Protein 8C0D (pdb70)

Solvent-accessible surface area: 44574 Å² total; per-residue (Å²): 132,89,135,54,185,35,75,60,103,32,80,75,60,8,141,107,20,31,36,60,1,74,158,12,6,191,53,169,24,44,47,40,8,12,87,88,0,5,64,70,8,0,84,76,0,75,74,83,186,71,10,134,20,24,122,0,99,96,44,46,50,14,0,11,27,70,33,1,5,98,28,5,100,60,23,8,84,120,95,40,2,43,1,55,12,96,48,0,53,118,73,0,50,0,62,38,88,54,0,83,97,61,23,52,40,3,49,80,82,48,84,55,11,66,91,14,153,36,37,3,3,24,52,63,56,35,99,70,26,33,62,55,42,105,71,48,75,93,90,118,108,70,86,55,61,21,84,100,72,118,13,49,34,91,37,24,60,67,30,44,104,91,49,96,126,192,138,68,66,142,123,75,44,112,62,8,31,80,67,0,70,74,66,24,157,125,43,15,25,10,44,2,59,90,1,2,74,56,29,5,40,60,20,57,31,0,9,66,30,0,76,84,26,48,90,122,59,74,18,51,16,10,8,5,85,116,7,16,0,0,69,4,29,82,124,16,12,37,33,8,2,80,29,0,112,135,96,2,64,0,20,11,55,76,4,12,114,15,4,54,98,40,6,50,47,36,118,129,91,52,67,78,48,36,88,59,8,50,88,5,132,10,86,7,9,33,190,52,82,103,64,13,14,74,0,1,60,7,2,9,67,2,0,20,115,22,2,84,49,13,15,79,50,38,90,32,26,1,77,4,86,19,20,93,79,0,32,140,2,87,20,89,0,37,52,54,35,115,24,11,97,27,86,13,63,4,84,5,95,15,33,103,83,4,2,79,62,22,8,99,6,10,0,60,89,3,67,78,98,10,91,110,20,130,92,48,0,78,15,22,52,91,125,147,16,141,66,52,7,66,168,26,42,33,96,20,0,1,0,4,3,0,15,29,2,0,18,68,14,2,54,95,12,0,21,80,10,37,129,80,61,39,20,90,50,91,31,90,22,39,142,135,141,74,183,38,50,61,110,29,84,86,90,11,156,42,20,29,34,56,0,73,155,13,5,190,54,168,24,45,45,43,9,17,82,86,0,5,66,69,10,0,82,82,0,72,77,86,188,76,13,72,19,24,115,0,96,79,40,132,50,15,0,9,33,68,29,1,3,102,27,4,93,63,24,10,161,117,93,42,3,42,0,53,15,100,56,0,49,120,76,0,50,0,59,38,87,55,0,85,94,59,24,48,51,2,48,82,78,44,85,55,10,74,88,11,152,38,32,4,0,20,41,102,56,29,80,63,12,23,108,57,40,70,130,97,131,86,92,76,37,19,84,106,72,119,7,50,34,142,38,2,79,70,31,58,77,80,26,94,86,117,146,68,25,49,85,43,0,81,79,65,27,88,86,47,17,24,7,64,0,67,72,0,0,58,106,46,29,27,89,6,65,31,0,6,68,131,0,78,84,24,47,91,129,60,74,20,56,18,10,10,5,80,94,3,7,0,0,66,5,32,95,122,17,18,41,36,8,2,77,28,0,122,136,91,3,62,0,19,11,52,79,4,12,115,16,4,48,97,40,9,47,44,27,144,124,68,76,74,48,34,89,58,10,50,82,3,139,14,89,7,10,29,187,51,82,98,66,13,14,92,0,1,16,13,2,10,81,2,0,21,116,23,1,83,51,11,14,82,58,28,86,30,26,2,77,5,89,19,16,91,79,0,30,139,4,92,19,91,0,31,53,52,36,107,33,13,78,22,90,12,68,4,83,4,99,13,33,95,84,4,2,78,59,24,9,92,3,8,0,58,84,3,62,77,96,12,90,102,18,114,91,48,0,76,10,86,46,95,123,143,25,68,62,52,7,65,168,23,45,34,85,17,0,1,0,2,1,0,15,30,3,0,18,64,14,3,52,99,14,0,22,52,6,38,126,155,56,44,18,163,33,129,23,20,20,59,14,78

Structure (mmCIF, N/CA/C/O backbone):
data_8C0D
#
_entry.id   8C0D
#
_cell.length_a   79.210
_cell.length_b   124.565
_cell.length_c   131.292
_cell.angle_alpha   90.000
_cell.angle_beta   90.000
_cell.angle_gamma   90.000
#
_symmetry.space_group_name_H-M   'P 21 21 21'
#
loop_
_entity.id
_entity.type
_entity.pdbx_description
1 polymer 'E3 UFM1-protein ligase 1'
2 polymer 'DDRGK domain-containing protein 1'
3 polymer 'Ubiquitin-fold modifier-conjugating enzyme 1'
4 water water
#
loop_
_atom_site.group_PDB
_atom_site.id
_atom_site.type_symbol
_atom_site.label_atom_id
_atom_site.label_alt_id
_atom_site.label_comp_id
_atom_site.label_asym_id
_atom_site.label_entity_id
_atom_site.label_seq_id
_atom_site.pdbx_PDB_ins_code
_atom_site.Cartn_x
_atom_site.Cartn_y
_atom_site.Cartn_z
_atom_site.occupancy
_atom_site.B_iso_or_equiv
_atom_site.auth_seq_id
_atom_site.auth_comp_id
_atom_site.auth_asym_id
_atom_site.auth_atom_id
_atom_site.pdbx_PDB_model_num
ATOM 1 N N . ASN A 1 10 ? 46.883 28.636 6.356 1.000 83.641 -5 ASN A N 1
ATOM 2 C CA . ASN A 1 10 ? 45.482 28.428 5.888 1.000 82.050 -5 ASN A CA 1
ATOM 3 C C . ASN A 1 10 ? 45.027 27.020 6.310 1.000 79.029 -5 ASN A C 1
ATOM 4 O O . ASN A 1 10 ? 45.278 26.616 7.454 1.000 77.637 -5 ASN A O 1
ATOM 10 N N . LEU A 1 11 ? 44.334 26.289 5.413 1.000 76.183 -4 LEU A N 1
ATOM 11 C CA . LEU A 1 11 ? 43.619 25.061 5.777 1.000 69.054 -4 LEU A CA 1
ATOM 12 C C . LEU A 1 11 ? 44.535 23.855 5.640 1.000 68.817 -4 LEU A C 1
ATOM 13 O O . LEU A 1 11 ? 44.411 22.918 6.432 1.000 74.751 -4 LEU A O 1
ATOM 19 N N . TYR A 1 12 ? 45.467 23.858 4.675 1.000 68.447 -3 TYR A N 1
ATOM 20 C CA . TYR A 1 12 ? 46.382 22.727 4.611 1.000 65.463 -3 TYR A CA 1
ATOM 21 C C . TYR A 1 12 ? 47.758 23.060 5.201 1.000 66.283 -3 TYR A C 1
ATOM 22 O O . TYR A 1 12 ? 48.289 24.156 5.069 1.000 63.259 -3 TYR A O 1
ATOM 40 N N . PHE A 1 13 ? 48.323 22.051 5.862 1.000 69.652 -2 PHE A N 1
ATOM 41 C CA . PHE A 1 13 ? 49.640 22.136 6.459 1.000 74.629 -2 PHE A CA 1
ATOM 42 C C . PHE A 1 13 ? 50.456 20.965 5.945 1.000 70.514 -2 PHE A C 1
ATOM 43 O O . PHE A 1 13 ? 49.921 19.875 5.849 1.000 69.684 -2 PHE A O 1
ATOM 60 N N . GLN A 1 14 ? 51.726 21.188 5.605 1.000 68.129 -1 GLN A N 1
ATOM 61 C CA . GLN A 1 14 ? 52.542 20.124 5.042 1.000 67.351 -1 GLN A CA 1
ATOM 62 C C . GLN A 1 14 ? 52.643 18.954 6.027 1.000 62.224 -1 GLN A C 1
ATOM 63 O O . GLN A 1 14 ? 53.073 19.148 7.149 1.000 59.544 -1 GLN A O 1
ATOM 77 N N . GLY A 1 15 ? 52.245 17.748 5.587 1.000 59.539 0 GLY A N 1
ATOM 78 C CA . GLY A 1 15 ? 52.327 16.543 6.383 1.000 54.534 0 GLY A CA 1
ATOM 79 C C . GLY A 1 15 ? 50.970 16.109 6.904 1.000 51.670 0 GLY A C 1
ATOM 80 O O . GLY A 1 15 ? 50.819 15.009 7.401 1.000 52.762 0 GLY A O 1
ATOM 84 N N . MET A 1 16 ? 49.977 16.965 6.807 1.000 52.973 1 MET A N 1
ATOM 85 C CA . MET A 1 16 ? 48.674 16.646 7.364 1.000 53.828 1 MET A CA 1
ATOM 86 C C . MET A 1 16 ? 48.154 15.306 6.835 1.000 52.924 1 MET A C 1
ATOM 87 O O . MET A 1 16 ? 47.554 14.510 7.547 1.000 52.046 1 MET A O 1
ATOM 101 N N . ALA A 1 17 ? 48.374 15.031 5.562 1.000 52.432 2 ALA A N 1
ATOM 102 C CA . ALA A 1 17 ? 47.802 13.845 4.978 1.000 49.129 2 ALA A CA 1
ATOM 103 C C . ALA A 1 17 ? 48.499 12.640 5.557 1.000 48.227 2 ALA A C 1
ATOM 104 O O . ALA A 1 17 ? 47.873 11.695 5.987 1.000 48.231 2 ALA A O 1
ATOM 111 N N . ASP A 1 18 ? 49.815 12.679 5.500 1.000 51.159 3 ASP A N 1
ATOM 112 C CA . ASP A 1 18 ? 50.629 11.591 5.999 1.000 53.040 3 ASP A CA 1
ATOM 113 C C . ASP A 1 18 ? 50.309 11.312 7.476 1.000 50.807 3 ASP A C 1
ATOM 114 O O . ASP A 1 18 ? 50.311 10.156 7.922 1.000 51.773 3 ASP A O 1
ATOM 123 N N . ALA A 1 19 ? 50.019 12.373 8.223 1.000 47.306 4 ALA A N 1
ATOM 124 C CA . ALA A 1 19 ? 49.774 12.285 9.642 1.000 45.376 4 ALA A CA 1
ATOM 125 C C . ALA A 1 19 ? 48.476 11.537 9.907 1.000 42.902 4 ALA A C 1
ATOM 126 O O . ALA A 1 19 ? 48.442 10.710 10.817 1.000 41.367 4 ALA A O 1
ATOM 133 N N . TRP A 1 20 ? 47.425 11.872 9.138 1.000 41.747 5 TRP A N 1
ATOM 134 C CA . TRP A 1 20 ? 46.129 11.247 9.321 1.000 40.104 5 TRP A CA 1
ATOM 135 C C . TRP A 1 20 ? 46.147 9.831 8.782 1.000 39.802 5 TRP A C 1
ATOM 136 O O . TRP A 1 20 ? 45.328 9.038 9.191 1.000 38.236 5 TRP A O 1
ATOM 157 N N . GLU A 1 21 ? 47.101 9.521 7.912 1.000 42.491 6 GLU A N 1
ATOM 158 C CA . GLU A 1 21 ? 47.262 8.176 7.420 1.000 44.491 6 GLU A CA 1
ATOM 159 C C . GLU A 1 21 ? 47.826 7.297 8.529 1.000 46.510 6 GLU A C 1
ATOM 160 O O . GLU A 1 21 ? 47.456 6.125 8.664 1.000 46.401 6 GLU A O 1
ATOM 172 N N . GLU A 1 22 ? 48.725 7.883 9.327 1.000 47.571 7 GLU A N 1
ATOM 173 C CA . GLU A 1 22 ? 49.309 7.188 10.459 1.000 45.140 7 GLU A CA 1
ATOM 174 C C . GLU A 1 22 ? 48.226 6.957 11.520 1.000 42.833 7 GLU A C 1
ATOM 175 O O . GLU A 1 22 ? 48.240 5.955 12.226 1.000 43.362 7 GLU A O 1
ATOM 187 N N . ILE A 1 23 ? 47.262 7.873 11.629 1.000 43.102 8 ILE A N 1
ATOM 188 C CA . ILE A 1 23 ? 46.185 7.736 12.597 1.000 40.326 8 ILE A CA 1
ATOM 189 C C . ILE A 1 23 ? 45.233 6.662 12.110 1.000 39.861 8 ILE A C 1
ATOM 190 O O . ILE A 1 23 ? 44.707 5.920 12.917 1.000 42.557 8 ILE A O 1
ATOM 206 N N . ARG A 1 24 ? 45.063 6.531 10.795 1.000 41.129 9 ARG A N 1
ATOM 207 C CA . ARG A 1 24 ? 44.274 5.432 10.268 1.000 42.722 9 ARG A CA 1
ATOM 208 C C . ARG A 1 24 ? 44.915 4.113 10.670 1.000 42.589 9 ARG A C 1
ATOM 209 O O . ARG A 1 24 ? 44.208 3.181 11.063 1.000 40.451 9 ARG A O 1
ATOM 230 N N . ARG A 1 25 ? 46.257 4.089 10.647 1.000 42.919 10 ARG A N 1
ATOM 231 C CA . ARG A 1 25 ? 47.034 2.896 10.971 1.000 41.182 10 ARG A CA 1
ATOM 232 C C . ARG A 1 25 ? 46.980 2.610 12.477 1.000 36.209 10 ARG A C 1
ATOM 233 O O . ARG A 1 25 ? 46.749 1.504 12.962 1.000 32.811 10 ARG A O 1
ATOM 254 N N . LEU A 1 26 ? 47.236 3.637 13.254 1.000 37.386 11 LEU A N 1
ATOM 255 C CA . LEU A 1 26 ? 47.381 3.444 14.678 1.000 36.954 11 LEU A CA 1
ATOM 256 C C . LEU A 1 26 ? 46.048 3.104 15.321 1.000 36.818 11 LEU A C 1
ATOM 257 O O . LEU A 1 26 ? 46.026 2.468 16.358 1.000 36.929 11 LEU A O 1
ATOM 273 N N . ALA A 1 27 ? 44.944 3.568 14.742 1.000 36.352 12 ALA A N 1
ATOM 274 C CA . ALA A 1 27 ? 43.645 3.292 15.312 1.000 35.165 12 ALA A CA 1
ATOM 275 C C . ALA A 1 27 ? 43.260 1.837 15.075 1.000 36.112 12 ALA A C 1
ATOM 276 O O . ALA A 1 27 ? 42.527 1.241 15.860 1.000 36.951 12 ALA A O 1
ATOM 283 N N . ALA A 1 28 ? 43.706 1.311 13.939 1.000 36.210 13 ALA A N 1
ATOM 284 C CA . ALA A 1 28 ? 43.493 -0.072 13.611 1.000 35.031 13 ALA A CA 1
ATOM 285 C C . ALA A 1 28 ? 44.368 -0.965 14.487 1.000 34.880 13 ALA A C 1
ATOM 286 O O . ALA A 1 28 ? 44.001 -2.081 14.853 1.000 37.024 13 ALA A O 1
ATOM 293 N N . ASP A 1 29 ? 45.560 -0.497 14.816 1.000 34.091 14 ASP A N 1
ATOM 294 C CA . ASP A 1 29 ? 46.367 -1.243 15.759 1.000 34.744 14 ASP A CA 1
ATOM 295 C C . ASP A 1 29 ? 45.738 -1.298 17.148 1.000 33.939 14 ASP A C 1
ATOM 296 O O . ASP A 1 29 ? 45.856 -2.302 17.826 1.000 35.916 14 ASP A O 1
ATOM 305 N N . PHE A 1 30 ? 45.159 -0.199 17.609 1.000 34.283 15 PHE A N 1
ATOM 306 C CA . PHE A 1 30 ? 44.518 -0.148 18.905 1.000 32.452 15 PHE A CA 1
ATOM 307 C C . PHE A 1 30 ? 43.376 -1.141 18.950 1.000 31.859 15 PHE A C 1
ATOM 308 O O . PHE A 1 30 ? 43.128 -1.699 19.999 1.000 33.244 15 PHE A O 1
ATOM 325 N N . GLN A 1 31 ? 42.670 -1.351 17.841 1.000 32.926 16 GLN A N 1
ATOM 326 C CA . GLN A 1 31 ? 41.644 -2.377 17.853 1.000 35.305 16 GLN A CA 1
ATOM 327 C C . GLN A 1 31 ? 42.305 -3.738 17.835 1.000 33.751 16 GLN A C 1
ATOM 328 O O . GLN A 1 31 ? 41.882 -4.593 18.576 1.000 35.130 16 GLN A O 1
ATOM 342 N N . ARG A 1 32 ? 43.327 -3.948 17.012 1.000 31.780 17 ARG A N 1
ATOM 343 C CA . ARG A 1 32 ? 43.910 -5.264 16.991 1.000 31.308 17 ARG A CA 1
ATOM 344 C C . ARG A 1 32 ? 44.433 -5.589 18.376 1.000 31.244 17 ARG A C 1
ATOM 345 O O . ARG A 1 32 ? 44.286 -6.689 18.875 1.000 35.183 17 ARG A O 1
ATOM 366 N N . ALA A 1 33 ? 45.058 -4.624 19.031 1.000 32.611 18 ALA A N 1
ATOM 367 C CA . ALA A 1 33 ? 45.667 -4.908 20.317 1.000 29.948 18 ALA A CA 1
ATOM 368 C C . ALA A 1 33 ? 44.624 -5.350 21.328 1.000 30.278 18 ALA A C 1
ATOM 369 O O . ALA A 1 33 ? 44.915 -6.233 22.108 1.000 32.440 18 ALA A O 1
ATOM 376 N N . GLN A 1 34 ? 43.428 -4.758 21.309 1.000 32.370 19 GLN A N 1
ATOM 377 C CA . GLN A 1 34 ? 42.405 -5.079 22.293 1.000 34.700 19 GLN A CA 1
ATOM 378 C C . GLN A 1 34 ? 41.728 -6.423 22.001 1.000 34.758 19 GLN A C 1
ATOM 379 O O . GLN A 1 34 ? 41.099 -6.964 22.896 1.000 31.858 19 GLN A O 1
ATOM 393 N N . PHE A 1 35 ? 41.824 -6.909 20.756 1.000 36.813 20 PHE A N 1
ATOM 394 C CA . PHE A 1 35 ? 41.193 -8.147 20.335 1.000 40.850 20 PHE A CA 1
ATOM 395 C C . PHE A 1 35 ? 42.139 -9.310 20.613 1.000 36.765 20 PHE A C 1
ATOM 396 O O . PHE A 1 35 ? 41.702 -10.440 20.657 1.000 38.211 20 PHE A O 1
ATOM 413 N N . ALA A 1 36 ? 43.422 -9.024 20.823 1.000 35.635 21 ALA A N 1
ATOM 414 C CA . ALA A 1 36 ? 44.411 -10.036 21.151 1.000 35.713 21 ALA A CA 1
ATOM 415 C C . ALA A 1 36 ? 44.157 -10.658 22.519 1.000 36.641 21 ALA A C 1
ATOM 416 O O . ALA A 1 36 ? 43.729 -9.964 23.421 1.000 34.850 21 ALA A O 1
ATOM 423 N N . GLU A 1 37 ? 44.427 -11.964 22.647 1.000 40.502 22 GLU A N 1
ATOM 424 C CA . GLU A 1 37 ? 44.215 -12.698 23.878 1.000 42.194 22 GLU A CA 1
ATOM 425 C C . GLU A 1 37 ? 45.251 -12.349 24.917 1.000 39.548 22 GLU A C 1
ATOM 426 O O . GLU A 1 37 ? 46.377 -12.039 24.582 1.000 44.463 22 GLU A O 1
ATOM 438 N N . ALA A 1 38 ? 44.881 -12.476 26.178 1.000 36.521 23 ALA A N 1
ATOM 439 C CA . ALA A 1 38 ? 45.801 -12.110 27.222 1.000 34.926 23 ALA A CA 1
ATOM 440 C C . ALA A 1 38 ? 46.665 -13.298 27.565 1.000 35.526 23 ALA A C 1
ATOM 441 O O . ALA A 1 38 ? 46.137 -14.372 27.725 1.000 37.602 23 ALA A O 1
ATOM 448 N N . THR A 1 39 ? 47.960 -13.045 27.717 1.000 36.705 24 THR A N 1
ATOM 449 C CA . THR A 1 39 ? 48.894 -13.915 28.398 1.000 35.670 24 THR A CA 1
ATOM 450 C C . THR A 1 39 ? 48.347 -14.299 29.773 1.000 34.931 24 THR A C 1
ATOM 451 O O . THR A 1 39 ? 48.063 -13.436 30.588 1.000 32.263 24 THR A O 1
ATOM 462 N N . GLN A 1 40 ? 48.180 -15.612 29.999 1.000 40.097 25 GLN A N 1
ATOM 463 C CA . GLN A 1 40 ? 47.526 -16.121 31.193 1.000 41.202 25 GLN A CA 1
ATOM 464 C C . GLN A 1 40 ? 48.558 -16.295 32.311 1.000 37.407 25 GLN A C 1
ATOM 465 O O . GLN A 1 40 ? 49.701 -16.708 32.140 1.000 32.824 25 GLN A O 1
ATOM 479 N N . ARG A 1 41 ? 48.090 -15.919 33.486 1.000 38.750 26 ARG A N 1
ATOM 480 C CA . ARG A 1 41 ? 48.853 -15.917 34.713 1.000 41.089 26 ARG A CA 1
ATOM 481 C C . ARG A 1 41 ? 47.869 -16.363 35.787 1.000 43.136 26 ARG A C 1
ATOM 482 O O . ARG A 1 41 ? 46.655 -16.363 35.565 1.000 44.062 26 ARG A O 1
ATOM 503 N N . LEU A 1 42 ? 48.411 -16.841 36.906 1.000 44.922 27 LEU A N 1
ATOM 504 C CA . LEU A 1 42 ? 47.612 -17.196 38.065 1.000 43.539 27 LEU A CA 1
ATOM 505 C C . LEU A 1 42 ? 47.560 -16.009 39.050 1.000 41.493 27 LEU A C 1
ATOM 506 O O . LEU A 1 42 ? 48.451 -15.153 39.109 1.000 37.370 27 LEU A O 1
ATOM 522 N N . SER A 1 43 ? 46.500 -15.956 39.865 1.000 40.689 28 SER A N 1
ATOM 523 C CA . SER A 1 43 ? 46.450 -15.023 40.974 1.000 39.564 28 SER A CA 1
ATOM 524 C C . SER A 1 43 ? 47.611 -15.291 41.920 1.000 40.489 28 SER A C 1
ATOM 525 O O . SER A 1 43 ? 48.039 -16.430 42.078 1.000 45.226 28 SER A O 1
ATOM 533 N N . GLU A 1 44 ? 48.059 -14.259 42.622 1.000 39.632 29 GLU A N 1
ATOM 534 C CA . GLU A 1 44 ? 49.008 -14.429 43.699 1.000 38.679 29 GLU A CA 1
ATOM 535 C C . GLU A 1 44 ? 48.395 -15.335 44.746 1.000 41.814 29 GLU A C 1
ATOM 536 O O . GLU A 1 44 ? 49.095 -16.137 45.355 1.000 48.653 29 GLU A O 1
ATOM 548 N N . ARG A 1 45 ? 47.084 -15.239 44.940 1.000 40.577 30 ARG A N 1
ATOM 549 C CA . ARG A 1 45 ? 46.472 -16.098 45.930 1.000 43.138 30 ARG A CA 1
ATOM 550 C C . ARG A 1 45 ? 46.689 -17.572 45.543 1.000 43.885 30 ARG A C 1
ATOM 551 O O . ARG A 1 45 ? 46.969 -18.401 46.391 1.000 50.254 30 ARG A O 1
ATOM 572 N N . ASN A 1 46 ? 46.583 -17.891 44.249 1.000 43.700 31 ASN A N 1
ATOM 573 C CA . ASN A 1 46 ? 46.708 -19.239 43.716 1.000 45.009 31 ASN A CA 1
ATOM 574 C C . ASN A 1 46 ? 48.123 -19.770 43.892 1.000 43.943 31 ASN A C 1
ATOM 575 O O . ASN A 1 46 ? 48.302 -20.944 44.158 1.000 46.944 31 ASN A O 1
ATOM 586 N N . CYS A 1 47 ? 49.119 -18.903 43.710 1.000 43.292 32 CYS A N 1
ATOM 587 C CA . CYS A 1 47 ? 50.510 -19.247 43.956 1.000 39.885 32 CYS A CA 1
ATOM 588 C C . CYS A 1 47 ? 50.709 -19.602 45.415 1.000 36.582 32 CYS A C 1
ATOM 589 O O . CYS A 1 47 ? 51.450 -20.505 45.732 1.000 39.903 32 CYS A O 1
ATOM 597 N N . ILE A 1 48 ? 50.009 -18.928 46.298 1.000 35.660 33 ILE A N 1
ATOM 598 C CA . ILE A 1 48 ? 50.111 -19.244 47.704 1.000 36.977 33 ILE A CA 1
ATOM 599 C C . ILE A 1 48 ? 49.427 -20.577 47.954 1.000 40.976 33 ILE A C 1
ATOM 600 O O . ILE A 1 48 ? 49.930 -21.437 48.696 1.000 47.185 33 ILE A O 1
ATOM 616 N N . GLU A 1 49 ? 48.259 -20.740 47.336 1.000 43.555 34 GLU A N 1
ATOM 617 C CA . GLU A 1 49 ? 47.507 -21.984 47.456 1.000 45.833 34 GLU A CA 1
ATOM 618 C C . GLU A 1 49 ? 48.376 -23.193 47.109 1.000 44.224 34 GLU A C 1
ATOM 619 O O . GLU A 1 49 ? 48.346 -24.188 47.847 1.000 51.721 34 GLU A O 1
ATOM 631 N N . ILE A 1 50 ? 49.145 -23.104 46.015 1.000 39.117 35 ILE A N 1
ATOM 632 C CA . ILE A 1 50 ? 50.023 -24.192 45.630 1.000 39.386 35 ILE A CA 1
ATOM 633 C C . ILE A 1 50 ? 51.098 -24.419 46.683 1.000 38.288 35 ILE A C 1
ATOM 634 O O . ILE A 1 50 ? 51.375 -25.534 47.086 1.000 37.441 35 ILE A O 1
ATOM 650 N N . VAL A 1 51 ? 51.691 -23.339 47.150 1.000 37.831 36 VAL A N 1
ATOM 651 C CA . VAL A 1 51 ? 52.820 -23.503 48.034 1.000 39.867 36 VAL A CA 1
ATOM 652 C C . VAL A 1 51 ? 52.349 -24.113 49.346 1.000 41.430 36 VAL A C 1
ATOM 653 O O . VAL A 1 51 ? 53.028 -24.931 49.948 1.000 44.153 36 VAL A O 1
ATOM 666 N N . ASN A 1 52 ? 51.140 -23.770 49.752 1.000 42.288 37 ASN A N 1
ATOM 667 C CA . ASN A 1 52 ? 50.576 -24.342 50.961 1.000 44.474 37 ASN A CA 1
ATOM 668 C C . ASN A 1 52 ? 50.334 -25.846 50.869 1.000 49.006 37 ASN A C 1
ATOM 669 O O . ASN A 1 52 ? 50.358 -26.527 51.888 1.000 51.641 37 ASN A O 1
ATOM 680 N N . LYS A 1 53 ? 50.066 -26.347 49.663 1.000 51.712 38 LYS A N 1
ATOM 681 C CA . LYS A 1 53 ? 49.884 -27.769 49.438 1.000 53.056 38 LYS A CA 1
ATOM 682 C C . LYS A 1 53 ? 51.228 -28.482 49.443 1.000 52.892 38 LYS A C 1
ATOM 683 O O . LYS A 1 53 ? 51.396 -29.509 50.084 1.000 57.686 38 LYS A O 1
ATOM 702 N N . LEU A 1 54 ? 52.176 -27.935 48.689 1.000 49.908 39 LEU A N 1
ATOM 703 C CA . LEU A 1 54 ? 53.520 -28.462 48.639 1.000 47.951 39 LEU A CA 1
ATOM 704 C C . LEU A 1 54 ? 54.050 -28.655 50.052 1.000 45.308 39 LEU A C 1
ATOM 705 O O . LEU A 1 54 ? 54.715 -29.636 50.344 1.000 48.279 39 LEU A O 1
ATOM 721 N N . ILE A 1 55 ? 53.683 -27.754 50.947 1.000 43.686 40 ILE A N 1
ATOM 722 C CA . ILE A 1 55 ? 54.148 -27.813 52.329 1.000 46.195 40 ILE A CA 1
ATOM 723 C C . ILE A 1 55 ? 53.483 -28.988 53.067 1.000 47.151 40 ILE A C 1
ATOM 724 O O . ILE A 1 55 ? 54.132 -29.733 53.802 1.000 44.157 40 ILE A O 1
ATOM 740 N N . ALA A 1 56 ? 52.173 -29.118 52.853 1.000 49.642 41 ALA A N 1
ATOM 741 C CA . ALA A 1 56 ? 51.352 -30.184 53.391 1.000 52.601 41 ALA A CA 1
ATOM 742 C C . ALA A 1 56 ? 51.874 -31.540 52.920 1.000 57.096 41 ALA A C 1
ATOM 743 O O . ALA A 1 56 ? 52.152 -32.439 53.718 1.000 65.429 41 ALA A O 1
ATOM 750 N N . GLN A 1 57 ? 52.047 -31.678 51.612 1.000 54.678 42 GLN A N 1
ATOM 751 C CA . GLN A 1 57 ? 52.596 -32.900 51.075 1.000 55.229 42 GLN A CA 1
ATOM 752 C C . GLN A 1 57 ? 54.087 -33.001 51.394 1.000 54.124 42 GLN A C 1
ATOM 753 O O . GLN A 1 57 ? 54.787 -33.813 50.835 1.000 55.950 42 GLN A O 1
ATOM 767 N N . LYS A 1 58 ? 54.611 -32.145 52.259 1.000 53.229 43 LYS A N 1
ATOM 768 C CA . LYS A 1 58 ? 55.989 -32.265 52.678 1.000 53.863 43 LYS A CA 1
ATOM 769 C C . LYS A 1 58 ? 56.877 -32.401 51.455 1.000 52.231 43 LYS A C 1
ATOM 770 O O . LYS A 1 58 ? 57.794 -33.207 51.424 1.000 53.575 43 LYS A O 1
ATOM 789 N N . GLN A 1 59 ? 56.550 -31.623 50.437 1.000 50.532 44 GLN A N 1
ATOM 790 C CA . GLN A 1 59 ? 57.255 -31.649 49.174 1.000 53.016 44 GLN A CA 1
ATOM 791 C C . GLN A 1 59 ? 58.114 -30.406 48.996 1.000 47.994 44 GLN A C 1
ATOM 792 O O . GLN A 1 59 ? 58.752 -30.226 47.969 1.000 46.101 44 GLN A O 1
ATOM 806 N N . LEU A 1 60 ? 58.044 -29.509 49.970 1.000 46.563 45 LEU A N 1
ATOM 807 C CA . LEU A 1 60 ? 58.730 -28.235 49.895 1.000 44.785 45 LEU A CA 1
ATOM 808 C C . LEU A 1 60 ? 58.776 -27.647 51.282 1.000 43.267 45 LEU A C 1
ATOM 809 O O . LEU A 1 60 ? 57.756 -27.576 51.949 1.000 39.690 45 LEU A O 1
ATOM 825 N N . GLU A 1 61 ? 59.962 -27.175 51.648 1.000 46.852 46 GLU A N 1
ATOM 826 C CA . GLU A 1 61 ? 60.115 -26.395 52.862 1.000 50.424 46 GLU A CA 1
ATOM 827 C C . GLU A 1 61 ? 60.503 -24.966 52.528 1.000 45.768 46 GLU A C 1
ATOM 828 O O . GLU A 1 61 ? 61.556 -24.741 51.930 1.000 43.483 46 GLU A O 1
ATOM 840 N N . VAL A 1 62 ? 59.643 -24.035 52.951 1.000 45.289 47 VAL A N 1
ATOM 841 C CA . VAL A 1 62 ? 59.790 -22.641 52.574 1.000 47.103 47 VAL A CA 1
ATOM 842 C C . VAL A 1 62 ? 59.157 -21.751 53.640 1.000 45.945 47 VAL A C 1
ATOM 843 O O . VAL A 1 62 ? 58.155 -22.097 54.247 1.000 45.148 47 VAL A O 1
ATOM 856 N N . VAL A 1 63 ? 59.777 -20.594 53.859 1.000 46.428 48 VAL A N 1
ATOM 857 C CA . VAL A 1 63 ? 59.355 -19.635 54.864 1.000 46.998 48 VAL A CA 1
ATOM 858 C C . VAL A 1 63 ? 58.934 -18.379 54.114 1.000 43.773 48 VAL A C 1
ATOM 859 O O . VAL A 1 63 ? 59.435 -18.168 53.007 1.000 40.591 48 VAL A O 1
ATOM 872 N N . HIS A 1 64 ? 58.064 -17.548 54.712 1.000 42.080 49 HIS A N 1
ATOM 873 C CA . HIS A 1 64 ? 57.694 -16.292 54.068 1.000 40.732 49 HIS A CA 1
ATOM 874 C C . HIS A 1 64 ? 58.370 -15.115 54.763 1.000 37.194 49 HIS A C 1
ATOM 875 O O . HIS A 1 64 ? 58.684 -15.176 55.943 1.000 36.068 49 HIS A O 1
ATOM 890 N N . THR A 1 65 ? 58.547 -14.025 54.026 1.000 36.990 50 THR A N 1
ATOM 891 C CA . THR A 1 65 ? 59.081 -12.788 54.577 1.000 38.618 50 THR A CA 1
ATOM 892 C C . THR A 1 65 ? 58.052 -12.119 55.502 1.000 38.134 50 THR A C 1
ATOM 893 O O . THR A 1 65 ? 56.860 -12.402 55.448 1.000 34.566 50 THR A O 1
ATOM 904 N N . LEU A 1 66 ? 58.514 -11.176 56.332 1.000 41.420 51 LEU A N 1
ATOM 905 C CA . LEU A 1 66 ? 57.671 -10.506 57.319 1.000 40.575 51 LEU A CA 1
ATOM 906 C C . LEU A 1 66 ? 56.624 -9.627 56.656 1.000 38.023 51 LEU A C 1
ATOM 907 O O . LEU A 1 66 ? 55.553 -9.433 57.199 1.000 39.131 51 LEU A O 1
ATOM 923 N N . ASP A 1 67 ? 56.929 -9.121 55.468 1.000 37.560 52 ASP A N 1
ATOM 924 C CA . ASP A 1 67 ? 55.954 -8.360 54.705 1.000 38.593 52 ASP A CA 1
ATOM 925 C C . ASP A 1 67 ? 55.060 -9.285 53.866 1.000 41.528 52 ASP A C 1
ATOM 926 O O . ASP A 1 67 ? 54.162 -8.814 53.179 1.000 40.814 52 ASP A O 1
ATOM 935 N N . GLY A 1 68 ? 55.325 -10.605 53.881 1.000 47.625 53 GLY A N 1
ATOM 936 C CA . GLY A 1 68 ? 54.477 -11.620 53.256 1.000 43.983 53 GLY A CA 1
ATOM 937 C C . GLY A 1 68 ? 54.456 -11.503 51.736 1.000 43.673 53 GLY A C 1
ATOM 938 O O . GLY A 1 68 ? 53.482 -11.873 51.100 1.000 44.208 53 GLY A O 1
ATOM 942 N N . LYS A 1 69 ? 55.537 -10.973 51.160 1.000 44.455 54 LYS A N 1
ATOM 943 C CA . LYS A 1 69 ? 55.589 -10.634 49.750 1.000 39.907 54 LYS A CA 1
ATOM 944 C C . LYS A 1 69 ? 56.498 -11.631 49.053 1.000 38.187 54 LYS A C 1
ATOM 945 O O . LYS A 1 69 ? 56.408 -11.766 47.845 1.000 41.769 54 LYS A O 1
ATOM 951 N N . GLU A 1 70 ? 57.336 -12.349 49.812 1.000 39.796 55 GLU A N 1
ATOM 952 C CA . GLU A 1 70 ? 58.329 -13.234 49.214 1.000 42.364 55 GLU A CA 1
ATOM 953 C C . GLU A 1 70 ? 58.375 -14.582 49.952 1.000 40.029 55 GLU A C 1
ATOM 954 O O . GLU A 1 70 ? 57.927 -14.686 51.096 1.000 38.658 55 GLU A O 1
ATOM 966 N N . TYR A 1 71 ? 58.930 -15.604 49.263 1.000 38.471 56 TYR A N 1
ATOM 967 C CA . TYR A 1 71 ? 59.215 -16.932 49.807 1.000 37.914 56 TYR A CA 1
ATOM 968 C C . TYR A 1 71 ? 60.724 -17.185 49.801 1.000 39.502 56 TYR A C 1
ATOM 969 O O . TYR A 1 71 ? 61.435 -16.838 48.864 1.000 41.351 56 TYR A O 1
ATOM 987 N N . ILE A 1 72 ? 61.207 -17.877 50.826 1.000 39.637 57 ILE A N 1
ATOM 988 C CA . ILE A 1 72 ? 62.620 -18.183 50.883 1.000 39.391 57 ILE A CA 1
ATOM 989 C C . ILE A 1 72 ? 62.829 -19.582 51.487 1.000 39.936 57 ILE A C 1
ATOM 990 O O . ILE A 1 72 ? 62.230 -19.978 52.494 1.000 39.186 57 ILE A O 1
ATOM 1006 N N . THR A 1 73 ? 63.698 -20.362 50.849 1.000 38.976 58 THR A N 1
ATOM 1007 C CA . THR A 1 73 ? 63.982 -21.668 51.393 1.000 40.665 58 THR A CA 1
ATOM 1008 C C . THR A 1 73 ? 64.981 -21.530 52.537 1.000 42.574 58 THR A C 1
ATOM 1009 O O . THR A 1 73 ? 65.782 -20.592 52.584 1.000 45.717 58 THR A O 1
ATOM 1020 N N . PRO A 1 74 ? 64.992 -22.491 53.486 1.000 42.021 59 PRO A N 1
ATOM 1021 C CA . PRO A 1 74 ? 66.015 -22.519 54.532 1.000 41.017 59 PRO A CA 1
ATOM 1022 C C . PRO A 1 74 ? 67.447 -22.458 54.024 1.000 41.666 59 PRO A C 1
ATOM 1023 O O . PRO A 1 74 ? 68.342 -21.853 54.621 1.000 41.852 59 PRO A O 1
ATOM 1034 N N . ALA A 1 75 ? 67.658 -23.076 52.882 1.000 41.694 60 ALA A N 1
ATOM 1035 C CA . ALA A 1 75 ? 68.999 -23.093 52.369 1.000 44.149 60 ALA A CA 1
ATOM 1036 C C . ALA A 1 75 ? 69.363 -21.704 51.884 1.000 43.181 60 ALA A C 1
ATOM 1037 O O . ALA A 1 75 ? 70.515 -21.321 51.934 1.000 48.125 60 ALA A O 1
ATOM 1044 N N . GLN A 1 76 ? 68.396 -20.961 51.375 1.000 42.139 61 GLN A N 1
ATOM 1045 C CA . GLN A 1 76 ? 68.712 -19.641 50.883 1.000 41.605 61 GLN A CA 1
ATOM 1046 C C . GLN A 1 76 ? 69.021 -18.747 52.080 1.000 40.326 61 GLN A C 1
ATOM 1047 O O . GLN A 1 76 ? 69.896 -17.887 52.030 1.000 39.658 61 GLN A O 1
ATOM 1061 N N . ILE A 1 77 ? 68.327 -18.981 53.187 1.000 41.212 62 ILE A N 1
ATOM 1062 C CA . ILE A 1 77 ? 68.632 -18.241 54.405 1.000 42.605 62 ILE A CA 1
ATOM 1063 C C . ILE A 1 77 ? 70.084 -18.478 54.816 1.000 43.027 62 ILE A C 1
ATOM 1064 O O . ILE A 1 77 ? 70.792 -17.501 55.059 1.000 42.007 62 ILE A O 1
ATOM 1080 N N . SER A 1 78 ? 70.500 -19.767 54.868 1.000 41.993 63 SER A N 1
ATOM 1081 C CA . SER A 1 78 ? 71.861 -20.113 55.231 1.000 41.792 63 SER A CA 1
ATOM 1082 C C . SER A 1 78 ? 72.828 -19.343 54.353 1.000 43.562 63 SER A C 1
ATOM 1083 O O . SER A 1 78 ? 73.854 -18.859 54.809 1.000 46.341 63 SER A O 1
ATOM 1091 N N . LYS A 1 79 ? 72.439 -19.167 53.106 1.000 44.820 64 LYS A N 1
ATOM 1092 C CA . LYS A 1 79 ? 73.328 -18.588 52.141 1.000 48.969 64 LYS A CA 1
ATOM 1093 C C . LYS A 1 79 ? 73.389 -17.089 52.357 1.000 47.375 64 LYS A C 1
ATOM 1094 O O . LYS A 1 79 ? 74.463 -16.503 52.312 1.000 52.760 64 LYS A O 1
ATOM 1113 N N . GLU A 1 80 ? 72.241 -16.465 52.591 1.000 45.176 65 GLU A N 1
ATOM 1114 C CA . GLU A 1 80 ? 72.210 -15.016 52.757 1.000 42.994 65 GLU A CA 1
ATOM 1115 C C . GLU A 1 80 ? 72.836 -14.610 54.084 1.000 43.636 65 GLU A C 1
ATOM 1116 O O . GLU A 1 80 ? 73.235 -13.457 54.234 1.000 44.351 65 GLU A O 1
ATOM 1128 N N . MET A 1 81 ? 72.864 -15.556 55.039 1.000 44.645 66 MET A N 1
ATOM 1129 C CA . MET A 1 81 ? 73.542 -15.402 56.317 1.000 43.520 66 MET A CA 1
ATOM 1130 C C . MET A 1 81 ? 75.034 -15.290 56.078 1.000 46.410 66 MET A C 1
ATOM 1131 O O . MET A 1 81 ? 75.665 -14.352 56.533 1.000 47.327 66 MET A O 1
ATOM 1145 N N . ARG A 1 82 ? 75.581 -16.224 55.309 1.000 50.143 67 ARG A N 1
ATOM 1146 C CA . ARG A 1 82 ? 76.990 -16.173 54.955 1.000 53.567 67 ARG A CA 1
ATOM 1147 C C . ARG A 1 82 ? 77.341 -14.935 54.138 1.000 53.859 67 ARG A C 1
ATOM 1148 O O . ARG A 1 82 ? 78.454 -14.431 54.226 1.000 53.509 67 ARG A O 1
ATOM 1169 N N . ASP A 1 83 ? 76.407 -14.469 53.319 1.000 54.366 68 ASP A N 1
ATOM 1170 C CA . ASP A 1 83 ? 76.667 -13.299 52.508 1.000 60.505 68 ASP A CA 1
ATOM 1171 C C . ASP A 1 83 ? 76.913 -12.104 53.412 1.000 59.084 68 ASP A C 1
ATOM 1172 O O . ASP A 1 83 ? 77.859 -11.367 53.184 1.000 65.540 68 ASP A O 1
ATOM 1181 N N . GLU A 1 84 ? 76.057 -11.916 54.418 1.000 57.400 69 GLU A N 1
ATOM 1182 C CA . GLU A 1 84 ? 76.197 -10.796 55.338 1.000 55.813 69 GLU A CA 1
ATOM 1183 C C . GLU A 1 84 ? 77.513 -10.880 56.102 1.000 53.476 69 GLU A C 1
ATOM 1184 O O . GLU A 1 84 ? 78.188 -9.882 56.322 1.000 55.274 69 GLU A O 1
ATOM 1196 N N . LEU A 1 85 ? 77.879 -12.086 56.499 1.000 52.408 70 LEU A N 1
ATOM 1197 C CA . LEU A 1 85 ? 79.167 -12.289 57.125 1.000 55.325 70 LEU A CA 1
ATOM 1198 C C . LEU A 1 85 ? 80.269 -11.813 56.180 1.000 56.397 70 LEU A C 1
ATOM 1199 O O . LEU A 1 85 ? 81.103 -10.998 56.570 1.000 54.455 70 LEU A O 1
ATOM 1215 N N . HIS A 1 86 ? 80.232 -12.314 54.934 1.000 58.625 71 HIS A N 1
ATOM 1216 C CA . HIS A 1 86 ? 81.196 -11.950 53.901 1.000 60.030 71 HIS A CA 1
ATOM 1217 C C . HIS A 1 86 ? 81.293 -10.428 53.789 1.000 62.051 71 HIS A C 1
ATOM 1218 O O . HIS A 1 86 ? 82.392 -9.898 53.885 1.000 66.493 71 HIS A O 1
ATOM 1224 N N . VAL A 1 87 ? 80.145 -9.750 53.627 1.000 62.146 72 VAL A N 1
ATOM 1225 C CA . VAL A 1 87 ? 80.028 -8.294 53.613 1.000 62.460 72 VAL A CA 1
ATOM 1226 C C . VAL A 1 87 ? 80.637 -7.726 54.889 1.000 66.835 72 VAL A C 1
ATOM 1227 O O . VAL A 1 87 ? 81.605 -6.970 54.833 1.000 80.461 72 VAL A O 1
ATOM 1240 N N . ARG A 1 88 ? 80.017 -8.040 56.033 1.000 63.210 73 ARG A N 1
ATOM 1241 C CA . ARG A 1 88 ? 80.308 -7.345 57.277 1.000 64.683 73 ARG A CA 1
ATOM 1242 C C . ARG A 1 88 ? 81.747 -7.602 57.716 1.000 65.162 73 ARG A C 1
ATOM 1243 O O . ARG A 1 88 ? 82.281 -6.835 58.496 1.000 65.148 73 ARG A O 1
ATOM 1264 N N . GLY A 1 89 ? 82.373 -8.675 57.227 1.000 64.956 74 GLY A N 1
ATOM 1265 C CA . GLY A 1 89 ? 83.799 -8.865 57.425 1.000 66.669 74 GLY A CA 1
ATOM 1266 C C . GLY A 1 89 ? 84.136 -9.895 58.494 1.000 66.036 74 GLY A C 1
ATOM 1267 O O . GLY A 1 89 ? 85.220 -9.822 59.060 1.000 68.331 74 GLY A O 1
ATOM 1271 N N . GLY A 1 90 ? 83.206 -10.827 58.764 1.000 65.768 75 GLY A N 1
ATOM 1272 C CA . GLY A 1 90 ? 83.469 -11.975 59.632 1.000 67.206 75 GLY A CA 1
ATOM 1273 C C . GLY A 1 90 ? 82.870 -11.878 61.050 1.000 64.041 75 GLY A C 1
ATOM 1274 O O . GLY A 1 90 ? 82.828 -12.873 61.778 1.000 60.509 75 GLY A O 1
ATOM 1278 N N . ARG A 1 91 ? 82.439 -10.677 61.453 1.000 60.780 76 ARG A N 1
ATOM 1279 C CA . ARG A 1 91 ? 81.721 -10.486 62.695 1.000 56.870 76 ARG A CA 1
ATOM 1280 C C . ARG A 1 91 ? 80.378 -9.873 62.349 1.000 53.664 76 ARG A C 1
ATOM 1281 O O . ARG A 1 91 ? 80.330 -8.806 61.746 1.000 54.970 76 ARG A O 1
ATOM 1302 N N . VAL A 1 92 ? 79.298 -10.597 62.657 1.000 51.598 77 VAL A N 1
ATOM 1303 C CA . VAL A 1 92 ? 77.947 -10.084 62.470 1.000 51.448 77 VAL A CA 1
ATOM 1304 C C . VAL A 1 92 ? 77.137 -10.485 63.692 1.000 49.466 77 VAL A C 1
ATOM 1305 O O . VAL A 1 92 ? 77.313 -11.557 64.250 1.000 49.260 77 VAL A O 1
ATOM 1318 N N . ASN A 1 93 ? 76.236 -9.603 64.091 1.000 47.895 78 ASN A N 1
ATOM 1319 C CA . ASN A 1 93 ? 75.302 -9.911 65.148 1.000 47.917 78 ASN A CA 1
ATOM 1320 C C . ASN A 1 93 ? 74.116 -10.667 64.585 1.000 46.270 78 ASN A C 1
ATOM 1321 O O . ASN A 1 93 ? 73.553 -10.221 63.600 1.000 46.754 78 ASN A O 1
ATOM 1332 N N . ILE A 1 94 ? 73.681 -11.725 65.268 1.000 43.834 79 ILE A N 1
ATOM 1333 C CA . ILE A 1 94 ? 72.566 -12.532 64.793 1.000 45.141 79 ILE A CA 1
ATOM 1334 C C . ILE A 1 94 ? 71.261 -11.719 64.684 1.000 43.620 79 ILE A C 1
ATOM 1335 O O . ILE A 1 94 ? 70.425 -11.941 63.807 1.000 39.794 79 ILE A O 1
ATOM 1351 N N . VAL A 1 95 ? 71.091 -10.759 65.577 1.000 44.859 80 VAL A N 1
ATOM 1352 C CA . VAL A 1 95 ? 69.872 -9.992 65.664 1.000 44.213 80 VAL A CA 1
ATOM 1353 C C . VAL A 1 95 ? 69.681 -9.122 64.417 1.000 41.949 80 VAL A C 1
ATOM 1354 O O . VAL A 1 95 ? 68.536 -8.857 64.030 1.000 44.515 80 VAL A O 1
ATOM 1367 N N . ASP A 1 96 ? 70.761 -8.696 63.751 1.000 40.038 81 ASP A N 1
ATOM 1368 C CA . ASP A 1 96 ? 70.593 -7.755 62.642 1.000 41.855 81 ASP A CA 1
ATOM 1369 C C . ASP A 1 96 ? 70.160 -8.453 61.347 1.000 42.071 81 ASP A C 1
ATOM 1370 O O . ASP A 1 96 ? 69.597 -7.840 60.459 1.000 42.858 81 ASP A O 1
ATOM 1379 N N . LEU A 1 97 ? 70.384 -9.757 61.266 1.000 44.807 82 LEU A N 1
ATOM 1380 C CA . LEU A 1 97 ? 69.998 -10.591 60.140 1.000 41.865 82 LEU A CA 1
ATOM 1381 C C . LEU A 1 97 ? 68.488 -10.659 59.953 1.000 39.657 82 LEU A C 1
ATOM 1382 O O . LEU A 1 97 ? 68.032 -10.968 58.880 1.000 41.935 82 LEU A O 1
ATOM 1398 N N . GLN A 1 98 ? 67.688 -10.438 60.978 1.000 40.004 83 GLN A N 1
ATOM 1399 C CA . GLN A 1 98 ? 66.260 -10.397 60.765 1.000 39.399 83 GLN A CA 1
ATOM 1400 C C . GLN A 1 98 ? 65.967 -9.321 59.726 1.000 39.804 83 GLN A C 1
ATOM 1401 O O . GLN A 1 98 ? 65.303 -9.622 58.747 1.000 40.299 83 GLN A O 1
ATOM 1415 N N . GLN A 1 99 ? 66.448 -8.084 59.957 1.000 42.598 84 GLN A N 1
ATOM 1416 C CA . GLN A 1 99 ? 66.150 -6.941 59.098 1.000 44.214 84 GLN A CA 1
ATOM 1417 C C . GLN A 1 99 ? 66.812 -7.198 57.760 1.000 40.457 84 GLN A C 1
ATOM 1418 O O . GLN A 1 99 ? 66.234 -6.949 56.718 1.000 43.097 84 GLN A O 1
ATOM 1432 N N . VAL A 1 100 ? 68.015 -7.735 57.791 1.000 37.084 85 VAL A N 1
ATOM 1433 C CA . VAL A 1 100 ? 68.711 -7.910 56.551 1.000 37.439 85 VAL A CA 1
ATOM 1434 C C . VAL A 1 100 ? 67.939 -8.880 55.674 1.000 35.332 85 VAL A C 1
ATOM 1435 O O . VAL A 1 100 ? 67.799 -8.618 54.493 1.000 36.630 85 VAL A O 1
ATOM 1448 N N . ILE A 1 101 ? 67.414 -9.961 56.235 1.000 34.456 86 ILE A N 1
ATOM 1449 C CA . ILE A 1 101 ? 66.749 -10.985 55.438 1.000 33.672 86 ILE A CA 1
ATOM 1450 C C . ILE A 1 101 ? 65.228 -10.837 55.446 1.000 32.285 86 ILE A C 1
ATOM 1451 O O . ILE A 1 101 ? 64.565 -11.399 54.606 1.000 30.828 86 ILE A O 1
ATOM 1467 N N . ASN A 1 102 ? 64.662 -10.017 56.317 1.000 34.368 87 ASN A N 1
ATOM 1468 C CA . ASN A 1 102 ? 63.225 -9.783 56.324 1.000 36.605 87 ASN A CA 1
ATOM 1469 C C . ASN A 1 102 ? 62.484 -11.078 56.634 1.000 37.826 87 ASN A C 1
ATOM 1470 O O . ASN A 1 102 ? 61.409 -11.321 56.106 1.000 36.907 87 ASN A O 1
ATOM 1481 N N . VAL A 1 103 ? 63.079 -11.921 57.484 1.000 42.977 88 VAL A N 1
ATOM 1482 C CA . VAL A 1 103 ? 62.422 -13.118 58.011 1.000 43.653 88 VAL A CA 1
ATOM 1483 C C . VAL A 1 103 ? 62.479 -13.074 59.523 1.000 43.053 88 VAL A C 1
ATOM 1484 O O . VAL A 1 103 ? 63.351 -12.452 60.103 1.000 51.009 88 VAL A O 1
ATOM 1497 N N . ASP A 1 104 ? 61.562 -13.768 60.163 1.000 42.600 89 ASP A N 1
ATOM 1498 C CA . ASP A 1 104 ? 61.541 -13.822 61.610 1.000 41.176 89 ASP A CA 1
ATOM 1499 C C . ASP A 1 104 ? 62.832 -14.458 62.096 1.000 40.405 89 ASP A C 1
ATOM 1500 O O . ASP A 1 104 ? 63.411 -15.290 61.406 1.000 41.244 89 ASP A O 1
ATOM 1509 N N . LEU A 1 105 ? 63.248 -14.138 63.309 1.000 39.116 90 LEU A N 1
ATOM 1510 C CA . LEU A 1 105 ? 64.559 -14.573 63.751 1.000 38.122 90 LEU A CA 1
ATOM 1511 C C . LEU A 1 105 ? 64.588 -16.066 64.035 1.000 36.921 90 LEU A C 1
ATOM 1512 O O . LEU A 1 105 ? 65.644 -16.680 63.994 1.000 35.795 90 LEU A O 1
ATOM 1528 N N . ILE A 1 106 ? 63.438 -16.645 64.343 1.000 39.445 91 ILE A N 1
ATOM 1529 C CA . ILE A 1 106 ? 63.393 -18.081 64.606 1.000 45.856 91 ILE A CA 1
ATOM 1530 C C . ILE A 1 106 ? 63.925 -18.863 63.392 1.000 42.312 91 ILE A C 1
ATOM 1531 O O . ILE A 1 106 ? 64.636 -19.857 63.572 1.000 39.831 91 ILE A O 1
ATOM 1547 N N . HIS A 1 107 ? 63.596 -18.387 62.174 1.000 38.439 92 HIS A N 1
ATOM 1548 C CA . HIS A 1 107 ? 63.977 -19.038 60.939 1.000 36.220 92 HIS A CA 1
ATOM 1549 C C . HIS A 1 107 ? 65.469 -18.902 60.727 1.000 36.550 92 HIS A C 1
ATOM 1550 O O . HIS A 1 107 ? 66.093 -19.787 60.176 1.000 37.936 92 HIS A O 1
ATOM 1565 N N . ILE A 1 108 ? 66.036 -17.795 61.191 1.000 39.673 93 ILE A N 1
ATOM 1566 C CA . ILE A 1 108 ? 67.480 -17.600 61.158 1.000 41.167 93 ILE A CA 1
ATOM 1567 C C . ILE A 1 108 ? 68.129 -18.497 62.203 1.000 40.448 93 ILE A C 1
ATOM 1568 O O . ILE A 1 108 ? 69.064 -19.238 61.904 1.000 38.468 93 ILE A O 1
ATOM 1584 N N . GLU A 1 109 ? 67.604 -18.401 63.424 1.000 40.416 94 GLU A N 1
ATOM 1585 C CA . GLU A 1 109 ? 68.120 -19.177 64.519 1.000 43.664 94 GLU A CA 1
ATOM 1586 C C . GLU A 1 109 ? 68.089 -20.646 64.151 1.000 44.423 94 GLU A C 1
ATOM 1587 O O . GLU A 1 109 ? 68.991 -21.355 64.553 1.000 50.605 94 GLU A O 1
ATOM 1599 N N . ASN A 1 110 ? 67.051 -21.120 63.452 1.000 42.688 95 ASN A N 1
ATOM 1600 C CA . ASN A 1 110 ? 66.970 -22.529 63.083 1.000 42.620 95 ASN A CA 1
ATOM 1601 C C . ASN A 1 110 ? 68.069 -22.940 62.102 1.000 44.169 95 ASN A C 1
ATOM 1602 O O . ASN A 1 110 ? 68.196 -24.119 61.824 1.000 45.531 95 ASN A O 1
ATOM 1613 N N . ARG A 1 111 ? 68.896 -22.024 61.585 1.000 45.004 96 ARG A N 1
ATOM 1614 C CA . ARG A 1 111 ? 69.912 -22.450 60.633 1.000 49.050 96 ARG A CA 1
ATOM 1615 C C . ARG A 1 111 ? 71.330 -22.397 61.206 1.000 48.946 96 ARG A C 1
ATOM 1616 O O . ARG A 1 111 ? 72.297 -22.705 60.502 1.000 51.179 96 ARG A O 1
ATOM 1637 N N . ILE A 1 112 ? 71.455 -22.026 62.476 1.000 47.705 97 ILE A N 1
ATOM 1638 C CA . ILE A 1 112 ? 72.756 -21.704 63.040 1.000 50.100 97 ILE A CA 1
ATOM 1639 C C . ILE A 1 112 ? 73.582 -22.977 63.207 1.000 51.741 97 ILE A C 1
ATOM 1640 O O . ILE A 1 112 ? 74.774 -22.994 62.894 1.000 50.639 97 ILE A O 1
ATOM 1656 N N . GLY A 1 113 ? 72.939 -24.034 63.713 1.000 52.995 98 GLY A N 1
ATOM 1657 C CA . GLY A 1 113 ? 73.580 -25.333 63.794 1.000 55.815 98 GLY A CA 1
ATOM 1658 C C . GLY A 1 113 ? 74.357 -25.654 62.520 1.000 58.153 98 GLY A C 1
ATOM 1659 O O . GLY A 1 113 ? 75.544 -25.965 62.584 1.000 59.009 98 GLY A O 1
ATOM 1663 N N . ASP A 1 114 ? 73.682 -25.537 61.366 1.000 59.672 99 ASP A N 1
ATOM 1664 C CA . ASP A 1 114 ? 74.295 -25.838 60.080 1.000 62.867 99 ASP A CA 1
ATOM 1665 C C . ASP A 1 114 ? 75.522 -24.943 59.870 1.000 62.545 99 ASP A C 1
ATOM 1666 O O . ASP A 1 114 ? 76.653 -25.430 59.718 1.000 61.841 99 ASP A O 1
ATOM 1672 N N . ILE A 1 115 ? 75.282 -23.624 59.878 1.000 60.043 100 ILE A N 1
ATOM 1673 C CA . ILE A 1 115 ? 76.308 -22.656 59.529 1.000 61.931 100 ILE A CA 1
ATOM 1674 C C . ILE A 1 115 ? 77.634 -23.055 60.167 1.000 69.460 100 ILE A C 1
ATOM 1675 O O . ILE A 1 115 ? 78.676 -23.066 59.512 1.000 76.725 100 ILE A O 1
ATOM 1691 N N . ILE A 1 116 ? 77.590 -23.367 61.462 1.000 70.874 101 ILE A N 1
ATOM 1692 C CA . ILE A 1 116 ? 78.809 -23.595 62.215 1.000 72.850 101 ILE A CA 1
ATOM 1693 C C . ILE A 1 116 ? 79.430 -24.930 61.811 1.000 80.107 101 ILE A C 1
ATOM 1694 O O . ILE A 1 116 ? 80.511 -24.954 61.214 1.000 77.738 101 ILE A O 1
ATOM 1710 N N . LYS A 1 117 ? 78.711 -26.021 62.131 1.000 87.101 102 LYS A N 1
ATOM 1711 C CA . LYS A 1 117 ? 79.155 -27.386 61.881 1.000 90.993 102 LYS A CA 1
ATOM 1712 C C . LYS A 1 117 ? 79.609 -27.516 60.427 1.000 92.189 102 LYS A C 1
ATOM 1713 O O . LYS A 1 117 ? 80.788 -27.804 60.180 1.000 90.934 102 LYS A O 1
ATOM 1719 N N . SER A 1 118 ? 78.672 -27.252 59.492 1.000 93.892 103 SER A N 1
ATOM 1720 C CA . SER A 1 118 ? 78.888 -27.468 58.064 1.000 100.511 103 SER A CA 1
ATOM 1721 C C . SER A 1 118 ? 80.137 -26.710 57.588 1.000 113.776 103 SER A C 1
ATOM 1722 O O . SER A 1 118 ? 81.175 -27.351 57.352 1.000 120.898 103 SER A O 1
ATOM 1728 N N . GLU A 1 119 ? 80.075 -25.361 57.502 1.000 111.558 104 GLU A N 1
ATOM 1729 C CA . GLU A 1 119 ? 81.203 -24.567 57.008 1.000 111.130 104 GLU A CA 1
ATOM 1730 C C . GLU A 1 119 ? 82.461 -24.874 57.832 1.000 121.857 104 GLU A C 1
ATOM 1731 O O . GLU A 1 119 ? 83.569 -24.847 57.282 1.000 113.052 104 GLU A O 1
ATOM 1737 N N . LYS A 1 120 ? 82.285 -25.169 59.140 1.000 133.191 105 LYS A N 1
ATOM 1738 C CA . LYS A 1 120 ? 83.397 -25.446 60.055 1.000 139.461 105 LYS A CA 1
ATOM 1739 C C . LYS A 1 120 ? 84.299 -24.200 60.223 1.000 144.265 105 LYS A C 1
ATOM 1740 O O . LYS A 1 120 ? 85.146 -24.162 61.132 1.000 123.812 105 LYS A O 1
ATOM 1746 N N . HIS A 1 121 ? 84.076 -23.166 59.369 1.000 142.047 106 HIS A N 1
ATOM 1747 C CA . HIS A 1 121 ? 84.908 -21.966 59.246 1.000 122.074 106 HIS A CA 1
ATOM 1748 C C . HIS A 1 121 ? 84.420 -20.874 60.205 1.000 101.686 106 HIS A C 1
ATOM 1749 O O . HIS A 1 121 ? 85.126 -19.896 60.449 1.000 89.224 106 HIS A O 1
ATOM 1755 N N . VAL A 1 122 ? 83.206 -21.054 60.747 1.000 93.915 107 VAL A N 1
ATOM 1756 C CA . VAL A 1 122 ? 82.540 -20.038 61.552 1.000 88.497 107 VAL A CA 1
ATOM 1757 C C . VAL A 1 122 ? 82.238 -20.605 62.936 1.000 83.762 107 VAL A C 1
ATOM 1758 O O . VAL A 1 122 ? 81.919 -21.789 63.050 1.000 86.868 107 VAL A O 1
ATOM 1771 N N . GLN A 1 123 ? 82.310 -19.737 63.958 1.000 75.870 108 GLN A N 1
ATOM 1772 C CA . GLN A 1 123 ? 81.950 -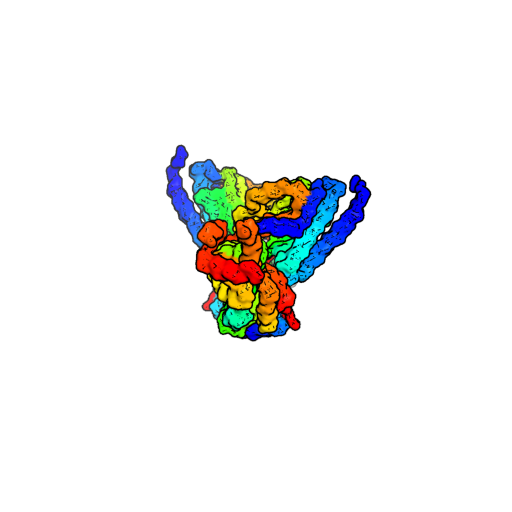20.099 65.315 1.000 73.248 108 GLN A CA 1
ATOM 1773 C C . GLN A 1 123 ? 81.000 -19.045 65.871 1.000 66.850 108 GLN A C 1
ATOM 1774 O O . GLN A 1 123 ? 80.860 -17.950 65.341 1.000 66.139 108 GLN A O 1
ATOM 1788 N N . LEU A 1 124 ? 80.399 -19.393 67.007 1.000 63.609 109 LEU A N 1
ATOM 1789 C CA . LEU A 1 124 ? 79.331 -18.633 67.627 1.000 56.992 109 LEU A CA 1
ATOM 1790 C C . LEU A 1 124 ? 79.881 -18.059 68.927 1.000 54.438 109 LEU A C 1
ATOM 1791 O O . LEU A 1 124 ? 80.473 -18.796 69.700 1.000 51.493 109 LEU A O 1
ATOM 1807 N N . VAL A 1 125 ? 79.703 -16.750 69.140 1.000 53.623 110 VAL A N 1
ATOM 1808 C CA . VAL A 1 125 ? 80.063 -16.112 70.400 1.000 53.977 110 VAL A CA 1
ATOM 1809 C C . VAL A 1 125 ? 78.931 -15.184 70.814 1.000 51.850 110 VAL A C 1
ATOM 1810 O O . VAL A 1 125 ? 78.876 -14.074 70.313 1.000 51.305 110 VAL A O 1
ATOM 1823 N N . LEU A 1 126 ? 78.040 -15.617 71.715 1.000 51.545 111 LEU A N 1
ATOM 1824 C CA . LEU A 1 126 ? 77.180 -14.705 72.471 1.000 51.966 111 LEU A CA 1
ATOM 1825 C C . LEU A 1 126 ? 76.163 -13.956 71.587 1.000 53.320 111 LEU A C 1
ATOM 1826 O O . LEU A 1 126 ? 75.923 -12.758 71.754 1.000 55.049 111 LEU A O 1
ATOM 1842 N N . GLY A 1 127 ? 75.514 -14.591 70.627 1.000 52.157 112 GLY A N 1
ATOM 1843 C CA . GLY A 1 127 ? 74.630 -13.770 69.811 1.000 48.489 112 GLY A CA 1
ATOM 1844 C C . GLY A 1 127 ? 75.353 -13.125 68.631 1.000 48.538 112 GLY A C 1
ATOM 1845 O O . GLY A 1 127 ? 74.765 -12.296 67.961 1.000 53.241 112 GLY A O 1
ATOM 1849 N N . GLN A 1 128 ? 76.591 -13.553 68.341 1.000 49.891 113 GLN A N 1
ATOM 1850 C CA . GLN A 1 128 ? 77.405 -13.043 67.242 1.000 50.186 113 GLN A CA 1
ATOM 1851 C C . GLN A 1 128 ? 78.179 -14.198 66.588 1.000 51.348 113 GLN A C 1
ATOM 1852 O O . GLN A 1 128 ? 78.644 -15.131 67.262 1.000 50.680 113 GLN A O 1
ATOM 1866 N N . LEU A 1 129 ? 78.337 -14.135 65.258 1.000 50.407 114 LEU A N 1
ATOM 1867 C CA . LEU A 1 129 ? 79.056 -15.170 64.540 1.000 49.006 114 LEU A CA 1
ATOM 1868 C C . LEU A 1 129 ? 80.404 -14.617 64.120 1.000 52.043 114 LEU A C 1
ATOM 1869 O O . LEU A 1 129 ? 80.415 -13.569 63.503 1.000 53.005 114 LEU A O 1
ATOM 1885 N N . ILE A 1 130 ? 81.499 -15.312 64.473 1.000 53.628 115 ILE A N 1
ATOM 1886 C CA . ILE A 1 130 ? 82.839 -14.876 64.129 1.000 55.974 115 ILE A CA 1
ATOM 1887 C C . ILE A 1 130 ? 83.499 -15.988 63.317 1.000 62.324 115 ILE A C 1
ATOM 1888 O O . ILE A 1 130 ? 83.263 -17.167 63.602 1.000 64.417 115 ILE A O 1
ATOM 1893 N N . ASP A 1 131 ? 84.275 -15.614 62.272 1.000 72.033 116 ASP A N 1
ATOM 1894 C CA . ASP A 1 131 ? 84.868 -16.581 61.332 1.000 76.389 116 ASP A CA 1
ATOM 1895 C C . ASP A 1 131 ? 86.399 -16.496 61.313 1.000 79.542 116 ASP A C 1
ATOM 1896 O O . ASP A 1 131 ? 86.963 -15.541 61.843 1.000 83.271 116 ASP A O 1
ATOM 1905 N N . GLU A 1 132 ? 87.065 -17.471 60.669 1.000 79.778 117 GLU A N 1
ATOM 1906 C CA . GLU A 1 132 ? 88.526 -17.523 60.624 1.000 82.662 117 GLU A CA 1
ATOM 1907 C C . GLU A 1 132 ? 89.114 -16.176 60.181 1.000 82.471 117 GLU A C 1
ATOM 1908 O O . GLU A 1 132 ? 90.033 -15.662 60.816 1.000 81.571 117 GLU A O 1
ATOM 1914 N N . ASN A 1 133 ? 88.559 -15.603 59.103 1.000 82.840 118 ASN A N 1
ATOM 1915 C CA . ASN A 1 133 ? 89.125 -14.415 58.474 1.000 87.798 118 ASN A CA 1
ATOM 1916 C C . ASN A 1 133 ? 89.266 -13.305 59.515 1.000 89.574 118 ASN A C 1
ATOM 1917 O O . ASN A 1 133 ? 90.357 -12.753 59.726 1.000 94.299 118 ASN A O 1
ATOM 1923 N N . TYR A 1 134 ? 88.143 -13.006 60.181 1.000 86.002 119 TYR A N 1
ATOM 1924 C CA . TYR A 1 134 ? 88.091 -11.903 61.130 1.000 82.876 119 TYR A CA 1
ATOM 1925 C C . TYR A 1 134 ? 89.318 -11.976 62.034 1.000 86.993 119 TYR A C 1
ATOM 1926 O O . TYR A 1 134 ? 90.059 -11.003 62.157 1.000 86.986 119 TYR A O 1
ATOM 1944 N N . LEU A 1 135 ? 89.536 -13.172 62.593 1.000 92.059 120 LEU A N 1
ATOM 1945 C CA . LEU A 1 135 ? 90.565 -13.440 63.595 1.000 100.829 120 LEU A CA 1
ATOM 1946 C C . LEU A 1 135 ? 91.972 -13.271 62.991 1.000 105.023 120 LEU A C 1
ATOM 1947 O O . LEU A 1 135 ? 92.823 -12.534 63.515 1.000 98.884 120 LEU A O 1
ATOM 1963 N N . ASP A 1 136 ? 92.188 -13.912 61.835 1.000 106.483 121 ASP A N 1
ATOM 1964 C CA . ASP A 1 136 ? 93.414 -13.739 61.075 1.000 103.481 121 ASP A CA 1
ATOM 1965 C C . ASP A 1 136 ? 93.804 -12.267 60.991 1.000 107.509 121 ASP A C 1
ATOM 1966 O O . ASP A 1 136 ? 94.969 -11.963 61.199 1.000 111.735 121 ASP A O 1
ATOM 1975 N N . ARG A 1 137 ? 92.844 -11.372 60.688 1.000 103.885 122 ARG A N 1
ATOM 1976 C CA . ARG A 1 137 ? 93.129 -9.949 60.513 1.000 99.803 122 ARG A CA 1
ATOM 1977 C C . ARG A 1 137 ? 93.264 -9.236 61.866 1.000 96.549 122 ARG A C 1
ATOM 1978 O O . ARG A 1 137 ? 93.958 -8.219 61.952 1.000 97.277 122 ARG A O 1
ATOM 1984 N N . LEU A 1 138 ? 92.599 -9.739 62.919 1.000 89.840 123 LEU A N 1
ATOM 1985 C CA . LEU A 1 138 ? 92.813 -9.200 64.251 1.000 87.243 123 LEU A CA 1
ATOM 1986 C C . LEU A 1 138 ? 94.268 -9.434 64.603 1.000 91.806 123 LEU A C 1
ATOM 1987 O O . LEU A 1 138 ? 94.959 -8.498 64.993 1.000 96.554 123 LEU A O 1
ATOM 1993 N N . ALA A 1 139 ? 94.703 -10.691 64.441 1.000 92.916 124 ALA A N 1
ATOM 1994 C CA . ALA A 1 139 ? 96.051 -11.109 64.799 1.000 95.765 124 ALA A CA 1
ATOM 1995 C C . ALA A 1 139 ? 97.080 -10.137 64.220 1.000 98.410 124 ALA A C 1
ATOM 1996 O O . ALA A 1 139 ? 97.978 -9.705 64.931 1.000 94.797 124 ALA A O 1
ATOM 2003 N N . GLU A 1 140 ? 96.898 -9.762 62.941 1.000 103.208 125 GLU A N 1
ATOM 2004 C CA . GLU A 1 140 ? 97.770 -8.823 62.244 1.000 107.561 125 GLU A CA 1
ATOM 2005 C C . GLU A 1 140 ? 97.933 -7.546 63.084 1.000 111.679 125 GLU A C 1
ATOM 2006 O O . GLU A 1 140 ? 99.035 -7.217 63.575 1.000 120.189 125 GLU A O 1
ATOM 2012 N N . GLU A 1 141 ? 96.807 -6.847 63.285 1.000 107.884 126 GLU A N 1
ATOM 2013 C CA . GLU A 1 141 ? 96.794 -5.654 64.119 1.000 106.598 126 GLU A CA 1
ATOM 2014 C C . GLU A 1 141 ? 97.472 -5.948 65.466 1.000 105.307 126 GLU A C 1
ATOM 2015 O O . GLU A 1 141 ? 98.223 -5.109 65.956 1.000 107.264 126 GLU A O 1
ATOM 2021 N N . VAL A 1 142 ? 97.248 -7.139 66.050 1.000 102.399 127 VAL A N 1
ATOM 2022 C CA . VAL A 1 142 ? 97.784 -7.468 67.368 1.000 104.013 127 VAL A CA 1
ATOM 2023 C C . VAL A 1 142 ? 99.314 -7.613 67.312 1.000 112.842 127 VAL A C 1
ATOM 2024 O O . VAL A 1 142 ? 100.008 -7.171 68.248 1.000 113.171 127 VAL A O 1
ATOM 2029 N N . ASN A 1 143 ? 99.843 -8.228 66.226 1.000 120.116 128 ASN A N 1
ATOM 2030 C CA . ASN A 1 143 ? 101.283 -8.296 65.975 1.000 125.594 128 ASN A CA 1
ATOM 2031 C C . ASN A 1 143 ? 101.839 -6.878 65.932 1.000 131.515 128 ASN A C 1
ATOM 2032 O O . ASN A 1 143 ? 102.984 -6.653 66.346 1.000 141.728 128 ASN A O 1
ATOM 2043 N N . ASP A 1 144 ? 101.019 -5.963 65.384 1.000 124.117 129 ASP A N 1
ATOM 2044 C CA . ASP A 1 144 ? 101.404 -4.572 65.270 1.000 127.111 129 ASP A CA 1
ATOM 2045 C C . ASP A 1 144 ? 101.520 -3.907 66.652 1.000 134.687 129 ASP A C 1
ATOM 2046 O O . ASP A 1 144 ? 101.993 -2.781 66.732 1.000 146.292 129 ASP A O 1
ATOM 2052 N N . LYS A 1 145 ? 101.131 -4.578 67.751 1.000 132.209 130 LYS A N 1
ATOM 2053 C CA . LYS A 1 145 ? 101.473 -4.106 69.092 1.000 131.672 130 LYS A CA 1
ATOM 2054 C C . LYS A 1 145 ? 102.710 -4.841 69.620 1.000 140.573 130 LYS A C 1
ATOM 2055 O O . LYS A 1 145 ? 103.609 -4.233 70.205 1.000 146.612 130 LYS A O 1
ATOM 2061 N N . LEU A 1 146 ? 102.738 -6.161 69.416 1.000 141.661 131 LEU A N 1
ATOM 2062 C CA . LEU A 1 146 ? 103.769 -7.025 69.968 1.000 140.765 131 LEU A CA 1
ATOM 2063 C C . LEU A 1 146 ? 105.152 -6.527 69.537 1.000 148.131 131 LEU A C 1
ATOM 2064 O O . LEU A 1 146 ? 105.975 -6.153 70.386 1.000 145.284 131 LEU A O 1
ATOM 2070 N N . GLN A 1 147 ? 105.346 -6.428 68.209 1.000 147.242 132 GLN A N 1
ATOM 2071 C CA . GLN A 1 147 ? 106.527 -5.800 67.634 1.000 144.945 132 GLN A CA 1
ATOM 2072 C C . GLN A 1 147 ? 106.253 -4.299 67.513 1.000 144.116 132 GLN A C 1
ATOM 2073 O O . GLN A 1 147 ? 106.024 -3.795 66.411 1.000 140.300 132 GLN A O 1
ATOM 2079 N N . GLU A 1 148 ? 106.234 -3.616 68.676 1.000 142.909 133 GLU A N 1
ATOM 2080 C CA . GLU A 1 148 ? 106.110 -2.161 68.756 1.000 138.500 133 GLU A CA 1
ATOM 2081 C C . GLU A 1 148 ? 105.836 -1.682 70.190 1.000 133.414 133 GLU A C 1
ATOM 2082 O O . GLU A 1 148 ? 105.984 -0.489 70.461 1.000 131.115 133 GLU A O 1
ATOM 2088 N N . SER A 1 149 ? 105.415 -2.589 71.094 1.000 128.284 134 SER A N 1
ATOM 2089 C CA . SER A 1 149 ? 105.085 -2.230 72.469 1.000 123.709 134 SER A CA 1
ATOM 2090 C C . SER A 1 149 ? 105.722 -3.221 73.457 1.000 121.562 134 SER A C 1
ATOM 2091 O O . SER A 1 149 ? 106.247 -4.256 72.984 1.000 120.194 134 SER A O 1
ATOM 2097 N N . THR A 1 153 ? 98.761 -7.665 76.972 1.000 96.775 138 THR A N 1
ATOM 2098 C CA . THR A 1 153 ? 97.604 -7.481 77.895 1.000 94.777 138 THR A CA 1
ATOM 2099 C C . THR A 1 153 ? 96.299 -7.838 77.171 1.000 93.758 138 THR A C 1
ATOM 2100 O O . THR A 1 153 ? 95.589 -6.959 76.660 1.000 91.386 138 THR A O 1
ATOM 2105 N N . ILE A 1 154 ? 95.978 -9.149 77.153 1.000 93.429 139 ILE A N 1
ATOM 2106 C CA . ILE A 1 154 ? 94.749 -9.640 76.539 1.000 89.015 139 ILE A CA 1
ATOM 2107 C C . ILE A 1 154 ? 93.581 -8.936 77.230 1.000 85.679 139 ILE A C 1
ATOM 2108 O O . ILE A 1 154 ? 92.670 -8.456 76.550 1.000 80.669 139 ILE A O 1
ATOM 2124 N N . SER A 1 155 ? 93.661 -8.872 78.577 1.000 86.397 140 SER A N 1
ATOM 2125 C CA . SER A 1 155 ? 92.780 -8.062 79.411 1.000 86.540 140 SER A CA 1
ATOM 2126 C C . SER A 1 155 ? 92.317 -6.843 78.621 1.000 91.070 140 SER A C 1
ATOM 2127 O O . SER A 1 155 ? 91.118 -6.681 78.355 1.000 93.264 140 SER A O 1
ATOM 2133 N N . GLU A 1 156 ? 93.301 -6.021 78.221 1.000 92.819 141 GLU A N 1
ATOM 2134 C CA . GLU A 1 156 ? 93.058 -4.779 77.499 1.000 91.032 141 GLU A CA 1
ATOM 2135 C C . GLU A 1 156 ? 92.357 -5.029 76.150 1.000 85.268 141 GLU A C 1
ATOM 2136 O O . GLU A 1 156 ? 91.335 -4.414 75.850 1.000 81.755 141 GLU A O 1
ATOM 2142 N N . LEU A 1 157 ? 92.882 -5.955 75.353 1.000 81.699 142 LEU A N 1
ATOM 2143 C CA . LEU A 1 157 ? 92.348 -6.236 74.034 1.000 79.677 142 LEU A CA 1
ATOM 2144 C C . LEU A 1 157 ? 90.921 -6.789 74.103 1.000 76.237 142 LEU A C 1
ATOM 2145 O O . LEU A 1 157 ? 90.044 -6.383 73.345 1.000 73.413 142 LEU A O 1
ATOM 2161 N N . CYS A 1 158 ? 90.693 -7.747 75.002 1.000 76.971 143 CYS A N 1
ATOM 2162 C CA . CYS A 1 158 ? 89.352 -8.254 75.240 1.000 75.558 143 CYS A CA 1
ATOM 2163 C C . CYS A 1 158 ? 88.351 -7.114 75.395 1.000 75.243 143 CYS A C 1
ATOM 2164 O O . CYS A 1 158 ? 87.191 -7.265 75.018 1.000 69.277 143 CYS A O 1
ATOM 2172 N N . LYS A 1 159 ? 88.834 -6.007 75.986 1.000 79.658 144 LYS A N 1
ATOM 2173 C CA . LYS A 1 159 ? 88.055 -4.804 76.236 1.000 77.823 144 LYS A CA 1
ATOM 2174 C C . LYS A 1 159 ? 88.079 -3.921 74.984 1.000 77.460 144 LYS A C 1
ATOM 2175 O O . LYS A 1 159 ? 87.106 -3.244 74.662 1.000 74.896 144 LYS A O 1
ATOM 2181 N N . THR A 1 160 ? 89.207 -3.921 74.275 1.000 78.795 145 THR A N 1
ATOM 2182 C CA . THR A 1 160 ? 89.328 -3.177 73.036 1.000 78.453 145 THR A CA 1
ATOM 2183 C C . THR A 1 160 ? 88.466 -3.787 71.936 1.000 73.513 145 THR A C 1
ATOM 2184 O O . THR A 1 160 ? 88.049 -3.049 71.066 1.000 70.622 145 THR A O 1
ATOM 2195 N N . TYR A 1 161 ? 88.179 -5.096 71.982 1.000 73.690 146 TYR A N 1
ATOM 2196 C CA . TYR A 1 161 ? 87.418 -5.753 70.919 1.000 73.303 146 TYR A CA 1
ATOM 2197 C C . TYR A 1 161 ? 86.091 -6.343 71.426 1.000 71.500 146 TYR A C 1
ATOM 2198 O O . TYR A 1 161 ? 85.427 -7.122 70.736 1.000 66.187 146 TYR A O 1
ATOM 2216 N N . ASP A 1 162 ? 85.711 -5.962 72.651 1.000 73.713 147 ASP A N 1
ATOM 2217 C CA . ASP A 1 162 ? 84.544 -6.505 73.313 1.000 72.141 147 ASP A CA 1
ATOM 2218 C C . ASP A 1 162 ? 84.390 -7.975 72.949 1.000 68.872 147 ASP A C 1
ATOM 2219 O O . ASP A 1 162 ? 83.447 -8.392 72.285 1.000 64.710 147 ASP A O 1
ATOM 2228 N N . LEU A 1 163 ? 85.351 -8.759 73.413 1.000 70.183 148 LEU A N 1
ATOM 2229 C CA . LEU A 1 163 ? 85.332 -10.186 73.190 1.000 69.767 148 LEU A CA 1
ATOM 2230 C C . LEU A 1 163 ? 85.670 -10.906 74.494 1.000 67.529 148 LEU A C 1
ATOM 2231 O O . LEU A 1 163 ? 86.605 -10.527 75.183 1.000 67.715 148 LEU A O 1
ATOM 2247 N N . PRO A 1 164 ? 84.943 -11.984 74.855 1.000 64.828 149 PRO A N 1
ATOM 2248 C CA . PRO A 1 164 ? 85.236 -12.758 76.065 1.000 68.197 149 PRO A CA 1
ATOM 2249 C C . PRO A 1 164 ? 86.645 -13.340 76.086 1.000 74.299 149 PRO A C 1
ATOM 2250 O O . PRO A 1 164 ? 87.084 -13.832 75.059 1.000 79.239 149 PRO A O 1
ATOM 2261 N N . GLY A 1 165 ? 87.321 -13.332 77.245 1.000 78.813 150 GLY A N 1
ATOM 2262 C CA . GLY A 1 165 ? 88.713 -13.774 77.345 1.000 82.345 150 GLY A CA 1
ATOM 2263 C C . GLY A 1 165 ? 88.949 -15.233 76.924 1.000 86.250 150 GLY A C 1
ATOM 2264 O O . GLY A 1 165 ? 89.859 -15.510 76.129 1.000 81.523 150 GLY A O 1
ATOM 2268 N N . ASN A 1 166 ? 88.131 -16.158 77.473 1.000 90.328 151 ASN A N 1
ATOM 2269 C CA . ASN A 1 166 ? 88.209 -17.586 77.183 1.000 85.474 151 ASN A CA 1
ATOM 2270 C C . ASN A 1 166 ? 88.402 -17.767 75.677 1.000 82.385 151 ASN A C 1
ATOM 2271 O O . ASN A 1 166 ? 89.442 -18.261 75.222 1.000 80.383 151 ASN A O 1
ATOM 2277 N N . PHE A 1 167 ? 87.409 -17.294 74.911 1.000 77.581 152 PHE A N 1
ATOM 2278 C CA . PHE A 1 167 ? 87.449 -17.344 73.452 1.000 74.778 152 PHE A CA 1
ATOM 2279 C C . PHE A 1 167 ? 88.749 -16.736 72.895 1.000 78.816 152 PHE A C 1
ATOM 2280 O O . PHE A 1 167 ? 89.618 -17.456 72.413 1.000 80.392 152 PHE A O 1
ATOM 2297 N N . LEU A 1 168 ? 88.902 -15.406 72.980 1.000 79.012 153 LEU A N 1
ATOM 2298 C CA . LEU A 1 168 ? 90.039 -14.705 72.393 1.000 79.357 153 LEU A CA 1
ATOM 2299 C C . LEU A 1 168 ? 91.352 -15.407 72.728 1.000 82.926 153 LEU A C 1
ATOM 2300 O O . LEU A 1 168 ? 92.243 -15.489 71.883 1.000 87.400 153 LEU A O 1
ATOM 2316 N N . THR A 1 169 ? 91.497 -15.907 73.956 1.000 82.303 154 THR A N 1
ATOM 2317 C CA . THR A 1 169 ? 92.746 -16.573 74.285 1.000 83.555 154 THR A CA 1
ATOM 2318 C C . THR A 1 169 ? 92.914 -17.765 73.335 1.000 83.307 154 THR A C 1
ATOM 2319 O O . THR A 1 169 ? 93.903 -17.817 72.587 1.000 82.045 154 THR A O 1
ATOM 2330 N N . GLN A 1 170 ? 91.937 -18.697 73.366 1.000 78.829 155 GLN A N 1
ATOM 2331 C CA . GLN A 1 170 ? 92.058 -19.944 72.630 1.000 77.339 155 GLN A CA 1
ATOM 2332 C C . GLN A 1 170 ? 92.401 -19.564 71.192 1.000 78.329 155 GLN A C 1
ATOM 2333 O O . GLN A 1 170 ? 93.224 -20.207 70.562 1.000 81.582 155 GLN A O 1
ATOM 2339 N N . ALA A 1 171 ? 91.765 -18.496 70.694 1.000 78.513 156 ALA A N 1
ATOM 2340 C CA . ALA A 1 171 ? 91.850 -18.095 69.297 1.000 77.745 156 ALA A CA 1
ATOM 2341 C C . ALA A 1 171 ? 93.215 -17.472 69.028 1.000 80.021 156 ALA A C 1
ATOM 2342 O O . ALA A 1 171 ? 93.840 -17.751 68.004 1.000 78.342 156 ALA A O 1
ATOM 2349 N N . LEU A 1 172 ? 93.671 -16.668 69.995 1.000 85.014 157 LEU A N 1
ATOM 2350 C CA . LEU A 1 172 ? 95.007 -16.089 69.975 1.000 92.169 157 LEU A CA 1
ATOM 2351 C C . LEU A 1 172 ? 96.074 -17.180 70.162 1.000 96.558 157 LEU A C 1
ATOM 2352 O O . LEU A 1 172 ? 97.142 -17.087 69.539 1.000 94.491 157 LEU A O 1
ATOM 2358 N N . THR A 1 173 ? 95.766 -18.227 70.965 1.000 96.083 158 THR A N 1
ATOM 2359 C CA . THR A 1 173 ? 96.656 -19.374 71.164 1.000 98.198 158 THR A CA 1
ATOM 2360 C C . THR A 1 173 ? 97.144 -19.953 69.829 1.000 100.323 158 THR A C 1
ATOM 2361 O O . THR A 1 173 ? 98.340 -20.173 69.643 1.000 109.829 158 THR A O 1
ATOM 2372 N N . GLN A 1 174 ? 96.229 -20.186 68.888 1.000 95.061 159 GLN A N 1
ATOM 2373 C CA . GLN A 1 174 ? 96.586 -20.768 67.615 1.000 96.851 159 GLN A CA 1
ATOM 2374 C C . GLN A 1 174 ? 96.805 -19.692 66.548 1.000 99.999 159 GLN A C 1
ATOM 2375 O O . GLN A 1 174 ? 96.207 -19.808 65.492 1.000 97.985 159 GLN A O 1
ATOM 2381 N N . ARG A 1 175 ? 97.659 -18.678 66.771 1.000 102.449 160 ARG A N 1
ATOM 2382 C CA . ARG A 1 175 ? 97.933 -17.642 65.773 1.000 100.440 160 ARG A CA 1
ATOM 2383 C C . ARG A 1 175 ? 99.426 -17.303 65.790 1.000 103.731 160 ARG A C 1
ATOM 2384 O O . ARG A 1 175 ? 100.073 -17.434 64.752 1.000 107.331 160 ARG A O 1
ATOM 2390 N N . LEU A 1 176 ? 99.950 -16.876 66.962 1.000 102.529 161 LEU A N 1
ATOM 2391 C CA . LEU A 1 176 ? 101.365 -16.617 67.212 1.000 102.713 161 LEU A CA 1
ATOM 2392 C C . LEU A 1 176 ? 102.214 -17.401 66.236 1.000 104.737 161 LEU A C 1
ATOM 2393 O O . LEU A 1 176 ? 102.352 -18.568 66.472 1.000 105.815 161 LEU A O 1
ATOM 2399 N N . GLY A 1 177 ? 102.791 -16.831 65.182 1.000 106.671 162 GLY A N 1
ATOM 2400 C CA . GLY A 1 177 ? 103.776 -17.554 64.375 1.000 109.124 162 GLY A CA 1
ATOM 2401 C C . GLY A 1 177 ? 103.304 -17.994 62.988 1.000 107.155 162 GLY A C 1
ATOM 2402 O O . GLY A 1 177 ? 103.832 -19.025 62.543 1.000 107.919 162 GLY A O 1
ATOM 2406 N N . GLU B 2 1 ? 15.564 -24.671 41.578 1.000 70.143 205 GLU B N 1
ATOM 2407 C CA . GLU B 2 1 ? 15.811 -24.810 43.045 1.000 70.904 205 GLU B CA 1
ATOM 2408 C C . GLU B 2 1 ? 17.083 -25.637 43.262 1.000 70.144 205 GLU B C 1
ATOM 2409 O O . GLU B 2 1 ? 17.816 -25.946 42.309 1.000 66.390 205 GLU B O 1
ATOM 2423 N N . THR B 2 2 ? 17.351 -25.973 44.538 1.000 71.826 206 THR B N 1
ATOM 2424 C CA . THR B 2 2 ? 18.576 -26.668 44.922 1.000 74.139 206 THR B CA 1
ATOM 2425 C C . THR B 2 2 ? 18.606 -28.072 44.302 1.000 75.365 206 THR B C 1
ATOM 2426 O O . THR B 2 2 ? 17.570 -28.634 43.939 1.000 70.888 206 THR B O 1
ATOM 2437 N N . MET B 2 3 ? 19.827 -28.623 44.168 1.000 76.424 207 MET B N 1
ATOM 2438 C CA . MET B 2 3 ? 20.102 -29.785 43.325 1.000 72.783 207 MET B CA 1
ATOM 2439 C C . MET B 2 3 ? 19.966 -31.093 44.108 1.000 70.592 207 MET B C 1
ATOM 2440 O O . MET B 2 3 ? 20.666 -31.251 45.115 1.000 69.101 207 MET B O 1
ATOM 2454 N N . THR B 2 4 ? 19.112 -32.018 43.594 1.000 66.815 208 THR B N 1
ATOM 2455 C CA . THR B 2 4 ? 19.016 -33.388 44.092 1.000 63.616 208 THR B CA 1
ATOM 2456 C C . THR B 2 4 ? 20.432 -33.957 44.093 1.000 62.392 208 THR B C 1
ATOM 2457 O O . THR B 2 4 ? 21.252 -33.583 43.252 1.000 59.379 208 THR B O 1
ATOM 2468 N N . GLU B 2 5 ? 20.723 -34.831 45.056 1.000 62.671 209 GLU B N 1
ATOM 2469 C CA . GLU B 2 5 ? 21.998 -35.531 45.117 1.000 62.840 209 GLU B CA 1
ATOM 2470 C C . GLU B 2 5 ? 22.325 -36.140 43.737 1.000 60.495 209 GLU B C 1
ATOM 2471 O O . GLU B 2 5 ? 23.457 -36.053 43.261 1.000 55.315 209 GLU B O 1
ATOM 2483 N N . GLU B 2 6 ? 21.311 -36.638 43.007 1.000 63.013 210 GLU B N 1
ATOM 2484 C CA . GLU B 2 6 ? 21.512 -37.162 41.660 1.000 62.768 210 GLU B CA 1
ATOM 2485 C C . GLU B 2 6 ? 22.043 -36.031 40.771 1.000 57.239 210 GLU B C 1
ATOM 2486 O O . GLU B 2 6 ? 23.045 -36.171 40.094 1.000 52.542 210 GLU B O 1
ATOM 2498 N N . GLN B 2 7 ? 21.342 -34.897 40.753 1.000 56.424 211 GLN B N 1
ATOM 2499 C CA . GLN B 2 7 ? 21.648 -33.828 39.821 1.000 52.984 211 GLN B CA 1
ATOM 2500 C C . GLN B 2 7 ? 23.045 -33.281 40.104 1.000 51.113 211 GLN B C 1
ATOM 2501 O O . GLN B 2 7 ? 23.808 -32.955 39.143 1.000 50.242 211 GLN B O 1
ATOM 2515 N N . SER B 2 8 ? 23.318 -33.203 41.428 1.000 51.298 212 SER B N 1
ATOM 2516 C CA . SER B 2 8 ? 24.589 -32.710 41.955 1.000 51.037 212 SER B CA 1
ATOM 2517 C C . SER B 2 8 ? 25.711 -33.471 41.302 1.000 51.367 212 SER B C 1
ATOM 2518 O O . SER B 2 8 ? 26.777 -32.922 41.055 1.000 48.350 212 SER B O 1
ATOM 2526 N N . GLN B 2 9 ? 25.444 -34.756 41.105 1.000 54.715 213 GLN B N 1
ATOM 2527 C CA . GLN B 2 9 ? 26.462 -35.658 40.613 1.000 51.297 213 GLN B CA 1
ATOM 2528 C C . GLN B 2 9 ? 26.627 -35.596 39.086 1.000 52.210 213 GLN B C 1
ATOM 2529 O O . GLN B 2 9 ? 27.739 -35.822 38.636 1.000 45.492 213 GLN B O 1
ATOM 2543 N N . SER B 2 10 ? 25.607 -35.297 38.249 1.000 56.501 214 SER B N 1
ATOM 2544 C CA . SER B 2 10 ? 25.915 -35.002 36.848 1.000 56.886 214 SER B CA 1
ATOM 2545 C C . SER B 2 10 ? 26.735 -33.699 36.746 1.000 49.970 214 SER B C 1
ATOM 2546 O O . SER B 2 10 ? 27.553 -33.573 35.824 1.000 52.722 214 SER B O 1
ATOM 2554 N N . PHE B 2 11 ? 26.563 -32.754 37.683 1.000 42.804 215 PHE B N 1
ATOM 2555 C CA . PHE B 2 11 ? 27.525 -31.672 37.779 1.000 44.061 215 PHE B CA 1
ATOM 2556 C C . PHE B 2 11 ? 28.992 -32.130 37.726 1.000 40.949 215 PHE B C 1
ATOM 2557 O O . PHE B 2 11 ? 29.815 -31.624 36.962 1.000 44.717 215 PHE B O 1
ATOM 2574 N N . LEU B 2 12 ? 29.358 -33.020 38.621 1.000 38.168 216 LEU B N 1
ATOM 2575 C CA . LEU B 2 12 ? 30.736 -33.439 38.720 1.000 36.423 216 LEU B CA 1
ATOM 2576 C C . LEU B 2 12 ? 31.200 -34.171 37.458 1.000 37.469 216 LEU B C 1
ATOM 2577 O O . LEU B 2 12 ? 32.320 -33.943 36.996 1.000 37.437 216 LEU B O 1
ATOM 2593 N N . THR B 2 13 ? 30.328 -34.997 36.866 1.000 38.021 217 THR B N 1
ATOM 2594 C CA . THR B 2 13 ? 30.689 -35.656 35.623 1.000 40.697 217 THR B CA 1
ATOM 2595 C C . THR B 2 13 ? 31.017 -34.637 34.528 1.000 42.582 217 THR B C 1
ATOM 2596 O O . THR B 2 13 ? 32.095 -34.750 33.912 1.000 40.549 217 THR B O 1
ATOM 2607 N N . GLU B 2 14 ? 30.088 -33.672 34.299 1.000 45.870 218 GLU B N 1
ATOM 2608 C CA . GLU B 2 14 ? 30.255 -32.612 33.306 1.000 47.224 218 GLU B CA 1
ATOM 2609 C C . GLU B 2 14 ? 31.632 -31.961 33.476 1.000 42.786 218 GLU B C 1
ATOM 2610 O O . GLU B 2 14 ? 32.396 -31.811 32.515 1.000 40.312 218 GLU B O 1
ATOM 2622 N N . PHE B 2 15 ? 31.910 -31.593 34.729 1.000 39.765 219 PHE B N 1
ATOM 2623 C CA . PHE B 2 15 ? 33.091 -30.862 35.136 1.000 38.682 219 PHE B CA 1
ATOM 2624 C C . PHE B 2 15 ? 34.344 -31.671 34.826 1.000 39.459 219 PHE B C 1
ATOM 2625 O O . PHE B 2 15 ? 35.326 -31.164 34.282 1.000 39.347 219 PHE B O 1
ATOM 2642 N N . ILE B 2 16 ? 34.337 -32.942 35.202 1.000 40.217 220 ILE B N 1
ATOM 2643 C CA . ILE B 2 16 ? 35.507 -33.758 34.970 1.000 40.328 220 ILE B CA 1
ATOM 2644 C C . ILE B 2 16 ? 35.800 -33.796 33.490 1.000 41.638 220 ILE B C 1
ATOM 2645 O O . ILE B 2 16 ? 36.962 -33.752 33.105 1.000 43.345 220 ILE B O 1
ATOM 2661 N N . ASN B 2 17 ? 34.733 -33.909 32.697 1.000 42.835 221 ASN B N 1
ATOM 2662 C CA . ASN B 2 17 ? 34.869 -34.039 31.264 1.000 44.061 221 ASN B CA 1
ATOM 2663 C C . ASN B 2 17 ? 35.486 -32.789 30.651 1.000 43.279 221 ASN B C 1
ATOM 2664 O O . ASN B 2 17 ? 36.322 -32.909 29.760 1.000 43.456 221 ASN B O 1
ATOM 2675 N N . TYR B 2 18 ? 35.025 -31.621 31.102 1.000 42.486 222 TYR B N 1
ATOM 2676 C CA . TYR B 2 18 ? 35.565 -30.363 30.645 1.000 45.165 222 TYR B CA 1
ATOM 2677 C C . TYR B 2 18 ? 37.043 -30.299 30.970 1.000 44.951 222 TYR B C 1
ATOM 2678 O O . TYR B 2 18 ? 37.812 -29.888 30.107 1.000 50.228 222 TYR B O 1
ATOM 2696 N N . ILE B 2 19 ? 37.417 -30.711 32.191 1.000 41.431 223 ILE B N 1
ATOM 2697 C CA . ILE B 2 19 ? 38.805 -30.682 32.618 1.000 38.978 223 ILE B CA 1
ATOM 2698 C C . ILE B 2 19 ? 39.603 -31.627 31.740 1.000 39.916 223 ILE B C 1
ATOM 2699 O O . ILE B 2 19 ? 40.667 -31.283 31.272 1.000 42.675 223 ILE B O 1
ATOM 2715 N N . LYS B 2 20 ? 39.064 -32.805 31.471 1.000 42.232 224 LYS B N 1
ATOM 2716 C CA . LYS B 2 20 ? 39.797 -33.795 30.695 1.000 47.385 224 LYS B CA 1
ATOM 2717 C C . LYS B 2 20 ? 40.041 -33.305 29.269 1.000 47.307 224 LYS B C 1
ATOM 2718 O O . LYS B 2 20 ? 41.014 -33.710 28.648 1.000 52.079 224 LYS B O 1
ATOM 2737 N N . GLN B 2 21 ? 39.172 -32.446 28.757 1.000 48.097 225 GLN B N 1
ATOM 2738 C CA . GLN B 2 21 ? 39.252 -32.042 27.373 1.000 55.721 225 GLN B CA 1
ATOM 2739 C C . GLN B 2 21 ? 39.999 -30.718 27.235 1.000 55.812 225 GLN B C 1
ATOM 2740 O O . GLN B 2 21 ? 40.646 -30.505 26.220 1.000 60.222 225 GLN B O 1
ATOM 2754 N N . SER B 2 22 ? 39.909 -29.838 28.237 1.000 55.031 226 SER B N 1
ATOM 2755 C CA . SER B 2 22 ? 40.426 -28.476 28.121 1.000 54.678 226 SER B CA 1
ATOM 2756 C C . SER B 2 22 ? 41.472 -28.132 29.196 1.000 51.952 226 SER B C 1
ATOM 2757 O O . SER B 2 22 ? 42.261 -27.220 28.983 1.000 53.450 226 SER B O 1
ATOM 2765 N N . LYS B 2 23 ? 41.421 -28.760 30.385 1.000 46.454 227 LYS B N 1
ATOM 2766 C CA . LYS B 2 23 ? 42.353 -28.503 31.481 1.000 43.636 227 LYS B CA 1
ATOM 2767 C C . LYS B 2 23 ? 41.992 -27.200 32.198 1.000 42.151 227 LYS B C 1
ATOM 2768 O O . LYS B 2 23 ? 41.938 -27.144 33.429 1.000 43.252 227 LYS B O 1
ATOM 2787 N N . VAL B 2 24 ? 41.771 -26.135 31.435 1.000 42.336 228 VAL B N 1
ATOM 2788 C CA . VAL B 2 24 ? 41.325 -24.865 32.001 1.000 42.515 228 VAL B CA 1
ATOM 2789 C C . VAL B 2 24 ? 39.846 -24.686 31.675 1.000 44.019 228 VAL B C 1
ATOM 2790 O O . VAL B 2 24 ? 39.490 -24.921 30.528 1.000 48.552 228 VAL B O 1
ATOM 2803 N N . VAL B 2 25 ? 38.997 -24.281 32.647 1.000 42.078 229 VAL B N 1
ATOM 2804 C CA . VAL B 2 25 ? 37.555 -24.158 32.423 1.000 40.350 229 VAL B CA 1
ATOM 2805 C C . VAL B 2 25 ? 37.060 -22.785 32.864 1.000 41.971 229 VAL B C 1
ATOM 2806 O O . VAL B 2 25 ? 37.286 -22.408 34.008 1.000 44.379 229 VAL B O 1
ATOM 2819 N N . LEU B 2 26 ? 36.312 -22.078 31.999 1.000 43.735 230 LEU B N 1
ATOM 2820 C CA . LEU B 2 26 ? 35.725 -20.789 32.357 1.000 45.630 230 LEU B CA 1
ATOM 2821 C C . LEU B 2 26 ? 34.395 -21.015 33.080 1.000 42.684 230 LEU B C 1
ATOM 2822 O O . LEU B 2 26 ? 33.480 -21.643 32.556 1.000 41.359 230 LEU B O 1
ATOM 2828 N N . LEU B 2 27 ? 34.258 -20.525 34.303 1.000 41.278 231 LEU B N 1
ATOM 2829 C CA . LEU B 2 27 ? 33.170 -21.064 35.095 1.000 46.518 231 LEU B CA 1
ATOM 2830 C C . LEU B 2 27 ? 31.788 -20.575 34.636 1.000 47.344 231 LEU B C 1
ATOM 2831 O O . LEU B 2 27 ? 30.775 -21.211 34.895 1.000 44.881 231 LEU B O 1
ATOM 2847 N N . GLU B 2 28 ? 31.729 -19.474 33.893 1.000 53.639 232 GLU B N 1
ATOM 2848 C CA . GLU B 2 28 ? 30.481 -19.011 33.282 1.000 55.481 232 GLU B CA 1
ATOM 2849 C C . GLU B 2 28 ? 30.038 -19.943 32.145 1.000 56.016 232 GLU B C 1
ATOM 2850 O O . GLU B 2 28 ? 28.840 -20.039 31.866 1.000 55.046 232 GLU B O 1
ATOM 2856 N N . ASP B 2 29 ? 30.987 -20.620 31.474 1.000 55.542 233 ASP B N 1
ATOM 2857 C CA . ASP B 2 29 ? 30.626 -21.600 30.453 1.000 55.958 233 ASP B CA 1
ATOM 2858 C C . ASP B 2 29 ? 30.227 -22.904 31.105 1.000 48.866 233 ASP B C 1
ATOM 2859 O O . ASP B 2 29 ? 29.339 -23.593 30.630 1.000 47.733 233 ASP B O 1
ATOM 2868 N N . LEU B 2 30 ? 30.889 -23.256 32.193 1.000 45.816 234 LEU B N 1
ATOM 2869 C CA . LEU B 2 30 ? 30.419 -24.442 32.869 1.000 47.192 234 LEU B CA 1
ATOM 2870 C C . LEU B 2 30 ? 28.985 -24.183 33.353 1.000 47.623 234 LEU B C 1
ATOM 2871 O O . LEU B 2 30 ? 28.094 -25.020 33.131 1.000 49.296 234 LEU B O 1
ATOM 2887 N N . ALA B 2 31 ? 28.775 -23.006 33.968 1.000 45.346 235 ALA B N 1
ATOM 2888 C CA . ALA B 2 31 ? 27.495 -22.670 34.557 1.000 45.358 235 ALA B CA 1
ATOM 2889 C C . ALA B 2 31 ? 26.433 -22.759 33.483 1.000 45.265 235 ALA B C 1
ATOM 2890 O O . ALA B 2 31 ? 25.374 -23.297 33.706 1.000 47.461 235 ALA B O 1
ATOM 2897 N N . SER B 2 32 ? 26.750 -22.307 32.292 1.000 46.517 236 SER B N 1
ATOM 2898 C CA . SER B 2 32 ? 25.761 -22.306 31.239 1.000 53.158 236 SER B CA 1
ATOM 2899 C C . SER B 2 32 ? 25.464 -23.714 30.713 1.000 55.544 236 SER B C 1
ATOM 2900 O O . SER B 2 32 ? 24.315 -24.010 30.370 1.000 62.909 236 SER B O 1
ATOM 2908 N N . GLN B 2 33 ? 26.499 -24.554 30.585 1.000 53.451 237 GLN B N 1
ATOM 2909 C CA . GLN B 2 33 ? 26.314 -25.909 30.095 1.000 53.756 237 GLN B CA 1
ATOM 2910 C C . GLN B 2 33 ? 25.511 -26.751 31.098 1.000 51.492 237 GLN B C 1
ATOM 2911 O O . GLN B 2 33 ? 24.803 -27.665 30.704 1.000 52.561 237 GLN B O 1
ATOM 2917 N N . VAL B 2 34 ? 25.560 -26.416 32.385 1.000 47.577 238 VAL B N 1
ATOM 2918 C CA . VAL B 2 34 ? 24.823 -27.176 33.370 1.000 47.890 238 VAL B CA 1
ATOM 2919 C C . VAL B 2 34 ? 23.530 -26.459 33.765 1.000 50.461 238 VAL B C 1
ATOM 2920 O O . VAL B 2 34 ? 22.709 -27.037 34.469 1.000 52.428 238 VAL B O 1
ATOM 2933 N N . GLY B 2 35 ? 23.336 -25.220 33.306 1.000 52.390 239 GLY B N 1
ATOM 2934 C CA . GLY B 2 35 ? 22.178 -24.425 33.684 1.000 55.404 239 GLY B CA 1
ATOM 2935 C C . GLY B 2 35 ? 22.198 -24.015 35.156 1.000 56.387 239 GLY B C 1
ATOM 2936 O O . GLY B 2 35 ? 21.207 -24.203 35.857 1.000 57.322 239 GLY B O 1
ATOM 2940 N N . LEU B 2 36 ? 23.314 -23.411 35.595 1.000 58.010 240 LEU B N 1
ATOM 2941 C CA . LEU B 2 36 ? 23.430 -22.787 36.908 1.000 58.247 240 LEU B CA 1
ATOM 2942 C C . LEU B 2 36 ? 23.960 -21.357 36.843 1.000 56.789 240 LEU B C 1
ATOM 2943 O O . LEU B 2 36 ? 24.619 -20.986 35.878 1.000 53.939 240 LEU B O 1
ATOM 2959 N N . ARG B 2 37 ? 23.728 -20.593 37.924 1.000 59.432 241 ARG B N 1
ATOM 2960 C CA . ARG B 2 37 ? 24.336 -19.275 38.073 1.000 59.971 241 ARG B CA 1
ATOM 2961 C C . ARG B 2 37 ? 25.835 -19.426 38.312 1.000 53.914 241 ARG B C 1
ATOM 2962 O O . ARG B 2 37 ? 26.292 -20.269 39.076 1.000 53.261 241 ARG B O 1
ATOM 2983 N N . THR B 2 38 ? 26.593 -18.574 37.649 1.000 53.150 242 THR B N 1
ATOM 2984 C CA . THR B 2 38 ? 28.030 -18.566 37.831 1.000 52.685 242 THR B CA 1
ATOM 2985 C C . THR B 2 38 ? 28.361 -18.590 39.328 1.000 51.218 242 THR B C 1
ATOM 2986 O O . THR B 2 38 ? 29.278 -19.279 39.775 1.000 47.708 242 THR B O 1
ATOM 2997 N N . GLN B 2 39 ? 27.585 -17.801 40.075 1.000 53.089 243 GLN B N 1
ATOM 2998 C CA . GLN B 2 39 ? 27.614 -17.703 41.521 1.000 50.112 243 GLN B CA 1
ATOM 2999 C C . GLN B 2 39 ? 27.670 -19.092 42.137 1.000 46.609 243 GLN B C 1
ATOM 3000 O O . GLN B 2 39 ? 28.615 -19.471 42.819 1.000 43.521 243 GLN B O 1
ATOM 3014 N N . ASP B 2 40 ? 26.612 -19.843 41.859 1.000 47.970 244 ASP B N 1
ATOM 3015 C CA . ASP B 2 40 ? 26.377 -21.119 42.505 1.000 50.086 244 ASP B CA 1
ATOM 3016 C C . ASP B 2 40 ? 27.312 -22.179 41.933 1.000 46.809 244 ASP B C 1
ATOM 3017 O O . ASP B 2 40 ? 27.776 -23.047 42.664 1.000 51.365 244 ASP B O 1
ATOM 3026 N N . THR B 2 41 ? 27.620 -22.096 40.647 1.000 42.590 245 THR B N 1
ATOM 3027 C CA . THR B 2 41 ? 28.636 -22.965 40.092 1.000 41.169 245 THR B CA 1
ATOM 3028 C C . THR B 2 41 ? 29.955 -22.799 40.837 1.000 40.312 245 THR B C 1
ATOM 3029 O O . THR B 2 41 ? 30.593 -23.759 41.230 1.000 43.067 245 THR B O 1
ATOM 3040 N N . ILE B 2 42 ? 30.383 -21.570 41.028 1.000 41.980 246 ILE B N 1
ATOM 3041 C CA . ILE B 2 42 ? 31.626 -21.308 41.721 1.000 42.928 246 ILE B CA 1
ATOM 3042 C C . ILE B 2 42 ? 31.550 -21.852 43.140 1.000 42.960 246 ILE B C 1
ATOM 3043 O O . ILE B 2 42 ? 32.462 -22.532 43.574 1.000 48.651 246 ILE B O 1
ATOM 3059 N N . ASN B 2 43 ? 30.467 -21.562 43.851 1.000 42.496 247 ASN B N 1
ATOM 3060 C CA . ASN B 2 43 ? 30.367 -21.974 45.233 1.000 43.992 247 ASN B CA 1
ATOM 3061 C C . ASN B 2 43 ? 30.405 -23.481 45.332 1.000 44.413 247 ASN B C 1
ATOM 3062 O O . ASN B 2 43 ? 31.094 -23.995 46.202 1.000 45.874 247 ASN B O 1
ATOM 3073 N N . ARG B 2 44 ? 29.677 -24.163 44.436 1.000 45.063 248 ARG B N 1
ATOM 3074 C CA . ARG B 2 44 ? 29.706 -25.615 44.366 1.000 44.258 248 ARG B CA 1
ATOM 3075 C C . ARG B 2 44 ? 31.160 -26.061 44.219 1.000 43.880 248 ARG B C 1
ATOM 3076 O O . ARG B 2 44 ? 31.615 -26.916 44.980 1.000 44.340 248 ARG B O 1
ATOM 3082 N N . ILE B 2 45 ? 31.891 -25.454 43.274 1.000 41.649 249 ILE B N 1
ATOM 3083 C CA . ILE B 2 45 ? 33.237 -25.897 42.974 1.000 41.424 249 ILE B CA 1
ATOM 3084 C C . ILE B 2 45 ? 34.179 -25.613 44.127 1.000 42.493 249 ILE B C 1
ATOM 3085 O O . ILE B 2 45 ? 35.123 -26.357 44.362 1.000 46.152 249 ILE B O 1
ATOM 3101 N N . GLN B 2 46 ? 33.870 -24.588 44.897 1.000 41.955 250 GLN B N 1
ATOM 3102 C CA . GLN B 2 46 ? 34.624 -24.333 46.105 1.000 42.400 250 GLN B CA 1
ATOM 3103 C C . GLN B 2 46 ? 34.482 -25.481 47.099 1.000 48.367 250 GLN B C 1
ATOM 3104 O O . GLN B 2 46 ? 35.476 -25.865 47.708 1.000 53.537 250 GLN B O 1
ATOM 3118 N N . ASP B 2 47 ? 33.268 -26.048 47.233 1.000 51.516 251 ASP B N 1
ATOM 3119 C CA . ASP B 2 47 ? 33.000 -27.137 48.166 1.000 52.048 251 ASP B CA 1
ATOM 3120 C C . ASP B 2 47 ? 33.724 -28.401 47.703 1.000 52.815 251 ASP B C 1
ATOM 3121 O O . ASP B 2 47 ? 34.302 -29.144 48.492 1.000 59.512 251 ASP B O 1
ATOM 3130 N N . LEU B 2 48 ? 33.723 -28.629 46.402 1.000 47.586 252 LEU B N 1
ATOM 3131 C CA . LEU B 2 48 ? 34.416 -29.774 45.866 1.000 45.890 252 LEU B CA 1
ATOM 3132 C C . LEU B 2 48 ? 35.912 -29.713 46.153 1.000 43.942 252 LEU B C 1
ATOM 3133 O O . LEU B 2 48 ? 36.540 -30.741 46.365 1.000 44.219 252 LEU B O 1
ATOM 3149 N N . LEU B 2 49 ? 36.471 -28.501 46.177 1.000 43.882 253 LEU B N 1
ATOM 3150 C CA . LEU B 2 49 ? 37.900 -28.351 46.341 1.000 41.423 253 LEU B CA 1
ATOM 3151 C C . LEU B 2 49 ? 38.184 -28.577 47.796 1.000 40.787 253 LEU B C 1
ATOM 3152 O O . LEU B 2 49 ? 39.161 -29.237 48.109 1.000 44.381 253 LEU B O 1
ATOM 3168 N N . ALA B 2 50 ? 37.238 -28.145 48.623 1.000 41.620 254 ALA B N 1
ATOM 3169 C CA . ALA B 2 50 ? 37.317 -28.391 50.057 1.000 49.826 254 ALA B CA 1
ATOM 3170 C C . ALA B 2 50 ? 37.211 -29.877 50.393 1.000 54.515 254 ALA B C 1
ATOM 3171 O O . ALA B 2 50 ? 37.852 -30.300 51.350 1.000 60.106 254 ALA B O 1
ATOM 3178 N N . GLU B 2 51 ? 36.390 -30.633 49.637 1.000 52.654 255 GLU B N 1
ATOM 3179 C CA . GLU B 2 51 ? 36.204 -32.055 49.867 1.000 53.443 255 GLU B CA 1
ATOM 3180 C C . GLU B 2 51 ? 37.413 -32.880 49.431 1.000 52.571 255 GLU B C 1
ATOM 3181 O O . GLU B 2 51 ? 37.569 -34.017 49.850 1.000 53.829 255 GLU B O 1
ATOM 3193 N N . GLY B 2 52 ? 38.262 -32.310 48.578 1.000 53.287 256 GLY B N 1
ATOM 3194 C CA . GLY B 2 52 ? 39.400 -33.023 48.037 1.000 51.440 256 GLY B CA 1
ATOM 3195 C C . GLY B 2 52 ? 38.979 -33.882 46.856 1.000 50.986 256 GLY B C 1
ATOM 3196 O O . GLY B 2 52 ? 39.801 -34.636 46.312 1.000 55.121 256 GLY B O 1
ATOM 3200 N N . THR B 2 53 ? 37.690 -33.759 46.496 1.000 50.498 257 THR B N 1
ATOM 3201 C CA . THR B 2 53 ? 37.103 -34.543 45.421 1.000 51.925 257 THR B CA 1
ATOM 3202 C C . THR B 2 53 ? 37.706 -34.102 44.089 1.000 51.675 257 THR B C 1
ATOM 3203 O O . THR B 2 53 ? 37.831 -34.932 43.171 1.000 49.133 257 THR B O 1
ATOM 3214 N N . ILE B 2 54 ? 38.066 -32.793 44.066 1.000 47.280 258 ILE B N 1
ATOM 3215 C CA . ILE B 2 54 ? 38.634 -32.078 42.944 1.000 42.162 258 ILE B CA 1
ATOM 3216 C C . ILE B 2 54 ? 39.902 -31.378 43.400 1.000 38.896 258 ILE B C 1
ATOM 3217 O O . ILE B 2 54 ? 40.009 -31.022 44.579 1.000 40.511 258 ILE B O 1
ATOM 3233 N N . THR B 2 55 ? 40.823 -31.192 42.442 1.000 36.443 259 THR B N 1
ATOM 3234 C CA . THR B 2 55 ? 42.132 -30.593 42.654 1.000 37.826 259 THR B CA 1
ATOM 3235 C C . THR B 2 55 ? 42.264 -29.462 41.648 1.000 38.940 259 THR B C 1
ATOM 3236 O O . THR B 2 55 ? 42.175 -29.730 40.455 1.000 49.899 259 THR B O 1
ATOM 3247 N N . GLY B 2 56 ? 42.457 -28.222 42.099 1.000 37.303 260 GLY B N 1
ATOM 3248 C CA . GLY B 2 56 ? 42.746 -27.132 41.176 1.000 35.339 260 GLY B CA 1
ATOM 3249 C C . GLY B 2 56 ? 42.632 -25.763 41.836 1.000 34.397 260 GLY B C 1
ATOM 3250 O O . GLY B 2 56 ? 42.529 -25.678 43.063 1.000 34.142 260 GLY B O 1
ATOM 3254 N N . VAL B 2 57 ? 42.674 -24.703 41.008 1.000 32.219 261 VAL B N 1
ATOM 3255 C CA . VAL B 2 57 ? 42.539 -23.350 41.513 1.000 34.060 261 VAL B CA 1
ATOM 3256 C C . VAL B 2 57 ? 41.576 -22.552 40.641 1.000 36.087 261 VAL B C 1
ATOM 3257 O O . VAL B 2 57 ? 41.470 -22.744 39.438 1.000 36.790 261 VAL B O 1
ATOM 3270 N N . ILE B 2 58 ? 40.920 -21.596 41.290 1.000 38.905 262 ILE B N 1
ATOM 3271 C CA . ILE B 2 58 ? 40.128 -20.598 40.603 1.000 41.332 262 ILE B CA 1
ATOM 3272 C C . ILE B 2 58 ? 40.852 -19.267 40.688 1.000 40.097 262 ILE B C 1
ATOM 3273 O O . ILE B 2 58 ? 41.122 -18.787 41.780 1.000 37.050 262 ILE B O 1
ATOM 3289 N N . ASP B 2 59 ? 41.133 -18.682 39.524 1.000 41.734 263 ASP B N 1
ATOM 3290 C CA . ASP B 2 59 ? 41.896 -17.449 39.490 1.000 43.756 263 ASP B CA 1
ATOM 3291 C C . ASP B 2 59 ? 40.970 -16.349 39.997 1.000 47.577 263 ASP B C 1
ATOM 3292 O O . ASP B 2 59 ? 39.796 -16.604 40.218 1.000 47.435 263 ASP B O 1
ATOM 3301 N N . ASP B 2 60 ? 41.501 -15.137 40.201 1.000 57.399 264 ASP B N 1
ATOM 3302 C CA . ASP B 2 60 ? 40.725 -14.015 40.729 1.000 60.043 264 ASP B CA 1
ATOM 3303 C C . ASP B 2 60 ? 39.559 -13.674 39.810 1.000 66.478 264 ASP B C 1
ATOM 3304 O O . ASP B 2 60 ? 38.650 -13.012 40.301 1.000 70.238 264 ASP B O 1
ATOM 3313 N N . ARG B 2 61 ? 39.599 -14.098 38.520 1.000 68.058 265 ARG B N 1
ATOM 3314 C CA . ARG B 2 61 ? 38.576 -13.720 37.542 1.000 67.723 265 ARG B CA 1
ATOM 3315 C C . ARG B 2 61 ? 37.541 -14.840 37.396 1.000 60.499 265 ARG B C 1
ATOM 3316 O O . ARG B 2 61 ? 36.565 -14.690 36.677 1.000 58.219 265 ARG B O 1
ATOM 3337 N N . GLY B 2 62 ? 37.730 -15.942 38.116 1.000 56.207 266 GLY B N 1
ATOM 3338 C CA . GLY B 2 62 ? 36.752 -17.017 38.118 1.000 58.000 266 GLY B CA 1
ATOM 3339 C C . GLY B 2 62 ? 36.928 -18.060 37.008 1.000 62.222 266 GLY B C 1
ATOM 3340 O O . GLY B 2 62 ? 35.961 -18.788 36.738 1.000 69.092 266 GLY B O 1
ATOM 3344 N N . LYS B 2 63 ? 38.137 -18.156 36.404 1.000 54.527 267 LYS B N 1
ATOM 3345 C CA . LYS B 2 63 ? 38.511 -19.293 35.570 1.000 47.771 267 LYS B CA 1
ATOM 3346 C C . LYS B 2 63 ? 39.111 -20.386 36.462 1.000 40.877 267 LYS B C 1
ATOM 3347 O O . LYS B 2 63 ? 39.802 -20.055 37.424 1.000 38.126 267 LYS B O 1
ATOM 3366 N N . PHE B 2 64 ? 38.774 -21.667 36.182 1.000 39.772 268 PHE B N 1
ATOM 3367 C CA . PHE B 2 64 ? 39.290 -22.829 36.911 1.000 37.825 268 PHE B CA 1
ATOM 3368 C C . PHE B 2 64 ? 40.458 -23.479 36.168 1.000 37.412 268 PHE B C 1
ATOM 3369 O O . PHE B 2 64 ? 40.350 -23.814 34.980 1.000 35.640 268 PHE B O 1
ATOM 3386 N N . ILE B 2 65 ? 41.547 -23.733 36.912 1.000 37.591 269 ILE B N 1
ATOM 3387 C CA . ILE B 2 65 ? 42.701 -24.435 36.374 1.000 38.411 269 ILE B CA 1
ATOM 3388 C C . ILE B 2 65 ? 43.018 -25.659 37.230 1.000 38.777 269 ILE B C 1
ATOM 3389 O O . ILE B 2 65 ? 43.212 -25.538 38.436 1.000 40.464 269 ILE B O 1
ATOM 3405 N N . TYR B 2 66 ? 43.058 -26.829 36.587 1.000 37.155 270 TYR B N 1
ATOM 3406 C CA . TYR B 2 66 ? 43.553 -28.017 37.239 1.000 38.406 270 TYR B CA 1
ATOM 3407 C C . TYR B 2 66 ? 45.074 -27.993 37.134 1.000 37.533 270 TYR B C 1
ATOM 3408 O O . TYR B 2 66 ? 45.642 -27.831 36.055 1.000 36.140 270 TYR B O 1
ATOM 3426 N N . ILE B 2 67 ? 45.745 -28.181 38.257 1.000 36.981 271 ILE B N 1
ATOM 3427 C CA . ILE B 2 67 ? 47.177 -28.351 38.178 1.000 39.169 271 ILE B CA 1
ATOM 3428 C C . ILE B 2 67 ? 47.543 -29.822 38.385 1.000 40.089 271 ILE B C 1
ATOM 3429 O O . ILE B 2 67 ? 47.056 -30.428 39.339 1.000 43.394 271 ILE B O 1
ATOM 3445 N N . THR B 2 68 ? 48.438 -30.340 37.522 1.000 36.876 272 THR B N 1
ATOM 3446 C CA . THR B 2 68 ? 48.879 -31.719 37.541 1.000 34.224 272 THR B CA 1
ATOM 3447 C C . THR B 2 68 ? 49.872 -31.858 38.675 1.000 36.061 272 THR B C 1
ATOM 3448 O O . THR B 2 68 ? 50.323 -30.838 39.171 1.000 38.638 272 THR B O 1
ATOM 3459 N N . PRO B 2 69 ? 50.235 -33.084 39.129 1.000 37.795 273 PRO B N 1
ATOM 3460 C CA . PRO B 2 69 ? 51.311 -33.247 40.114 1.000 36.661 273 PRO B CA 1
ATOM 3461 C C . PRO B 2 69 ? 52.712 -32.913 39.604 1.000 35.954 273 PRO B C 1
ATOM 3462 O O . PRO B 2 69 ? 53.586 -32.596 40.412 1.000 33.041 273 PRO B O 1
ATOM 3473 N N . GLU B 2 70 ? 52.923 -33.006 38.280 1.000 37.398 274 GLU B N 1
ATOM 3474 C CA . GLU B 2 70 ? 54.237 -32.746 37.708 1.000 39.382 274 GLU B CA 1
ATOM 3475 C C . GLU B 2 70 ? 54.485 -31.256 37.711 1.000 37.180 274 GLU B C 1
ATOM 3476 O O . GLU B 2 70 ? 55.636 -30.840 37.762 1.000 40.923 274 GLU B O 1
ATOM 3488 N N . GLU B 2 71 ? 53.380 -30.506 37.591 1.000 36.874 275 GLU B N 1
ATOM 3489 C CA . GLU B 2 71 ? 53.342 -29.059 37.739 1.000 36.444 275 GLU B CA 1
ATOM 3490 C C . GLU B 2 71 ? 53.682 -28.656 39.170 1.000 33.691 275 GLU B C 1
ATOM 3491 O O . GLU B 2 71 ? 54.605 -27.879 39.370 1.000 36.102 275 GLU B O 1
ATOM 3503 N N . LEU B 2 72 ? 52.939 -29.174 40.149 1.000 30.462 276 LEU B N 1
ATOM 3504 C CA . LEU B 2 72 ? 53.244 -28.943 41.545 1.000 30.754 276 LEU B CA 1
ATOM 3505 C C . LEU B 2 72 ? 54.733 -29.133 41.842 1.000 31.970 276 LEU B C 1
ATOM 3506 O O . LEU B 2 72 ? 55.300 -28.358 42.613 1.000 32.441 276 LEU B O 1
ATOM 3522 N N . ALA B 2 73 ? 55.349 -30.123 41.173 1.000 34.193 277 ALA B N 1
ATOM 3523 C CA . ALA B 2 73 ? 56.739 -30.512 41.348 1.000 32.614 277 ALA B CA 1
ATOM 3524 C C . ALA B 2 73 ? 57.609 -29.415 40.797 1.000 32.211 277 ALA B C 1
ATOM 3525 O O . ALA B 2 73 ? 58.509 -28.945 41.475 1.000 35.506 277 ALA B O 1
ATOM 3532 N N . ALA B 2 74 ? 57.284 -29.013 39.577 1.000 32.695 278 ALA B N 1
ATOM 3533 C CA . ALA B 2 74 ? 57.985 -27.926 38.919 1.000 35.408 278 ALA B CA 1
ATOM 3534 C C . ALA B 2 74 ? 57.928 -26.623 39.741 1.000 34.511 278 ALA B C 1
ATOM 3535 O O . ALA B 2 74 ? 58.926 -25.898 39.832 1.000 33.539 278 ALA B O 1
ATOM 3542 N N . VAL B 2 75 ? 56.779 -26.328 40.364 1.000 32.417 279 VAL B N 1
ATOM 3543 C CA . VAL B 2 75 ? 56.692 -25.125 41.165 1.000 32.872 279 VAL B CA 1
ATOM 3544 C C . VAL B 2 75 ? 57.698 -25.275 42.292 1.000 34.649 279 VAL B C 1
ATOM 3545 O O . VAL B 2 75 ? 58.452 -24.327 42.547 1.000 35.559 279 VAL B O 1
ATOM 3558 N N . ALA B 2 76 ? 57.701 -26.453 42.953 1.000 35.394 280 ALA B N 1
ATOM 3559 C CA . ALA B 2 76 ? 58.588 -26.666 44.099 1.000 35.549 280 ALA B CA 1
ATOM 3560 C C . ALA B 2 76 ? 60.051 -26.481 43.662 1.000 35.017 280 ALA B C 1
ATOM 3561 O O . ALA B 2 76 ? 60.832 -25.705 44.215 1.000 34.004 280 ALA B O 1
ATOM 3568 N N . ASN B 2 77 ? 60.423 -27.133 42.581 1.000 33.049 281 ASN B N 1
ATOM 3569 C CA . ASN B 2 77 ? 61.773 -26.963 42.105 1.000 34.805 281 ASN B CA 1
ATOM 3570 C C . ASN B 2 77 ? 62.056 -25.509 41.809 1.000 33.847 281 ASN B C 1
ATOM 3571 O O . ASN B 2 77 ? 63.174 -25.100 42.043 1.000 37.334 281 ASN B O 1
ATOM 3582 N N . PHE B 2 78 ? 61.108 -24.786 41.206 1.000 32.880 282 PHE B N 1
ATOM 3583 C CA . PHE B 2 78 ? 61.385 -23.427 40.751 1.000 34.064 282 PHE B CA 1
ATOM 3584 C C . PHE B 2 78 ? 61.671 -22.518 41.951 1.000 33.677 282 PHE B C 1
ATOM 3585 O O . PHE B 2 78 ? 62.605 -21.721 41.901 1.000 32.287 282 PHE B O 1
ATOM 3602 N N . ILE B 2 79 ? 60.881 -22.665 43.026 1.000 33.349 283 ILE B N 1
ATOM 3603 C CA . ILE B 2 79 ? 61.132 -21.978 44.293 1.000 35.826 283 ILE B CA 1
ATOM 3604 C C . ILE B 2 79 ? 62.537 -22.322 44.845 1.000 37.199 283 ILE B C 1
ATOM 3605 O O . ILE B 2 79 ? 63.308 -21.449 45.270 1.000 34.828 283 ILE B O 1
ATOM 3621 N N . ARG B 2 80 ? 62.885 -23.614 44.802 1.000 37.210 284 ARG B N 1
ATOM 3622 C CA . ARG B 2 80 ? 64.175 -24.073 45.277 1.000 36.619 284 ARG B CA 1
ATOM 3623 C C . ARG B 2 80 ? 65.350 -23.609 44.434 1.000 38.303 284 ARG B C 1
ATOM 3624 O O . ARG B 2 80 ? 66.397 -23.357 44.982 1.000 39.863 284 ARG B O 1
ATOM 3645 N N . GLN B 2 81 ? 65.204 -23.566 43.115 1.000 41.490 285 GLN B N 1
ATOM 3646 C CA . GLN B 2 81 ? 66.203 -22.964 42.245 1.000 43.394 285 GLN B CA 1
ATOM 3647 C C . GLN B 2 81 ? 66.426 -21.523 42.707 1.000 41.682 285 GLN B C 1
ATOM 3648 O O . GLN B 2 81 ? 67.550 -21.085 42.917 1.000 42.674 285 GLN B O 1
ATOM 3662 N N . ARG B 2 82 ? 65.342 -20.773 42.861 1.000 39.414 286 ARG B N 1
ATOM 3663 C CA . ARG B 2 82 ? 65.474 -19.352 43.059 1.000 40.350 286 ARG B CA 1
ATOM 3664 C C . ARG B 2 82 ? 65.947 -19.082 44.482 1.000 42.428 286 ARG B C 1
ATOM 3665 O O . ARG B 2 82 ? 66.634 -18.095 44.712 1.000 46.788 286 ARG B O 1
ATOM 3686 N N . GLY B 2 83 ? 65.500 -19.889 45.453 1.000 40.655 287 GLY B N 1
ATOM 3687 C CA . GLY B 2 83 ? 65.868 -19.671 46.854 1.000 41.079 287 GLY B CA 1
ATOM 3688 C C . GLY B 2 83 ? 65.013 -18.612 47.551 1.000 42.520 287 GLY B C 1
ATOM 3689 O O . GLY B 2 83 ? 64.390 -18.906 48.582 1.000 41.446 287 GLY B O 1
ATOM 3693 N N . ARG B 2 84 ? 65.100 -17.377 47.009 1.000 42.368 288 ARG B N 1
ATOM 3694 C CA . ARG B 2 84 ? 64.205 -16.273 47.290 1.000 40.727 288 ARG B CA 1
ATOM 3695 C C . ARG B 2 84 ? 63.427 -15.935 46.019 1.000 43.053 288 ARG B C 1
ATOM 3696 O O . ARG B 2 84 ? 64.000 -15.788 44.936 1.000 44.462 288 ARG B O 1
ATOM 3717 N N . VAL B 2 85 ? 62.107 -15.804 46.151 1.000 43.192 289 VAL B N 1
ATOM 3718 C CA . VAL B 2 85 ? 61.302 -15.400 45.023 1.000 41.229 289 VAL B CA 1
ATOM 3719 C C . VAL B 2 85 ? 60.017 -14.760 45.534 1.000 43.038 289 VAL B C 1
ATOM 3720 O O . VAL B 2 85 ? 59.442 -15.181 46.532 1.000 42.792 289 VAL B O 1
ATOM 3733 N N . SER B 2 86 ? 59.587 -13.713 44.827 1.000 44.668 290 SER B N 1
ATOM 3734 C CA . SER B 2 86 ? 58.413 -12.979 45.221 1.000 44.149 290 SER B CA 1
ATOM 3735 C C . SER B 2 86 ? 57.228 -13.725 44.657 1.000 39.706 290 SER B C 1
ATOM 3736 O O . SER B 2 86 ? 57.324 -14.416 43.647 1.000 36.566 290 SER B O 1
ATOM 3744 N N . ILE B 2 87 ? 56.115 -13.567 45.336 1.000 40.066 291 ILE B N 1
ATOM 3745 C CA . ILE B 2 87 ? 54.863 -14.124 44.869 1.000 40.818 291 ILE B CA 1
ATOM 3746 C C . ILE B 2 87 ? 54.548 -13.582 43.466 1.000 41.612 291 ILE B C 1
ATOM 3747 O O . ILE B 2 87 ? 53.897 -14.233 42.661 1.000 42.626 291 ILE B O 1
ATOM 3763 N N . ALA B 2 88 ? 54.951 -12.350 43.168 1.000 41.163 292 ALA B N 1
ATOM 3764 C CA . ALA B 2 88 ? 54.602 -11.792 41.889 1.000 40.156 292 ALA B CA 1
ATOM 3765 C C . ALA B 2 88 ? 55.579 -12.291 40.830 1.000 40.047 292 ALA B C 1
ATOM 3766 O O . ALA B 2 88 ? 55.177 -12.405 39.678 1.000 44.737 292 ALA B O 1
ATOM 3773 N N . GLU B 2 89 ? 56.825 -12.638 41.181 1.000 40.251 293 GLU B N 1
ATOM 3774 C CA . GLU B 2 89 ? 57.694 -13.276 40.193 1.000 42.708 293 GLU B CA 1
ATOM 3775 C C . GLU B 2 89 ? 57.172 -14.693 39.933 1.000 40.912 293 GLU B C 1
ATOM 3776 O O . GLU B 2 89 ? 57.367 -15.237 38.851 1.000 43.481 293 GLU B O 1
ATOM 3788 N N . LEU B 2 90 ? 56.535 -15.302 40.936 1.000 37.141 294 LEU B N 1
ATOM 3789 C CA . LEU B 2 90 ? 55.836 -16.552 40.729 1.000 36.058 294 LEU B CA 1
ATOM 3790 C C . LEU B 2 90 ? 54.679 -16.422 39.751 1.000 37.893 294 LEU B C 1
ATOM 3791 O O . LEU B 2 90 ? 54.550 -17.228 38.831 1.000 42.065 294 LEU B O 1
ATOM 3807 N N . ALA B 2 91 ? 53.777 -15.492 40.044 1.000 38.926 295 ALA B N 1
ATOM 3808 C CA . ALA B 2 91 ? 52.581 -15.348 39.246 1.000 37.297 295 ALA B CA 1
ATOM 3809 C C . ALA B 2 91 ? 53.024 -15.143 37.797 1.000 39.523 295 ALA B C 1
ATOM 3810 O O . ALA B 2 91 ? 52.402 -15.682 36.878 1.000 39.586 295 ALA B O 1
ATOM 3817 N N . GLN B 2 92 ? 54.148 -14.429 37.613 1.000 42.255 296 GLN B N 1
ATOM 3818 C CA . GLN B 2 92 ? 54.688 -14.177 36.282 1.000 45.934 296 GLN B CA 1
ATOM 3819 C C . GLN B 2 92 ? 55.076 -15.501 35.631 1.000 41.996 296 GLN B C 1
ATOM 3820 O O . GLN B 2 92 ? 54.681 -15.754 34.504 1.000 39.838 296 GLN B O 1
ATOM 3834 N N . ALA B 2 93 ? 55.799 -16.332 36.396 1.000 39.894 297 ALA B N 1
ATOM 3835 C CA . ALA B 2 93 ? 56.371 -17.595 35.957 1.000 36.370 297 ALA B CA 1
ATOM 3836 C C . ALA B 2 93 ? 55.304 -18.626 35.608 1.000 35.097 297 ALA B C 1
ATOM 3837 O O . ALA B 2 93 ? 55.569 -19.605 34.908 1.000 34.153 297 ALA B O 1
ATOM 3844 N N . SER B 2 94 ? 54.095 -18.408 36.121 1.000 34.383 298 SER B N 1
ATOM 3845 C CA . SER B 2 94 ? 53.062 -19.418 36.030 1.000 33.560 298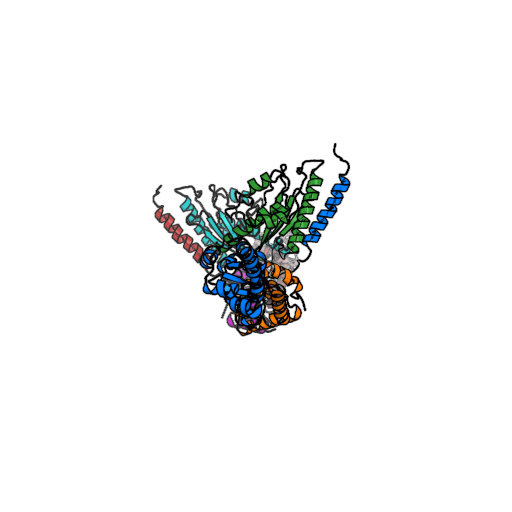 SER B CA 1
ATOM 3846 C C . SER B 2 94 ? 52.668 -19.678 34.570 1.000 34.573 298 SER B C 1
ATOM 3847 O O . SER B 2 94 ? 52.150 -20.728 34.214 1.000 36.529 298 SER B O 1
ATOM 3855 N N . ASN B 2 95 ? 52.892 -18.700 33.699 1.000 34.835 299 ASN B N 1
ATOM 3856 C CA . ASN B 2 95 ? 52.526 -18.807 32.297 1.000 33.198 299 ASN B CA 1
ATOM 3857 C C . ASN B 2 95 ? 53.326 -19.921 31.633 1.000 32.382 299 ASN B C 1
ATOM 3858 O O . ASN B 2 95 ? 52.855 -20.575 30.719 1.000 32.890 299 ASN B O 1
ATOM 3869 N N . SER B 2 96 ? 54.565 -20.106 32.085 1.000 32.748 300 SER B N 1
ATOM 3870 C CA . SER B 2 96 ? 55.439 -21.122 31.531 1.000 34.484 300 SER B CA 1
ATOM 3871 C C . SER B 2 96 ? 55.417 -22.392 32.396 1.000 32.889 300 SER B C 1
ATOM 3872 O O . SER B 2 96 ? 55.495 -23.489 31.882 1.000 33.301 300 SER B O 1
ATOM 3880 N N . LEU B 2 97 ? 55.241 -22.247 33.703 1.000 33.320 301 LEU B N 1
ATOM 3881 C CA . LEU B 2 97 ? 55.214 -23.394 34.592 1.000 35.877 301 LEU B CA 1
ATOM 3882 C C . LEU B 2 97 ? 53.975 -24.259 34.387 1.000 34.582 301 LEU B C 1
ATOM 3883 O O . LEU B 2 97 ? 54.042 -25.452 34.663 1.000 35.147 301 LEU B O 1
ATOM 3899 N N . ILE B 2 98 ? 52.880 -23.661 33.913 1.000 32.169 302 ILE B N 1
ATOM 3900 C CA . ILE B 2 98 ? 51.618 -24.354 33.802 1.000 32.230 302 ILE B CA 1
ATOM 3901 C C . ILE B 2 98 ? 51.217 -24.447 32.337 1.000 36.380 302 ILE B C 1
ATOM 3902 O O . ILE B 2 98 ? 51.447 -23.522 31.557 1.000 36.740 302 ILE B O 1
ATOM 3918 N N . ALA B 2 99 ? 50.607 -25.586 31.981 1.000 38.720 303 ALA B N 1
ATOM 3919 C CA . ALA B 2 99 ? 49.938 -25.743 30.703 1.000 37.744 303 ALA B CA 1
ATOM 3920 C C . ALA B 2 99 ? 48.543 -25.143 30.831 1.000 37.919 303 ALA B C 1
ATOM 3921 O O . ALA B 2 99 ? 47.883 -25.276 31.862 1.000 34.534 303 ALA B O 1
ATOM 3928 N N . TRP B 2 100 ? 48.116 -24.447 29.776 1.000 40.506 304 TRP B N 1
ATOM 3929 C CA . TRP B 2 100 ? 46.781 -23.882 29.763 1.000 41.643 304 TRP B CA 1
ATOM 3930 C C . TRP B 2 100 ? 45.869 -24.716 28.841 1.000 45.492 304 TRP B C 1
ATOM 3931 O O . TRP B 2 100 ? 44.759 -24.299 28.545 1.000 47.851 304 TRP B O 1
ATOM 3952 N N . GLY B 2 101 ? 46.292 -25.942 28.459 1.000 47.207 305 GLY B N 1
ATOM 3953 C CA . GLY B 2 101 ? 45.598 -26.800 27.503 1.000 50.849 305 GLY B CA 1
ATOM 3954 C C . GLY B 2 101 ? 46.023 -28.279 27.606 1.000 58.642 305 GLY B C 1
ATOM 3955 O O . GLY B 2 101 ? 46.939 -28.603 28.372 1.000 58.397 305 GLY B O 1
ATOM 3959 N N . ARG B 2 102 ? 45.302 -29.165 26.867 1.000 62.045 306 ARG B N 1
ATOM 3960 C CA . ARG B 2 102 ? 45.520 -30.609 26.833 1.000 57.545 306 ARG B CA 1
ATOM 3961 C C . ARG B 2 102 ? 46.403 -30.926 25.617 1.000 60.256 306 ARG B C 1
ATOM 3962 O O . ARG B 2 102 ? 47.655 -30.969 25.814 1.000 61.356 306 ARG B O 1
ATOM 3968 N N . GLU C 3 4 ? 52.964 6.505 45.990 1.000 100.372 4 GLU C N 1
ATOM 3969 C CA . GLU C 3 4 ? 52.726 5.107 46.449 1.000 105.252 4 GLU C CA 1
ATOM 3970 C C . GLU C 3 4 ? 52.680 4.195 45.221 1.000 109.648 4 GLU C C 1
ATOM 3971 O O . GLU C 3 4 ? 53.351 4.500 44.239 1.000 115.224 4 GLU C O 1
ATOM 3977 N N . ALA C 3 5 ? 51.920 3.083 45.305 1.000 106.981 5 ALA C N 1
ATOM 3978 C CA . ALA C 3 5 ? 51.722 2.142 44.206 1.000 100.195 5 ALA C CA 1
ATOM 3979 C C . ALA C 3 5 ? 51.702 2.861 42.861 1.000 99.237 5 ALA C C 1
ATOM 3980 O O . ALA C 3 5 ? 52.433 2.459 41.963 1.000 95.463 5 ALA C O 1
ATOM 3987 N N . THR C 3 6 ? 50.901 3.929 42.739 1.000 94.314 6 THR C N 1
ATOM 3988 C CA . THR C 3 6 ? 50.859 4.732 41.519 1.000 89.265 6 THR C CA 1
ATOM 3989 C C . THR C 3 6 ? 52.129 4.502 40.697 1.000 87.989 6 THR C C 1
ATOM 3990 O O . THR C 3 6 ? 52.071 3.905 39.607 1.000 81.603 6 THR C O 1
ATOM 3995 N N . ARG C 3 7 ? 53.251 5.000 41.252 1.000 84.629 7 ARG C N 1
ATOM 3996 C CA . ARG C 3 7 ? 54.549 4.948 40.592 1.000 81.382 7 ARG C CA 1
ATOM 3997 C C . ARG C 3 7 ? 54.677 3.751 39.641 1.000 76.091 7 ARG C C 1
ATOM 3998 O O . ARG C 3 7 ? 55.177 3.925 38.532 1.000 78.005 7 ARG C O 1
ATOM 4004 N N . ARG C 3 8 ? 54.264 2.547 40.062 1.000 69.749 8 ARG C N 1
ATOM 4005 C CA . ARG C 3 8 ? 54.478 1.376 39.220 1.000 69.650 8 ARG C CA 1
ATOM 4006 C C . ARG C 3 8 ? 53.724 1.489 37.890 1.000 68.359 8 ARG C C 1
ATOM 4007 O O . ARG C 3 8 ? 54.335 1.326 36.824 1.000 62.329 8 ARG C O 1
ATOM 4013 N N . VAL C 3 9 ? 52.407 1.759 37.950 1.000 72.661 9 VAL C N 1
ATOM 4014 C CA . VAL C 3 9 ? 51.575 1.898 36.757 1.000 66.978 9 VAL C CA 1
ATOM 4015 C C . VAL C 3 9 ? 52.084 3.067 35.907 1.000 62.823 9 VAL C C 1
ATOM 4016 O O . VAL C 3 9 ? 52.280 2.913 34.703 1.000 64.394 9 VAL C O 1
ATOM 4021 N N . VAL C 3 10 ? 52.281 4.229 36.542 1.000 56.217 10 VAL C N 1
ATOM 4022 C CA . VAL C 3 10 ? 52.792 5.417 35.882 1.000 54.253 10 VAL C CA 1
ATOM 4023 C C . VAL C 3 10 ? 54.002 5.030 35.043 1.000 54.914 10 VAL C C 1
ATOM 4024 O O . VAL C 3 10 ? 54.069 5.361 33.863 1.000 53.057 10 VAL C O 1
ATOM 4029 N N . SER C 3 11 ? 54.977 4.362 35.673 1.000 60.135 11 SER C N 1
ATOM 4030 C CA . SER C 3 11 ? 56.277 4.115 35.057 1.000 62.452 11 SER C CA 1
ATOM 4031 C C . SER C 3 11 ? 56.079 3.350 33.752 1.000 58.557 11 SER C C 1
ATOM 4032 O O . SER C 3 11 ? 56.737 3.655 32.766 1.000 61.732 11 SER C O 1
ATOM 4038 N N . GLU C 3 12 ? 55.168 2.371 33.743 1.000 54.358 12 GLU C N 1
ATOM 4039 C CA . GLU C 3 12 ? 54.999 1.502 32.585 1.000 51.550 12 GLU C CA 1
ATOM 4040 C C . GLU C 3 12 ? 54.380 2.268 31.393 1.000 45.038 12 GLU C C 1
ATOM 4041 O O . GLU C 3 12 ? 54.658 1.939 30.251 1.000 43.371 12 GLU C O 1
ATOM 4047 N N . ILE C 3 13 ? 53.599 3.338 31.614 1.000 44.085 13 ILE C N 1
ATOM 4048 C CA . ILE C 3 13 ? 52.956 4.090 30.525 1.000 41.878 13 ILE C CA 1
ATOM 4049 C C . ILE C 3 13 ? 53.882 5.144 29.917 1.000 40.146 13 ILE C C 1
ATOM 4050 O O . ILE C 3 13 ? 54.512 5.905 30.637 1.000 40.177 13 ILE C O 1
ATOM 4066 N N . PRO C 3 14 ? 53.976 5.229 28.578 1.000 39.366 14 PRO C N 1
ATOM 4067 C CA . PRO C 3 14 ? 54.741 6.291 27.913 1.000 41.103 14 PRO C CA 1
ATOM 4068 C C . PRO C 3 14 ? 54.206 7.713 28.096 1.000 40.349 14 PRO C C 1
ATOM 4069 O O . PRO C 3 14 ? 53.016 7.936 27.971 1.000 44.345 14 PRO C O 1
ATOM 4080 N N . VAL C 3 15 ? 55.083 8.694 28.319 1.000 40.082 15 VAL C N 1
ATOM 4081 C CA . VAL C 3 15 ? 54.663 10.089 28.382 1.000 40.540 15 VAL C CA 1
ATOM 4082 C C . VAL C 3 15 ? 54.439 10.677 26.996 1.000 38.337 15 VAL C C 1
ATOM 4083 O O . VAL C 3 15 ? 55.028 10.228 26.015 1.000 37.875 15 VAL C O 1
ATOM 4096 N N . LEU C 3 16 ? 53.615 11.742 26.976 1.000 37.629 16 LEU C N 1
ATOM 4097 C CA . LEU C 3 16 ? 53.255 12.466 25.762 1.000 34.412 16 LEU C CA 1
ATOM 4098 C C . LEU C 3 16 ? 53.968 13.799 25.811 1.000 35.318 16 LEU C C 1
ATOM 4099 O O . LEU C 3 16 ? 54.499 14.133 26.857 1.000 36.279 16 LEU C O 1
ATOM 4115 N N . LYS C 3 17 ? 53.981 14.530 24.694 1.000 38.612 17 LYS C N 1
ATOM 4116 C CA . LYS C 3 17 ? 54.855 15.691 24.594 1.000 42.227 17 LYS C CA 1
ATOM 4117 C C . LYS C 3 17 ? 54.115 16.904 24.025 1.000 38.433 17 LYS C C 1
ATOM 4118 O O . LYS C 3 17 ? 54.281 18.012 24.549 1.000 37.760 17 LYS C O 1
ATOM 4137 N N . THR C 3 18 ? 53.339 16.696 22.961 1.000 34.679 18 THR C N 1
ATOM 4138 C CA . THR C 3 18 ? 52.643 17.776 22.298 1.000 34.129 18 THR C CA 1
ATOM 4139 C C . THR C 3 18 ? 51.586 18.368 23.230 1.000 35.877 18 THR C C 1
ATOM 4140 O O . THR C 3 18 ? 50.652 17.680 23.595 1.000 37.187 18 THR C O 1
ATOM 4151 N N . ASN C 3 19 ? 51.726 19.655 23.605 1.000 41.635 19 ASN C N 1
ATOM 4152 C CA . ASN C 3 19 ? 50.688 20.399 24.314 1.000 39.222 19 ASN C CA 1
ATOM 4153 C C . ASN C 3 19 ? 49.731 21.050 23.317 1.000 35.644 19 ASN C C 1
ATOM 4154 O O . ASN C 3 19 ? 49.933 22.194 22.951 1.000 35.728 19 ASN C O 1
ATOM 4165 N N . ALA C 3 20 ? 48.701 20.335 22.880 1.000 32.175 20 ALA C N 1
ATOM 4166 C CA . ALA C 3 20 ? 47.761 20.919 21.943 1.000 31.273 20 ALA C CA 1
ATOM 4167 C C . ALA C 3 20 ? 46.451 20.139 22.026 1.000 32.292 20 ALA C C 1
ATOM 4168 O O . ALA C 3 20 ? 46.423 18.997 22.450 1.000 32.042 20 ALA C O 1
ATOM 4175 N N . GLY C 3 21 ? 45.335 20.784 21.735 1.000 31.655 21 GLY C N 1
ATOM 4176 C CA . GLY C 3 21 ? 44.064 20.120 21.910 1.000 30.911 21 GLY C CA 1
ATOM 4177 C C . GLY C 3 21 ? 43.347 20.095 20.579 1.000 33.493 21 GLY C C 1
ATOM 4178 O O . GLY C 3 21 ? 43.980 20.418 19.566 1.000 37.586 21 GLY C O 1
ATOM 4182 N N . PRO C 3 22 ? 42.032 19.763 20.556 1.000 32.875 22 PRO C N 1
ATOM 4183 C CA . PRO C 3 22 ? 41.290 19.556 19.300 1.000 34.808 22 PRO C CA 1
ATOM 4184 C C . PRO C 3 22 ? 41.202 20.705 18.296 1.000 36.696 22 PRO C C 1
ATOM 4185 O O . PRO C 3 22 ? 41.129 20.451 17.108 1.000 40.852 22 PRO C O 1
ATOM 4196 N N . ARG C 3 23 ? 41.272 21.954 18.743 1.000 36.769 23 ARG C N 1
ATOM 4197 C CA . ARG C 3 23 ? 41.178 23.062 17.817 1.000 38.673 23 ARG C CA 1
ATOM 4198 C C . ARG C 3 23 ? 42.552 23.594 17.441 1.000 35.685 23 ARG C C 1
ATOM 4199 O O . ARG C 3 23 ? 42.670 24.749 17.133 1.000 40.244 23 ARG C O 1
ATOM 4220 N N . ASP C 3 24 ? 43.619 22.835 17.573 1.000 33.692 24 ASP C N 1
ATOM 4221 C CA . ASP C 3 24 ? 44.884 23.266 17.020 1.000 35.109 24 ASP C CA 1
ATOM 4222 C C . ASP C 3 24 ? 44.970 22.632 15.644 1.000 38.845 24 ASP C C 1
ATOM 4223 O O . ASP C 3 24 ? 45.240 21.436 15.494 1.000 39.992 24 ASP C O 1
ATOM 4232 N N . ARG C 3 25 ? 44.652 23.449 14.646 1.000 44.323 25 ARG C N 1
ATOM 4233 C CA . ARG C 3 25 ? 44.629 22.993 13.272 1.000 45.354 25 ARG C CA 1
ATOM 4234 C C . ARG C 3 25 ? 45.882 22.163 13.035 1.000 43.329 25 ARG C C 1
ATOM 4235 O O . ARG C 3 25 ? 45.765 21.058 12.595 1.000 47.584 25 ARG C O 1
ATOM 4241 N N . GLU C 3 26 ? 47.069 22.653 13.390 1.000 46.556 26 GLU C N 1
ATOM 4242 C CA . GLU C 3 26 ? 48.330 22.064 12.956 1.000 47.886 26 GLU C CA 1
ATOM 4243 C C . GLU C 3 26 ? 48.792 20.943 13.903 1.000 47.934 26 GLU C C 1
ATOM 4244 O O . GLU C 3 26 ? 49.275 19.926 13.406 1.000 52.467 26 GLU C O 1
ATOM 4256 N N . LEU C 3 27 ? 48.610 21.042 15.241 1.000 44.673 27 LEU C N 1
ATOM 4257 C CA . LEU C 3 27 ? 49.287 20.110 16.150 1.000 38.594 27 LEU C CA 1
ATOM 4258 C C . LEU C 3 27 ? 48.376 19.074 16.771 1.000 34.168 27 LEU C C 1
ATOM 4259 O O . LEU C 3 27 ? 48.881 18.227 17.475 1.000 33.661 27 LEU C O 1
ATOM 4275 N N . TRP C 3 28 ? 47.069 19.110 16.550 1.000 34.083 28 TRP C N 1
ATOM 4276 C CA . TRP C 3 28 ? 46.233 18.159 17.263 1.000 32.993 28 TRP C CA 1
ATOM 4277 C C . TRP C 3 28 ? 46.522 16.728 16.834 1.000 32.109 28 TRP C C 1
ATOM 4278 O O . TRP C 3 28 ? 46.482 15.817 17.629 1.000 33.607 28 TRP C O 1
ATOM 4299 N N . VAL C 3 29 ? 46.741 16.541 15.542 1.000 36.421 29 VAL C N 1
ATOM 4300 C CA . VAL C 3 29 ? 46.885 15.233 14.935 1.000 35.035 29 VAL C CA 1
ATOM 4301 C C . VAL C 3 29 ? 48.166 14.631 15.474 1.000 33.862 29 VAL C C 1
ATOM 4302 O O . VAL C 3 29 ? 48.249 13.437 15.667 1.000 33.725 29 VAL C O 1
ATOM 4315 N N . GLN C 3 30 ? 49.122 15.472 15.839 1.000 36.449 30 GLN C N 1
ATOM 4316 C CA . GLN C 3 30 ? 50.342 14.964 16.447 1.000 40.609 30 GLN C CA 1
ATOM 4317 C C . GLN C 3 30 ? 50.096 14.535 17.896 1.000 35.009 30 GLN C C 1
ATOM 4318 O O . GLN C 3 30 ? 50.687 13.579 18.367 1.000 34.609 30 GLN C O 1
ATOM 4332 N N . ARG C 3 31 ? 49.260 15.271 18.622 1.000 31.145 31 ARG C N 1
ATOM 4333 C CA . ARG C 3 31 ? 48.851 14.850 19.943 1.000 27.258 31 ARG C CA 1
ATOM 4334 C C . ARG C 3 31 ? 48.056 13.552 19.845 1.000 27.035 31 ARG C C 1
ATOM 4335 O O . ARG C 3 31 ? 48.173 12.704 20.724 1.000 26.684 31 ARG C O 1
ATOM 4356 N N . LEU C 3 32 ? 47.209 13.414 18.817 1.000 27.645 32 LEU C N 1
ATOM 4357 C CA . LEU C 3 32 ? 46.395 12.213 18.694 1.000 30.388 32 LEU C CA 1
ATOM 4358 C C . LEU C 3 32 ? 47.259 10.990 18.404 1.000 29.440 32 LEU C C 1
ATOM 4359 O O . LEU C 3 32 ? 46.973 9.916 18.901 1.000 30.807 32 LEU C O 1
ATOM 4375 N N . LYS C 3 33 ? 48.292 11.158 17.582 1.000 28.885 33 LYS C N 1
ATOM 4376 C CA . LYS C 3 33 ? 49.250 10.104 17.354 1.000 29.571 33 LYS C CA 1
ATOM 4377 C C . LYS C 3 33 ? 49.819 9.674 18.688 1.000 26.940 33 LYS C C 1
ATOM 4378 O O . LYS C 3 33 ? 49.845 8.501 18.996 1.000 30.996 33 LYS C O 1
ATOM 4397 N N . GLU C 3 34 ? 50.249 10.613 19.500 1.000 25.962 34 GLU C N 1
ATOM 4398 C CA . GLU C 3 34 ? 50.815 10.252 20.781 1.000 26.872 34 GLU C CA 1
ATOM 4399 C C . GLU C 3 34 ? 49.777 9.562 21.660 1.000 27.029 34 GLU C C 1
ATOM 4400 O O . GLU C 3 34 ? 50.099 8.643 22.384 1.000 26.846 34 GLU C O 1
ATOM 4412 N N . GLU C 3 35 ? 48.511 9.967 21.583 1.000 30.150 35 GLU C N 1
ATOM 4413 C CA . GLU C 3 35 ? 47.453 9.335 22.378 1.000 31.413 35 GLU C CA 1
ATOM 4414 C C . GLU C 3 35 ? 47.283 7.845 22.076 1.000 26.747 35 GLU C C 1
ATOM 4415 O O . GLU C 3 35 ? 47.181 7.062 23.003 1.000 28.321 35 GLU C O 1
ATOM 4427 N N . TYR C 3 36 ? 47.216 7.487 20.798 1.000 24.391 36 TYR C N 1
ATOM 4428 C CA . TYR C 3 36 ? 47.014 6.107 20.410 1.000 25.356 36 TYR C CA 1
ATOM 4429 C C . TYR C 3 36 ? 48.224 5.252 20.771 1.000 25.908 36 TYR C C 1
ATOM 4430 O O . TYR C 3 36 ? 48.095 4.133 21.246 1.000 24.388 36 TYR C O 1
ATOM 4448 N N . GLN C 3 37 ? 49.405 5.812 20.560 1.000 26.949 37 GLN C N 1
ATOM 4449 C CA . GLN C 3 37 ? 50.620 5.085 20.827 1.000 27.540 37 GLN C CA 1
ATOM 4450 C C . GLN C 3 37 ? 50.719 4.702 22.278 1.000 27.273 37 GLN C C 1
ATOM 4451 O O . GLN C 3 37 ? 51.120 3.619 22.594 1.000 31.461 37 GLN C O 1
ATOM 4465 N N . SER C 3 38 ? 50.437 5.632 23.160 1.000 28.825 38 SER C N 1
ATOM 4466 C CA . SER C 3 38 ? 50.487 5.344 24.575 1.000 29.628 38 SER C CA 1
ATOM 4467 C C . SER C 3 38 ? 49.375 4.343 24.906 1.000 28.555 38 SER C C 1
ATOM 4468 O O . SER C 3 38 ? 49.564 3.429 25.703 1.000 27.778 38 SER C O 1
ATOM 4476 N N . LEU C 3 39 ? 48.198 4.536 24.298 1.000 27.103 39 LEU C N 1
ATOM 4477 C CA . LEU C 3 39 ? 47.081 3.671 24.581 1.000 28.210 39 LEU C CA 1
ATOM 4478 C C . LEU C 3 39 ? 47.391 2.234 24.161 1.000 31.367 39 LEU C C 1
ATOM 4479 O O . LEU C 3 39 ? 47.164 1.280 24.892 1.000 31.386 39 LEU C O 1
ATOM 4495 N N . ILE C 3 40 ? 47.846 2.057 22.932 1.000 31.071 40 ILE C N 1
ATOM 4496 C CA . ILE C 3 40 ? 48.274 0.752 22.499 1.000 27.750 40 ILE C CA 1
ATOM 4497 C C . ILE C 3 40 ? 49.196 0.116 23.532 1.000 28.868 40 ILE C C 1
ATOM 4498 O O . ILE C 3 40 ? 49.017 -1.062 23.846 1.000 36.532 40 ILE C O 1
ATOM 4514 N N . ARG C 3 41 ? 50.190 0.853 24.018 1.000 26.790 41 ARG C N 1
ATOM 4515 C CA . ARG C 3 41 ? 51.210 0.289 24.868 1.000 28.627 41 ARG C CA 1
ATOM 4516 C C . ARG C 3 41 ? 50.608 -0.085 26.203 1.000 27.705 41 ARG C C 1
ATOM 4517 O O . ARG C 3 41 ? 50.881 -1.145 26.718 1.000 32.440 41 ARG C O 1
ATOM 4538 N N . TYR C 3 42 ? 49.697 0.708 26.717 1.000 26.981 42 TYR C N 1
ATOM 4539 C CA . TYR C 3 42 ? 49.026 0.339 27.952 1.000 29.502 42 TYR C CA 1
ATOM 4540 C C . TYR C 3 42 ? 48.197 -0.961 27.817 1.000 31.726 42 TYR C C 1
ATOM 4541 O O . TYR C 3 42 ? 48.145 -1.823 28.702 1.000 29.100 42 TYR C O 1
ATOM 4559 N N . VAL C 3 43 ? 47.514 -1.112 26.686 1.000 32.832 43 VAL C N 1
ATOM 4560 C CA . VAL C 3 43 ? 46.694 -2.280 26.464 1.000 31.279 43 VAL C CA 1
ATOM 4561 C C . VAL C 3 43 ? 47.620 -3.457 26.323 1.000 31.728 43 VAL C C 1
ATOM 4562 O O . VAL C 3 43 ? 47.357 -4.494 26.897 1.000 36.842 43 VAL C O 1
ATOM 4575 N N . GLU C 3 44 ? 48.697 -3.317 25.568 1.000 30.943 44 GLU C N 1
ATOM 4576 C CA . GLU C 3 44 ? 49.562 -4.469 25.445 1.000 31.163 44 GLU C CA 1
ATOM 4577 C C . GLU C 3 44 ? 50.060 -4.849 26.820 1.000 33.583 44 GLU C C 1
ATOM 4578 O O . GLU C 3 44 ? 50.037 -6.006 27.168 1.000 39.306 44 GLU C O 1
ATOM 4590 N N . ASN C 3 45 ? 50.477 -3.871 27.617 1.000 35.564 45 ASN C N 1
ATOM 4591 C CA . ASN C 3 45 ? 50.913 -4.147 28.972 1.000 35.408 45 ASN C CA 1
ATOM 4592 C C . ASN C 3 45 ? 49.803 -4.831 29.741 1.000 34.142 45 ASN C C 1
ATOM 4593 O O . ASN C 3 45 ? 50.049 -5.740 30.475 1.000 39.635 45 ASN C O 1
ATOM 4604 N N . ASN C 3 46 ? 48.579 -4.381 29.598 1.000 33.226 46 ASN C N 1
ATOM 4605 C CA . ASN C 3 46 ? 47.497 -4.935 30.364 1.000 33.635 46 ASN C CA 1
ATOM 4606 C C . ASN C 3 46 ? 47.230 -6.356 29.975 1.000 33.487 46 ASN C C 1
ATOM 4607 O O . ASN C 3 46 ? 46.827 -7.106 30.828 1.000 34.687 46 ASN C O 1
ATOM 4618 N N . LYS C 3 47 ? 47.438 -6.700 28.711 1.000 34.735 47 LYS C N 1
ATOM 4619 C CA . LYS C 3 47 ? 47.212 -8.064 28.234 1.000 35.051 47 LYS C CA 1
ATOM 4620 C C . LYS C 3 47 ? 48.323 -8.983 28.720 1.000 38.162 47 LYS C C 1
ATOM 4621 O O . LYS C 3 47 ? 48.092 -10.149 29.034 1.000 39.035 47 LYS C O 1
ATOM 4640 N N . ASN C 3 48 ? 49.539 -8.440 28.725 1.000 40.368 48 ASN C N 1
ATOM 4641 C CA . ASN C 3 48 ? 50.708 -9.218 29.055 1.000 46.980 48 ASN C CA 1
ATOM 4642 C C . ASN C 3 48 ? 50.660 -9.700 30.508 1.000 47.964 48 ASN C C 1
ATOM 4643 O O . ASN C 3 48 ? 51.010 -10.822 30.805 1.000 49.587 48 ASN C O 1
ATOM 4654 N N . ALA C 3 49 ? 50.251 -8.833 31.428 1.000 48.317 49 ALA C N 1
ATOM 4655 C CA . ALA C 3 49 ? 49.830 -9.230 32.762 1.000 46.896 49 ALA C CA 1
ATOM 4656 C C . ALA C 3 49 ? 48.406 -9.692 32.556 1.000 45.441 49 ALA C C 1
ATOM 4657 O O . ALA C 3 49 ? 47.840 -9.279 31.603 1.000 51.162 49 ALA C O 1
ATOM 4664 N N . ASP C 3 50 ? 47.732 -10.468 33.347 1.000 44.763 50 ASP C N 1
ATOM 4665 C CA . ASP C 3 50 ? 46.449 -10.939 32.845 1.000 44.693 50 ASP C CA 1
ATOM 4666 C C . ASP C 3 50 ? 45.391 -9.912 33.255 1.000 42.770 50 ASP C C 1
ATOM 4667 O O . ASP C 3 50 ? 44.438 -10.265 33.942 1.000 47.731 50 ASP C O 1
ATOM 4676 N N . ASN C 3 51 ? 45.577 -8.627 32.905 1.000 41.724 51 ASN C N 1
ATOM 4677 C CA . ASN C 3 51 ? 44.777 -7.563 33.513 1.000 41.136 51 ASN C CA 1
ATOM 4678 C C . ASN C 3 51 ? 44.116 -6.690 32.443 1.000 38.507 51 ASN C C 1
ATOM 4679 O O . ASN C 3 51 ? 44.399 -5.513 32.312 1.000 48.696 51 ASN C O 1
ATOM 4690 N N . ASP C 3 52 ? 43.153 -7.227 31.731 1.000 36.246 52 ASP C N 1
ATOM 4691 C CA . ASP C 3 52 ? 42.537 -6.495 30.658 1.000 35.831 52 ASP C CA 1
ATOM 4692 C C . ASP C 3 52 ? 41.226 -5.966 31.202 1.000 35.924 52 ASP C C 1
ATOM 4693 O O . ASP C 3 52 ? 40.353 -6.743 31.477 1.000 39.852 52 ASP C O 1
ATOM 4702 N N . TRP C 3 53 ? 41.057 -4.661 31.388 1.000 38.641 53 TRP C N 1
ATOM 4703 C CA . TRP C 3 53 ? 39.874 -4.248 32.121 1.000 37.755 53 TRP C CA 1
ATOM 4704 C C . TRP C 3 53 ? 38.988 -3.309 31.313 1.000 41.467 53 TRP C C 1
ATOM 4705 O O . TRP C 3 53 ? 37.979 -2.848 31.858 1.000 39.870 53 TRP C O 1
ATOM 4726 N N . PHE C 3 54 ? 39.297 -3.081 30.016 1.000 42.044 54 PHE C N 1
ATOM 4727 C CA . PHE C 3 54 ? 38.490 -2.126 29.252 1.000 39.581 54 PHE C CA 1
ATOM 4728 C C . PHE C 3 54 ? 38.549 -2.361 27.744 1.000 36.439 54 PHE C C 1
ATOM 4729 O O . PHE C 3 54 ? 39.423 -3.065 27.255 1.000 40.587 54 PHE C O 1
ATOM 4746 N N . ARG C 3 55 ? 37.628 -1.708 27.029 1.000 33.842 55 ARG C N 1
ATOM 4747 C CA . ARG C 3 55 ? 37.657 -1.565 25.581 1.000 34.439 55 ARG C CA 1
ATOM 4748 C C . ARG C 3 55 ? 37.353 -0.113 25.205 1.000 34.954 55 ARG C C 1
ATOM 4749 O O . ARG C 3 55 ? 36.649 0.554 25.936 1.000 38.115 55 ARG C O 1
ATOM 4770 N N . LEU C 3 56 ? 37.859 0.384 24.067 1.000 34.674 56 LEU C N 1
ATOM 4771 C CA . LEU C 3 56 ? 37.750 1.784 23.707 1.000 33.327 56 LEU C CA 1
ATOM 4772 C C . LEU C 3 56 ? 37.821 2.000 22.199 1.000 33.991 56 LEU C C 1
ATOM 4773 O O . LEU C 3 56 ? 38.536 1.311 21.476 1.000 32.468 56 LEU C O 1
ATOM 4789 N N . GLU C 3 57 ? 37.199 3.114 21.810 1.000 34.743 57 GLU C N 1
ATOM 4790 C CA . GLU C 3 57 ? 37.060 3.546 20.446 1.000 34.463 57 GLU C CA 1
ATOM 4791 C C . GLU C 3 57 ? 36.841 5.058 20.443 1.000 34.171 57 GLU C C 1
ATOM 4792 O O . GLU C 3 57 ? 36.370 5.636 21.419 1.000 32.958 57 GLU C O 1
ATOM 4804 N N . SER C 3 58 ? 37.207 5.695 19.332 1.000 34.235 58 SER C N 1
ATOM 4805 C CA . SER C 3 58 ? 37.134 7.133 19.199 1.000 34.280 58 SER C CA 1
ATOM 4806 C C . SER C 3 58 ? 36.314 7.505 17.973 1.000 35.095 58 SER C C 1
ATOM 4807 O O . SER C 3 58 ? 35.983 6.646 17.187 1.000 36.994 58 SER C O 1
ATOM 4815 N N . ASN C 3 59 ? 36.003 8.778 17.797 1.000 36.132 59 ASN C N 1
ATOM 4816 C CA . ASN C 3 59 ? 35.391 9.137 16.542 1.000 39.889 59 ASN C CA 1
ATOM 4817 C C . ASN C 3 59 ? 36.546 9.348 15.577 1.000 41.117 59 ASN C C 1
ATOM 4818 O O . ASN C 3 59 ? 37.692 9.171 15.987 1.000 44.437 59 ASN C O 1
ATOM 4829 N N . LYS C 3 60 ? 36.265 9.726 14.323 1.000 42.186 60 LYS C N 1
ATOM 4830 C CA . LYS C 3 60 ? 37.327 9.783 13.332 1.000 40.634 60 LYS C CA 1
ATOM 4831 C C . LYS C 3 60 ? 38.350 10.879 13.670 1.000 39.324 60 LYS C C 1
ATOM 4832 O O . LYS C 3 60 ? 39.472 10.811 13.159 1.000 36.586 60 LYS C O 1
ATOM 4838 N N . GLU C 3 61 ? 37.990 11.831 14.551 1.000 39.094 61 GLU C N 1
ATOM 4839 C CA . GLU C 3 61 ? 38.850 12.954 14.888 1.000 39.979 61 GLU C CA 1
ATOM 4840 C C . GLU C 3 61 ? 39.491 12.805 16.274 1.000 36.308 61 GLU C C 1
ATOM 4841 O O . GLU C 3 61 ? 40.333 13.634 16.641 1.000 35.026 61 GLU C O 1
ATOM 4853 N N . GLY C 3 62 ? 39.106 11.758 17.022 1.000 34.832 62 GLY C N 1
ATOM 4854 C CA . GLY C 3 62 ? 39.654 11.508 18.344 1.000 34.680 62 GLY C CA 1
ATOM 4855 C C . GLY C 3 62 ? 39.117 12.488 19.382 1.000 35.475 62 GLY C C 1
ATOM 4856 O O . GLY C 3 62 ? 39.785 12.730 20.379 1.000 32.291 62 GLY C O 1
ATOM 4860 N N . THR C 3 63 ? 37.924 13.037 19.125 1.000 37.862 63 THR C N 1
ATOM 4861 C CA . THR C 3 63 ? 37.328 14.018 20.005 1.000 34.603 63 THR C CA 1
ATOM 4862 C C . THR C 3 63 ? 36.239 13.381 20.852 1.000 37.688 63 THR C C 1
ATOM 4863 O O . THR C 3 63 ? 35.933 13.903 21.924 1.000 37.688 63 THR C O 1
ATOM 4874 N N . ARG C 3 64 ? 35.717 12.232 20.412 1.000 38.855 64 ARG C N 1
ATOM 4875 C CA . ARG C 3 64 ? 34.681 11.529 21.152 1.000 41.448 64 ARG C CA 1
ATOM 4876 C C . ARG C 3 64 ? 35.247 10.131 21.412 1.000 39.170 64 ARG C C 1
ATOM 4877 O O . ARG C 3 64 ? 35.910 9.582 20.540 1.000 40.073 64 ARG C O 1
ATOM 4898 N N . TRP C 3 65 ? 35.029 9.584 22.612 1.000 35.509 65 TRP C N 1
ATOM 4899 C CA . TRP C 3 65 ? 35.523 8.275 22.984 1.000 31.941 65 TRP C CA 1
ATOM 4900 C C . TRP C 3 65 ? 34.423 7.528 23.717 1.000 32.792 65 TRP C C 1
ATOM 4901 O O . TRP C 3 65 ? 33.706 8.128 24.513 1.000 32.995 65 TRP C O 1
ATOM 4922 N N . PHE C 3 66 ? 34.355 6.212 23.511 1.000 32.932 66 PHE C N 1
ATOM 4923 C CA . PHE C 3 66 ? 33.272 5.412 24.060 1.000 36.228 66 PHE C CA 1
ATOM 4924 C C . PHE C 3 66 ? 33.697 3.957 24.084 1.000 34.390 66 PHE C C 1
ATOM 4925 O O . PHE C 3 66 ? 34.502 3.575 23.260 1.000 32.519 66 PHE C O 1
ATOM 4942 N N . GLY C 3 67 ? 33.117 3.169 24.995 1.000 36.865 67 GLY C N 1
ATOM 4943 C CA . GLY C 3 67 ? 33.632 1.854 25.357 1.000 36.491 67 GLY C CA 1
ATOM 4944 C C . GLY C 3 67 ? 33.060 1.271 26.662 1.000 36.439 67 GLY C C 1
ATOM 4945 O O . GLY C 3 67 ? 31.989 1.637 27.134 1.000 40.161 67 GLY C O 1
ATOM 4949 N N . LYS C 3 68 ? 33.824 0.353 27.248 1.000 34.394 68 LYS C N 1
ATOM 4950 C CA . LYS C 3 68 ? 33.379 -0.494 28.325 1.000 37.727 68 LYS C CA 1
ATOM 4951 C C . LYS C 3 68 ? 34.524 -0.585 29.300 1.000 35.259 68 LYS C C 1
ATOM 4952 O O . LYS C 3 68 ? 35.671 -0.560 28.890 1.000 34.997 68 LYS C O 1
ATOM 4971 N N . CYS C 3 69 ? 34.201 -0.769 30.574 1.000 36.531 69 CYS C N 1
ATOM 4972 C CA . CYS C 3 69 ? 35.194 -1.247 31.512 1.000 35.292 69 CYS C CA 1
ATOM 4973 C C . CYS C 3 69 ? 34.555 -2.361 32.320 1.000 33.254 69 CYS C C 1
ATOM 4974 O O . CYS C 3 69 ? 33.348 -2.518 32.268 1.000 32.666 69 CYS C O 1
ATOM 4982 N N . TRP C 3 70 ? 35.374 -3.154 33.004 1.000 34.078 70 TRP C N 1
ATOM 4983 C CA . TRP C 3 70 ? 34.844 -4.140 33.934 1.000 37.801 70 TRP C CA 1
ATOM 4984 C C . TRP C 3 70 ? 35.699 -4.249 35.205 1.000 36.674 70 TRP C C 1
ATOM 4985 O O . TRP C 3 70 ? 36.904 -4.029 35.205 1.000 34.356 70 TRP C O 1
ATOM 5006 N N . TYR C 3 71 ? 35.032 -4.591 36.311 1.000 39.601 71 TYR C N 1
ATOM 5007 C CA . TYR C 3 71 ? 35.660 -4.846 37.599 1.000 41.944 71 TYR C CA 1
ATOM 5008 C C . TYR C 3 71 ? 35.280 -6.254 38.124 1.000 40.936 71 TYR C C 1
ATOM 5009 O O . TYR C 3 71 ? 34.139 -6.705 37.999 1.000 38.866 71 TYR C O 1
ATOM 5027 N N . ILE C 3 72 ? 36.241 -6.925 38.776 1.000 40.380 72 ILE C N 1
ATOM 5028 C CA . ILE C 3 72 ? 36.020 -8.236 39.360 1.000 43.468 72 ILE C CA 1
ATOM 5029 C C . ILE C 3 72 ? 36.014 -8.136 40.883 1.000 47.306 72 ILE C C 1
ATOM 5030 O O . ILE C 3 72 ? 36.989 -7.695 41.473 1.000 48.193 72 ILE C O 1
ATOM 5046 N N . HIS C 3 73 ? 34.961 -8.666 41.510 1.000 50.172 73 HIS C N 1
ATOM 5047 C CA . HIS C 3 73 ? 34.820 -8.620 42.947 1.000 54.599 73 HIS C CA 1
ATOM 5048 C C . HIS C 3 73 ? 34.227 -9.955 43.387 1.000 59.285 73 HIS C C 1
ATOM 5049 O O . HIS C 3 73 ? 33.145 -10.337 42.938 1.000 59.815 73 HIS C O 1
ATOM 5064 N N . ASP C 3 74 ? 34.928 -10.621 44.312 1.000 63.485 74 ASP C N 1
ATOM 5065 C CA . ASP C 3 74 ? 34.600 -11.969 44.743 1.000 67.743 74 ASP C CA 1
ATOM 5066 C C . ASP C 3 74 ? 34.370 -12.843 43.528 1.000 61.531 74 ASP C C 1
ATOM 5067 O O . ASP C 3 74 ? 33.328 -13.451 43.391 1.000 61.396 74 ASP C O 1
ATOM 5076 N N . LEU C 3 75 ? 35.342 -12.864 42.630 1.000 58.707 75 LEU C N 1
ATOM 5077 C CA . LEU C 3 75 ? 35.331 -13.766 41.488 1.000 57.442 75 LEU C CA 1
ATOM 5078 C C . LEU C 3 75 ? 34.218 -13.463 40.474 1.000 56.764 75 LEU C C 1
ATOM 5079 O O . LEU C 3 75 ? 34.120 -14.149 39.471 1.000 56.739 75 LEU C O 1
ATOM 5095 N N . LEU C 3 76 ? 33.482 -12.356 40.628 1.000 56.582 76 LEU C N 1
ATOM 5096 C CA . LEU C 3 76 ? 32.422 -11.992 39.700 1.000 53.444 76 LEU C CA 1
ATOM 5097 C C . LEU C 3 76 ? 32.758 -10.705 38.959 1.000 50.348 76 LEU C C 1
ATOM 5098 O O . LEU C 3 76 ? 33.414 -9.834 39.502 1.000 52.452 76 LEU C O 1
ATOM 5114 N N . LYS C 3 77 ? 32.209 -10.586 37.750 1.000 49.603 77 LYS C N 1
ATOM 5115 C CA . LYS C 3 77 ? 32.486 -9.508 36.821 1.000 47.198 77 LYS C CA 1
ATOM 5116 C C . LYS C 3 77 ? 31.271 -8.592 36.669 1.000 48.316 77 LYS C C 1
ATOM 5117 O O . LYS C 3 77 ? 30.139 -9.054 36.493 1.000 45.553 77 LYS C O 1
ATOM 5136 N N . TYR C 3 78 ? 31.559 -7.272 36.747 1.000 49.561 78 TYR C N 1
ATOM 5137 C CA . TYR C 3 78 ? 30.586 -6.201 36.598 1.000 48.994 78 TYR C CA 1
ATOM 5138 C C . TYR C 3 78 ? 31.132 -5.318 35.497 1.000 45.374 78 TYR C C 1
ATOM 5139 O O . TYR C 3 78 ? 32.298 -5.000 35.553 1.000 43.943 78 TYR C O 1
ATOM 5157 N N . GLU C 3 79 ? 30.296 -4.989 34.508 1.000 46.851 79 GLU C N 1
ATOM 5158 C CA . GLU C 3 79 ? 30.713 -4.379 33.264 1.000 45.413 79 GLU C CA 1
ATOM 5159 C C . GLU C 3 79 ? 29.896 -3.113 33.060 1.000 44.220 79 GLU C C 1
ATOM 5160 O O . GLU C 3 79 ? 28.668 -3.151 33.040 1.000 44.815 79 GLU C O 1
ATOM 5172 N N . PHE C 3 80 ? 30.594 -1.998 32.825 1.000 43.639 80 PHE C N 1
ATOM 5173 C CA . PHE C 3 80 ? 29.941 -0.707 32.647 1.000 43.355 80 PHE C CA 1
ATOM 5174 C C . PHE C 3 80 ? 30.406 0.011 31.375 1.000 41.825 80 PHE C C 1
ATOM 5175 O O . PHE C 3 80 ? 31.596 0.081 31.070 1.000 37.441 80 PHE C O 1
ATOM 5192 N N . ASP C 3 81 ? 29.427 0.576 30.668 1.000 43.498 81 ASP C N 1
ATOM 5193 C CA . ASP C 3 81 ? 29.696 1.412 29.527 1.000 44.766 81 ASP C CA 1
ATOM 5194 C C . ASP C 3 81 ? 30.162 2.779 30.005 1.000 45.362 81 ASP C C 1
ATOM 5195 O O . ASP C 3 81 ? 29.709 3.262 31.057 1.000 46.355 81 ASP C O 1
ATOM 5204 N N . ILE C 3 82 ? 31.033 3.368 29.166 1.000 40.457 82 ILE C N 1
ATOM 5205 C CA . ILE C 3 82 ? 31.755 4.586 29.471 1.000 37.686 82 ILE C CA 1
ATOM 5206 C C . ILE C 3 82 ? 32.005 5.381 28.197 1.000 38.003 82 ILE C C 1
ATOM 5207 O O . ILE C 3 82 ? 31.986 4.824 27.107 1.000 39.143 82 ILE C O 1
ATOM 5223 N N . GLU C 3 83 ? 32.268 6.689 28.359 1.000 38.807 83 GLU C N 1
ATOM 5224 C CA . GLU C 3 83 ? 32.424 7.642 27.263 1.000 37.000 83 GLU C CA 1
ATOM 5225 C C . GLU C 3 83 ? 32.955 8.968 27.802 1.000 34.053 83 GLU C C 1
ATOM 5226 O O . GLU C 3 83 ? 32.741 9.331 28.971 1.000 31.529 83 GLU C O 1
ATOM 5238 N N . PHE C 3 84 ? 33.629 9.691 26.903 1.000 33.089 84 PHE C N 1
ATOM 5239 C CA . PHE C 3 84 ? 34.132 11.001 27.233 1.000 31.933 84 PHE C CA 1
ATOM 5240 C C . PHE C 3 84 ? 34.474 11.794 25.994 1.000 31.186 84 PHE C C 1
ATOM 5241 O O . PHE C 3 84 ? 34.896 11.251 24.991 1.000 31.962 84 PHE C O 1
ATOM 5258 N N . ASP C 3 85 ? 34.283 13.106 26.104 1.000 33.365 85 ASP C N 1
ATOM 5259 C CA . ASP C 3 85 ? 34.595 14.053 25.054 1.000 31.784 85 ASP C CA 1
ATOM 5260 C C . ASP C 3 85 ? 35.878 14.782 25.405 1.000 30.212 85 ASP C C 1
ATOM 5261 O O . ASP C 3 85 ? 36.097 15.161 26.558 1.000 33.634 85 ASP C O 1
ATOM 5270 N N . ILE C 3 86 ? 36.738 14.998 24.421 1.000 28.754 86 ILE C N 1
ATOM 5271 C CA . ILE C 3 86 ? 37.966 15.716 24.708 1.000 29.417 86 ILE C CA 1
ATOM 5272 C C . ILE C 3 86 ? 37.661 17.221 24.844 1.000 34.032 86 ILE C C 1
ATOM 5273 O O . ILE C 3 86 ? 37.117 17.834 23.922 1.000 35.913 86 ILE C O 1
ATOM 5289 N N . PRO C 3 87 ? 37.967 17.902 25.979 1.000 35.861 87 PRO C N 1
ATOM 5290 C CA . PRO C 3 87 ? 37.806 19.348 26.064 1.000 38.230 87 PRO C CA 1
ATOM 5291 C C . PRO C 3 87 ? 38.695 20.144 25.121 1.000 38.998 87 PRO C C 1
ATOM 5292 O O . PRO C 3 87 ? 39.766 19.694 24.719 1.000 38.737 87 PRO C O 1
ATOM 5303 N N . ILE C 3 88 ? 38.281 21.379 24.867 1.000 40.783 88 ILE C N 1
ATOM 5304 C CA . ILE C 3 88 ? 39.068 22.274 24.043 1.000 41.964 88 ILE C CA 1
ATOM 5305 C C . ILE C 3 88 ? 40.403 22.594 24.706 1.000 39.761 88 ILE C C 1
ATOM 5306 O O . ILE C 3 88 ? 41.369 22.819 24.004 1.000 37.225 88 ILE C O 1
ATOM 5322 N N . THR C 3 89 ? 40.426 22.643 26.047 1.000 41.193 89 THR C N 1
ATOM 5323 C CA . THR C 3 89 ? 41.607 22.973 26.831 1.000 38.922 89 THR C CA 1
ATOM 5324 C C . THR C 3 89 ? 42.422 21.733 27.238 1.000 38.126 89 THR C C 1
ATOM 5325 O O . THR C 3 89 ? 43.328 21.836 28.058 1.000 38.597 89 THR C O 1
ATOM 5336 N N . TYR C 3 90 ? 42.133 20.564 26.652 1.000 34.891 90 TYR C N 1
ATOM 5337 C CA . TYR C 3 90 ? 43.039 19.432 26.689 1.000 31.972 90 TYR C CA 1
ATOM 5338 C C . TYR C 3 90 ? 44.337 19.760 25.944 1.000 31.071 90 TYR C C 1
ATOM 5339 O O . TYR C 3 90 ? 44.285 20.447 24.925 1.000 32.808 90 TYR C O 1
ATOM 5357 N N . PRO C 3 91 ? 45.544 19.281 26.350 1.000 30.690 91 PRO C N 1
ATOM 5358 C CA . PRO C 3 91 ? 45.750 18.372 27.488 1.000 31.754 91 PRO C CA 1
ATOM 5359 C C . PRO C 3 91 ? 45.907 18.990 28.884 1.000 34.858 91 PRO C C 1
ATOM 5360 O O . PRO C 3 91 ? 46.160 18.317 29.899 1.000 33.968 91 PRO C O 1
ATOM 5371 N N . THR C 3 92 ? 45.765 20.313 28.929 1.000 37.673 92 THR C N 1
ATOM 5372 C CA . THR C 3 92 ? 45.905 21.051 30.173 1.000 35.320 92 THR C CA 1
ATOM 5373 C C . THR C 3 92 ? 44.750 20.617 31.044 1.000 32.999 92 THR C C 1
ATOM 5374 O O . THR C 3 92 ? 45.016 20.086 32.081 1.000 35.436 92 THR C O 1
ATOM 5385 N N . THR C 3 93 ? 43.514 20.704 30.549 1.000 32.976 93 THR C N 1
ATOM 5386 C CA . THR C 3 93 ? 42.315 20.293 31.270 1.000 32.539 93 THR C CA 1
ATOM 5387 C C . THR C 3 93 ? 42.024 18.825 31.034 1.000 33.151 93 THR C C 1
ATOM 5388 O O . THR C 3 93 ? 42.051 18.360 29.885 1.000 31.830 93 THR C O 1
ATOM 5399 N N . ALA C 3 94 ? 41.738 18.097 32.124 1.000 35.369 94 ALA C N 1
ATOM 5400 C CA . ALA C 3 94 ? 41.561 16.660 31.973 1.000 34.562 94 ALA C CA 1
ATOM 5401 C C . ALA C 3 94 ? 40.125 16.370 31.549 1.000 34.730 94 ALA C C 1
ATOM 5402 O O . ALA C 3 94 ? 39.211 17.131 31.843 1.000 36.749 94 ALA C O 1
ATOM 5409 N N . PRO C 3 95 ? 39.890 15.328 30.736 1.000 33.886 95 PRO C N 1
ATOM 5410 C CA . PRO C 3 95 ? 38.542 15.034 30.249 1.000 35.525 95 PRO C CA 1
ATOM 5411 C C . PRO C 3 95 ? 37.760 14.391 31.358 1.000 36.248 95 PRO C C 1
ATOM 5412 O O . PRO C 3 95 ? 38.390 13.873 32.273 1.000 38.317 95 PRO C O 1
ATOM 5423 N N . GLU C 3 96 ? 36.429 14.418 31.235 1.000 36.940 96 GLU C N 1
ATOM 5424 C CA . GLU C 3 96 ? 35.592 13.959 32.334 1.000 39.319 96 GLU C CA 1
ATOM 5425 C C . GLU C 3 96 ? 34.873 12.677 31.962 1.000 35.553 96 GLU C C 1
ATOM 5426 O O . GLU C 3 96 ? 34.019 12.718 31.094 1.000 34.783 96 GLU C O 1
ATOM 5438 N N . ILE C 3 97 ? 35.179 11.571 32.643 1.000 35.852 97 ILE C N 1
ATOM 5439 C CA . ILE C 3 97 ? 34.644 10.282 32.224 1.000 37.167 97 ILE C CA 1
ATOM 5440 C C . ILE C 3 97 ? 33.229 10.098 32.740 1.000 41.355 97 ILE C C 1
ATOM 5441 O O . ILE C 3 97 ? 32.957 10.378 33.910 1.000 46.272 97 ILE C O 1
ATOM 5457 N N . ALA C 3 98 ? 32.352 9.562 31.888 1.000 40.742 98 ALA C N 1
ATOM 5458 C CA . ALA C 3 98 ? 30.992 9.306 32.330 1.000 43.596 98 ALA C CA 1
ATOM 5459 C C . ALA C 3 98 ? 30.682 7.799 32.282 1.000 43.478 98 ALA C C 1
ATOM 5460 O O . ALA C 3 98 ? 30.794 7.179 31.246 1.000 41.224 98 ALA C O 1
ATOM 5467 N N . VAL C 3 99 ? 30.284 7.225 33.425 1.000 45.433 99 VAL C N 1
ATOM 5468 C CA . VAL C 3 99 ? 29.603 5.938 33.523 1.000 47.398 99 VAL C CA 1
ATOM 5469 C C . VAL C 3 99 ? 28.093 6.120 33.750 1.000 50.041 99 VAL C C 1
ATOM 5470 O O . VAL C 3 99 ? 27.583 6.096 34.884 1.000 48.949 99 VAL C O 1
ATOM 5483 N N . PRO C 3 100 ? 27.306 6.284 32.671 1.000 50.965 100 PRO C N 1
ATOM 5484 C CA . PRO C 3 100 ? 25.920 6.696 32.816 1.000 56.024 100 PRO C CA 1
ATOM 5485 C C . PRO C 3 100 ? 25.077 5.728 33.640 1.000 60.871 100 PRO C C 1
ATOM 5486 O O . PRO C 3 100 ? 24.101 6.157 34.236 1.000 67.890 100 PRO C O 1
ATOM 5497 N N . GLU C 3 101 ? 25.425 4.439 33.674 1.000 61.501 101 GLU C N 1
ATOM 5498 C CA . GLU C 3 101 ? 24.530 3.434 34.249 1.000 64.425 101 GLU C CA 1
ATOM 5499 C C . GLU C 3 101 ? 24.474 3.543 35.771 1.000 61.855 101 GLU C C 1
ATOM 5500 O O . GLU C 3 101 ? 23.586 2.991 36.390 1.000 62.708 101 GLU C O 1
ATOM 5512 N N . LEU C 3 102 ? 25.447 4.221 36.374 1.000 59.341 102 LEU C N 1
ATOM 5513 C CA . LEU C 3 102 ? 25.487 4.386 37.818 1.000 60.322 102 LEU C CA 1
ATOM 5514 C C . LEU C 3 102 ? 25.012 5.768 38.266 1.000 62.818 102 LEU C C 1
ATOM 5515 O O . LEU C 3 102 ? 25.247 6.165 39.409 1.000 60.790 102 LEU C O 1
ATOM 5531 N N . ASP C 3 103 ? 24.373 6.513 37.355 1.000 65.001 103 ASP C N 1
ATOM 5532 C CA . ASP C 3 103 ? 23.884 7.837 37.683 1.000 67.563 103 ASP C CA 1
ATOM 5533 C C . ASP C 3 103 ? 22.759 7.664 38.688 1.000 73.160 103 ASP C C 1
ATOM 5534 O O . ASP C 3 103 ? 21.834 6.889 38.437 1.000 71.835 103 ASP C O 1
ATOM 5543 N N . GLY C 3 104 ? 22.893 8.378 39.817 1.000 78.851 104 GLY C N 1
ATOM 5544 C CA . GLY C 3 104 ? 21.976 8.294 40.944 1.000 84.583 104 GLY C CA 1
ATOM 5545 C C . GLY C 3 104 ? 22.505 7.367 42.037 1.000 84.567 104 GLY C C 1
ATOM 5546 O O . GLY C 3 104 ? 22.304 7.625 43.223 1.000 91.591 104 GLY C O 1
ATOM 5550 N N . LYS C 3 105 ? 23.226 6.317 41.619 1.000 79.952 105 LYS C N 1
ATOM 5551 C CA . LYS C 3 105 ? 23.516 5.178 42.473 1.000 79.587 105 LYS C CA 1
ATOM 5552 C C . LYS C 3 105 ? 24.800 5.375 43.286 1.000 76.015 105 LYS C C 1
ATOM 5553 O O . LYS C 3 105 ? 25.029 4.630 44.223 1.000 75.267 105 LYS C O 1
ATOM 5572 N N . THR C 3 106 ? 25.659 6.346 42.962 1.000 73.279 106 THR C N 1
ATOM 5573 C CA . THR C 3 106 ? 26.876 6.532 43.742 1.000 71.087 106 THR C CA 1
ATOM 5574 C C . THR C 3 106 ? 27.078 8.001 44.039 1.000 74.059 106 THR C C 1
ATOM 5575 O O . THR C 3 106 ? 26.919 8.834 43.144 1.000 72.353 106 THR C O 1
ATOM 5586 N N . ALA C 3 107 ? 27.500 8.272 45.282 1.000 80.514 107 ALA C N 1
ATOM 5587 C CA . ALA C 3 107 ? 27.725 9.633 45.751 1.000 87.584 107 ALA C CA 1
ATOM 5588 C C . ALA C 3 107 ? 28.942 10.263 45.042 1.000 85.935 107 ALA C C 1
ATOM 5589 O O . ALA C 3 107 ? 28.936 11.454 44.724 1.000 88.066 107 ALA C O 1
ATOM 5596 N N . LYS C 3 108 ? 29.978 9.468 44.721 1.000 77.399 108 LYS C N 1
ATOM 5597 C CA . LYS C 3 108 ? 31.196 10.018 44.145 1.000 68.675 108 LYS C CA 1
ATOM 5598 C C . LYS C 3 108 ? 31.016 10.246 42.633 1.000 63.977 108 LYS C C 1
ATOM 5599 O O . LYS C 3 108 ? 31.846 9.829 41.826 1.000 58.102 108 LYS C O 1
ATOM 5618 N N . MET C 3 109 ? 29.950 10.969 42.245 1.000 66.359 109 MET C N 1
ATOM 5619 C CA . MET C 3 109 ? 29.591 11.135 40.836 1.000 67.160 109 MET C CA 1
ATOM 5620 C C . MET C 3 109 ? 28.606 12.303 40.673 1.000 66.025 109 MET C C 1
ATOM 5621 O O . MET C 3 109 ? 27.597 12.354 41.358 1.000 69.372 109 MET C O 1
ATOM 5635 N N . TYR C 3 110 ? 28.846 13.180 39.697 1.000 63.141 110 TYR C N 1
ATOM 5636 C CA . TYR C 3 110 ? 27.900 14.220 39.321 1.000 67.552 110 TYR C CA 1
ATOM 5637 C C . TYR C 3 110 ? 26.776 13.687 38.429 1.000 71.865 110 TYR C C 1
ATOM 5638 O O . TYR C 3 110 ? 26.833 12.568 37.929 1.000 65.497 110 TYR C O 1
ATOM 5656 N N . ARG C 3 111 ? 25.778 14.548 38.169 1.000 82.782 111 ARG C N 1
ATOM 5657 C CA . ARG C 3 111 ? 24.723 14.265 37.200 1.000 85.041 111 ARG C CA 1
ATOM 5658 C C . ARG C 3 111 ? 25.321 14.103 35.789 1.000 83.958 111 ARG C C 1
ATOM 5659 O O . ARG C 3 111 ? 26.316 14.736 35.409 1.000 81.744 111 ARG C O 1
ATOM 5665 N N . GLY C 3 112 ? 24.711 13.193 35.016 1.000 80.641 112 GLY C N 1
ATOM 5666 C CA . GLY C 3 112 ? 25.237 12.795 33.721 1.000 73.417 112 GLY C CA 1
ATOM 5667 C C . GLY C 3 112 ? 26.070 11.519 33.811 1.000 66.810 112 GLY C C 1
ATOM 5668 O O . GLY C 3 112 ? 26.391 10.898 32.799 1.000 61.766 112 GLY C O 1
ATOM 5672 N N . GLY C 3 113 ? 26.404 11.097 35.032 1.000 63.846 113 GLY C N 1
ATOM 5673 C CA . GLY C 3 113 ? 27.251 9.928 35.178 1.000 59.416 113 GLY C CA 1
ATOM 5674 C C . GLY C 3 113 ? 28.700 10.337 35.379 1.000 56.805 113 GLY C C 1
ATOM 5675 O O . GLY C 3 113 ? 29.541 9.473 35.595 1.000 52.186 113 GLY C O 1
ATOM 5679 N N . LYS C 3 114 ? 28.954 11.661 35.363 1.000 59.468 114 LYS C N 1
ATOM 5680 C CA . LYS C 3 114 ? 30.296 12.219 35.476 1.000 55.599 114 LYS C CA 1
ATOM 5681 C C . LYS C 3 114 ? 30.904 11.838 36.828 1.000 55.319 114 LYS C C 1
ATOM 5682 O O . LYS C 3 114 ? 30.425 12.257 37.879 1.000 58.467 114 LYS C O 1
ATOM 5701 N N . ILE C 3 115 ? 31.937 10.991 36.814 1.000 52.065 115 ILE C N 1
ATOM 5702 C CA . ILE C 3 115 ? 32.456 10.433 38.058 1.000 53.718 115 ILE C CA 1
ATOM 5703 C C . ILE C 3 115 ? 33.220 11.527 38.794 1.000 53.316 115 ILE C C 1
ATOM 5704 O O . ILE C 3 115 ? 33.711 12.440 38.138 1.000 53.867 115 ILE C O 1
ATOM 5720 N N . LYS C 3 116 ? 33.332 11.425 40.126 1.000 52.366 116 LYS C N 1
ATOM 5721 C CA . LYS C 3 116 ? 34.061 12.428 40.889 1.000 54.356 116 LYS C CA 1
ATOM 5722 C C . LYS C 3 116 ? 35.253 11.768 41.578 1.000 54.995 116 LYS C C 1
ATOM 5723 O O . LYS C 3 116 ? 35.065 10.932 42.449 1.000 60.593 116 LYS C O 1
ATOM 5729 N N . LEU C 3 117 ? 36.473 12.209 41.235 1.000 54.280 117 LEU C N 1
ATOM 5730 C CA . LEU C 3 117 ? 37.728 11.635 41.722 1.000 54.072 117 LEU C CA 1
ATOM 5731 C C . LEU C 3 117 ? 38.160 12.201 43.083 1.000 55.915 117 LEU C C 1
ATOM 5732 O O . LEU C 3 117 ? 37.470 13.023 43.681 1.000 60.257 117 LEU C O 1
ATOM 5748 N N . THR C 3 118 ? 39.289 11.723 43.622 1.000 55.869 118 THR C N 1
ATOM 5749 C CA . THR C 3 118 ? 39.773 12.317 44.850 1.000 61.356 118 THR C CA 1
ATOM 5750 C C . THR C 3 118 ? 40.316 13.694 44.515 1.000 67.950 118 THR C C 1
ATOM 5751 O O . THR C 3 118 ? 40.513 14.059 43.348 1.000 68.105 118 THR C O 1
ATOM 5762 N N . ASP C 3 119 ? 40.628 14.395 45.599 1.000 75.158 119 ASP C N 1
ATOM 5763 C CA . ASP C 3 119 ? 41.244 15.700 45.563 1.000 77.880 119 ASP C CA 1
ATOM 5764 C C . ASP C 3 119 ? 42.677 15.590 45.065 1.000 79.525 119 ASP C C 1
ATOM 5765 O O . ASP C 3 119 ? 43.227 16.609 44.664 1.000 85.363 119 ASP C O 1
ATOM 5774 N N . HIS C 3 120 ? 43.265 14.379 45.081 1.000 78.835 120 HIS C N 1
ATOM 5775 C CA . HIS C 3 120 ? 44.670 14.208 44.733 1.000 76.442 120 HIS C CA 1
ATOM 5776 C C . HIS C 3 120 ? 44.879 14.229 43.220 1.000 73.194 120 HIS C C 1
ATOM 5777 O O . HIS C 3 120 ? 45.956 14.635 42.753 1.000 70.985 120 HIS C O 1
ATOM 5792 N N . PHE C 3 121 ? 43.850 13.826 42.456 1.000 67.461 121 PHE C N 1
ATOM 5793 C CA . PHE C 3 121 ? 43.987 13.711 41.011 1.000 61.184 121 PHE C CA 1
ATOM 5794 C C . PHE C 3 121 ? 44.406 15.021 40.335 1.000 58.468 121 PHE C C 1
ATOM 5795 O O . PHE C 3 121 ? 45.478 15.120 39.745 1.000 51.636 121 PHE C O 1
ATOM 5812 N N . LYS C 3 122 ? 43.524 16.014 40.412 1.000 57.846 122 LYS C N 1
ATOM 5813 C CA . LYS C 3 122 ? 43.694 17.261 39.689 1.000 62.606 122 LYS C CA 1
ATOM 5814 C C . LYS C 3 122 ? 45.110 17.815 39.884 1.000 58.383 122 LYS C C 1
ATOM 5815 O O . LYS C 3 122 ? 45.815 18.040 38.901 1.000 59.522 122 LYS C O 1
ATOM 5834 N N . PRO C 3 123 ? 45.580 18.058 41.134 1.000 54.498 123 PRO C N 1
ATOM 5835 C CA . PRO C 3 123 ? 46.923 18.587 41.356 1.000 53.271 123 PRO C CA 1
ATOM 5836 C C . PRO C 3 123 ? 48.031 17.816 40.647 1.000 49.722 123 PRO C C 1
ATOM 5837 O O . PRO C 3 123 ? 48.907 18.426 40.057 1.000 48.435 123 PRO C O 1
ATOM 5848 N N . LEU C 3 124 ? 47.970 16.488 40.669 1.000 48.082 124 LEU C N 1
ATOM 5849 C CA . LEU C 3 124 ? 48.969 15.680 39.996 1.000 48.094 124 LEU C CA 1
ATOM 5850 C C . LEU C 3 124 ? 48.872 15.799 38.463 1.000 45.679 124 LEU C C 1
ATOM 5851 O O . LEU C 3 124 ? 49.891 15.820 37.772 1.000 47.051 124 LEU C O 1
ATOM 5867 N N . TRP C 3 125 ? 47.654 15.778 37.897 1.000 43.614 125 TRP C N 1
ATOM 5868 C CA . TRP C 3 125 ? 47.492 15.930 36.457 1.000 40.374 125 TRP C CA 1
ATOM 5869 C C . TRP C 3 125 ? 48.213 17.191 36.015 1.000 43.006 125 TRP C C 1
ATOM 5870 O O . TRP C 3 125 ? 48.974 17.171 35.028 1.000 43.502 125 TRP C O 1
ATOM 5891 N N . ALA C 3 126 ? 47.935 18.246 36.802 1.000 44.701 126 ALA C N 1
ATOM 5892 C CA . ALA C 3 126 ? 48.317 19.614 36.528 1.000 44.283 126 ALA C CA 1
ATOM 5893 C C . ALA C 3 126 ? 49.824 19.802 36.616 1.000 45.245 126 ALA C C 1
ATOM 5894 O O . ALA C 3 126 ? 50.389 20.611 35.872 1.000 44.975 126 ALA C O 1
ATOM 5901 N N . ARG C 3 127 ? 50.480 19.087 37.532 1.000 46.354 127 ARG C N 1
ATOM 5902 C CA . ARG C 3 127 ? 51.902 19.322 37.691 1.000 50.835 127 ARG C CA 1
ATOM 5903 C C . ARG C 3 127 ? 52.672 18.513 36.663 1.000 48.865 127 ARG C C 1
ATOM 5904 O O . ARG C 3 127 ? 53.885 18.641 36.586 1.000 52.302 127 ARG C O 1
ATOM 5925 N N . ASN C 3 128 ? 51.966 17.714 35.862 1.000 46.527 128 ASN C N 1
ATOM 5926 C CA . ASN C 3 128 ? 52.604 16.878 34.862 1.000 45.059 128 ASN C CA 1
ATOM 5927 C C . ASN C 3 128 ? 52.195 17.248 33.446 1.000 42.163 128 ASN C C 1
ATOM 5928 O O . ASN C 3 128 ? 52.556 16.526 32.525 1.000 42.834 128 ASN C O 1
ATOM 5939 N N . VAL C 3 129 ? 51.479 18.361 33.270 1.000 41.947 129 VAL C N 1
ATOM 5940 C CA . VAL C 3 129 ? 51.005 18.749 31.950 1.000 41.171 129 VAL C CA 1
ATOM 5941 C C . VAL C 3 129 ? 52.219 19.102 31.102 1.000 40.993 129 VAL C C 1
ATOM 5942 O O . VAL C 3 129 ? 53.050 19.853 31.558 1.000 46.288 129 VAL C O 1
ATOM 5955 N N . PRO C 3 130 ? 52.434 18.621 29.860 1.000 39.882 130 PRO C N 1
ATOM 5956 C CA . PRO C 3 130 ? 51.512 17.776 29.086 1.000 38.956 130 PRO C CA 1
ATOM 5957 C C . PRO C 3 130 ? 51.753 16.268 28.940 1.000 36.383 130 PRO C C 1
ATOM 5958 O O . PRO C 3 130 ? 51.405 15.704 27.910 1.000 36.970 130 PRO C O 1
ATOM 5969 N N . LYS C 3 131 ? 52.319 15.624 29.966 1.000 36.351 131 LYS C N 1
ATOM 5970 C CA . LYS C 3 131 ? 52.869 14.288 29.848 1.000 36.342 131 LYS C CA 1
ATOM 5971 C C . LYS C 3 131 ? 51.792 13.226 29.992 1.000 34.178 131 LYS C C 1
ATOM 5972 O O . LYS C 3 131 ? 51.874 12.213 29.302 1.000 34.025 131 LYS C O 1
ATOM 5991 N N . PHE C 3 132 ? 50.804 13.468 30.870 1.000 33.615 132 PHE C N 1
ATOM 5992 C CA . PHE C 3 132 ? 49.668 12.563 30.999 1.000 32.598 132 PHE C CA 1
ATOM 5993 C C . PHE C 3 132 ? 48.686 12.725 29.848 1.000 30.767 132 PHE C C 1
ATOM 5994 O O . PHE C 3 132 ? 48.491 13.826 29.347 1.000 34.407 132 PHE C O 1
ATOM 6011 N N . GLY C 3 133 ? 48.063 11.598 29.487 1.000 28.008 133 GLY C N 1
ATOM 6012 C CA . GLY C 3 133 ? 47.090 11.547 28.424 1.000 25.859 133 GLY C CA 1
ATOM 6013 C C . GLY C 3 133 ? 45.965 10.608 28.816 1.000 26.429 133 GLY C C 1
ATOM 6014 O O . GLY C 3 133 ? 45.806 10.300 29.999 1.000 30.075 133 GLY C O 1
ATOM 6018 N N . LEU C 3 134 ? 45.247 10.102 27.810 1.000 25.110 134 LEU C N 1
ATOM 6019 C CA . LEU C 3 134 ? 44.160 9.186 28.070 1.000 24.993 134 LEU C CA 1
ATOM 6020 C C . LEU C 3 134 ? 44.637 7.896 28.723 1.000 27.690 134 LEU C C 1
ATOM 6021 O O . LEU C 3 134 ? 43.897 7.343 29.529 1.000 33.326 134 LEU C O 1
ATOM 6037 N N . ALA C 3 135 ? 45.843 7.394 28.454 1.000 27.697 135 ALA C N 1
ATOM 6038 C CA . ALA C 3 135 ? 46.177 6.124 29.087 1.000 28.484 135 ALA C CA 1
ATOM 6039 C C . ALA C 3 135 ? 46.289 6.340 30.579 1.000 28.732 135 ALA C C 1
ATOM 6040 O O . ALA C 3 135 ? 45.877 5.478 31.367 1.000 28.809 135 ALA C O 1
ATOM 6047 N N . HIS C 3 136 ? 46.856 7.509 30.911 1.000 27.353 136 HIS C N 1
ATOM 6048 C CA . HIS C 3 136 ? 47.064 7.873 32.300 1.000 27.668 136 HIS C CA 1
ATOM 6049 C C . HIS C 3 136 ? 45.747 8.219 32.970 1.000 27.575 136 HIS C C 1
ATOM 6050 O O . HIS C 3 136 ? 45.635 8.103 34.185 1.000 27.138 136 HIS C O 1
ATOM 6065 N N . LEU C 3 137 ? 44.776 8.661 32.163 1.000 28.122 137 LEU C N 1
ATOM 6066 C CA . LEU C 3 137 ? 43.445 8.936 32.669 1.000 29.322 137 LEU C CA 1
ATOM 6067 C C . LEU C 3 137 ? 42.806 7.635 33.122 1.000 29.821 137 LEU C C 1
ATOM 6068 O O . LEU C 3 137 ? 42.380 7.523 34.258 1.000 32.269 137 LEU C O 1
ATOM 6084 N N . MET C 3 138 ? 42.828 6.629 32.253 1.000 29.125 138 MET C N 1
ATOM 6085 C CA . MET C 3 138 ? 42.253 5.339 32.584 1.000 28.754 138 MET C CA 1
ATOM 6086 C C . MET C 3 138 ? 42.894 4.759 33.826 1.000 27.935 138 MET C C 1
ATOM 6087 O O . MET C 3 138 ? 42.231 4.375 34.773 1.000 27.347 138 MET C O 1
ATOM 6101 N N . ALA C 3 139 ? 44.215 4.759 33.792 1.000 29.090 139 ALA C N 1
ATOM 6102 C CA . ALA C 3 139 ? 45.036 4.183 34.847 1.000 32.563 139 ALA C CA 1
ATOM 6103 C C . ALA C 3 139 ? 44.922 4.875 36.210 1.000 32.674 139 ALA C C 1
ATOM 6104 O O . ALA C 3 139 ? 44.821 4.213 37.221 1.000 32.852 139 ALA C O 1
ATOM 6111 N N . LEU C 3 140 ? 44.988 6.196 36.246 1.000 33.586 140 LEU C N 1
ATOM 6112 C CA . LEU C 3 140 ? 45.033 6.892 37.509 1.000 37.602 140 LEU C CA 1
ATOM 6113 C C . LEU C 3 140 ? 43.662 7.435 37.861 1.000 36.163 140 LEU C C 1
ATOM 6114 O O . LEU C 3 140 ? 43.471 7.808 38.997 1.000 39.524 140 LEU C O 1
ATOM 6130 N N . GLY C 3 141 ? 42.720 7.492 36.929 1.000 33.842 141 GLY C N 1
ATOM 6131 C CA . GLY C 3 141 ? 41.417 8.059 37.256 1.000 34.419 141 GLY C CA 1
ATOM 6132 C C . GLY C 3 141 ? 40.320 7.003 37.410 1.000 33.140 141 GLY C C 1
ATOM 6133 O O . GLY C 3 141 ? 39.823 6.752 38.493 1.000 34.772 141 GLY C O 1
ATOM 6137 N N . LEU C 3 142 ? 39.941 6.372 36.308 1.000 32.419 142 LEU C N 1
ATOM 6138 C CA . LEU C 3 142 ? 38.791 5.497 36.313 1.000 32.166 142 LEU C CA 1
ATOM 6139 C C . LEU C 3 142 ? 39.036 4.290 37.184 1.000 32.761 142 LEU C C 1
ATOM 6140 O O . LEU C 3 142 ? 38.186 3.894 37.978 1.000 36.051 142 LEU C O 1
ATOM 6156 N N . GLY C 3 143 ? 40.199 3.692 36.988 1.000 32.853 143 GLY C N 1
ATOM 6157 C CA . GLY C 3 143 ? 40.444 2.414 37.631 1.000 35.355 143 GLY C CA 1
ATOM 6158 C C . GLY C 3 143 ? 40.392 2.534 39.149 1.000 39.098 143 GLY C C 1
ATOM 6159 O O . GLY C 3 143 ? 39.649 1.800 39.812 1.000 41.863 143 GLY C O 1
ATOM 6163 N N . PRO C 3 144 ? 41.200 3.452 39.743 1.000 39.582 144 PRO C N 1
ATOM 6164 C CA . PRO C 3 144 ? 41.134 3.703 41.185 1.000 40.779 144 PRO C CA 1
ATOM 6165 C C . PRO C 3 144 ? 39.720 4.052 41.644 1.000 40.806 144 PRO C C 1
ATOM 6166 O O . PRO C 3 144 ? 39.364 3.777 42.792 1.000 46.145 144 PRO C O 1
ATOM 6177 N N . TRP C 3 145 ? 38.937 4.664 40.754 1.000 37.278 145 TRP C N 1
ATOM 6178 C CA . TRP C 3 145 ? 37.594 5.047 41.108 1.000 39.772 145 TRP C CA 1
ATOM 6179 C C . TRP C 3 145 ? 36.756 3.783 41.224 1.000 41.816 145 TRP C C 1
ATOM 6180 O O . TRP C 3 145 ? 35.969 3.635 42.151 1.000 47.933 145 TRP C O 1
ATOM 6201 N N . LEU C 3 146 ? 36.995 2.830 40.335 1.000 39.837 146 LEU C N 1
ATOM 6202 C CA . LEU C 3 146 ? 36.256 1.582 40.379 1.000 40.450 146 LEU C CA 1
ATOM 6203 C C . LEU C 3 146 ? 36.670 0.772 41.594 1.000 41.115 146 LEU C C 1
ATOM 6204 O O . LEU C 3 146 ? 35.837 0.136 42.212 1.000 44.137 146 LEU C O 1
ATOM 6220 N N . ALA C 3 147 ? 37.962 0.774 41.905 1.000 40.230 147 ALA C N 1
ATOM 6221 C CA . ALA C 3 147 ? 38.479 -0.006 43.020 1.000 42.518 147 ALA C CA 1
ATOM 6222 C C . ALA C 3 147 ? 37.880 0.406 44.385 1.000 45.931 147 ALA C C 1
ATOM 6223 O O . ALA C 3 147 ? 37.936 -0.342 45.352 1.000 46.736 147 ALA C O 1
ATOM 6230 N N . VAL C 3 148 ? 37.269 1.587 44.464 1.000 47.729 148 VAL C N 1
ATOM 6231 C CA . VAL C 3 148 ? 36.600 2.054 45.661 1.000 51.629 148 VAL C CA 1
ATOM 6232 C C . VAL C 3 148 ? 35.098 1.902 45.477 1.000 52.485 148 VAL C C 1
ATOM 6233 O O . VAL C 3 148 ? 34.431 1.315 46.308 1.000 58.213 148 VAL C O 1
ATOM 6246 N N . GLU C 3 149 ? 34.553 2.432 44.393 1.000 50.833 149 GLU C N 1
ATOM 6247 C CA . GLU C 3 149 ? 33.115 2.590 44.326 1.000 53.829 149 GLU C CA 1
ATOM 6248 C C . GLU C 3 149 ? 32.431 1.256 44.121 1.000 52.108 149 GLU C C 1
ATOM 6249 O O . GLU C 3 149 ? 31.344 1.048 44.638 1.000 55.266 149 GLU C O 1
ATOM 6261 N N . ILE C 3 150 ? 33.054 0.365 43.363 1.000 49.229 150 ILE C N 1
ATOM 6262 C CA . ILE C 3 150 ? 32.318 -0.810 42.933 1.000 50.073 150 ILE C CA 1
ATOM 6263 C C . ILE C 3 150 ? 32.150 -1.724 44.131 1.000 50.378 150 ILE C C 1
ATOM 6264 O O . ILE C 3 150 ? 31.034 -2.139 44.436 1.000 50.767 150 ILE C O 1
ATOM 6280 N N . PRO C 3 151 ? 33.234 -2.026 44.866 1.000 51.357 151 PRO C N 1
ATOM 6281 C CA . PRO C 3 151 ? 33.090 -2.812 46.097 1.000 59.111 151 PRO C CA 1
ATOM 6282 C C . PRO C 3 151 ? 32.000 -2.260 47.025 1.000 63.631 151 PRO C C 1
ATOM 6283 O O . PRO C 3 151 ? 31.131 -2.978 47.493 1.000 65.840 151 PRO C O 1
ATOM 6294 N N . ASP C 3 152 ? 32.015 -0.943 47.205 1.000 66.431 152 ASP C N 1
ATOM 6295 C CA . ASP C 3 152 ? 31.150 -0.246 48.131 1.000 69.207 152 ASP C CA 1
ATOM 6296 C C . ASP C 3 152 ? 29.681 -0.392 47.734 1.000 69.630 152 ASP C C 1
ATOM 6297 O O . ASP C 3 152 ? 28.869 -0.763 48.576 1.000 74.039 152 ASP C O 1
ATOM 6306 N N . LEU C 3 153 ? 29.357 -0.123 46.464 1.000 66.922 153 LEU C N 1
ATOM 6307 C CA . LEU C 3 153 ? 27.997 -0.269 45.959 1.000 72.489 153 LEU C CA 1
ATOM 6308 C C . LEU C 3 153 ? 27.511 -1.720 46.068 1.000 74.055 153 LEU C C 1
ATOM 6309 O O . LEU C 3 153 ? 26.308 -1.967 46.187 1.000 79.294 153 LEU C O 1
ATOM 6325 N N . ILE C 3 154 ? 28.435 -2.684 45.999 1.000 70.477 154 ILE C N 1
ATOM 6326 C CA . ILE C 3 154 ? 28.061 -4.088 46.049 1.000 71.267 154 ILE C CA 1
ATOM 6327 C C . ILE C 3 154 ? 27.635 -4.440 47.463 1.000 73.679 154 ILE C C 1
ATOM 6328 O O . ILE C 3 154 ? 26.616 -5.098 47.637 1.000 78.380 154 ILE C O 1
ATOM 6344 N N . GLN C 3 155 ? 28.428 -4.000 48.447 1.000 74.627 155 GLN C N 1
ATOM 6345 C CA . GLN C 3 155 ? 28.163 -4.280 49.849 1.000 80.634 155 GLN C CA 1
ATOM 6346 C C . GLN C 3 155 ? 27.007 -3.446 50.388 1.000 82.362 155 GLN C C 1
ATOM 6347 O O . GLN C 3 155 ? 26.464 -3.819 51.408 1.000 84.643 155 GLN C O 1
ATOM 6361 N N . LYS C 3 156 ? 26.638 -2.338 49.727 1.000 82.198 156 LYS C N 1
ATOM 6362 C CA . LYS C 3 156 ? 25.422 -1.607 50.058 1.000 84.667 156 LYS C CA 1
ATOM 6363 C C . LYS C 3 156 ? 24.221 -2.155 49.268 1.000 88.981 156 LYS C C 1
ATOM 6364 O O . LYS C 3 156 ? 23.121 -1.620 49.337 1.000 97.236 156 LYS C O 1
ATOM 6370 N N . GLY C 3 157 ? 24.381 -3.251 48.527 1.000 87.805 157 GLY C N 1
ATOM 6371 C CA . GLY C 3 157 ? 23.277 -3.782 47.752 1.000 90.319 157 GLY C CA 1
ATOM 6372 C C . GLY C 3 157 ? 22.793 -2.827 46.656 1.000 93.102 157 GLY C C 1
ATOM 6373 O O . GLY C 3 157 ? 21.781 -3.107 46.029 1.000 101.881 157 GLY C O 1
ATOM 6377 N N . VAL C 3 158 ? 23.525 -1.734 46.381 1.000 90.915 158 VAL C N 1
ATOM 6378 C CA . VAL C 3 158 ? 23.135 -0.761 45.364 1.000 89.652 158 VAL C CA 1
ATOM 6379 C C . VAL C 3 158 ? 23.275 -1.339 43.948 1.000 88.180 158 VAL C C 1
ATOM 6380 O O . VAL C 3 158 ? 22.594 -0.872 43.034 1.000 90.939 158 VAL C O 1
ATOM 6385 N N . ILE C 3 159 ? 24.168 -2.330 43.764 1.000 84.301 159 ILE C N 1
ATOM 6386 C CA . ILE C 3 159 ? 24.313 -3.036 42.496 1.000 81.261 159 ILE C CA 1
ATOM 6387 C C . ILE C 3 159 ? 24.302 -4.548 42.738 1.000 79.376 159 ILE C C 1
ATOM 6388 O O . ILE C 3 159 ? 24.603 -4.980 43.858 1.000 78.775 159 ILE C O 1
ATOM 6404 N N . GLN C 3 160 ? 23.943 -5.336 41.705 1.000 78.168 160 GLN C N 1
ATOM 6405 C CA . GLN C 3 160 ? 23.819 -6.787 41.844 1.000 77.828 160 GLN C CA 1
ATOM 6406 C C . GLN C 3 160 ? 24.301 -7.476 40.572 1.000 76.527 160 GLN C C 1
ATOM 6407 O O . GLN C 3 160 ? 23.929 -7.054 39.492 1.000 75.382 160 GLN C O 1
ATOM 6413 N N . HIS C 3 161 ? 25.063 -8.572 40.708 1.000 79.181 161 HIS C N 1
ATOM 6414 C CA . HIS C 3 161 ? 25.617 -9.289 39.566 1.000 78.239 161 HIS C CA 1
ATOM 6415 C C . HIS C 3 161 ? 24.488 -9.760 38.655 1.000 76.322 161 HIS C C 1
ATOM 6416 O O . HIS C 3 161 ? 23.395 -10.092 39.102 1.000 77.846 161 HIS C O 1
ATOM 6431 N N . LYS C 3 162 ? 24.749 -9.754 37.354 1.000 72.156 162 LYS C N 1
ATOM 6432 C CA . LYS C 3 162 ? 23.688 -10.048 36.412 1.000 75.054 162 LYS C CA 1
ATOM 6433 C C . LYS C 3 162 ? 24.051 -11.220 35.504 1.000 76.007 162 LYS C C 1
ATOM 6434 O O . LYS C 3 162 ? 24.871 -11.061 34.605 1.000 68.960 162 LYS C O 1
ATOM 6440 N N . GLU C 3 163 ? 23.425 -12.382 35.722 1.000 78.889 163 GLU C N 1
ATOM 6441 C CA . GLU C 3 163 ? 23.543 -13.488 34.781 1.000 80.434 163 GLU C CA 1
ATOM 6442 C C . GLU C 3 163 ? 22.235 -13.502 33.985 1.000 80.920 163 GLU C C 1
ATOM 6443 O O . GLU C 3 163 ? 21.212 -13.060 34.511 1.000 81.848 163 GLU C O 1
ATOM 6455 N N . LYS C 3 164 ? 22.306 -13.953 32.715 1.000 78.482 164 LYS C N 1
ATOM 6456 C CA . LYS C 3 164 ? 21.187 -14.192 31.836 1.000 81.389 164 LYS C CA 1
ATOM 6457 C C . LYS C 3 164 ? 20.215 -15.184 32.464 1.000 86.270 164 LYS C C 1
ATOM 6458 O O . LYS C 3 164 ? 20.150 -16.157 31.790 1.000 97.523 164 LYS C O 1
ATOM 6464 N N . CYS C 3 165 ? 19.531 -15.054 33.612 1.000 86.178 165 CYS C N 1
ATOM 6465 C CA . CYS C 3 165 ? 19.123 -16.308 34.216 1.000 89.840 165 CYS C CA 1
ATOM 6466 C C . CYS C 3 165 ? 18.127 -16.301 35.365 1.000 93.298 165 CYS C C 1
ATOM 6467 O O . CYS C 3 165 ? 17.708 -15.258 35.718 1.000 96.438 165 CYS C O 1
ATOM 6474 N N . ASN C 3 166 ? 17.960 -17.459 35.987 1.000 96.764 166 ASN C N 1
ATOM 6475 C CA . ASN C 3 166 ? 17.040 -17.650 37.055 1.000 102.863 166 ASN C CA 1
ATOM 6476 C C . ASN C 3 166 ? 17.495 -18.844 37.892 1.000 105.754 166 ASN C C 1
ATOM 6477 O O . ASN C 3 166 ? 17.871 -19.886 37.368 1.000 112.373 166 ASN C O 1
ATOM 6483 N N . GLN C 3 167 ? 17.357 -18.692 39.216 1.000 103.562 167 GLN C N 1
ATOM 6484 C CA . GLN C 3 167 ? 17.604 -19.814 40.114 1.000 102.260 167 GLN C CA 1
ATOM 6485 C C . GLN C 3 167 ? 16.357 -20.691 40.068 1.000 103.433 167 GLN C C 1
ATOM 6486 O O . GLN C 3 167 ? 16.491 -21.909 40.298 1.000 102.342 167 GLN C O 1
ATOM 6500 N N . LEU D 1 11 ? -2.271 24.599 60.244 1.000 68.627 -4 LEU D N 1
ATOM 6501 C CA . LEU D 1 11 ? -1.659 23.249 60.094 1.000 65.061 -4 LEU D CA 1
ATOM 6502 C C . LEU D 1 11 ? -2.691 22.128 60.322 1.000 65.127 -4 LEU D C 1
ATOM 6503 O O . LEU D 1 11 ? -2.559 21.113 59.654 1.000 69.857 -4 LEU D O 1
ATOM 6509 N N . TYR D 1 12 ? -3.691 22.244 61.235 1.000 62.773 -3 TYR D N 1
ATOM 6510 C CA . TYR D 1 12 ? -4.733 21.227 61.381 1.000 58.323 -3 TYR D CA 1
ATOM 6511 C C . TYR D 1 12 ? -6.075 21.672 60.788 1.000 59.098 -3 TYR D C 1
ATOM 6512 O O . TYR D 1 12 ? -6.486 22.812 60.887 1.000 59.533 -3 TYR D O 1
ATOM 6530 N N . PHE D 1 13 ? -6.749 20.719 60.142 1.000 61.339 -2 PHE D N 1
ATOM 6531 C CA . PHE D 1 13 ? -8.045 20.905 59.507 1.000 64.519 -2 PHE D CA 1
ATOM 6532 C C . PHE D 1 13 ? -8.984 19.847 60.074 1.000 64.023 -2 PHE D C 1
ATOM 6533 O O . PHE D 1 13 ? -8.620 18.690 60.198 1.000 63.855 -2 PHE D O 1
ATOM 6550 N N . GLN D 1 14 ? -10.184 20.236 60.468 1.000 65.126 -1 GLN D N 1
ATOM 6551 C CA . GLN D 1 14 ? -11.089 19.261 61.023 1.000 65.920 -1 GLN D CA 1
ATOM 6552 C C . GLN D 1 14 ? -11.320 18.156 60.002 1.000 61.743 -1 GLN D C 1
ATOM 6553 O O . GLN D 1 14 ? -11.778 18.425 58.904 1.000 58.899 -1 GLN D O 1
ATOM 6567 N N . GLY D 1 15 ? -10.988 16.925 60.402 1.000 60.413 0 GLY D N 1
ATOM 6568 C CA . GLY D 1 15 ? -11.244 15.730 59.619 1.000 58.105 0 GLY D CA 1
ATOM 6569 C C . GLY D 1 15 ? -9.963 15.126 59.064 1.000 55.744 0 GLY D C 1
ATOM 6570 O O . GLY D 1 15 ? -9.991 14.070 58.429 1.000 53.963 0 GLY D O 1
ATOM 6574 N N . MET D 1 16 ? -8.841 15.794 59.319 1.000 55.370 1 MET D N 1
ATOM 6575 C CA . MET D 1 16 ? -7.578 15.368 58.754 1.000 54.665 1 MET D CA 1
ATOM 6576 C C . MET D 1 16 ? -7.171 14.001 59.297 1.000 52.184 1 MET D C 1
ATOM 6577 O O . MET D 1 16 ? -6.645 13.174 58.573 1.000 50.242 1 MET D O 1
ATOM 6591 N N . ALA D 1 17 ? -7.408 13.751 60.580 1.000 52.976 2 ALA D N 1
ATOM 6592 C CA . ALA D 1 17 ? -6.982 12.502 61.180 1.000 50.241 2 ALA D CA 1
ATOM 6593 C C . ALA D 1 17 ? -7.748 11.349 60.585 1.000 50.280 2 ALA D C 1
ATOM 6594 O O . ALA D 1 17 ? -7.179 10.342 60.195 1.000 52.526 2 ALA D O 1
ATOM 6601 N N . ASP D 1 18 ? -9.055 11.506 60.581 1.000 52.383 3 ASP D N 1
ATOM 6602 C CA . ASP D 1 18 ? -9.935 10.506 60.033 1.000 53.541 3 ASP D CA 1
ATOM 6603 C C . ASP D 1 18 ? -9.641 10.276 58.554 1.000 46.995 3 ASP D C 1
ATOM 6604 O O . ASP D 1 18 ? -9.687 9.169 58.058 1.000 43.354 3 ASP D O 1
ATOM 6613 N N . ALA D 1 19 ? -9.340 11.344 57.838 1.000 44.988 4 ALA D N 1
ATOM 6614 C CA . ALA D 1 19 ? -8.980 11.253 56.439 1.000 43.239 4 ALA D CA 1
ATOM 6615 C C . ALA D 1 19 ? -7.762 10.373 56.219 1.000 41.951 4 ALA D C 1
ATOM 6616 O O . ALA D 1 19 ? -7.768 9.535 55.326 1.000 42.614 4 ALA D O 1
ATOM 6623 N N . TRP D 1 20 ? -6.693 10.616 56.971 1.000 42.074 5 TRP D N 1
ATOM 6624 C CA . TRP D 1 20 ? -5.492 9.823 56.797 1.000 40.664 5 TRP D CA 1
ATOM 6625 C C . TRP D 1 20 ? -5.736 8.404 57.285 1.000 43.170 5 TRP D C 1
ATOM 6626 O O . TRP D 1 20 ? -5.107 7.472 56.782 1.000 42.144 5 TRP D O 1
ATOM 6647 N N . GLU D 1 21 ? -6.686 8.230 58.208 1.000 47.823 6 GLU D N 1
ATOM 6648 C CA . GLU D 1 21 ? -7.028 6.893 58.657 1.000 50.596 6 GLU D CA 1
ATOM 6649 C C . GLU D 1 21 ? -7.589 6.092 57.500 1.000 47.298 6 GLU D C 1
ATOM 6650 O O . GLU D 1 21 ? -7.305 4.918 57.380 1.000 47.306 6 GLU D O 1
ATOM 6662 N N . GLU D 1 22 ? -8.415 6.751 56.697 1.000 47.650 7 GLU D N 1
ATOM 6663 C CA . GLU D 1 22 ? -9.056 6.138 55.563 1.000 47.330 7 GLU D CA 1
ATOM 6664 C C . GLU D 1 22 ? -7.962 5.759 54.562 1.000 46.295 7 GLU D C 1
ATOM 6665 O O . GLU D 1 22 ? -7.949 4.642 54.038 1.000 47.307 7 GLU D O 1
ATOM 6677 N N . ILE D 1 23 ? -6.994 6.647 54.332 1.000 44.465 8 ILE D N 1
ATOM 6678 C CA . ILE D 1 23 ? -5.902 6.339 53.420 1.000 43.201 8 ILE D CA 1
ATOM 6679 C C . ILE D 1 23 ? -5.148 5.106 53.932 1.000 43.484 8 ILE D C 1
ATOM 6680 O O . ILE D 1 23 ? -4.742 4.264 53.148 1.000 41.337 8 ILE D O 1
ATOM 6696 N N . ARG D 1 24 ? -4.952 4.988 55.254 1.000 45.583 9 ARG D N 1
ATOM 6697 C CA . ARG D 1 24 ? -4.305 3.818 55.839 1.000 46.585 9 ARG D CA 1
ATOM 6698 C C . ARG D 1 24 ? -5.043 2.545 55.457 1.000 46.626 9 ARG D C 1
ATOM 6699 O O . ARG D 1 24 ? -4.394 1.554 55.122 1.000 49.040 9 ARG D O 1
ATOM 6720 N N . ARG D 1 25 ? -6.380 2.583 55.584 1.000 43.961 10 ARG D N 1
ATOM 6721 C CA . ARG D 1 25 ? -7.244 1.455 55.290 1.000 40.123 10 ARG D CA 1
ATOM 6722 C C . ARG D 1 25 ? -7.278 1.244 53.775 1.000 37.472 10 ARG D C 1
ATOM 6723 O O . ARG D 1 25 ? -7.237 0.134 53.303 1.000 37.105 10 ARG D O 1
ATOM 6729 N N . LEU D 1 26 ? -7.311 2.303 52.980 1.000 39.717 11 LEU D N 1
ATOM 6730 C CA . LEU D 1 26 ? -7.511 2.124 51.551 1.000 40.820 11 LEU D CA 1
ATOM 6731 C C . LEU D 1 26 ? -6.262 1.572 50.890 1.000 41.128 11 LEU D C 1
ATOM 6732 O O . LEU D 1 26 ? -6.372 0.734 50.009 1.000 40.866 11 LEU D O 1
ATOM 6748 N N . ALA D 1 27 ? -5.096 2.050 51.325 1.000 41.608 12 ALA D N 1
ATOM 6749 C CA . ALA D 1 27 ? -3.835 1.603 50.782 1.000 39.291 12 ALA D CA 1
ATOM 6750 C C . ALA D 1 27 ? -3.655 0.129 51.060 1.000 39.843 12 ALA D C 1
ATOM 6751 O O . ALA D 1 27 ? -3.144 -0.573 50.206 1.000 45.749 12 ALA D O 1
ATOM 6758 N N . ALA D 1 28 ? -4.009 -0.305 52.262 1.000 37.884 13 ALA D N 1
ATOM 6759 C CA . ALA D 1 28 ? -3.979 -1.717 52.586 1.000 38.441 13 ALA D CA 1
ATOM 6760 C C . ALA D 1 28 ? -4.839 -2.496 51.608 1.000 40.254 13 ALA D C 1
ATOM 6761 O O . ALA D 1 28 ? -4.580 -3.658 51.309 1.000 41.872 13 ALA D O 1
ATOM 6768 N N . ASP D 1 29 ? -5.935 -1.873 51.198 1.000 42.315 14 ASP D N 1
ATOM 6769 C CA . ASP D 1 29 ? -6.899 -2.552 50.363 1.000 42.418 14 ASP D CA 1
ATOM 6770 C C . ASP D 1 29 ? -6.320 -2.694 48.974 1.000 39.851 14 ASP D C 1
ATOM 6771 O O . ASP D 1 29 ? -6.650 -3.647 48.274 1.000 38.085 14 ASP D O 1
ATOM 6780 N N . PHE D 1 30 ? -5.498 -1.713 48.587 1.000 38.772 15 PHE D N 1
ATOM 6781 C CA . PHE D 1 30 ? -4.879 -1.740 47.271 1.000 35.939 15 PHE D CA 1
ATOM 6782 C C . PHE D 1 30 ? -3.909 -2.924 47.187 1.000 34.605 15 PHE D C 1
ATOM 6783 O O . PHE D 1 30 ? -3.743 -3.517 46.125 1.000 32.927 15 PHE D O 1
ATOM 6800 N N . GLN D 1 31 ? -3.286 -3.288 48.303 1.000 34.599 16 GLN D N 1
ATOM 6801 C CA . GLN D 1 31 ? -2.400 -4.428 48.272 1.000 36.208 16 GLN D CA 1
ATOM 6802 C C . GLN D 1 31 ? -3.208 -5.704 48.305 1.000 38.112 16 GLN D C 1
ATOM 6803 O O . GLN D 1 31 ? -2.868 -6.616 47.572 1.000 43.033 16 GLN D O 1
ATOM 6817 N N . ARG D 1 32 ? -4.266 -5.773 49.111 1.000 38.324 17 ARG D N 1
ATOM 6818 C CA . ARG D 1 32 ? -5.048 -6.997 49.179 1.000 39.110 17 ARG D CA 1
ATOM 6819 C C . ARG D 1 32 ? -5.621 -7.301 47.808 1.000 38.312 17 ARG D C 1
ATOM 6820 O O . ARG D 1 32 ? -5.692 -8.454 47.392 1.000 38.897 17 ARG D O 1
ATOM 6841 N N . ALA D 1 33 ? -6.019 -6.258 47.095 1.000 36.608 18 ALA D N 1
ATOM 6842 C CA . ALA D 1 33 ? -6.666 -6.474 45.817 1.000 36.613 18 ALA D CA 1
ATOM 6843 C C . ALA D 1 33 ? -5.667 -7.003 44.820 1.000 35.723 18 ALA D C 1
ATOM 6844 O O . ALA D 1 33 ? -6.050 -7.822 44.012 1.000 41.083 18 ALA D O 1
ATOM 6851 N N . GLN D 1 34 ? -4.427 -6.520 44.872 1.000 35.042 19 GLN D N 1
ATOM 6852 C CA . GLN D 1 34 ? -3.432 -6.926 43.909 1.000 36.440 19 GLN D CA 1
ATOM 6853 C C . GLN D 1 34 ? -2.950 -8.321 44.266 1.000 40.197 19 GLN D C 1
ATOM 6854 O O . GLN D 1 34 ? -2.440 -9.018 43.412 1.000 46.237 19 GLN D O 1
ATOM 6868 N N . PHE D 1 35 ? -3.140 -8.745 45.503 1.000 40.419 20 PHE D N 1
ATOM 6869 C CA . PHE D 1 35 ? -2.601 -10.012 45.930 1.000 45.180 20 PHE D CA 1
ATOM 6870 C C . PHE D 1 35 ? -3.638 -11.099 45.642 1.000 42.053 20 PHE D C 1
ATOM 6871 O O . PHE D 1 35 ? -3.313 -12.285 45.587 1.000 42.203 20 PHE D O 1
ATOM 6888 N N . ALA D 1 36 ? -4.887 -10.720 45.397 1.000 38.439 21 ALA D N 1
ATOM 6889 C CA . ALA D 1 36 ? -5.898 -11.722 45.102 1.000 37.205 21 ALA D CA 1
ATOM 6890 C C . ALA D 1 36 ? -5.715 -12.314 43.712 1.000 40.205 21 ALA D C 1
ATOM 6891 O O . ALA D 1 36 ? -5.216 -11.643 42.813 1.000 41.809 21 ALA D O 1
ATOM 6898 N N . GLU D 1 37 ? -6.289 -13.520 43.528 1.000 44.198 22 GLU D N 1
ATOM 6899 C CA . GLU D 1 37 ? -6.092 -14.344 42.346 1.000 41.755 22 GLU D CA 1
ATOM 6900 C C . GLU D 1 37 ? -7.050 -14.002 41.203 1.000 36.069 22 GLU D C 1
ATOM 6901 O O . GLU D 1 37 ? -8.174 -13.593 41.415 1.000 33.371 22 GLU D O 1
ATOM 6913 N N . ALA D 1 38 ? -6.584 -14.121 39.966 1.000 33.425 23 ALA D N 1
ATOM 6914 C CA . ALA D 1 38 ? -7.375 -13.643 38.860 1.000 32.165 23 ALA D CA 1
ATOM 6915 C C . ALA D 1 38 ? -8.410 -14.687 38.515 1.000 34.000 23 ALA D C 1
ATOM 6916 O O . ALA D 1 38 ? -8.078 -15.834 38.413 1.000 37.354 23 ALA D O 1
ATOM 6923 N N . THR D 1 39 ? -9.636 -14.253 38.278 1.000 36.420 24 THR D N 1
ATOM 6924 C CA . THR D 1 39 ? -10.671 -15.083 37.723 1.000 37.667 24 THR D CA 1
ATOM 6925 C C . THR D 1 39 ? -10.211 -15.482 36.343 1.000 37.886 24 THR D C 1
ATOM 6926 O O . THR D 1 39 ? -9.999 -14.608 35.511 1.000 36.767 24 THR D O 1
ATOM 6937 N N . GLN D 1 40 ? -10.082 -16.794 36.141 1.000 38.766 25 GLN D N 1
ATOM 6938 C CA . GLN D 1 40 ? -9.523 -17.342 34.923 1.000 41.905 25 GLN D CA 1
ATOM 6939 C C . GLN D 1 40 ? -10.558 -17.331 33.814 1.000 38.999 25 GLN D C 1
ATOM 6940 O O . GLN D 1 40 ? -11.723 -17.597 34.030 1.000 36.102 25 GLN D O 1
ATOM 6954 N N . ARG D 1 41 ? -10.063 -17.007 32.624 1.000 40.294 26 ARG D N 1
ATOM 6955 C CA . ARG D 1 41 ? -10.836 -16.995 31.394 1.000 43.447 26 ARG D CA 1
ATOM 6956 C C . ARG D 1 41 ? -9.995 -17.688 30.313 1.000 41.749 26 ARG D C 1
ATOM 6957 O O . ARG D 1 41 ? -8.816 -17.897 30.507 1.000 52.021 26 ARG D O 1
ATOM 6978 N N . LEU D 1 42 ? -10.595 -18.181 29.234 1.000 38.288 27 LEU D N 1
ATOM 6979 C CA . LEU D 1 42 ? -9.819 -18.598 28.081 1.000 36.556 27 LEU D CA 1
ATOM 6980 C C . LEU D 1 42 ? -9.589 -17.385 27.179 1.000 37.334 27 LEU D C 1
ATOM 6981 O O . LEU D 1 42 ? -10.300 -16.408 27.296 1.000 41.478 27 LEU D O 1
ATOM 6997 N N . SER D 1 43 ? -8.595 -17.437 26.284 1.000 37.254 28 SER D N 1
ATOM 6998 C CA . SER D 1 43 ? -8.409 -16.448 25.240 1.000 35.258 28 SER D CA 1
ATOM 6999 C C . SER D 1 43 ? -9.545 -16.583 24.263 1.000 33.889 28 SER D C 1
ATOM 7000 O O . SER D 1 43 ? -10.068 -17.658 24.102 1.000 38.857 28 SER D O 1
ATOM 7008 N N . GLU D 1 44 ? -9.923 -15.517 23.603 1.000 33.647 29 GLU D N 1
ATOM 7009 C CA . GLU D 1 44 ? -10.890 -15.673 22.534 1.000 37.561 29 GLU D CA 1
ATOM 7010 C C . GLU D 1 44 ? -10.396 -16.659 21.461 1.000 38.608 29 GLU D C 1
ATOM 7011 O O . GLU D 1 44 ? -11.174 -17.364 20.801 1.000 34.405 29 GLU D O 1
ATOM 7023 N N . ARG D 1 45 ? -9.081 -16.682 21.248 1.000 38.185 30 ARG D N 1
ATOM 7024 C CA . ARG D 1 45 ? -8.561 -17.565 20.237 1.000 37.251 30 ARG D CA 1
ATOM 7025 C C . ARG D 1 45 ? -8.929 -19.002 20.584 1.000 38.601 30 ARG D C 1
ATOM 7026 O O . ARG D 1 45 ? -9.210 -19.801 19.705 1.000 39.466 30 ARG D O 1
ATOM 7047 N N . ASN D 1 46 ? -8.888 -19.321 21.884 1.000 39.899 31 ASN D N 1
ATOM 7048 C CA . ASN D 1 46 ? -9.100 -20.666 22.377 1.000 38.462 31 ASN D CA 1
ATOM 7049 C C . ASN D 1 46 ? -10.564 -21.036 22.229 1.000 37.214 31 ASN D C 1
ATOM 7050 O O . ASN D 1 46 ? -10.887 -22.191 21.998 1.000 38.104 31 ASN D O 1
ATOM 7061 N N . CYS D 1 47 ? -11.449 -20.049 22.376 1.000 36.397 32 CYS D N 1
ATOM 7062 C CA . CYS D 1 47 ? -12.867 -20.257 22.102 1.000 35.945 32 CYS D CA 1
ATOM 7063 C C . CYS D 1 47 ? -13.124 -20.618 20.631 1.000 35.508 32 CYS D C 1
ATOM 7064 O O . CYS D 1 47 ? -14.003 -21.390 20.298 1.000 34.487 32 CYS D O 1
ATOM 7072 N N . ILE D 1 48 ? -12.343 -20.080 19.709 1.000 37.126 33 ILE D N 1
ATOM 7073 C CA . ILE D 1 48 ? -12.506 -20.401 18.300 1.000 35.290 33 ILE D CA 1
ATOM 7074 C C . ILE D 1 48 ? -11.994 -21.825 18.102 1.000 36.270 33 ILE D C 1
ATOM 7075 O O . ILE D 1 48 ? -12.612 -22.657 17.428 1.000 36.379 33 ILE D O 1
ATOM 7091 N N . GLU D 1 49 ? -10.844 -22.095 18.721 1.000 37.126 34 GLU D N 1
ATOM 7092 C CA . GLU D 1 49 ? -10.206 -23.390 18.606 1.000 37.721 34 GLU D CA 1
ATOM 7093 C C . GLU D 1 49 ? -11.240 -24.440 18.921 1.000 36.947 34 GLU D C 1
ATOM 7094 O O . GLU D 1 49 ? -11.403 -25.354 18.136 1.000 41.829 34 GLU D O 1
ATOM 7106 N N . ILE D 1 50 ? -11.953 -24.271 20.025 1.000 35.618 35 ILE D N 1
ATOM 7107 C CA . ILE D 1 50 ? -12.897 -25.279 20.469 1.000 37.432 35 ILE D CA 1
ATOM 7108 C C . ILE D 1 50 ? -14.023 -25.449 19.463 1.000 38.191 35 ILE D C 1
ATOM 7109 O O . ILE D 1 50 ? -14.398 -26.551 19.112 1.000 39.347 35 ILE D O 1
ATOM 7125 N N . VAL D 1 51 ? -14.554 -24.343 18.975 1.000 38.596 36 VAL D N 1
ATOM 7126 C CA . VAL D 1 51 ? -15.673 -24.417 18.058 1.000 40.015 36 VAL D CA 1
ATOM 7127 C C . VAL D 1 51 ? -15.219 -25.067 16.738 1.000 41.318 36 VAL D C 1
ATOM 7128 O O . VAL D 1 51 ? -15.938 -25.856 16.113 1.000 41.008 36 VAL D O 1
ATOM 7141 N N . ASN D 1 52 ? -13.980 -24.804 16.328 1.000 40.682 37 ASN D N 1
ATOM 7142 C CA . ASN D 1 52 ? -13.446 -25.462 15.151 1.000 41.217 37 ASN D CA 1
ATOM 7143 C C . ASN D 1 52 ? -13.376 -26.976 15.312 1.000 45.301 37 ASN D C 1
ATOM 7144 O O . ASN D 1 52 ? -13.474 -27.734 14.344 1.000 46.147 37 ASN D O 1
ATOM 7155 N N . LYS D 1 53 ? -13.149 -27.427 16.539 1.000 45.355 38 LYS D N 1
ATOM 7156 C CA . LYS D 1 53 ? -13.108 -28.839 16.759 1.000 46.411 38 LYS D CA 1
ATOM 7157 C C . LYS D 1 53 ? -14.531 -29.359 16.714 1.000 48.907 38 LYS D C 1
ATOM 7158 O O . LYS D 1 53 ? -14.850 -30.235 15.922 1.000 57.313 38 LYS D O 1
ATOM 7177 N N . LEU D 1 54 ? -15.390 -28.845 17.590 1.000 47.785 39 LEU D N 1
ATOM 7178 C CA . LEU D 1 54 ? -16.793 -29.257 17.601 1.000 48.327 39 LEU D CA 1
ATOM 7179 C C . LEU D 1 54 ? -17.365 -29.379 16.179 1.000 47.377 39 LEU D C 1
ATOM 7180 O O . LEU D 1 54 ? -18.189 -30.238 15.867 1.000 45.187 39 LEU D O 1
ATOM 7196 N N . ILE D 1 55 ? -16.934 -28.473 15.307 1.000 47.403 40 ILE D N 1
ATOM 7197 C CA . ILE D 1 55 ? -17.353 -28.482 13.917 1.000 48.376 40 ILE D CA 1
ATOM 7198 C C . ILE D 1 55 ? -16.799 -29.707 13.183 1.000 50.792 40 ILE D C 1
ATOM 7199 O O . ILE D 1 55 ? -17.522 -30.343 12.420 1.000 52.205 40 ILE D O 1
ATOM 7215 N N . ALA D 1 56 ? -15.500 -29.987 13.377 1.000 49.504 41 ALA D N 1
ATOM 7216 C CA . ALA D 1 56 ? -14.816 -31.101 12.746 1.000 48.154 41 ALA D CA 1
ATOM 7217 C C . ALA D 1 56 ? -15.431 -32.402 13.234 1.000 50.555 41 ALA D C 1
ATOM 7218 O O . ALA D 1 56 ? -15.753 -33.284 12.457 1.000 52.618 41 ALA D O 1
ATOM 7225 N N . GLN D 1 57 ? -15.658 -32.494 14.530 1.000 51.153 42 GLN D N 1
ATOM 7226 C CA . GLN D 1 57 ? -16.285 -33.667 15.095 1.000 53.796 42 GLN D CA 1
ATOM 7227 C C . GLN D 1 57 ? -17.777 -33.676 14.791 1.000 53.529 42 GLN D C 1
ATOM 7228 O O . GLN D 1 57 ? -18.522 -34.461 15.358 1.000 53.938 42 GLN D O 1
ATOM 7242 N N . LYS D 1 58 ? -18.237 -32.754 13.950 1.000 54.581 43 LYS D N 1
ATOM 7243 C CA . LYS D 1 58 ? -19.634 -32.721 13.563 1.000 57.003 43 LYS D CA 1
ATOM 7244 C C . LYS D 1 58 ? -20.519 -32.784 14.801 1.000 54.522 43 LYS D C 1
ATOM 7245 O O . LYS D 1 58 ? -21.508 -33.486 14.808 1.000 55.181 43 LYS D O 1
ATOM 7264 N N . GLN D 1 59 ? -20.165 -32.048 15.846 1.000 54.259 44 GLN D N 1
ATOM 7265 C CA . GLN D 1 59 ? -20.964 -31.982 17.060 1.000 56.059 44 GLN D CA 1
ATOM 7266 C C . GLN D 1 59 ? -21.648 -30.622 17.220 1.000 53.198 44 GLN D C 1
ATOM 7267 O O . GLN D 1 59 ? -22.283 -30.356 18.248 1.000 48.339 44 GLN D O 1
ATOM 7281 N N . LEU D 1 60 ? -21.436 -29.735 16.232 1.000 50.961 45 LEU D N 1
ATOM 7282 C CA . LEU D 1 60 ? -21.982 -28.393 16.276 1.000 49.141 45 LEU D CA 1
ATOM 7283 C C . LEU D 1 60 ? -21.979 -27.800 14.883 1.000 48.047 45 LEU D C 1
ATOM 7284 O O . LEU D 1 60 ? -20.938 -27.869 14.223 1.000 49.060 45 LEU D O 1
ATOM 7300 N N . GLU D 1 61 ? -23.098 -27.149 14.519 1.000 48.595 46 GLU D N 1
ATOM 7301 C CA . GLU D 1 61 ? -23.187 -26.384 13.270 1.000 50.177 46 GLU D CA 1
ATOM 7302 C C . GLU D 1 61 ? -23.406 -24.900 13.616 1.000 44.801 46 GLU D C 1
ATOM 7303 O O . GLU D 1 61 ? -24.406 -24.558 14.246 1.000 40.938 46 GLU D O 1
ATOM 7309 N N . VAL D 1 62 ? -22.439 -24.046 13.231 1.000 41.537 47 VAL D N 1
ATOM 7310 C CA . VAL D 1 62 ? -22.499 -22.622 13.477 1.000 41.993 47 VAL D CA 1
ATOM 7311 C C . VAL D 1 62 ? -21.793 -21.845 12.388 1.000 42.774 47 VAL D C 1
ATOM 7312 O O . VAL D 1 62 ? -20.712 -22.211 11.955 1.000 45.470 47 VAL D O 1
ATOM 7325 N N . VAL D 1 63 ? -22.316 -20.650 12.151 1.000 43.531 48 VAL D N 1
ATOM 7326 C CA . VAL D 1 63 ? -21.754 -19.714 11.205 1.000 44.072 48 VAL D CA 1
ATOM 7327 C C . VAL D 1 63 ? -21.210 -18.531 11.998 1.000 41.517 48 VAL D C 1
ATOM 7328 O O . VAL D 1 63 ? -21.650 -18.301 13.134 1.000 38.700 48 VAL D O 1
ATOM 7341 N N . HIS D 1 64 ? -20.272 -17.780 11.395 1.000 39.432 49 HIS D N 1
ATOM 7342 C CA . HIS D 1 64 ? -19.720 -16.595 12.049 1.000 38.118 49 HIS D CA 1
ATOM 7343 C C . HIS D 1 64 ? -20.258 -15.340 11.371 1.000 34.967 49 HIS D C 1
ATOM 7344 O O . HIS D 1 64 ? -20.597 -15.354 10.200 1.000 36.768 49 HIS D O 1
ATOM 7359 N N . THR D 1 65 ? -20.329 -14.256 12.126 1.000 31.654 50 THR D N 1
ATOM 7360 C CA . THR D 1 65 ? -20.747 -12.985 11.591 1.000 32.546 50 THR D CA 1
ATOM 7361 C C . THR D 1 65 ? -19.674 -12.434 10.652 1.000 34.949 50 THR D C 1
ATOM 7362 O O . THR D 1 65 ? -18.526 -12.879 10.678 1.000 37.733 50 THR D O 1
ATOM 7373 N N . LEU D 1 66 ? -20.050 -11.444 9.828 1.000 35.338 51 LEU D N 1
ATOM 7374 C CA . LEU D 1 66 ? -19.152 -10.911 8.814 1.000 36.091 51 LEU D CA 1
ATOM 7375 C C . LEU D 1 66 ? -18.002 -10.150 9.458 1.000 36.794 51 LEU D C 1
ATOM 7376 O O . LEU D 1 66 ? -16.922 -10.088 8.901 1.000 39.444 51 LEU D O 1
ATOM 7392 N N . ASP D 1 67 ? -18.226 -9.587 10.639 1.000 35.271 52 ASP D N 1
ATOM 7393 C CA . ASP D 1 67 ? -17.144 -8.952 11.369 1.000 35.370 52 ASP D CA 1
ATOM 7394 C C . ASP D 1 67 ? -16.320 -10.005 12.130 1.000 36.347 52 ASP D C 1
ATOM 7395 O O . ASP D 1 67 ? -15.288 -9.694 12.720 1.000 38.803 52 ASP D O 1
ATOM 7404 N N . GLY D 1 68 ? -16.755 -11.258 12.153 1.000 33.845 53 GLY D N 1
ATOM 7405 C CA . GLY D 1 68 ? -15.989 -12.288 12.831 1.000 36.123 53 GLY D CA 1
ATOM 7406 C C . GLY D 1 68 ? -16.073 -12.217 14.359 1.000 36.319 53 GLY D C 1
ATOM 7407 O O . GLY D 1 68 ? -15.279 -12.807 15.080 1.000 38.006 53 GLY D O 1
ATOM 7411 N N . LYS D 1 69 ? -17.077 -11.548 14.887 1.000 34.911 54 LYS D N 1
ATOM 7412 C CA . LYS D 1 69 ? -17.089 -11.324 16.313 1.000 35.004 54 LYS D CA 1
ATOM 7413 C C . LYS D 1 69 ? 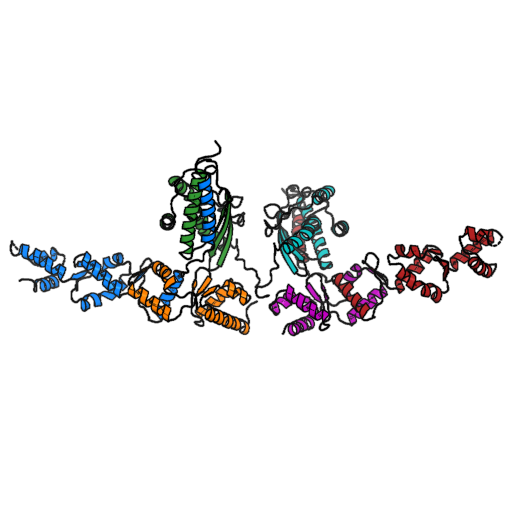-18.105 -12.212 17.021 1.000 33.913 54 LYS D C 1
ATOM 7414 O O . LYS D 1 69 ? -18.084 -12.317 18.252 1.000 32.735 54 LYS D O 1
ATOM 7433 N N . GLU D 1 70 ? -19.052 -12.781 16.262 1.000 33.930 55 GLU D N 1
ATOM 7434 C CA . GLU D 1 70 ? -20.135 -13.529 16.882 1.000 33.581 55 GLU D CA 1
ATOM 7435 C C . GLU D 1 70 ? -20.345 -14.824 16.113 1.000 31.774 55 GLU D C 1
ATOM 7436 O O . GLU D 1 70 ? -19.945 -14.912 14.965 1.000 32.579 55 GLU D O 1
ATOM 7448 N N . TYR D 1 71 ? -20.905 -15.824 16.800 1.000 30.244 56 TYR D N 1
ATOM 7449 C CA . TYR D 1 71 ? -21.240 -17.102 16.208 1.000 33.168 56 TYR D CA 1
ATOM 7450 C C . TYR D 1 71 ? -22.756 -17.221 16.243 1.000 34.004 56 TYR D C 1
ATOM 7451 O O . TYR D 1 71 ? -23.368 -16.813 17.238 1.000 33.670 56 TYR D O 1
ATOM 7469 N N . ILE D 1 72 ? -23.329 -17.849 15.201 1.000 33.876 57 ILE D N 1
ATOM 7470 C CA . ILE D 1 72 ? -24.770 -17.996 15.155 1.000 35.570 57 ILE D CA 1
ATOM 7471 C C . ILE D 1 72 ? -25.159 -19.312 14.496 1.000 35.705 57 ILE D C 1
ATOM 7472 O O . ILE D 1 72 ? -24.670 -19.644 13.424 1.000 37.369 57 ILE D O 1
ATOM 7488 N N . THR D 1 73 ? -26.046 -20.041 15.176 1.000 36.024 58 THR D N 1
ATOM 7489 C CA . THR D 1 73 ? -26.546 -21.312 14.711 1.000 37.183 58 THR D CA 1
ATOM 7490 C C . THR D 1 73 ? -27.512 -21.068 13.575 1.000 38.056 58 THR D C 1
ATOM 7491 O O . THR D 1 73 ? -28.238 -20.087 13.574 1.000 37.796 58 THR D O 1
ATOM 7502 N N . PRO D 1 74 ? -27.557 -21.966 12.576 1.000 40.479 59 PRO D N 1
ATOM 7503 C CA . PRO D 1 74 ? -28.563 -21.900 11.517 1.000 39.640 59 PRO D CA 1
ATOM 7504 C C . PRO D 1 74 ? -29.976 -21.756 12.047 1.000 39.988 59 PRO D C 1
ATOM 7505 O O . PRO D 1 74 ? -30.815 -21.085 11.449 1.000 37.824 59 PRO D O 1
ATOM 7516 N N . ALA D 1 75 ? -30.210 -22.401 13.190 1.000 41.111 60 ALA D N 1
ATOM 7517 C CA . ALA D 1 75 ? -31.517 -22.328 13.797 1.000 42.099 60 ALA D CA 1
ATOM 7518 C C . ALA D 1 75 ? -31.776 -20.897 14.222 1.000 41.411 60 ALA D C 1
ATOM 7519 O O . ALA D 1 75 ? -32.862 -20.389 13.998 1.000 45.666 60 ALA D O 1
ATOM 7526 N N . GLN D 1 76 ? -30.781 -20.247 14.809 1.000 39.467 61 GLN D N 1
ATOM 7527 C CA . GLN D 1 76 ? -30.981 -18.882 15.250 1.000 39.069 61 GLN D CA 1
ATOM 7528 C C . GLN D 1 76 ? -31.250 -18.015 14.022 1.000 40.478 61 GLN D C 1
ATOM 7529 O O . GLN D 1 76 ? -32.074 -17.107 14.056 1.000 45.006 61 GLN D O 1
ATOM 7543 N N . ILE D 1 77 ? -30.537 -18.260 12.930 1.000 39.789 62 ILE D N 1
ATOM 7544 C CA . ILE D 1 77 ? -30.759 -17.474 11.731 1.000 36.390 62 ILE D CA 1
ATOM 7545 C C . ILE D 1 77 ? -32.209 -17.574 11.287 1.000 37.761 62 ILE D C 1
ATOM 7546 O O . ILE D 1 77 ? -32.792 -16.545 10.976 1.000 37.721 62 ILE D O 1
ATOM 7562 N N . SER D 1 78 ? -32.785 -18.786 11.287 1.000 39.488 63 SER D N 1
ATOM 7563 C CA . SER D 1 78 ? -34.171 -18.951 10.858 1.000 43.459 63 SER D CA 1
ATOM 7564 C C . SER D 1 78 ? -35.093 -18.091 11.706 1.000 45.211 63 SER D C 1
ATOM 7565 O O . SER D 1 78 ? -36.053 -17.507 11.205 1.000 45.138 63 SER D O 1
ATOM 7573 N N . LYS D 1 79 ? -34.752 -17.999 12.988 1.000 47.561 64 LYS D N 1
ATOM 7574 C CA . LYS D 1 79 ? -35.584 -17.277 13.925 1.000 52.637 64 LYS D CA 1
ATOM 7575 C C . LYS D 1 79 ? -35.470 -15.789 13.658 1.000 47.659 64 LYS D C 1
ATOM 7576 O O . LYS D 1 79 ? -36.467 -15.093 13.590 1.000 49.729 64 LYS D O 1
ATOM 7595 N N . GLU D 1 80 ? -34.245 -15.304 13.526 1.000 45.367 65 GLU D N 1
ATOM 7596 C CA . GLU D 1 80 ? -34.036 -13.874 13.317 1.000 45.075 65 GLU D CA 1
ATOM 7597 C C . GLU D 1 80 ? -34.621 -13.430 11.973 1.000 44.327 65 GLU D C 1
ATOM 7598 O O . GLU D 1 80 ? -34.984 -12.268 11.817 1.000 43.465 65 GLU D O 1
ATOM 7610 N N . MET D 1 81 ? -34.698 -14.369 11.024 1.000 43.725 66 MET D N 1
ATOM 7611 C CA . MET D 1 81 ? -35.349 -14.152 9.755 1.000 41.847 66 MET D CA 1
ATOM 7612 C C . MET D 1 81 ? -36.836 -13.984 9.998 1.000 44.951 66 MET D C 1
ATOM 7613 O O . MET D 1 81 ? -37.435 -13.046 9.525 1.000 47.301 66 MET D O 1
ATOM 7627 N N . ARG D 1 82 ? -37.447 -14.888 10.745 1.000 49.369 67 ARG D N 1
ATOM 7628 C CA . ARG D 1 82 ? -38.854 -14.722 11.059 1.000 55.279 67 ARG D CA 1
ATOM 7629 C C . ARG D 1 82 ? -39.109 -13.446 11.862 1.000 57.814 67 ARG D C 1
ATOM 7630 O O . ARG D 1 82 ? -40.166 -12.833 11.729 1.000 61.504 67 ARG D O 1
ATOM 7651 N N . ASP D 1 83 ? -38.156 -13.048 12.709 1.000 57.048 68 ASP D N 1
ATOM 7652 C CA . ASP D 1 83 ? -38.347 -11.885 13.557 1.000 57.741 68 ASP D CA 1
ATOM 7653 C C . ASP D 1 83 ? -38.474 -10.662 12.666 1.000 53.200 68 ASP D C 1
ATOM 7654 O O . ASP D 1 83 ? -39.374 -9.863 12.873 1.000 53.542 68 ASP D O 1
ATOM 7663 N N . GLU D 1 84 ? -37.552 -10.539 11.707 1.000 50.217 69 GLU D N 1
ATOM 7664 C CA . GLU D 1 84 ? -37.522 -9.414 10.791 1.000 50.199 69 GLU D CA 1
ATOM 7665 C C . GLU D 1 84 ? -38.821 -9.363 10.002 1.000 53.267 69 GLU D C 1
ATOM 7666 O O . GLU D 1 84 ? -39.333 -8.275 9.746 1.000 54.483 69 GLU D O 1
ATOM 7678 N N . LEU D 1 85 ? -39.344 -10.546 9.643 1.000 54.579 70 LEU D N 1
ATOM 7679 C CA . LEU D 1 85 ? -40.619 -10.633 8.953 1.000 55.117 70 LEU D CA 1
ATOM 7680 C C . LEU D 1 85 ? -41.727 -10.086 9.862 1.000 57.789 70 LEU D C 1
ATOM 7681 O O . LEU D 1 85 ? -42.527 -9.267 9.435 1.000 58.382 70 LEU D O 1
ATOM 7697 N N . HIS D 1 86 ? -41.756 -10.493 11.129 1.000 60.168 71 HIS D N 1
ATOM 7698 C CA . HIS D 1 86 ? -42.768 -9.985 12.045 1.000 66.771 71 HIS D CA 1
ATOM 7699 C C . HIS D 1 86 ? -42.670 -8.467 12.211 1.000 63.257 71 HIS D C 1
ATOM 7700 O O . HIS D 1 86 ? -43.670 -7.774 12.120 1.000 64.067 71 HIS D O 1
ATOM 7715 N N . VAL D 1 87 ? -41.475 -7.952 12.493 1.000 61.011 72 VAL D N 1
ATOM 7716 C CA . VAL D 1 87 ? -41.257 -6.516 12.599 1.000 62.480 72 VAL D CA 1
ATOM 7717 C C . VAL D 1 87 ? -41.782 -5.838 11.341 1.000 66.940 72 VAL D C 1
ATOM 7718 O O . VAL D 1 87 ? -42.620 -4.956 11.447 1.000 75.659 72 VAL D O 1
ATOM 7731 N N . ARG D 1 88 ? -41.250 -6.212 10.169 1.000 64.193 73 ARG D N 1
ATOM 7732 C CA . ARG D 1 88 ? -41.481 -5.454 8.951 1.000 60.127 73 ARG D CA 1
ATOM 7733 C C . ARG D 1 88 ? -42.901 -5.656 8.418 1.000 59.306 73 ARG D C 1
ATOM 7734 O O . ARG D 1 88 ? -43.235 -5.069 7.407 1.000 58.290 73 ARG D O 1
ATOM 7755 N N . GLY D 1 89 ? -43.722 -6.499 9.061 1.000 60.434 74 GLY D N 1
ATOM 7756 C CA . GLY D 1 89 ? -45.127 -6.653 8.706 1.000 62.795 74 GLY D CA 1
ATOM 7757 C C . GLY D 1 89 ? -45.370 -7.571 7.510 1.000 63.354 74 GLY D C 1
ATOM 7758 O O . GLY D 1 89 ? -46.263 -7.315 6.716 1.000 64.288 74 GLY D O 1
ATOM 7762 N N . GLY D 1 90 ? -44.591 -8.651 7.378 1.000 63.950 75 GLY D N 1
ATOM 7763 C CA . GLY D 1 90 ? -44.993 -9.781 6.552 1.000 63.854 75 GLY D CA 1
ATOM 7764 C C . GLY D 1 90 ? -44.369 -9.792 5.160 1.000 63.994 75 GLY D C 1
ATOM 7765 O O . GLY D 1 90 ? -44.460 -10.801 4.460 1.000 66.181 75 GLY D O 1
ATOM 7769 N N . ARG D 1 91 ? -43.732 -8.679 4.762 1.000 61.562 76 ARG D N 1
ATOM 7770 C CA . ARG D 1 91 ? -43.006 -8.620 3.505 1.000 56.989 76 ARG D CA 1
ATOM 7771 C C . ARG D 1 91 ? -41.614 -8.101 3.795 1.000 53.013 76 ARG D C 1
ATOM 7772 O O . ARG D 1 91 ? -41.527 -6.986 4.306 1.000 51.774 76 ARG D O 1
ATOM 7793 N N . VAL D 1 92 ? -40.571 -8.933 3.576 1.000 51.308 77 VAL D N 1
ATOM 7794 C CA . VAL D 1 92 ? -39.187 -8.460 3.652 1.000 50.004 77 VAL D CA 1
ATOM 7795 C C . VAL D 1 92 ? -38.411 -8.937 2.436 1.000 48.236 77 VAL D C 1
ATOM 7796 O O . VAL D 1 92 ? -38.706 -9.986 1.868 1.000 50.532 77 VAL D O 1
ATOM 7809 N N . ASN D 1 93 ? -37.349 -8.184 2.135 1.000 45.688 78 ASN D N 1
ATOM 7810 C CA . ASN D 1 93 ? -36.466 -8.514 1.042 1.000 44.974 78 ASN D CA 1
ATOM 7811 C C . ASN D 1 93 ? -35.296 -9.342 1.526 1.000 43.450 78 ASN D C 1
ATOM 7812 O O . ASN D 1 93 ? -34.702 -9.018 2.538 1.000 45.673 78 ASN D O 1
ATOM 7823 N N . ILE D 1 94 ? -34.977 -10.404 0.792 1.000 40.657 79 ILE D N 1
ATOM 7824 C CA . ILE D 1 94 ? -34.063 -11.382 1.317 1.000 37.292 79 ILE D CA 1
ATOM 7825 C C . ILE D 1 94 ? -32.722 -10.699 1.401 1.000 35.773 79 ILE D C 1
ATOM 7826 O O . ILE D 1 94 ? -31.971 -10.934 2.304 1.000 36.113 79 ILE D O 1
ATOM 7842 N N . VAL D 1 95 ? -32.443 -9.833 0.455 1.000 37.482 80 VAL D N 1
ATOM 7843 C CA . VAL D 1 95 ? -31.149 -9.193 0.350 1.000 38.238 80 VAL D CA 1
ATOM 7844 C C . VAL D 1 95 ? -30.820 -8.411 1.621 1.000 39.607 80 VAL D C 1
ATOM 7845 O O . VAL D 1 95 ? -29.668 -8.382 2.026 1.000 37.919 80 VAL D O 1
ATOM 7858 N N . ASP D 1 96 ? -31.832 -7.756 2.223 1.000 42.667 81 ASP D N 1
ATOM 7859 C CA . ASP D 1 96 ? -31.660 -6.853 3.356 1.000 40.824 81 ASP D CA 1
ATOM 7860 C C . ASP D 1 96 ? -31.364 -7.628 4.629 1.000 39.410 81 ASP D C 1
ATOM 7861 O O . ASP D 1 96 ? -30.867 -7.070 5.594 1.000 40.710 81 ASP D O 1
ATOM 7870 N N . LEU D 1 97 ? -31.694 -8.912 4.642 1.000 39.456 82 LEU D N 1
ATOM 7871 C CA . LEU D 1 97 ? -31.461 -9.710 5.827 1.000 39.041 82 LEU D CA 1
ATOM 7872 C C . LEU D 1 97 ? -29.968 -9.894 6.072 1.000 38.159 82 LEU D C 1
ATOM 7873 O O . LEU D 1 97 ? -29.605 -10.243 7.181 1.000 41.885 82 LEU D O 1
ATOM 7889 N N . GLN D 1 98 ? -29.106 -9.671 5.073 1.000 36.982 83 GLN D N 1
ATOM 7890 C CA . GLN D 1 98 ? -27.681 -9.826 5.298 1.000 34.965 83 GLN D CA 1
ATOM 7891 C C . GLN D 1 98 ? -27.254 -8.798 6.324 1.000 34.841 83 GLN D C 1
ATOM 7892 O O . GLN D 1 98 ? -26.602 -9.190 7.290 1.000 33.006 83 GLN D O 1
ATOM 7906 N N . GLN D 1 99 ? -27.676 -7.535 6.115 1.000 37.680 84 GLN D N 1
ATOM 7907 C CA . GLN D 1 99 ? -27.259 -6.422 6.969 1.000 43.053 84 GLN D CA 1
ATOM 7908 C C . GLN D 1 99 ? -27.890 -6.541 8.341 1.000 38.910 84 GLN D C 1
ATOM 7909 O O . GLN D 1 99 ? -27.234 -6.296 9.339 1.000 36.363 84 GLN D O 1
ATOM 7923 N N . VAL D 1 100 ? -29.170 -6.908 8.360 1.000 37.522 85 VAL D N 1
ATOM 7924 C CA . VAL D 1 100 ? -29.871 -7.078 9.615 1.000 36.296 85 VAL D CA 1
ATOM 7925 C C . VAL D 1 100 ? -29.184 -8.147 10.461 1.000 34.666 85 VAL D C 1
ATOM 7926 O O . VAL D 1 100 ? -29.018 -7.921 11.631 1.000 35.316 85 VAL D O 1
ATOM 7939 N N . ILE D 1 101 ? -28.778 -9.284 9.893 1.000 33.972 86 ILE D N 1
ATOM 7940 C CA . ILE D 1 101 ? -28.269 -10.404 10.667 1.000 33.016 86 ILE D CA 1
ATOM 7941 C C . ILE D 1 101 ? -26.739 -10.419 10.685 1.000 32.993 86 ILE D C 1
ATOM 7942 O O . ILE D 1 101 ? -26.154 -11.106 11.514 1.000 31.698 86 ILE D O 1
ATOM 7958 N N . ASN D 1 102 ? -26.089 -9.675 9.777 1.000 34.454 87 ASN D N 1
ATOM 7959 C CA . ASN D 1 102 ? -24.632 -9.549 9.761 1.000 34.574 87 ASN D CA 1
ATOM 7960 C C . ASN D 1 102 ? -23.977 -10.896 9.493 1.000 33.227 87 ASN D C 1
ATOM 7961 O O . ASN D 1 102 ? -22.917 -11.175 10.024 1.000 32.243 87 ASN D O 1
ATOM 7972 N N . VAL D 1 103 ? -24.614 -11.707 8.657 1.000 34.541 88 VAL D N 1
ATOM 7973 C CA . VAL D 1 103 ? -24.011 -12.933 8.164 1.000 35.778 88 VAL D CA 1
ATOM 7974 C C . VAL D 1 103 ? -24.071 -12.870 6.654 1.000 35.601 88 VAL D C 1
ATOM 7975 O O . VAL D 1 103 ? -24.808 -12.057 6.124 1.000 43.297 88 VAL D O 1
ATOM 7988 N N . ASP D 1 104 ? -23.315 -13.702 5.974 1.000 33.222 89 ASP D N 1
ATOM 7989 C CA . ASP D 1 104 ? -23.320 -13.704 4.519 1.000 33.893 89 ASP D CA 1
ATOM 7990 C C . ASP D 1 104 ? -24.633 -14.235 3.973 1.000 34.959 89 ASP D C 1
ATOM 7991 O O . ASP D 1 104 ? -25.313 -15.018 4.623 1.000 40.466 89 ASP D O 1
ATOM 8000 N N . LEU D 1 105 ? -24.946 -13.934 2.729 1.000 33.951 90 LEU D N 1
ATOM 8001 C CA . LEU D 1 105 ? -26.300 -14.198 2.305 1.000 36.067 90 LEU D CA 1
ATOM 8002 C C . LEU D 1 105 ? -26.489 -15.685 2.052 1.000 37.481 90 LEU D C 1
ATOM 8003 O O . LEU D 1 105 ? -27.572 -16.225 2.246 1.000 40.349 90 LEU D O 1
ATOM 8019 N N . ILE D 1 106 ? -25.428 -16.351 1.621 1.000 38.143 91 ILE D N 1
ATOM 8020 C CA . ILE D 1 106 ? -25.517 -17.781 1.406 1.000 39.994 91 ILE D CA 1
ATOM 8021 C C . ILE D 1 106 ? -26.080 -18.445 2.675 1.000 36.598 91 ILE D C 1
ATOM 8022 O O . ILE D 1 106 ? -26.833 -19.415 2.589 1.000 35.306 91 ILE D O 1
ATOM 8038 N N . HIS D 1 107 ? -25.751 -17.898 3.854 1.000 34.083 92 HIS D N 1
ATOM 8039 C CA . HIS D 1 107 ? -26.152 -18.515 5.105 1.000 35.579 92 HIS D CA 1
ATOM 8040 C C . HIS D 1 107 ? -27.627 -18.294 5.374 1.000 36.429 92 HIS D C 1
ATOM 8041 O O . HIS D 1 107 ? -28.275 -19.154 5.954 1.000 38.787 92 HIS D O 1
ATOM 8056 N N . ILE D 1 108 ? -28.141 -17.157 4.908 1.000 37.529 93 ILE D N 1
ATOM 8057 C CA . ILE D 1 108 ? -29.562 -16.848 4.987 1.000 38.246 93 ILE D CA 1
ATOM 8058 C C . ILE D 1 108 ? -30.284 -17.627 3.911 1.000 39.281 93 ILE D C 1
ATOM 8059 O O . ILE D 1 108 ? -31.340 -18.175 4.180 1.000 43.515 93 ILE D O 1
ATOM 8075 N N . GLU D 1 109 ? -29.668 -17.698 2.731 1.000 37.878 94 GLU D N 1
ATOM 8076 C CA . GLU D 1 109 ? -30.248 -18.393 1.609 1.000 39.495 94 GLU D CA 1
ATOM 8077 C C . GLU D 1 109 ? -30.437 -19.861 1.966 1.000 41.968 94 GLU D C 1
ATOM 8078 O O . GLU D 1 109 ? -31.369 -20.491 1.457 1.000 44.238 94 GLU D O 1
ATOM 8090 N N . ASN D 1 110 ? -29.523 -20.426 2.785 1.000 42.487 95 ASN D N 1
ATOM 8091 C CA . ASN D 1 110 ? -29.541 -21.863 3.027 1.000 43.406 95 ASN D CA 1
ATOM 8092 C C . ASN D 1 110 ? -30.737 -22.210 3.914 1.000 44.796 95 ASN D C 1
ATOM 8093 O O . ASN D 1 110 ? -31.105 -23.379 3.983 1.000 49.512 95 ASN D O 1
ATOM 8104 N N . ARG D 1 111 ? -31.385 -21.213 4.540 1.000 44.831 96 ARG D N 1
ATOM 8105 C CA . ARG D 1 111 ? -32.453 -21.503 5.492 1.000 48.254 96 ARG D CA 1
ATOM 8106 C C . ARG D 1 111 ? -33.859 -21.258 4.934 1.000 50.718 96 ARG D C 1
ATOM 8107 O O . ARG D 1 111 ? -34.825 -21.300 5.680 1.000 50.803 96 ARG D O 1
ATOM 8128 N N . ILE D 1 112 ? -33.996 -21.004 3.632 1.000 52.834 97 ILE D N 1
ATOM 8129 C CA . ILE D 1 112 ? -35.259 -20.550 3.081 1.000 52.328 97 ILE D CA 1
ATOM 8130 C C . ILE D 1 112 ? -36.203 -21.731 2.890 1.000 55.770 97 ILE D C 1
ATOM 8131 O O . ILE D 1 112 ? -37.363 -21.653 3.270 1.000 56.603 97 ILE D O 1
ATOM 8147 N N . GLY D 1 113 ? -35.717 -22.836 2.320 1.000 58.729 98 GLY D N 1
ATOM 8148 C CA . GLY D 1 113 ? -36.513 -24.056 2.293 1.000 61.855 98 GLY D CA 1
ATOM 8149 C C . GLY D 1 113 ? -37.317 -24.276 3.582 1.000 63.434 98 GLY D C 1
ATOM 8150 O O . GLY D 1 113 ? -38.555 -24.293 3.560 1.000 66.631 98 GLY D O 1
ATOM 8154 N N . ASP D 1 114 ? -36.579 -24.431 4.690 1.000 60.299 99 ASP D N 1
ATOM 8155 C CA . ASP D 1 114 ? -37.128 -24.620 6.018 1.000 61.195 99 ASP D CA 1
ATOM 8156 C C . ASP D 1 114 ? -38.279 -23.645 6.265 1.000 59.828 99 ASP D C 1
ATOM 8157 O O . ASP D 1 114 ? -39.447 -24.060 6.333 1.000 59.289 99 ASP D O 1
ATOM 8166 N N . ILE D 1 115 ? -37.920 -22.346 6.348 1.000 59.169 100 ILE D N 1
ATOM 8167 C CA . ILE D 1 115 ? -38.854 -21.254 6.619 1.000 60.865 100 ILE D CA 1
ATOM 8168 C C . ILE D 1 115 ? -40.195 -21.514 5.924 1.000 69.164 100 ILE D C 1
ATOM 8169 O O . ILE D 1 115 ? -41.245 -21.454 6.564 1.000 74.369 100 ILE D O 1
ATOM 8185 N N . ILE D 1 116 ? -40.168 -21.808 4.612 1.000 70.631 101 ILE D N 1
ATOM 8186 C CA . ILE D 1 116 ? -41.400 -21.938 3.856 1.000 73.757 101 ILE D CA 1
ATOM 8187 C C . ILE D 1 116 ? -42.084 -23.244 4.222 1.000 78.766 101 ILE D C 1
ATOM 8188 O O . ILE D 1 116 ? -43.226 -23.230 4.677 1.000 86.503 101 ILE D O 1
ATOM 8204 N N . LYS D 1 117 ? -41.360 -24.348 4.007 1.000 78.397 102 LYS D N 1
ATOM 8205 C CA . LYS D 1 117 ? -41.894 -25.675 4.219 1.000 85.801 102 LYS D CA 1
ATOM 8206 C C . LYS D 1 117 ? -42.383 -25.816 5.664 1.000 95.909 102 LYS D C 1
ATOM 8207 O O . LYS D 1 117 ? -43.556 -26.142 5.886 1.000 105.564 102 LYS D O 1
ATOM 8213 N N . SER D 1 118 ? -41.495 -25.577 6.644 1.000 98.202 103 SER D N 1
ATOM 8214 C CA . SER D 1 118 ? -41.821 -25.861 8.039 1.000 106.813 103 SER D CA 1
ATOM 8215 C C . SER D 1 118 ? -42.959 -24.966 8.565 1.000 122.624 103 SER D C 1
ATOM 8216 O O . SER D 1 118 ? -43.991 -25.508 8.972 1.000 149.207 103 SER D O 1
ATOM 8224 N N . GLU D 1 119 ? -42.815 -23.621 8.533 1.000 114.222 104 GLU D N 1
ATOM 8225 C CA . GLU D 1 119 ? -43.866 -22.722 9.023 1.000 112.531 104 GLU D CA 1
ATOM 8226 C C . GLU D 1 119 ? -45.162 -22.883 8.197 1.000 121.534 104 GLU D C 1
ATOM 8227 O O . GLU D 1 119 ? -46.265 -22.849 8.758 1.000 114.828 104 GLU D O 1
ATOM 8233 N N . LYS D 1 120 ? -45.051 -23.066 6.864 1.000 127.230 105 LYS D N 1
ATOM 8234 C CA . LYS D 1 120 ? -46.207 -23.197 5.966 1.000 124.923 105 LYS D CA 1
ATOM 8235 C C . LYS D 1 120 ? -46.938 -21.847 5.825 1.000 125.910 105 LYS D C 1
ATOM 8236 O O . LYS D 1 120 ? -47.640 -21.596 4.841 1.000 114.816 105 LYS D O 1
ATOM 8242 N N . HIS D 1 121 ? -46.728 -20.949 6.805 1.000 126.796 106 HIS D N 1
ATOM 8243 C CA . HIS D 1 121 ? -47.369 -19.641 6.885 1.000 115.360 106 HIS D CA 1
ATOM 8244 C C . HIS D 1 121 ? -46.683 -18.624 5.960 1.000 100.356 106 HIS D C 1
ATOM 8245 O O . HIS D 1 121 ? -47.184 -17.513 5.771 1.000 97.439 106 HIS D O 1
ATOM 8251 N N . VAL D 1 122 ? -45.527 -19.004 5.397 1.000 83.968 107 VAL D N 1
ATOM 8252 C CA . VAL D 1 122 ? -44.697 -18.120 4.600 1.000 73.339 107 VAL D CA 1
ATOM 8253 C C . VAL D 1 122 ? -44.515 -18.748 3.225 1.000 70.003 107 VAL D C 1
ATOM 8254 O O . VAL D 1 122 ? -44.439 -19.975 3.105 1.000 73.619 107 VAL D O 1
ATOM 8267 N N . GLN D 1 123 ? -44.424 -17.888 2.203 1.000 66.060 108 GLN D N 1
ATOM 8268 C CA . GLN D 1 123 ? -44.093 -18.284 0.842 1.000 62.509 108 GLN D CA 1
ATOM 8269 C C . GLN D 1 123 ? -43.173 -17.216 0.244 1.000 57.464 108 GLN D C 1
ATOM 8270 O O . GLN D 1 123 ? -43.000 -16.117 0.774 1.000 54.851 108 GLN D O 1
ATOM 8284 N N . LEU D 1 124 ? -42.567 -17.566 -0.885 1.000 55.251 109 LEU D N 1
ATOM 8285 C CA . LEU D 1 124 ? -41.452 -16.826 -1.465 1.000 51.203 109 LEU D CA 1
ATOM 8286 C C . LEU D 1 124 ? -41.872 -16.229 -2.797 1.000 50.405 109 LEU D C 1
ATOM 8287 O O . LEU D 1 124 ? -42.346 -16.956 -3.662 1.000 50.382 109 LEU D O 1
ATOM 8303 N N . VAL D 1 125 ? -41.632 -14.930 -2.984 1.000 50.059 110 VAL D N 1
ATOM 8304 C CA . VAL D 1 125 ? -41.983 -14.274 -4.236 1.000 50.981 110 VAL D CA 1
ATOM 8305 C C . VAL D 1 125 ? -40.782 -13.490 -4.701 1.000 48.286 110 VAL D C 1
ATOM 8306 O O . VAL D 1 125 ? -40.538 -12.451 -4.116 1.000 48.836 110 VAL D O 1
ATOM 8319 N N . LEU D 1 126 ? -40.058 -13.987 -5.709 1.000 47.033 111 LEU D N 1
ATOM 8320 C CA . LEU D 1 126 ? -39.048 -13.181 -6.383 1.000 46.520 111 LEU D CA 1
ATOM 8321 C C . LEU D 1 126 ? -38.013 -12.592 -5.415 1.000 44.250 111 LEU D C 1
ATOM 8322 O O . LEU D 1 126 ? -37.770 -11.395 -5.410 1.000 44.650 111 LEU D O 1
ATOM 8338 N N . GLY D 1 127 ? -37.411 -13.330 -4.518 1.000 42.489 112 GLY D N 1
ATOM 8339 C CA . GLY D 1 127 ? -36.463 -12.599 -3.685 1.000 42.399 112 GLY D CA 1
ATOM 8340 C C . GLY D 1 127 ? -37.083 -11.708 -2.603 1.000 42.793 112 GLY D C 1
ATOM 8341 O O . GLY D 1 127 ? -36.415 -10.860 -2.003 1.000 41.201 112 GLY D O 1
ATOM 8345 N N . GLN D 1 128 ? -38.337 -12.000 -2.280 1.000 45.865 113 GLN D N 1
ATOM 8346 C CA . GLN D 1 128 ? -39.012 -11.425 -1.133 1.000 46.499 113 GLN D CA 1
ATOM 8347 C C . GLN D 1 128 ? -39.797 -12.529 -0.424 1.000 48.221 113 GLN D C 1
ATOM 8348 O O . GLN D 1 128 ? -40.222 -13.503 -1.055 1.000 50.124 113 GLN D O 1
ATOM 8362 N N . LEU D 1 129 ? -39.996 -12.372 0.882 1.000 48.014 114 LEU D N 1
ATOM 8363 C CA . LEU D 1 129 ? -40.771 -13.323 1.649 1.000 49.970 114 LEU D CA 1
ATOM 8364 C C . LEU D 1 129 ? -42.048 -12.658 2.128 1.000 51.526 114 LEU D C 1
ATOM 8365 O O . LEU D 1 129 ? -41.981 -11.626 2.764 1.000 51.323 114 LEU D O 1
ATOM 8381 N N . ILE D 1 130 ? -43.198 -13.224 1.788 1.000 54.835 115 ILE D N 1
ATOM 8382 C CA . ILE D 1 130 ? -44.461 -12.620 2.158 1.000 60.006 115 ILE D CA 1
ATOM 8383 C C . ILE D 1 130 ? -45.223 -13.683 2.933 1.000 65.509 115 ILE D C 1
ATOM 8384 O O . ILE D 1 130 ? -44.997 -14.857 2.672 1.000 71.617 115 ILE D O 1
ATOM 8400 N N . ASP D 1 131 ? -46.095 -13.300 3.880 1.000 70.382 116 ASP D N 1
ATOM 8401 C CA . ASP D 1 131 ? -46.822 -14.270 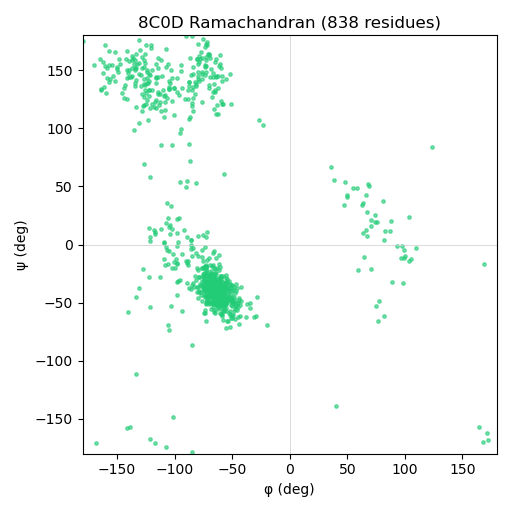4.702 1.000 74.674 116 ASP D CA 1
ATOM 8402 C C . ASP D 1 131 ? -48.321 -13.969 4.737 1.000 79.370 116 ASP D C 1
ATOM 8403 O O . ASP D 1 131 ? -48.752 -12.944 4.199 1.000 81.823 116 ASP D O 1
ATOM 8412 N N . GLU D 1 132 ? -49.089 -14.863 5.396 1.000 83.027 117 GLU D N 1
ATOM 8413 C CA . GLU D 1 132 ? -50.552 -14.860 5.372 1.000 84.769 117 GLU D CA 1
ATOM 8414 C C . GLU D 1 132 ? -51.082 -13.500 5.838 1.000 85.330 117 GLU D C 1
ATOM 8415 O O . GLU D 1 132 ? -51.966 -12.899 5.210 1.000 85.093 117 GLU D O 1
ATOM 8421 N N . ASN D 1 133 ? -50.476 -13.005 6.927 1.000 83.148 118 ASN D N 1
ATOM 8422 C CA . ASN D 1 133 ? -50.927 -11.786 7.585 1.000 85.329 118 ASN D CA 1
ATOM 8423 C C . ASN D 1 133 ? -50.875 -10.598 6.618 1.000 85.348 118 ASN D C 1
ATOM 8424 O O . ASN D 1 133 ? -51.846 -9.854 6.491 1.000 86.179 118 ASN D O 1
ATOM 8435 N N . TYR D 1 134 ? -49.742 -10.432 5.923 1.000 82.279 119 TYR D N 1
ATOM 8436 C CA . TYR D 1 134 ? -49.575 -9.335 4.986 1.000 78.960 119 TYR D CA 1
ATOM 8437 C C . TYR D 1 134 ? -50.737 -9.365 4.001 1.000 84.584 119 TYR D C 1
ATOM 8438 O O . TYR D 1 134 ? -51.377 -8.339 3.766 1.000 87.838 119 TYR D O 1
ATOM 8456 N N . LEU D 1 135 ? -51.008 -10.562 3.466 1.000 88.055 120 LEU D N 1
ATOM 8457 C CA . LEU D 1 135 ? -52.037 -10.784 2.450 1.000 92.530 120 LEU D CA 1
ATOM 8458 C C . LEU D 1 135 ? -53.432 -10.467 2.997 1.000 92.530 120 LEU D C 1
ATOM 8459 O O . LEU D 1 135 ? -54.222 -9.755 2.375 1.000 86.629 120 LEU D O 1
ATOM 8475 N N . ASP D 1 136 ? -53.699 -10.993 4.196 1.000 95.715 121 ASP D N 1
ATOM 8476 C CA . ASP D 1 136 ? -54.919 -10.687 4.925 1.000 99.489 121 ASP D CA 1
ATOM 8477 C C . ASP D 1 136 ? -55.152 -9.175 4.931 1.000 104.588 121 ASP D C 1
ATOM 8478 O O . ASP D 1 136 ? -56.119 -8.707 4.323 1.000 109.442 121 ASP D O 1
ATOM 8487 N N . ARG D 1 137 ? -54.248 -8.411 5.574 1.000 101.716 122 ARG D N 1
ATOM 8488 C CA . ARG D 1 137 ? -54.423 -6.969 5.706 1.000 101.989 122 ARG D CA 1
ATOM 8489 C C . ARG D 1 137 ? -54.390 -6.293 4.331 1.000 107.217 122 ARG D C 1
ATOM 8490 O O . ARG D 1 137 ? -54.756 -5.119 4.237 1.000 113.898 122 ARG D O 1
ATOM 8496 N N . LEU D 1 138 ? -53.985 -7.022 3.269 1.000 106.791 123 LEU D N 1
ATOM 8497 C CA . LEU D 1 138 ? -54.072 -6.480 1.921 1.000 106.098 123 LEU D CA 1
ATOM 8498 C C . LEU D 1 138 ? -55.534 -6.478 1.494 1.000 106.920 123 LEU D C 1
ATOM 8499 O O . LEU D 1 138 ? -56.081 -5.428 1.156 1.000 109.979 123 LEU D O 1
ATOM 8515 N N . ALA D 1 139 ? -56.151 -7.664 1.542 1.000 104.695 124 ALA D N 1
ATOM 8516 C CA . ALA D 1 139 ? -57.534 -7.823 1.127 1.000 108.860 124 ALA D CA 1
ATOM 8517 C C . ALA D 1 139 ? -58.399 -6.754 1.788 1.000 109.204 124 ALA D C 1
ATOM 8518 O O . ALA D 1 139 ? -59.287 -6.199 1.144 1.000 106.296 124 ALA D O 1
ATOM 8525 N N . GLU D 1 140 ? -58.111 -6.446 3.058 1.000 108.103 125 GLU D N 1
ATOM 8526 C CA . GLU D 1 140 ? -58.921 -5.480 3.777 1.000 112.232 125 GLU D CA 1
ATOM 8527 C C . GLU D 1 140 ? -58.870 -4.130 3.076 1.000 116.651 125 GLU D C 1
ATOM 8528 O O . GLU D 1 140 ? -59.917 -3.530 2.843 1.000 122.210 125 GLU D O 1
ATOM 8540 N N . GLU D 1 141 ? -57.668 -3.682 2.698 1.000 113.956 126 GLU D N 1
ATOM 8541 C CA . GLU D 1 141 ? -57.545 -2.450 1.933 1.000 114.598 126 GLU D CA 1
ATOM 8542 C C . GLU D 1 141 ? -58.202 -2.635 0.556 1.000 117.934 126 GLU D C 1
ATOM 8543 O O . GLU D 1 141 ? -58.747 -1.680 0.013 1.000 120.613 126 GLU D O 1
ATOM 8549 N N . VAL D 1 142 ? -58.173 -3.855 -0.003 1.000 117.416 127 VAL D N 1
ATOM 8550 C CA . VAL D 1 142 ? -58.716 -4.121 -1.326 1.000 119.265 127 VAL D CA 1
ATOM 8551 C C . VAL D 1 142 ? -60.247 -4.069 -1.306 1.000 131.595 127 VAL D C 1
ATOM 8552 O O . VAL D 1 142 ? -60.827 -3.448 -2.191 1.000 137.265 127 VAL D O 1
ATOM 8557 N N . ASN D 1 143 ? -60.913 -4.699 -0.320 1.000 137.030 128 ASN D N 1
ATOM 8558 C CA . ASN D 1 143 ? -62.371 -4.623 -0.200 1.000 138.598 128 ASN D CA 1
ATOM 8559 C C . ASN D 1 143 ? -62.819 -3.161 -0.130 1.000 139.811 128 ASN D C 1
ATOM 8560 O O . ASN D 1 143 ? -63.915 -2.836 -0.579 1.000 144.421 128 ASN D O 1
ATOM 8566 N N . ASP D 1 144 ? -61.955 -2.272 0.395 1.000 133.300 129 ASP D N 1
ATOM 8567 C CA . ASP D 1 144 ? -62.282 -0.858 0.544 1.000 130.612 129 ASP D CA 1
ATOM 8568 C C . ASP D 1 144 ? -62.281 -0.141 -0.819 1.000 125.830 129 ASP D C 1
ATOM 8569 O O . ASP D 1 144 ? -62.485 1.073 -0.896 1.000 124.627 129 ASP D O 1
ATOM 8578 N N . LYS D 1 145 ? -62.118 -0.898 -1.915 1.000 119.786 130 LYS D N 1
ATOM 8579 C CA . LYS D 1 145 ? -62.254 -0.341 -3.247 1.000 118.555 130 LYS D CA 1
ATOM 8580 C C . LYS D 1 145 ? -63.487 -0.913 -3.947 1.000 127.563 130 LYS D C 1
ATOM 8581 O O . LYS D 1 145 ? -64.076 -0.208 -4.770 1.000 140.630 130 LYS D O 1
ATOM 8587 N N . LEU D 1 146 ? -63.904 -2.147 -3.595 1.000 126.178 131 LEU D N 1
ATOM 8588 C CA . LEU D 1 146 ? -65.015 -2.842 -4.240 1.000 124.527 131 LEU D CA 1
ATOM 8589 C C . LEU D 1 146 ? -66.288 -2.763 -3.389 1.000 124.971 131 LEU D C 1
ATOM 8590 O O . LEU D 1 146 ? -67.239 -2.170 -3.905 1.000 125.248 131 LEU D O 1
ATOM 8596 N N . ILE D 1 154 ? -57.119 -6.438 -11.326 1.000 92.361 139 ILE D N 1
ATOM 8597 C CA . ILE D 1 154 ? -55.881 -6.926 -10.632 1.000 87.733 139 ILE D CA 1
ATOM 8598 C C . ILE D 1 154 ? -54.657 -6.249 -11.242 1.000 85.334 139 ILE D C 1
ATOM 8599 O O . ILE D 1 154 ? -53.713 -5.955 -10.513 1.000 84.072 139 ILE D O 1
ATOM 8604 N N . SER D 1 155 ? -54.699 -6.044 -12.573 1.000 85.592 140 SER D N 1
ATOM 8605 C CA . SER D 1 155 ? -53.755 -5.233 -13.336 1.000 84.342 140 SER D CA 1
ATOM 8606 C C . SER D 1 155 ? -53.206 -4.068 -12.514 1.000 83.724 140 SER D C 1
ATOM 8607 O O . SER D 1 155 ? -51.999 -3.953 -12.268 1.000 79.781 140 SER D O 1
ATOM 8613 N N . GLU D 1 156 ? -54.126 -3.192 -12.111 1.000 87.195 141 GLU D N 1
ATOM 8614 C CA . GLU D 1 156 ? -53.763 -1.945 -11.468 1.000 87.591 141 GLU D CA 1
ATOM 8615 C C . GLU D 1 156 ? -53.143 -2.247 -10.103 1.000 83.071 141 GLU D C 1
ATOM 8616 O O . GLU D 1 156 ? -52.059 -1.765 -9.822 1.000 80.084 141 GLU D O 1
ATOM 8622 N N . LEU D 1 157 ? -53.801 -3.077 -9.292 1.000 83.979 142 LEU D N 1
ATOM 8623 C CA . LEU D 1 157 ? -53.296 -3.451 -7.973 1.000 84.963 142 LEU D CA 1
ATOM 8624 C C . LEU D 1 157 ? -51.926 -4.159 -8.025 1.000 79.958 142 LEU D C 1
ATOM 8625 O O . LEU D 1 157 ? -51.045 -3.896 -7.194 1.000 75.719 142 LEU D O 1
ATOM 8631 N N . CYS D 1 158 ? -51.737 -5.062 -8.993 1.000 78.357 143 CYS D N 1
ATOM 8632 C CA . CYS D 1 158 ? -50.434 -5.674 -9.179 1.000 76.899 143 CYS D CA 1
ATOM 8633 C C . CYS D 1 158 ? -49.333 -4.632 -9.327 1.000 77.289 143 CYS D C 1
ATOM 8634 O O . CYS D 1 158 ? -48.264 -4.783 -8.743 1.000 73.890 143 CYS D O 1
ATOM 8642 N N . LYS D 1 159 ? -49.627 -3.578 -10.104 1.000 81.049 144 LYS D N 1
ATOM 8643 C CA . LYS D 1 159 ? -48.739 -2.434 -10.282 1.000 77.599 144 LYS D CA 1
ATOM 8644 C C . LYS D 1 159 ? -48.671 -1.612 -8.985 1.000 76.212 144 LYS D C 1
ATOM 8645 O O . LYS D 1 159 ? -47.611 -1.106 -8.639 1.000 71.883 144 LYS D O 1
ATOM 8651 N N . THR D 1 160 ? -49.801 -1.484 -8.276 1.000 79.500 145 THR D N 1
ATOM 8652 C CA . THR D 1 160 ? -49.885 -0.664 -7.081 1.000 81.235 145 THR D CA 1
ATOM 8653 C C . THR D 1 160 ? -49.084 -1.308 -5.962 1.000 79.469 145 THR D C 1
ATOM 8654 O O . THR D 1 160 ? -48.510 -0.588 -5.161 1.000 78.234 145 THR D O 1
ATOM 8665 N N . TYR D 1 161 ? -49.025 -2.646 -5.925 1.000 81.284 146 TYR D N 1
ATOM 8666 C CA . TYR D 1 161 ? -48.319 -3.345 -4.852 1.000 80.366 146 TYR D CA 1
ATOM 8667 C C . TYR D 1 161 ? -47.054 -4.056 -5.350 1.000 77.155 146 TYR D C 1
ATOM 8668 O O . TYR D 1 161 ? -46.484 -4.890 -4.664 1.000 72.862 146 TYR D O 1
ATOM 8686 N N . ASP D 1 162 ? -46.616 -3.734 -6.563 1.000 80.592 147 ASP D N 1
ATOM 8687 C CA . ASP D 1 162 ? -45.492 -4.398 -7.206 1.000 79.400 147 ASP D CA 1
ATOM 8688 C C . ASP D 1 162 ? -45.483 -5.896 -6.927 1.000 77.225 147 ASP D C 1
ATOM 8689 O O . ASP D 1 162 ? -44.493 -6.440 -6.438 1.000 75.066 147 ASP D O 1
ATOM 8698 N N . LEU D 1 163 ? -46.583 -6.562 -7.253 1.000 76.542 148 LEU D N 1
ATOM 8699 C CA . LEU D 1 163 ? -46.634 -7.998 -7.082 1.000 75.125 148 LEU D CA 1
ATOM 8700 C C . LEU D 1 163 ? -46.991 -8.662 -8.407 1.000 72.631 148 LEU D C 1
ATOM 8701 O O . LEU D 1 163 ? -47.850 -8.159 -9.133 1.000 76.049 148 LEU D O 1
ATOM 8717 N N . PRO D 1 164 ? -46.340 -9.794 -8.766 1.000 66.849 149 PRO D N 1
ATOM 8718 C CA . PRO D 1 164 ? -46.699 -10.544 -9.973 1.000 70.218 149 PRO D CA 1
ATOM 8719 C C . PRO D 1 164 ? -48.176 -10.940 -10.003 1.000 75.520 149 PRO D C 1
ATOM 8720 O O . PRO D 1 164 ? -48.737 -11.274 -8.978 1.000 77.529 149 PRO D O 1
ATOM 8731 N N . GLY D 1 165 ? -48.819 -10.913 -11.167 1.000 80.546 150 GLY D N 1
ATOM 8732 C CA . GLY D 1 165 ? -50.259 -11.137 -11.216 1.000 85.509 150 GLY D CA 1
ATOM 8733 C C . GLY D 1 165 ? -50.679 -12.561 -10.833 1.000 87.249 150 GLY D C 1
ATOM 8734 O O . GLY D 1 165 ? -51.660 -12.733 -10.106 1.000 87.177 150 GLY D O 1
ATOM 8738 N N . ASN D 1 166 ? -49.959 -13.570 -11.363 1.000 88.099 151 ASN D N 1
ATOM 8739 C CA . ASN D 1 166 ? -50.213 -14.981 -11.081 1.000 86.606 151 ASN D CA 1
ATOM 8740 C C . ASN D 1 166 ? -50.364 -15.193 -9.579 1.000 82.726 151 ASN D C 1
ATOM 8741 O O . ASN D 1 166 ? -51.393 -15.674 -9.102 1.000 85.830 151 ASN D O 1
ATOM 8752 N N . PHE D 1 167 ? -49.336 -14.765 -8.851 1.000 75.943 152 PHE D N 1
ATOM 8753 C CA . PHE D 1 167 ? -49.329 -14.825 -7.405 1.000 73.132 152 PHE D CA 1
ATOM 8754 C C . PHE D 1 167 ? -50.562 -14.136 -6.817 1.000 73.899 152 PHE D C 1
ATOM 8755 O O . PHE D 1 167 ? -51.380 -14.772 -6.172 1.000 75.356 152 PHE D O 1
ATOM 8772 N N . LEU D 1 168 ? -50.676 -12.828 -6.998 1.000 74.524 153 LEU D N 1
ATOM 8773 C CA . LEU D 1 168 ? -51.724 -12.061 -6.354 1.000 79.637 153 LEU D CA 1
ATOM 8774 C C . LEU D 1 168 ? -53.094 -12.640 -6.693 1.000 83.426 153 LEU D C 1
ATOM 8775 O O . LEU D 1 168 ? -54.006 -12.587 -5.876 1.000 86.797 153 LEU D O 1
ATOM 8791 N N . THR D 1 169 ? -53.246 -13.213 -7.892 1.000 84.271 154 THR D N 1
ATOM 8792 C CA . THR D 1 169 ? -54.525 -13.797 -8.279 1.000 86.615 154 THR D CA 1
ATOM 8793 C C . THR D 1 169 ? -54.861 -14.984 -7.380 1.000 87.277 154 THR D C 1
ATOM 8794 O O . THR D 1 169 ? -55.896 -14.984 -6.708 1.000 90.188 154 THR D O 1
ATOM 8805 N N . GLN D 1 170 ? -53.971 -15.987 -7.378 1.000 83.388 155 GLN D N 1
ATOM 8806 C CA . GLN D 1 170 ? -54.161 -17.162 -6.548 1.000 82.454 155 GLN D CA 1
ATOM 8807 C C . GLN D 1 170 ? -54.446 -16.708 -5.114 1.000 82.783 155 GLN D C 1
ATOM 8808 O O . GLN D 1 170 ? -55.398 -17.172 -4.492 1.000 87.469 155 GLN D O 1
ATOM 8814 N N . ALA D 1 171 ? -53.643 -15.767 -4.610 1.000 80.055 156 ALA D N 1
ATOM 8815 C CA . ALA D 1 171 ? -53.789 -15.272 -3.251 1.000 79.777 156 ALA D CA 1
ATOM 8816 C C . ALA D 1 171 ? -55.159 -14.629 -3.028 1.000 84.780 156 ALA D C 1
ATOM 8817 O O . ALA D 1 171 ? -55.833 -14.916 -2.040 1.000 88.270 156 ALA D O 1
ATOM 8824 N N . LEU D 1 172 ? -55.588 -13.751 -3.943 1.000 88.055 157 LEU D N 1
ATOM 8825 C CA . LEU D 1 172 ? -56.841 -13.030 -3.751 1.000 92.900 157 LEU D CA 1
ATOM 8826 C C . LEU D 1 172 ? -58.039 -13.957 -3.961 1.000 97.638 157 LEU D C 1
ATOM 8827 O O . LEU D 1 172 ? -59.055 -13.770 -3.297 1.000 99.982 157 LEU D O 1
ATOM 8843 N N . THR D 1 173 ? -57.900 -14.962 -4.848 1.000 99.005 158 THR D N 1
ATOM 8844 C CA . THR D 1 173 ? -58.916 -15.994 -5.050 1.000 101.656 158 THR D CA 1
ATOM 8845 C C . THR D 1 173 ? -59.363 -16.580 -3.698 1.000 108.482 158 THR D C 1
ATOM 8846 O O . THR D 1 173 ? -60.555 -16.650 -3.379 1.000 115.078 158 THR D O 1
ATOM 8851 N N . GLN D 1 174 ? -58.400 -16.970 -2.854 1.000 109.102 159 GLN D N 1
ATOM 8852 C CA . GLN D 1 174 ? -58.734 -17.590 -1.580 1.000 111.306 159 GLN D CA 1
ATOM 8853 C C . GLN D 1 174 ? -59.204 -16.550 -0.570 1.000 119.118 159 GLN D C 1
ATOM 8854 O O . GLN D 1 174 ? -59.586 -16.907 0.535 1.000 129.417 159 GLN D O 1
ATOM 8860 N N . ARG D 1 175 ? -59.157 -15.259 -0.926 1.000 121.274 160 ARG D N 1
ATOM 8861 C CA . ARG D 1 175 ? -59.545 -14.221 0.026 1.000 127.019 160 ARG D CA 1
ATOM 8862 C C . ARG D 1 175 ? -61.067 -14.020 -0.008 1.000 135.797 160 ARG D C 1
ATOM 8863 O O . ARG D 1 175 ? -61.761 -14.657 0.773 1.000 149.354 160 ARG D O 1
ATOM 8869 N N . LEU D 1 176 ? -61.578 -13.172 -0.923 1.000 132.322 161 LEU D N 1
ATOM 8870 C CA . LEU D 1 176 ? -63.008 -12.918 -1.052 1.000 130.644 161 LEU D CA 1
ATOM 8871 C C . LEU D 1 176 ? -63.641 -12.838 0.335 1.000 134.669 161 LEU D C 1
ATO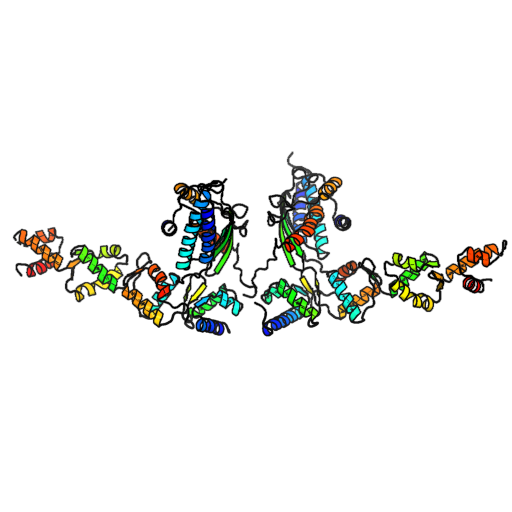M 8872 O O . LEU D 1 176 ? -63.074 -12.213 1.220 1.000 126.181 161 LEU D O 1
ATOM 8878 N N . GLY D 1 177 ? -64.827 -13.417 0.521 1.000 138.770 162 GLY D N 1
ATOM 8879 C CA . GLY D 1 177 ? -65.469 -13.468 1.823 1.000 138.839 162 GLY D CA 1
ATOM 8880 C C . GLY D 1 177 ? -65.201 -14.793 2.528 1.000 135.070 162 GLY D C 1
ATOM 8881 O O . GLY D 1 177 ? -65.999 -15.214 3.359 1.000 138.152 162 GLY D O 1
ATOM 8885 N N . ARG D 1 178 ? -64.103 -15.466 2.128 1.000 126.145 163 ARG D N 1
ATOM 8886 C CA . ARG D 1 178 ? -63.730 -16.757 2.672 1.000 120.841 163 ARG D CA 1
ATOM 8887 C C . ARG D 1 178 ? -62.964 -16.518 3.976 1.000 114.909 163 ARG D C 1
ATOM 8888 O O . ARG D 1 178 ? -62.897 -15.342 4.373 1.000 111.209 163 ARG D O 1
ATOM 8894 N N . GLN E 2 9 ? 12.807 -37.426 25.975 1.000 93.462 213 GLN E N 1
ATOM 8895 C CA . GLN E 2 9 ? 11.414 -37.820 26.374 1.000 93.444 213 GLN E CA 1
ATOM 8896 C C . GLN E 2 9 ? 11.273 -37.558 27.900 1.000 91.267 213 GLN E C 1
ATOM 8897 O O . GLN E 2 9 ? 11.891 -36.645 28.404 1.000 85.419 213 GLN E O 1
ATOM 8902 N N . SER E 2 10 ? 10.545 -38.337 28.705 1.000 91.806 214 SER E N 1
ATOM 8903 C CA . SER E 2 10 ? 10.090 -37.898 30.042 1.000 85.836 214 SER E CA 1
ATOM 8904 C C . SER E 2 10 ? 9.212 -36.624 30.015 1.000 81.145 214 SER E C 1
ATOM 8905 O O . SER E 2 10 ? 8.335 -36.552 30.880 1.000 76.838 214 SER E O 1
ATOM 8913 N N . PHE E 2 11 ? 9.286 -35.782 28.956 1.000 75.052 215 PHE E N 1
ATOM 8914 C CA . PHE E 2 11 ? 8.443 -34.639 28.780 1.000 69.591 215 PHE E CA 1
ATOM 8915 C C . PHE E 2 11 ? 6.972 -35.024 28.977 1.000 68.905 215 PHE E C 1
ATOM 8916 O O . PHE E 2 11 ? 6.284 -34.503 29.875 1.000 62.908 215 PHE E O 1
ATOM 8933 N N . LEU E 2 12 ? 6.503 -35.953 28.112 1.000 70.724 216 LEU E N 1
ATOM 8934 C CA . LEU E 2 12 ? 5.095 -36.266 28.040 1.000 65.805 216 LEU E CA 1
ATOM 8935 C C . LEU E 2 12 ? 4.691 -36.908 29.360 1.000 65.217 216 LEU E C 1
ATOM 8936 O O . LEU E 2 12 ? 3.593 -36.684 29.864 1.000 61.943 216 LEU E O 1
ATOM 8952 N N . THR E 2 13 ? 5.605 -37.684 29.930 1.000 68.745 217 THR E N 1
ATOM 8953 C CA . THR E 2 13 ? 5.333 -38.289 31.217 1.000 71.566 217 THR E CA 1
ATOM 8954 C C . THR E 2 13 ? 5.041 -37.152 32.191 1.000 76.485 217 THR E C 1
ATOM 8955 O O . THR E 2 13 ? 3.933 -37.074 32.721 1.000 76.900 217 THR E O 1
ATOM 8966 N N . GLU E 2 14 ? 6.002 -36.223 32.323 1.000 79.005 218 GLU E N 1
ATOM 8967 C CA . GLU E 2 14 ? 5.954 -35.097 33.264 1.000 71.708 218 GLU E CA 1
ATOM 8968 C C . GLU E 2 14 ? 4.700 -34.271 33.038 1.000 60.985 218 GLU E C 1
ATOM 8969 O O . GLU E 2 14 ? 3.956 -33.993 33.986 1.000 53.476 218 GLU E O 1
ATOM 8981 N N . PHE E 2 15 ? 4.518 -33.948 31.751 1.000 57.516 219 PHE E N 1
ATOM 8982 C CA . PHE E 2 15 ? 3.376 -33.211 31.268 1.000 55.429 219 PHE E CA 1
ATOM 8983 C C . PHE E 2 15 ? 2.063 -33.837 31.727 1.000 55.631 219 PHE E C 1
ATOM 8984 O O . PHE E 2 15 ? 1.264 -33.157 32.371 1.000 49.691 219 PHE E O 1
ATOM 9001 N N . ILE E 2 16 ? 1.850 -35.133 31.397 1.000 62.158 220 ILE E N 1
ATOM 9002 C CA . ILE E 2 16 ? 0.591 -35.822 31.694 1.000 60.855 220 ILE E CA 1
ATOM 9003 C C . ILE E 2 16 ? 0.343 -35.789 33.203 1.000 60.993 220 ILE E C 1
ATOM 9004 O O . ILE E 2 16 ? -0.789 -35.644 33.682 1.000 57.478 220 ILE E O 1
ATOM 9020 N N . ASN E 2 17 ? 1.432 -35.887 33.960 1.000 61.509 221 ASN E N 1
ATOM 9021 C CA . ASN E 2 17 ? 1.280 -35.959 35.391 1.000 66.076 221 ASN E CA 1
ATOM 9022 C C . ASN E 2 17 ? 0.735 -34.623 35.878 1.000 65.222 221 ASN E C 1
ATOM 9023 O O . ASN E 2 17 ? -0.168 -34.614 36.722 1.000 61.875 221 ASN E O 1
ATOM 9034 N N . TYR E 2 18 ? 1.302 -33.517 35.351 1.000 62.261 222 TYR E N 1
ATOM 9035 C CA . TYR E 2 18 ? 0.862 -32.179 35.724 1.000 60.865 222 TYR E CA 1
ATOM 9036 C C . TYR E 2 18 ? -0.637 -32.025 35.492 1.000 56.897 222 TYR E C 1
ATOM 9037 O O . TYR E 2 18 ? -1.368 -31.623 36.391 1.000 52.561 222 TYR E O 1
ATOM 9055 N N . ILE E 2 19 ? -1.076 -32.371 34.284 1.000 54.685 223 ILE E N 1
ATOM 9056 C CA . ILE E 2 19 ? -2.486 -32.343 33.951 1.000 54.620 223 ILE E CA 1
ATOM 9057 C C . ILE E 2 19 ? -3.329 -33.188 34.920 1.000 53.962 223 ILE E C 1
ATOM 9058 O O . ILE E 2 19 ? -4.378 -32.775 35.418 1.000 47.373 223 ILE E O 1
ATOM 9074 N N . LYS E 2 20 ? -2.865 -34.409 35.196 1.000 58.672 224 LYS E N 1
ATOM 9075 C CA . LYS E 2 20 ? -3.631 -35.301 36.050 1.000 58.710 224 LYS E CA 1
ATOM 9076 C C . LYS E 2 20 ? -3.755 -34.669 37.448 1.000 58.104 224 LYS E C 1
ATOM 9077 O O . LYS E 2 20 ? -4.808 -34.744 38.088 1.000 57.214 224 LYS E O 1
ATOM 9083 N N . GLN E 2 21 ? -2.717 -33.965 37.916 1.000 56.965 225 GLN E N 1
ATOM 9084 C CA . GLN E 2 21 ? -2.763 -33.442 39.272 1.000 56.584 225 GLN E CA 1
ATOM 9085 C C . GLN E 2 21 ? -3.519 -32.111 39.289 1.000 56.080 225 GLN E C 1
ATOM 9086 O O . GLN E 2 21 ? -4.184 -31.837 40.272 1.000 54.034 225 GLN E O 1
ATOM 9092 N N . SER E 2 22 ? -3.443 -31.286 38.226 1.000 57.791 226 SER E N 1
ATOM 9093 C CA . SER E 2 22 ? -3.856 -29.880 38.323 1.000 55.207 226 SER E CA 1
ATOM 9094 C C . SER E 2 22 ? -4.861 -29.460 37.237 1.000 50.934 226 SER E C 1
ATOM 9095 O O . SER E 2 22 ? -5.586 -28.492 37.451 1.000 48.882 226 SER E O 1
ATOM 9101 N N . LYS E 2 23 ? -4.929 -30.205 36.117 1.000 49.215 227 LYS E N 1
ATOM 9102 C CA . LYS E 2 23 ? -5.768 -29.925 34.948 1.000 45.495 227 LYS E CA 1
ATOM 9103 C C . LYS E 2 23 ? -5.174 -28.766 34.127 1.000 45.171 227 LYS E C 1
ATOM 9104 O O . LYS E 2 23 ? -4.947 -28.854 32.921 1.000 47.032 227 LYS E O 1
ATOM 9123 N N . VAL E 2 24 ? -4.916 -27.651 34.786 1.000 44.503 228 VAL E N 1
ATOM 9124 C CA . VAL E 2 24 ? -4.332 -26.495 34.150 1.000 41.593 228 VAL E CA 1
ATOM 9125 C C . VAL E 2 24 ? -2.834 -26.572 34.370 1.000 42.912 228 VAL E C 1
ATOM 9126 O O . VAL E 2 24 ? -2.442 -27.125 35.374 1.000 44.376 228 VAL E O 1
ATOM 9139 N N . VAL E 2 25 ? -2.008 -26.058 33.453 1.000 45.027 229 VAL E N 1
ATOM 9140 C CA . VAL E 2 25 ? -0.557 -26.141 33.615 1.000 47.921 229 VAL E CA 1
ATOM 9141 C C . VAL E 2 25 ? 0.134 -24.885 33.078 1.000 47.470 229 VAL E C 1
ATOM 9142 O O . VAL E 2 25 ? 0.064 -24.567 31.900 1.000 46.937 229 VAL E O 1
ATOM 9155 N N . LEU E 2 26 ? 0.954 -24.251 33.900 1.000 50.964 230 LEU E N 1
ATOM 9156 C CA . LEU E 2 26 ? 1.683 -23.102 33.419 1.000 55.497 230 LEU E CA 1
ATOM 9157 C C . LEU E 2 26 ? 2.926 -23.659 32.755 1.000 53.479 230 LEU E C 1
ATOM 9158 O O . LEU E 2 26 ? 3.707 -24.340 33.393 1.000 54.750 230 LEU E O 1
ATOM 9174 N N . LEU E 2 27 ? 3.093 -23.398 31.470 1.000 53.654 231 LEU E N 1
ATOM 9175 C CA . LEU E 2 27 ? 4.127 -24.113 30.748 1.000 57.434 231 LEU E CA 1
ATOM 9176 C C . LEU E 2 27 ? 5.544 -23.637 31.114 1.000 60.612 231 LEU E C 1
ATOM 9177 O O . LEU E 2 27 ? 6.491 -24.398 30.920 1.000 61.392 231 LEU E O 1
ATOM 9193 N N . GLU E 2 28 ? 5.745 -22.423 31.651 1.000 60.337 232 GLU E N 1
ATOM 9194 C CA . GLU E 2 28 ? 7.095 -22.120 32.115 1.000 59.369 232 GLU E CA 1
ATOM 9195 C C . GLU E 2 28 ? 7.419 -23.023 33.312 1.000 55.377 232 GLU E C 1
ATOM 9196 O O . GLU E 2 28 ? 8.591 -23.273 33.565 1.000 55.280 232 GLU E O 1
ATOM 9208 N N . ASP E 2 29 ? 6.392 -23.493 34.051 1.000 51.477 233 ASP E N 1
ATOM 9209 C CA . ASP E 2 29 ? 6.621 -24.352 35.205 1.000 54.049 233 ASP E CA 1
ATOM 9210 C C . ASP E 2 29 ? 7.014 -25.729 34.695 1.000 52.770 233 ASP E C 1
ATOM 9211 O O . ASP E 2 29 ? 7.821 -26.458 35.268 1.000 52.280 233 ASP E O 1
ATOM 9220 N N . LEU E 2 30 ? 6.396 -26.111 33.600 1.000 50.813 234 LEU E N 1
ATOM 9221 C CA . LEU E 2 30 ? 6.785 -27.373 33.036 1.000 52.384 234 LEU E CA 1
ATOM 9222 C C . LEU E 2 30 ? 8.184 -27.202 32.478 1.000 51.814 234 LEU E C 1
ATOM 9223 O O . LEU E 2 30 ? 9.020 -28.055 32.683 1.000 54.806 234 LEU E O 1
ATOM 9239 N N . ALA E 2 31 ? 8.423 -26.128 31.740 1.000 50.451 235 ALA E N 1
ATOM 9240 C CA . ALA E 2 31 ? 9.741 -25.890 31.190 1.000 52.687 235 ALA E CA 1
ATOM 9241 C C . ALA E 2 31 ? 10.809 -26.061 32.270 1.000 57.919 235 ALA E C 1
ATOM 9242 O O . ALA E 2 31 ? 11.792 -26.761 32.055 1.000 59.356 235 ALA E O 1
ATOM 9249 N N . SER E 2 32 ? 10.631 -25.431 33.443 1.000 60.028 236 SER E N 1
ATOM 9250 C CA . SER E 2 32 ? 11.630 -25.501 34.507 1.000 61.470 236 SER E CA 1
ATOM 9251 C C . SER E 2 32 ? 11.801 -26.928 35.064 1.000 58.841 236 SER E C 1
ATOM 9252 O O . SER E 2 32 ? 12.942 -27.345 35.253 1.000 58.339 236 SER E O 1
ATOM 9260 N N . GLN E 2 33 ? 10.702 -27.664 35.329 1.000 56.427 237 GLN E N 1
ATOM 9261 C CA . GLN E 2 33 ? 10.784 -29.038 35.837 1.000 57.309 237 GLN E CA 1
ATOM 9262 C C . GLN E 2 33 ? 11.546 -29.926 34.861 1.000 56.287 237 GLN E C 1
ATOM 9263 O O . GLN E 2 33 ? 12.357 -30.748 35.250 1.000 56.688 237 GLN E O 1
ATOM 9277 N N . VAL E 2 34 ? 11.346 -29.721 33.577 1.000 54.900 238 VAL E N 1
ATOM 9278 C CA . VAL E 2 34 ? 12.076 -30.521 32.622 1.000 57.354 238 VAL E CA 1
ATOM 9279 C C . VAL E 2 34 ? 13.356 -29.803 32.204 1.000 59.428 238 VAL E C 1
ATOM 9280 O O . VAL E 2 34 ? 14.177 -30.390 31.522 1.000 62.875 238 VAL E O 1
ATOM 9293 N N . GLY E 2 35 ? 13.552 -28.545 32.609 1.000 59.171 239 GLY E N 1
ATOM 9294 C CA . GLY E 2 35 ? 14.787 -27.832 32.299 1.000 60.678 239 GLY E CA 1
ATOM 9295 C C . GLY E 2 35 ? 14.946 -27.503 30.812 1.000 60.970 239 GLY E C 1
ATOM 9296 O O . GLY E 2 35 ? 15.993 -27.746 30.259 1.000 61.942 239 GLY E O 1
ATOM 9300 N N . LEU E 2 36 ? 13.923 -26.913 30.183 1.000 62.206 240 LEU E N 1
ATOM 9301 C CA . LEU E 2 36 ? 13.948 -26.469 28.787 1.000 65.459 240 LEU E CA 1
ATOM 9302 C C . LEU E 2 36 ? 13.292 -25.084 28.674 1.000 68.136 240 LEU E C 1
ATOM 9303 O O . LEU E 2 36 ? 12.555 -24.673 29.582 1.000 66.711 240 LEU E O 1
ATOM 9319 N N . ARG E 2 37 ? 13.547 -24.357 27.567 1.000 70.749 241 ARG E N 1
ATOM 9320 C CA . ARG E 2 37 ? 13.077 -22.978 27.431 1.000 71.828 241 ARG E CA 1
ATOM 9321 C C . ARG E 2 37 ? 11.574 -22.967 27.212 1.000 66.133 241 ARG E C 1
ATOM 9322 O O . ARG E 2 37 ? 11.005 -23.904 26.649 1.000 62.096 241 ARG E O 1
ATOM 9343 N N . THR E 2 38 ? 10.944 -21.903 27.714 1.000 64.293 242 THR E N 1
ATOM 9344 C CA . THR E 2 38 ? 9.495 -21.828 27.722 1.000 59.289 242 THR E CA 1
ATOM 9345 C C . THR E 2 38 ? 9.054 -21.889 26.265 1.000 58.318 242 THR E C 1
ATOM 9346 O O . THR E 2 38 ? 8.072 -22.517 25.908 1.000 54.363 242 THR E O 1
ATOM 9357 N N . GLN E 2 39 ? 9.818 -21.208 25.421 1.000 63.710 243 GLN E N 1
ATOM 9358 C CA . GLN E 2 39 ? 9.564 -21.166 23.995 1.000 64.765 243 GLN E CA 1
ATOM 9359 C C . GLN E 2 39 ? 9.412 -22.576 23.409 1.000 63.186 243 GLN E C 1
ATOM 9360 O O . GLN E 2 39 ? 8.379 -22.915 22.834 1.000 56.123 243 GLN E O 1
ATOM 9374 N N . ASP E 2 40 ? 10.483 -23.373 23.539 1.000 66.215 244 ASP E N 1
ATOM 9375 C CA . ASP E 2 40 ? 10.569 -24.696 22.949 1.000 65.245 244 ASP E CA 1
ATOM 9376 C C . ASP E 2 40 ? 9.588 -25.625 23.640 1.000 56.425 244 ASP E C 1
ATOM 9377 O O . ASP E 2 40 ? 8.917 -26.392 22.969 1.000 52.698 244 ASP E O 1
ATOM 9386 N N . THR E 2 41 ? 9.505 -25.555 24.965 1.000 51.551 245 THR E N 1
ATOM 9387 C CA . THR E 2 41 ? 8.479 -26.334 25.603 1.000 49.691 245 THR E CA 1
ATOM 9388 C C . THR E 2 41 ? 7.171 -26.112 24.867 1.000 50.476 245 THR E C 1
ATOM 9389 O O . THR E 2 41 ? 6.535 -27.064 24.484 1.000 53.347 245 THR E O 1
ATOM 9400 N N . ILE E 2 42 ? 6.766 -24.860 24.672 1.000 54.577 246 ILE E N 1
ATOM 9401 C CA . ILE E 2 42 ? 5.490 -24.537 24.051 1.000 53.815 246 ILE E CA 1
ATOM 9402 C C . ILE E 2 42 ? 5.458 -25.124 22.638 1.000 56.187 246 ILE E C 1
ATOM 9403 O O . ILE E 2 42 ? 4.484 -25.786 22.278 1.000 54.144 246 ILE E O 1
ATOM 9419 N N . ASN E 2 43 ? 6.524 -24.894 21.848 1.000 58.650 247 ASN E N 1
ATOM 9420 C CA . ASN E 2 43 ? 6.584 -25.369 20.468 1.000 59.314 247 ASN E CA 1
ATOM 9421 C C . ASN E 2 43 ? 6.513 -26.900 20.413 1.000 60.394 247 ASN E C 1
ATOM 9422 O O . ASN E 2 43 ? 6.014 -27.458 19.430 1.000 59.400 247 ASN E O 1
ATOM 9433 N N . ARG E 2 44 ? 7.010 -27.567 21.473 1.000 59.425 248 ARG E N 1
ATOM 9434 C CA . ARG E 2 44 ? 6.886 -29.010 21.598 1.000 60.492 248 ARG E CA 1
ATOM 9435 C C . ARG E 2 44 ? 5.427 -29.383 21.838 1.000 57.669 248 ARG E C 1
ATOM 9436 O O . ARG E 2 44 ? 4.889 -30.250 21.167 1.000 56.615 248 ARG E O 1
ATOM 9457 N N . ILE E 2 45 ? 4.789 -28.732 22.803 1.000 56.511 249 ILE E N 1
ATOM 9458 C CA . ILE E 2 45 ? 3.405 -29.014 23.155 1.000 55.719 249 ILE E CA 1
ATOM 9459 C C . ILE E 2 45 ? 2.497 -28.781 21.949 1.000 53.908 249 ILE E C 1
ATOM 9460 O O . ILE E 2 45 ? 1.556 -29.532 21.743 1.000 51.622 249 ILE E O 1
ATOM 9476 N N . GLN E 2 46 ? 2.826 -27.784 21.125 1.000 54.561 250 GLN E N 1
ATOM 9477 C CA . GLN E 2 46 ? 2.066 -27.504 19.919 1.000 53.605 250 GLN E CA 1
ATOM 9478 C C . GLN E 2 46 ? 2.057 -28.712 18.981 1.000 55.189 250 GLN E C 1
ATOM 9479 O O . GLN E 2 46 ? 1.029 -29.113 18.454 1.000 53.576 250 GLN E O 1
ATOM 9493 N N . ASP E 2 47 ? 3.207 -29.353 18.818 1.000 57.081 251 ASP E N 1
ATOM 9494 C CA . ASP E 2 47 ? 3.299 -30.511 17.946 1.000 57.201 251 ASP E CA 1
ATOM 9495 C C . ASP E 2 47 ? 2.419 -31.641 18.497 1.000 54.490 251 ASP E C 1
ATOM 9496 O O . ASP E 2 47 ? 1.877 -32.434 17.735 1.000 54.057 251 ASP E O 1
ATOM 9505 N N . LEU E 2 48 ? 2.352 -31.761 19.830 1.000 52.472 252 LEU E N 1
ATOM 9506 C CA . LEU E 2 48 ? 1.670 -32.862 20.487 1.000 51.496 252 LEU E CA 1
ATOM 9507 C C . LEU E 2 48 ? 0.165 -32.705 20.323 1.000 50.281 252 LEU E C 1
ATOM 9508 O O . LEU E 2 48 ? -0.564 -33.681 20.205 1.000 49.522 252 LEU E O 1
ATOM 9524 N N . LEU E 2 49 ? -0.292 -31.458 20.229 1.000 52.755 253 LEU E N 1
ATOM 9525 C CA . LEU E 2 49 ? -1.701 -31.171 19.993 1.000 51.144 253 LEU E CA 1
ATOM 9526 C C . LEU E 2 49 ? -2.062 -31.427 18.532 1.000 51.601 253 LEU E C 1
ATOM 9527 O O . LEU E 2 49 ? -3.150 -31.933 18.264 1.000 50.717 253 LEU E O 1
ATOM 9543 N N . ALA E 2 50 ? -1.133 -31.111 17.612 1.000 51.608 254 ALA E N 1
ATOM 9544 C CA . ALA E 2 50 ? -1.285 -31.444 16.207 1.000 50.046 254 ALA E CA 1
ATOM 9545 C C . ALA E 2 50 ? -1.238 -32.962 16.005 1.000 52.232 254 ALA E C 1
ATOM 9546 O O . ALA E 2 50 ? -1.932 -33.475 15.152 1.000 54.316 254 ALA E O 1
ATOM 9553 N N . GLU E 2 51 ? -0.435 -33.722 16.756 1.000 53.293 255 GLU E N 1
ATOM 9554 C CA . GLU E 2 51 ? -0.365 -35.164 16.517 1.000 56.078 255 GLU E CA 1
ATOM 9555 C C . GLU E 2 51 ? -1.628 -35.851 17.012 1.000 53.882 255 GLU E C 1
ATOM 9556 O O . GLU E 2 51 ? -1.838 -37.010 16.665 1.000 55.863 255 GLU E O 1
ATOM 9568 N N . GLY E 2 52 ? -2.386 -35.176 17.893 1.000 50.532 256 GLY E N 1
ATOM 9569 C CA . GLY E 2 52 ? -3.577 -35.721 18.547 1.000 49.238 256 GLY E CA 1
ATOM 9570 C C . GLY E 2 52 ? -3.265 -36.582 19.780 1.000 50.075 256 GLY E C 1
ATOM 9571 O O . GLY E 2 52 ? -4.123 -37.311 20.286 1.000 48.042 256 GLY E O 1
ATOM 9575 N N . THR E 2 53 ? -2.000 -36.514 20.220 1.000 52.636 257 THR E N 1
ATOM 9576 C CA . THR E 2 53 ? -1.456 -37.327 21.299 1.000 54.430 257 THR E CA 1
ATOM 9577 C C . THR E 2 53 ? -1.987 -36.771 22.626 1.000 54.301 257 THR E C 1
ATOM 9578 O O . THR E 2 53 ? -2.068 -37.534 23.602 1.000 53.133 257 THR E O 1
ATOM 9589 N N . ILE E 2 54 ? -2.325 -35.447 22.579 1.000 53.590 258 ILE E N 1
ATOM 9590 C CA . ILE E 2 54 ? -2.780 -34.559 23.644 1.000 50.730 258 ILE E CA 1
ATOM 9591 C C . ILE E 2 54 ? -3.995 -33.789 23.110 1.000 50.006 258 ILE E C 1
ATOM 9592 O O . ILE E 2 54 ? -4.109 -33.455 21.917 1.000 48.045 258 ILE E O 1
ATOM 9608 N N . THR E 2 55 ? -4.842 -33.427 24.069 1.000 50.388 259 THR E N 1
ATOM 9609 C CA . THR E 2 55 ? -6.043 -32.644 23.885 1.000 49.109 259 THR E CA 1
ATOM 9610 C C . THR E 2 55 ? -6.015 -31.457 24.847 1.000 51.959 259 THR E C 1
ATOM 9611 O O . THR E 2 55 ? -5.992 -31.655 26.060 1.000 55.943 259 THR E O 1
ATOM 9622 N N . GLY E 2 56 ? -6.042 -30.226 24.321 1.000 50.816 260 GLY E N 1
ATOM 9623 C CA . GLY E 2 56 ? -6.218 -29.056 25.174 1.000 47.992 260 GLY E CA 1
ATOM 9624 C C . GLY E 2 56 ? -6.006 -27.759 24.402 1.000 44.786 260 GLY E C 1
ATOM 9625 O O . GLY E 2 56 ? -6.035 -27.760 23.175 1.000 47.438 260 GLY E O 1
ATOM 9629 N N . VAL E 2 57 ? -5.779 -26.662 25.126 1.000 42.116 261 VAL E N 1
ATOM 9630 C CA . VAL E 2 57 ? -5.525 -25.368 24.505 1.000 41.777 261 VAL E CA 1
ATOM 9631 C C . VAL E 2 57 ? -4.376 -24.678 25.247 1.000 42.049 261 VAL E C 1
ATOM 9632 O O . VAL E 2 57 ? -4.128 -25.011 26.416 1.000 39.597 261 VAL E O 1
ATOM 9645 N N . ILE E 2 58 ? -3.719 -23.712 24.564 1.000 41.471 262 ILE E N 1
ATOM 9646 C CA . ILE E 2 58 ? -2.816 -22.790 25.227 1.000 42.319 262 ILE E CA 1
ATOM 9647 C C . ILE E 2 58 ? -3.371 -21.391 25.096 1.000 43.661 262 ILE E C 1
ATOM 9648 O O . ILE E 2 58 ? -3.550 -20.895 23.987 1.000 42.901 262 ILE E O 1
ATOM 9664 N N . ASP E 2 59 ? -3.547 -20.730 26.242 1.000 46.977 263 ASP E N 1
ATOM 9665 C CA . ASP E 2 59 ? -4.156 -19.404 26.287 1.000 44.587 263 ASP E CA 1
ATOM 9666 C C . ASP E 2 59 ? -3.126 -18.417 25.756 1.000 43.412 263 ASP E C 1
ATOM 9667 O O . ASP E 2 59 ? -1.971 -18.780 25.577 1.000 42.715 263 ASP E O 1
ATOM 9676 N N . ASP E 2 60 ? -3.556 -17.180 25.515 1.000 43.811 264 ASP E N 1
ATOM 9677 C CA . ASP E 2 60 ? -2.682 -16.184 24.930 1.000 46.725 264 ASP E CA 1
ATOM 9678 C C . ASP E 2 60 ? -1.474 -15.910 25.821 1.000 48.607 264 ASP E C 1
ATOM 9679 O O . ASP E 2 60 ? -0.562 -15.215 25.368 1.000 48.914 264 ASP E O 1
ATOM 9688 N N . ARG E 2 61 ? -1.460 -16.449 27.054 1.000 47.737 265 ARG E N 1
ATOM 9689 C CA . ARG E 2 61 ? -0.424 -16.090 28.016 1.000 51.070 265 ARG E CA 1
ATOM 9690 C C . ARG E 2 61 ? 0.419 -17.310 28.395 1.000 49.947 265 ARG E C 1
ATOM 9691 O O . ARG E 2 61 ? 1.191 -17.299 29.346 1.000 48.303 265 ARG E O 1
ATOM 9712 N N . GLY E 2 62 ? 0.255 -18.410 27.672 1.000 50.006 266 GLY E N 1
ATOM 9713 C CA . GLY E 2 62 ? 1.183 -19.524 27.801 1.000 48.376 266 GLY E CA 1
ATOM 9714 C C . GLY E 2 62 ? 0.693 -20.655 28.706 1.000 46.264 266 GLY E C 1
ATOM 9715 O O . GLY E 2 62 ? 1.346 -21.675 28.823 1.000 43.779 266 GLY E O 1
ATOM 9719 N N . LYS E 2 63 ? -0.448 -20.499 29.362 1.000 45.205 267 LYS E N 1
ATOM 9720 C CA . LYS E 2 63 ? -0.957 -21.552 30.230 1.000 47.191 267 LYS E CA 1
ATOM 9721 C C . LYS E 2 63 ? -1.626 -22.625 29.355 1.000 45.442 267 LYS E C 1
ATOM 9722 O O . LYS E 2 63 ? -2.233 -22.308 28.329 1.000 47.594 267 LYS E O 1
ATOM 9741 N N . PHE E 2 64 ? -1.472 -23.907 29.728 1.000 41.234 268 PHE E N 1
ATOM 9742 C CA . PHE E 2 64 ? -2.118 -24.997 29.027 1.000 38.360 268 PHE E CA 1
ATOM 9743 C C . PHE E 2 64 ? -3.354 -25.467 29.778 1.000 36.054 268 PHE E C 1
ATOM 9744 O O . PHE E 2 64 ? -3.290 -25.732 30.965 1.000 33.595 268 PHE E O 1
ATOM 9761 N N . ILE E 2 65 ? -4.444 -25.658 29.037 1.000 36.400 269 ILE E N 1
ATOM 9762 C CA . ILE E 2 65 ? -5.665 -26.184 29.605 1.000 39.385 269 ILE E CA 1
ATOM 9763 C C . ILE E 2 65 ? -6.117 -27.433 28.837 1.000 42.829 269 ILE E C 1
ATOM 9764 O O . ILE E 2 65 ? -6.377 -27.423 27.637 1.000 40.460 269 ILE E O 1
ATOM 9780 N N . TYR E 2 66 ? -6.232 -28.551 29.550 1.000 47.951 270 TYR E N 1
ATOM 9781 C CA . TYR E 2 66 ? -6.885 -29.709 28.981 1.000 47.292 270 TYR E CA 1
ATOM 9782 C C . TYR E 2 66 ? -8.388 -29.605 29.160 1.000 42.582 270 TYR E C 1
ATOM 9783 O O . TYR E 2 66 ? -8.863 -29.493 30.293 1.000 38.220 270 TYR E O 1
ATOM 9801 N N . ILE E 2 67 ? -9.114 -29.732 28.047 1.000 43.231 271 ILE E N 1
ATOM 9802 C CA . ILE E 2 67 ? -10.566 -29.690 28.135 1.000 45.334 271 ILE E CA 1
ATOM 9803 C C . ILE E 2 67 ? -11.152 -31.096 27.986 1.000 47.173 271 ILE E C 1
ATOM 9804 O O . ILE E 2 67 ? -10.747 -31.847 27.093 1.000 46.053 271 ILE E O 1
ATOM 9820 N N . THR E 2 68 ? -12.122 -31.403 28.874 1.000 45.076 272 THR E N 1
ATOM 9821 C CA . THR E 2 68 ? -12.708 -32.725 28.998 1.000 44.857 272 THR E CA 1
ATOM 9822 C C . THR E 2 68 ? -13.726 -32.829 27.884 1.000 46.185 272 THR E C 1
ATOM 9823 O O . THR E 2 68 ? -14.172 -31.802 27.410 1.000 46.430 272 THR E O 1
ATOM 9834 N N . PRO E 2 69 ? -14.146 -34.044 27.459 1.000 50.259 273 PRO E N 1
ATOM 9835 C CA . PRO E 2 69 ? -15.280 -34.181 26.540 1.000 46.559 273 PRO E CA 1
ATOM 9836 C C . PRO E 2 69 ? -16.613 -33.627 27.039 1.000 43.290 273 PRO E C 1
ATOM 9837 O O . PRO E 2 69 ? -17.440 -33.258 26.219 1.000 41.371 273 PRO E O 1
ATOM 9848 N N . GLU E 2 70 ? -16.864 -33.613 28.359 1.000 44.883 274 GLU E N 1
ATOM 9849 C CA . GLU E 2 70 ? -18.180 -33.208 28.855 1.000 47.723 274 GLU E CA 1
ATOM 9850 C C . GLU E 2 70 ? -18.257 -31.688 28.842 1.000 47.733 274 GLU E C 1
ATOM 9851 O O . GLU E 2 70 ? -19.355 -31.127 28.842 1.000 46.544 274 GLU E O 1
ATOM 9863 N N . GLU E 2 71 ? -17.068 -31.060 28.855 1.000 46.622 275 GLU E N 1
ATOM 9864 C CA . GLU E 2 71 ? -16.919 -29.623 28.729 1.000 43.099 275 GLU E CA 1
ATOM 9865 C C . GLU E 2 71 ? -17.235 -29.234 27.285 1.000 42.933 275 GLU E C 1
ATOM 9866 O O . GLU E 2 71 ? -18.001 -28.297 27.027 1.000 42.156 275 GLU E O 1
ATOM 9878 N N . LEU E 2 72 ? -16.623 -29.967 26.346 1.000 42.510 276 LEU E N 1
ATOM 9879 C CA . LEU E 2 72 ? -16.851 -29.743 24.934 1.000 38.879 276 LEU E CA 1
ATOM 9880 C C . LEU E 2 72 ? -18.341 -29.877 24.640 1.000 36.737 276 LEU E C 1
ATOM 9881 O O . LEU E 2 72 ? -18.890 -29.119 23.855 1.000 35.342 276 LEU E O 1
ATOM 9897 N N . ALA E 2 73 ? -18.995 -30.817 25.326 1.000 36.705 277 ALA E N 1
ATOM 9898 C CA . ALA E 2 73 ? -20.432 -30.966 25.229 1.000 36.970 277 ALA E CA 1
ATOM 9899 C C . ALA E 2 73 ? -21.161 -29.687 25.642 1.000 38.120 277 ALA E C 1
ATOM 9900 O O . ALA E 2 73 ? -21.981 -29.153 24.886 1.000 36.346 277 ALA E O 1
ATOM 9907 N N . ALA E 2 74 ? -20.863 -29.223 26.869 1.000 42.659 278 ALA E N 1
ATOM 9908 C CA . ALA E 2 74 ? -21.427 -28.000 27.439 1.000 40.839 278 ALA E CA 1
ATOM 9909 C C . ALA E 2 74 ? -21.106 -26.770 26.570 1.000 39.315 278 ALA E C 1
ATOM 9910 O O . ALA E 2 74 ? -21.957 -25.895 26.434 1.000 39.209 278 ALA E O 1
ATOM 9917 N N . VAL E 2 75 ? -19.916 -26.683 25.953 1.000 36.789 279 VAL E N 1
ATOM 9918 C CA . VAL E 2 75 ? -19.657 -25.547 25.084 1.000 35.445 279 VAL E CA 1
ATOM 9919 C C . VAL E 2 75 ? -20.645 -25.585 23.915 1.000 38.388 279 VAL E C 1
ATOM 9920 O O . VAL E 2 75 ? -21.168 -24.534 23.490 1.000 36.364 279 VAL E O 1
ATOM 9933 N N . ALA E 2 76 ? -20.870 -26.807 23.391 1.000 38.187 280 ALA E N 1
ATOM 9934 C CA . ALA E 2 76 ? -21.797 -27.011 22.289 1.000 38.502 280 ALA E CA 1
ATOM 9935 C C . ALA E 2 76 ? -23.203 -26.563 22.680 1.000 38.316 280 ALA E C 1
ATOM 9936 O O . ALA E 2 76 ? -23.877 -25.798 21.972 1.000 34.775 280 ALA E O 1
ATOM 9943 N N . ASN E 2 77 ? -23.651 -27.078 23.825 1.000 37.370 281 ASN E N 1
ATOM 9944 C CA . ASN E 2 77 ? -25.011 -26.795 24.229 1.000 38.179 281 ASN E CA 1
ATOM 9945 C C . ASN E 2 77 ? -25.149 -25.327 24.558 1.000 37.243 281 ASN E C 1
ATOM 9946 O O . ASN E 2 77 ? -26.251 -24.833 24.445 1.000 39.477 281 ASN E O 1
ATOM 9957 N N . PHE E 2 78 ? -24.082 -24.686 25.048 1.000 36.593 282 PHE E N 1
ATOM 9958 C CA . PHE E 2 78 ? -24.152 -23.289 25.439 1.000 35.758 282 PHE E CA 1
ATOM 9959 C C . PHE E 2 78 ? -24.365 -22.458 24.179 1.000 36.368 282 PHE E C 1
ATOM 9960 O O . PHE E 2 78 ? -25.188 -21.550 24.131 1.000 36.723 282 PHE E O 1
ATOM 9977 N N . ILE E 2 79 ? -23.600 -22.769 23.138 1.000 36.517 283 ILE E N 1
ATOM 9978 C CA . ILE E 2 79 ? -23.755 -22.045 21.893 1.000 35.904 283 ILE E CA 1
ATOM 9979 C C . ILE E 2 79 ? -25.184 -22.206 21.383 1.000 36.558 283 ILE E C 1
ATOM 9980 O O . ILE E 2 79 ? -25.774 -21.225 20.974 1.000 36.329 283 ILE E O 1
ATOM 9996 N N . ARG E 2 80 ? -25.716 -23.438 21.423 1.000 37.724 284 ARG E N 1
ATOM 9997 C CA . ARG E 2 80 ? -27.070 -23.742 20.988 1.000 38.207 284 ARG E CA 1
ATOM 9998 C C . ARG E 2 80 ? -28.119 -23.006 21.828 1.000 38.445 284 ARG E C 1
ATOM 9999 O O . ARG E 2 80 ? -29.075 -22.465 21.287 1.000 37.547 284 ARG E O 1
ATOM 10020 N N . GLN E 2 81 ? -27.979 -23.018 23.155 1.000 41.046 285 GLN E N 1
ATOM 10021 C CA . GLN E 2 81 ? -28.906 -22.316 24.027 1.000 44.746 285 GLN E CA 1
ATOM 10022 C C . GLN E 2 81 ? -28.961 -20.854 23.594 1.000 41.489 285 GLN E C 1
ATOM 10023 O O . GLN E 2 81 ? -30.032 -20.290 23.557 1.000 44.564 285 GLN E O 1
ATOM 10037 N N . ARG E 2 82 ? -27.814 -20.229 23.328 1.000 39.751 286 ARG E N 1
ATOM 10038 C CA . ARG E 2 82 ? -27.767 -18.810 22.989 1.000 40.700 286 ARG E CA 1
ATOM 10039 C C . ARG E 2 82 ? -28.191 -18.588 21.538 1.000 39.336 286 ARG E C 1
ATOM 10040 O O . ARG E 2 82 ? -28.770 -17.581 21.202 1.000 38.415 286 ARG E O 1
ATOM 10061 N N . GLY E 2 83 ? -27.877 -19.520 20.646 1.000 39.711 287 GLY E N 1
ATOM 10062 C CA . GLY E 2 83 ? -28.187 -19.343 19.234 1.000 39.046 287 GLY E CA 1
ATOM 10063 C C . GLY E 2 83 ? -27.215 -18.391 18.547 1.000 37.593 287 GLY E C 1
ATOM 10064 O O . GLY E 2 83 ? -26.468 -18.775 17.659 1.000 37.213 287 GLY E O 1
ATOM 10068 N N . ARG E 2 84 ? -27.274 -17.128 18.969 1.000 38.846 288 ARG E N 1
ATOM 10069 C CA . ARG E 2 84 ? -26.281 -16.111 18.652 1.000 36.458 288 ARG E CA 1
ATOM 10070 C C . ARG E 2 84 ? -25.480 -15.803 19.902 1.000 36.681 288 ARG E C 1
ATOM 10071 O O . ARG E 2 84 ? -26.040 -15.517 20.949 1.000 37.334 288 ARG E O 1
ATOM 10092 N N . VAL E 2 85 ? -24.162 -15.845 19.779 1.000 37.747 289 VAL E N 1
ATOM 10093 C CA . VAL E 2 85 ? -23.314 -15.527 20.903 1.000 38.033 289 VAL E CA 1
ATOM 10094 C C . VAL E 2 85 ? -22.009 -14.976 20.363 1.000 39.655 289 VAL E C 1
ATOM 10095 O O . VAL E 2 85 ? -21.480 -15.451 19.363 1.000 42.556 289 VAL E O 1
ATOM 10108 N N . SER E 2 86 ? -21.513 -13.965 21.059 1.000 39.819 290 SER E N 1
ATOM 10109 C CA . SER E 2 86 ? -20.259 -13.324 20.747 1.000 40.069 290 SER E CA 1
ATOM 10110 C C . SER E 2 86 ? -19.111 -14.170 21.227 1.000 38.515 290 SER E C 1
ATOM 10111 O O . SER E 2 86 ? -19.286 -14.959 22.151 1.000 42.332 290 SER E O 1
ATOM 10119 N N . ILE E 2 87 ? -17.945 -13.920 20.644 1.000 36.522 291 ILE E N 1
ATOM 10120 C CA . ILE E 2 87 ? -16.744 -14.669 20.974 1.000 34.834 291 ILE E CA 1
ATOM 10121 C C . ILE E 2 87 ? -16.230 -14.189 22.310 1.000 33.641 291 ILE E C 1
ATOM 10122 O O . ILE E 2 87 ? -15.564 -14.901 23.043 1.000 31.735 291 ILE E O 1
ATOM 10138 N N . ALA E 2 88 ? -16.548 -12.947 22.612 1.000 35.613 292 ALA E N 1
ATOM 10139 C CA . ALA E 2 88 ? -16.187 -12.406 23.900 1.000 35.338 292 ALA E CA 1
ATOM 10140 C C . ALA E 2 88 ? -17.177 -12.844 24.976 1.000 37.227 292 ALA E C 1
ATOM 10141 O O . ALA E 2 88 ? -16.734 -13.116 26.076 1.000 37.832 292 ALA E O 1
ATOM 10148 N N . GLU E 2 89 ? -18.485 -12.962 24.685 1.000 40.678 293 GLU E N 1
ATOM 10149 C CA . GLU E 2 89 ? -19.421 -13.461 25.687 1.000 42.884 293 GLU E CA 1
ATOM 10150 C C . GLU E 2 89 ? -18.982 -14.889 26.026 1.000 39.956 293 GLU E C 1
ATOM 10151 O O . GLU E 2 89 ? -19.116 -15.375 27.138 1.000 38.334 293 GLU E O 1
ATOM 10163 N N . LEU E 2 90 ? -18.407 -15.578 25.048 1.000 40.367 294 LEU E N 1
ATOM 10164 C CA . LEU E 2 90 ? -17.989 -16.960 25.224 1.000 39.740 294 LEU E CA 1
ATOM 10165 C C . LEU E 2 90 ? -16.735 -17.013 26.072 1.000 36.284 294 LEU E C 1
ATOM 10166 O O . LEU E 2 90 ? -16.628 -17.883 26.917 1.000 41.556 294 LEU E O 1
ATOM 10182 N N . ALA E 2 91 ? -15.772 -16.136 25.781 1.000 33.431 295 ALA E N 1
ATOM 10183 C CA . ALA E 2 91 ? -14.530 -16.101 26.533 1.000 30.805 295 ALA E CA 1
ATOM 10184 C C . ALA E 2 91 ? -14.825 -15.827 28.006 1.000 30.926 295 ALA E C 1
ATOM 10185 O O . ALA E 2 91 ? -14.184 -16.395 28.878 1.000 29.185 295 ALA E O 1
ATOM 10192 N N . GLN E 2 92 ? -15.897 -15.065 28.253 1.000 33.471 296 GLN E N 1
ATOM 10193 C CA . GLN E 2 92 ? -16.384 -14.742 29.591 1.000 35.466 296 GLN E CA 1
ATOM 10194 C C . GLN E 2 92 ? -16.949 -15.972 30.275 1.000 34.021 296 GLN E C 1
ATOM 10195 O O . GLN E 2 92 ? -16.529 -16.306 31.372 1.000 32.928 296 GLN E O 1
ATOM 10209 N N . ALA E 2 93 ? -17.911 -16.610 29.600 1.000 34.883 297 ALA E N 1
ATOM 10210 C CA . ALA E 2 93 ? -18.564 -17.847 30.027 1.000 36.146 297 ALA E CA 1
ATOM 10211 C C . ALA E 2 93 ? -17.584 -18.989 30.305 1.000 34.541 297 ALA E C 1
ATOM 10212 O O . ALA E 2 93 ? -17.879 -19.901 31.063 1.000 35.977 297 ALA E O 1
ATOM 10219 N N . SER E 2 94 ? -16.423 -18.963 29.658 1.000 33.520 298 SER E N 1
ATOM 10220 C CA . SER E 2 94 ? -15.443 -20.003 29.841 1.000 31.475 298 SER E CA 1
ATOM 10221 C C . SER E 2 94 ? -15.149 -20.191 31.320 1.000 32.617 298 SER E C 1
ATOM 10222 O O . SER E 2 94 ? -14.854 -21.280 31.744 1.000 37.055 298 SER E O 1
ATOM 10230 N N . ASN E 2 95 ? -15.221 -19.149 32.134 1.000 34.214 299 ASN E N 1
ATOM 10231 C CA . ASN E 2 95 ? -14.857 -19.311 33.532 1.000 35.697 299 ASN E CA 1
ATOM 10232 C C . ASN E 2 95 ? -15.694 -20.418 34.134 1.000 35.570 299 ASN E C 1
ATOM 10233 O O . ASN E 2 95 ? -15.204 -21.190 34.928 1.000 35.995 299 ASN E O 1
ATOM 10244 N N . SER E 2 96 ? -16.969 -20.453 33.764 1.000 37.238 300 SER E N 1
ATOM 10245 C CA . SER E 2 96 ? -17.938 -21.301 34.440 1.000 39.474 300 SER E CA 1
ATOM 10246 C C . SER E 2 96 ? -18.095 -22.633 33.698 1.000 39.382 300 SER E C 1
ATOM 10247 O O . SER E 2 96 ? -18.284 -23.663 34.315 1.000 40.733 300 SER E O 1
ATOM 10255 N N . LEU E 2 97 ? -17.916 -22.639 32.382 1.000 39.547 301 LEU E N 1
ATOM 10256 C CA . LEU E 2 97 ? -18.069 -23.849 31.586 1.000 37.620 301 LEU E CA 1
ATOM 10257 C C . LEU E 2 97 ? -16.899 -24.793 31.814 1.000 37.047 301 LEU E C 1
ATOM 10258 O O . LEU E 2 97 ? -16.970 -25.938 31.445 1.000 40.158 301 LEU E O 1
ATOM 10274 N N . ILE E 2 98 ? -15.780 -24.312 32.325 1.000 36.481 302 ILE E N 1
ATOM 10275 C CA . ILE E 2 98 ? -14.577 -25.110 32.358 1.000 35.291 302 ILE E CA 1
ATOM 10276 C C . ILE E 2 98 ? -14.230 -25.239 33.823 1.000 36.706 302 ILE E C 1
ATOM 10277 O O . ILE E 2 98 ? -14.554 -24.347 34.597 1.000 38.494 302 ILE E O 1
ATOM 10293 N N . ALA E 2 99 ? -13.591 -26.337 34.205 1.000 36.758 303 ALA E N 1
ATOM 10294 C CA . ALA E 2 99 ? -13.042 -26.400 35.540 1.000 38.364 303 ALA E CA 1
ATOM 10295 C C . ALA E 2 99 ? -11.564 -26.054 35.450 1.000 37.877 303 ALA E C 1
ATOM 10296 O O . ALA E 2 99 ? -10.958 -26.413 34.453 1.000 35.754 303 ALA E O 1
ATOM 10303 N N . TRP E 2 100 ? -11.007 -25.336 36.441 1.000 39.020 304 TRP E N 1
ATOM 10304 C CA . TRP E 2 100 ? -9.600 -24.958 36.358 1.000 40.704 304 TRP E CA 1
ATOM 10305 C C . TRP E 2 100 ? -8.767 -25.826 37.329 1.000 46.785 304 TRP E C 1
ATOM 10306 O O . TRP E 2 100 ? -7.656 -25.480 37.725 1.000 48.551 304 TRP E O 1
ATOM 10327 N N . GLY E 2 101 ? -9.309 -27.008 37.679 1.000 53.494 305 GLY E N 1
ATOM 10328 C CA . GLY E 2 101 ? -8.717 -28.040 38.544 1.000 58.545 305 GLY E CA 1
ATOM 10329 C C . GLY E 2 101 ? -9.695 -29.233 38.663 1.000 61.737 305 GLY E C 1
ATOM 10330 O O . GLY E 2 101 ? -10.764 -29.167 38.071 1.000 58.915 305 GLY E O 1
ATOM 10334 N N . ARG E 2 102 ? -9.356 -30.367 39.316 1.000 62.378 306 ARG E N 1
ATOM 10335 C CA . ARG E 2 102 ? -10.337 -31.302 39.902 1.000 60.287 306 ARG E CA 1
ATOM 10336 C C . ARG E 2 102 ? -9.593 -31.882 41.097 1.000 62.937 306 ARG E C 1
ATOM 10337 O O . ARG E 2 102 ? -8.693 -31.128 41.513 1.000 61.432 306 ARG E O 1
ATOM 10343 N N . ALA F 3 5 ? -11.665 1.681 21.051 1.000 73.931 5 ALA F N 1
ATOM 10344 C CA . ALA F 3 5 ? -11.409 0.811 22.235 1.000 75.722 5 ALA F CA 1
ATOM 10345 C C . ALA F 3 5 ? -11.116 1.664 23.478 1.000 84.297 5 ALA F C 1
ATOM 10346 O O . ALA F 3 5 ? -11.472 1.293 24.622 1.000 76.243 5 ALA F O 1
ATOM 10353 N N . THR F 3 6 ? -10.433 2.807 23.243 1.000 90.110 6 THR F N 1
ATOM 10354 C CA . THR F 3 6 ? -10.216 3.816 24.274 1.000 87.223 6 THR F CA 1
ATOM 10355 C C . THR F 3 6 ? -11.433 3.862 25.199 1.000 90.611 6 THR F C 1
ATOM 10356 O O . THR F 3 6 ? -11.284 3.697 26.411 1.000 91.568 6 THR F O 1
ATOM 10361 N N . ARG F 3 7 ? -12.621 4.054 24.599 1.000 91.113 7 ARG F N 1
ATOM 10362 C CA . ARG F 3 7 ? -13.888 4.171 25.310 1.000 82.459 7 ARG F CA 1
ATOM 10363 C C . ARG F 3 7 ? -14.137 2.971 26.247 1.000 79.695 7 ARG F C 1
ATOM 10364 O O . ARG F 3 7 ? -14.617 3.181 27.376 1.000 74.252 7 ARG F O 1
ATOM 10370 N N . ARG F 3 8 ? -13.849 1.728 25.784 1.000 70.626 8 ARG F N 1
ATOM 10371 C CA . ARG F 3 8 ? -14.223 0.543 26.554 1.000 70.649 8 ARG F CA 1
ATOM 10372 C C . ARG F 3 8 ? -13.449 0.541 27.880 1.000 73.075 8 ARG F C 1
ATOM 10373 O O . ARG F 3 8 ? -14.058 0.411 28.954 1.000 66.185 8 ARG F O 1
ATOM 10379 N N . VAL F 3 9 ? -12.118 0.771 27.801 1.000 78.239 9 VAL F N 1
ATOM 10380 C CA . VAL F 3 9 ? -11.260 0.913 28.989 1.000 76.160 9 VAL F CA 1
ATOM 10381 C C . VAL F 3 9 ? -11.745 2.093 29.857 1.000 68.589 9 VAL F C 1
ATOM 10382 O O . VAL F 3 9 ? -12.100 1.931 31.039 1.000 59.895 9 VAL F O 1
ATOM 10387 N N . VAL F 3 10 ? -11.744 3.291 29.245 1.000 60.682 10 VAL F N 1
ATOM 10388 C CA . VAL F 3 10 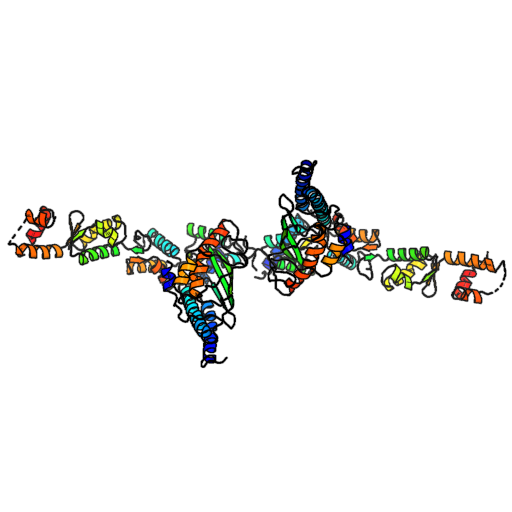? -12.104 4.532 29.916 1.000 58.284 10 VAL F CA 1
ATOM 10389 C C . VAL F 3 10 ? -13.369 4.316 30.735 1.000 57.590 10 VAL F C 1
ATOM 10390 O O . VAL F 3 10 ? -13.401 4.643 31.919 1.000 54.994 10 VAL F O 1
ATOM 10395 N N . SER F 3 11 ? -14.416 3.803 30.072 1.000 57.554 11 SER F N 1
ATOM 10396 C CA . SER F 3 11 ? -15.725 3.662 30.693 1.000 55.203 11 SER F CA 1
ATOM 10397 C C . SER F 3 11 ? -15.659 2.897 32.008 1.000 51.014 11 SER F C 1
ATOM 10398 O O . SER F 3 11 ? -16.373 3.226 32.936 1.000 51.286 11 SER F O 1
ATOM 10406 N N . GLU F 3 12 ? -14.821 1.861 32.073 1.000 50.488 12 GLU F N 1
ATOM 10407 C CA . GLU F 3 12 ? -14.841 0.942 33.209 1.000 52.963 12 GLU F CA 1
ATOM 10408 C C . GLU F 3 12 ? -14.176 1.568 34.464 1.000 46.788 12 GLU F C 1
ATOM 10409 O O . GLU F 3 12 ? -14.341 1.084 35.588 1.000 44.541 12 GLU F O 1
ATOM 10415 N N . ILE F 3 13 ? -13.435 2.665 34.299 1.000 44.525 13 ILE F N 1
ATOM 10416 C CA . ILE F 3 13 ? -12.709 3.281 35.407 1.000 42.754 13 ILE F CA 1
ATOM 10417 C C . ILE F 3 13 ? -13.517 4.440 36.023 1.000 43.896 13 ILE F C 1
ATOM 10418 O O . ILE F 3 13 ? -13.943 5.388 35.345 1.000 41.683 13 ILE F O 1
ATOM 10434 N N . PRO F 3 14 ? -13.696 4.438 37.366 1.000 43.391 14 PRO F N 1
ATOM 10435 C CA . PRO F 3 14 ? -14.318 5.563 38.062 1.000 44.840 14 PRO F CA 1
ATOM 10436 C C . PRO F 3 14 ? -13.561 6.882 37.948 1.000 43.553 14 PRO F C 1
ATOM 10437 O O . PRO F 3 14 ? -12.367 6.896 38.204 1.000 45.136 14 PRO F O 1
ATOM 10448 N N . VAL F 3 15 ? -14.263 7.990 37.666 1.000 44.317 15 VAL F N 1
ATOM 10449 C CA . VAL F 3 15 ? -13.638 9.299 37.549 1.000 39.797 15 VAL F CA 1
ATOM 10450 C C . VAL F 3 15 ? -13.377 9.864 38.931 1.000 39.818 15 VAL F C 1
ATOM 10451 O O . VAL F 3 15 ? -13.998 9.442 39.892 1.000 40.816 15 VAL F O 1
ATOM 10464 N N . LEU F 3 16 ? -12.486 10.862 38.986 1.000 39.888 16 LEU F N 1
ATOM 10465 C CA . LEU F 3 16 ? -12.146 11.558 40.210 1.000 38.780 16 LEU F CA 1
ATOM 10466 C C . LEU F 3 16 ? -12.617 12.998 40.088 1.000 42.838 16 LEU F C 1
ATOM 10467 O O . LEU F 3 16 ? -12.823 13.457 38.966 1.000 46.620 16 LEU F O 1
ATOM 10483 N N . LYS F 3 17 ? -12.762 13.702 41.223 1.000 45.119 17 LYS F N 1
ATOM 10484 C CA . LYS F 3 17 ? -13.463 14.985 41.234 1.000 48.852 17 LYS F CA 1
ATOM 10485 C C . LYS F 3 17 ? -12.568 16.086 41.744 1.000 45.603 17 LYS F C 1
ATOM 10486 O O . LYS F 3 17 ? -12.433 17.074 41.054 1.000 45.167 17 LYS F O 1
ATOM 10505 N N . THR F 3 18 ? -11.988 15.893 42.933 1.000 43.349 18 THR F N 1
ATOM 10506 C CA . THR F 3 18 ? -11.220 16.917 43.619 1.000 40.592 18 THR F CA 1
ATOM 10507 C C . THR F 3 18 ? -10.042 17.379 42.771 1.000 40.396 18 THR F C 1
ATOM 10508 O O . THR F 3 18 ? -9.201 16.543 42.443 1.000 42.479 18 THR F O 1
ATOM 10519 N N . ASN F 3 19 ? -9.959 18.686 42.437 1.000 40.137 19 ASN F N 1
ATOM 10520 C CA . ASN F 3 19 ? -8.804 19.177 41.703 1.000 36.289 19 ASN F CA 1
ATOM 10521 C C . ASN F 3 19 ? -7.845 19.720 42.742 1.000 34.800 19 ASN F C 1
ATOM 10522 O O . ASN F 3 19 ? -8.078 20.781 43.227 1.000 35.510 19 ASN F O 1
ATOM 10533 N N . ALA F 3 20 ? -6.866 18.931 43.177 1.000 36.019 20 ALA F N 1
ATOM 10534 C CA . ALA F 3 20 ? -5.919 19.330 44.215 1.000 37.385 20 ALA F CA 1
ATOM 10535 C C . ALA F 3 20 ? -4.658 18.476 44.105 1.000 37.299 20 ALA F C 1
ATOM 10536 O O . ALA F 3 20 ? -4.769 17.308 43.807 1.000 41.690 20 ALA F O 1
ATOM 10543 N N . GLY F 3 21 ? -3.469 19.032 44.357 1.000 36.797 21 GLY F N 1
ATOM 10544 C CA . GLY F 3 21 ? -2.240 18.267 44.223 1.000 34.625 21 GLY F CA 1
ATOM 10545 C C . GLY F 3 21 ? -1.529 18.132 45.562 1.000 36.367 21 GLY F C 1
ATOM 10546 O O . GLY F 3 21 ? -2.032 18.571 46.593 1.000 40.083 21 GLY F O 1
ATOM 10550 N N . PRO F 3 22 ? -0.281 17.624 45.586 1.000 33.333 22 PRO F N 1
ATOM 10551 C CA . PRO F 3 22 ? 0.370 17.296 46.847 1.000 31.606 22 PRO F CA 1
ATOM 10552 C C . PRO F 3 22 ? 0.581 18.462 47.799 1.000 32.865 22 PRO F C 1
ATOM 10553 O O . PRO F 3 22 ? 0.766 18.201 48.972 1.000 35.895 22 PRO F O 1
ATOM 10564 N N . ARG F 3 23 ? 0.600 19.707 47.301 1.000 33.065 23 ARG F N 1
ATOM 10565 C CA . ARG F 3 23 ? 0.893 20.852 48.139 1.000 33.287 23 ARG F CA 1
ATOM 10566 C C . ARG F 3 23 ? -0.395 21.518 48.564 1.000 32.790 23 ARG F C 1
ATOM 10567 O O . ARG F 3 23 ? -0.351 22.596 49.067 1.000 36.351 23 ARG F O 1
ATOM 10588 N N . ASP F 3 24 ? -1.556 20.941 48.334 1.000 33.378 24 ASP F N 1
ATOM 10589 C CA . ASP F 3 24 ? -2.751 21.506 48.925 1.000 35.492 24 ASP F CA 1
ATOM 10590 C C . ASP F 3 24 ? -2.951 20.911 50.319 1.000 37.980 24 ASP F C 1
ATOM 10591 O O . ASP F 3 24 ? -3.298 19.737 50.438 1.000 35.761 24 ASP F O 1
ATOM 10600 N N . ARG F 3 25 ? -2.718 21.725 51.365 1.000 40.662 25 ARG F N 1
ATOM 10601 C CA . ARG F 3 25 ? -2.682 21.220 52.726 1.000 41.848 25 ARG F CA 1
ATOM 10602 C C . ARG F 3 25 ? -4.031 20.573 53.024 1.000 43.089 25 ARG F C 1
ATOM 10603 O O . ARG F 3 25 ? -4.049 19.476 53.537 1.000 45.711 25 ARG F O 1
ATOM 10609 N N . GLU F 3 26 ? -5.145 21.183 52.616 1.000 45.483 26 GLU F N 1
ATOM 10610 C CA . GLU F 3 26 ? -6.460 20.708 53.023 1.000 46.119 26 GLU F CA 1
ATOM 10611 C C . GLU F 3 26 ? -7.025 19.596 52.115 1.000 45.379 26 GLU F C 1
ATOM 10612 O O . GLU F 3 26 ? -7.654 18.691 52.644 1.000 51.704 26 GLU F O 1
ATOM 10624 N N . LEU F 3 27 ? -6.852 19.613 50.772 1.000 43.089 27 LEU F N 1
ATOM 10625 C CA . LEU F 3 27 ? -7.650 18.754 49.888 1.000 39.431 27 LEU F CA 1
ATOM 10626 C C . LEU F 3 27 ? -6.870 17.617 49.257 1.000 37.069 27 LEU F C 1
ATOM 10627 O O . LEU F 3 27 ? -7.471 16.786 48.601 1.000 39.724 27 LEU F O 1
ATOM 10643 N N . TRP F 3 28 ? -5.552 17.618 49.332 1.000 36.044 28 TRP F N 1
ATOM 10644 C CA . TRP F 3 28 ? -4.790 16.564 48.685 1.000 34.627 28 TRP F CA 1
ATOM 10645 C C . TRP F 3 28 ? -5.204 15.193 49.212 1.000 38.098 28 TRP F C 1
ATOM 10646 O O . TRP F 3 28 ? -5.265 14.237 48.454 1.000 43.779 28 TRP F O 1
ATOM 10667 N N . VAL F 3 29 ? -5.454 15.073 50.518 1.000 40.375 29 VAL F N 1
ATOM 10668 C CA . VAL F 3 29 ? -5.774 13.784 51.099 1.000 37.408 29 VAL F CA 1
ATOM 10669 C C . VAL F 3 29 ? -7.140 13.335 50.584 1.000 36.688 29 VAL F C 1
ATOM 10670 O O . VAL F 3 29 ? -7.415 12.145 50.479 1.000 40.769 29 VAL F O 1
ATOM 10683 N N . GLN F 3 30 ? -7.974 14.261 50.143 1.000 35.520 30 GLN F N 1
ATOM 10684 C CA . GLN F 3 30 ? -9.209 13.827 49.543 1.000 39.349 30 GLN F CA 1
ATOM 10685 C C . GLN F 3 30 ? -8.942 13.263 48.144 1.000 36.732 30 GLN F C 1
ATOM 10686 O O . GLN F 3 30 ? -9.539 12.264 47.761 1.000 36.965 30 GLN F O 1
ATOM 10700 N N . ARG F 3 31 ? -8.060 13.888 47.368 1.000 33.644 31 ARG F N 1
ATOM 10701 C CA . ARG F 3 31 ? -7.722 13.358 46.059 1.000 31.631 31 ARG F CA 1
ATOM 10702 C C . ARG F 3 31 ? -6.986 12.019 46.186 1.000 32.928 31 ARG F C 1
ATOM 10703 O O . ARG F 3 31 ? -7.144 11.099 45.379 1.000 33.859 31 ARG F O 1
ATOM 10724 N N . LEU F 3 32 ? -6.139 11.887 47.199 1.000 32.679 32 LEU F N 1
ATOM 10725 C CA . LEU F 3 32 ? -5.459 10.628 47.405 1.000 32.224 32 LEU F CA 1
ATOM 10726 C C . LEU F 3 32 ? -6.478 9.509 47.653 1.000 33.174 32 LEU F C 1
ATOM 10727 O O . LEU F 3 32 ? -6.298 8.424 47.122 1.000 29.976 32 LEU F O 1
ATOM 10743 N N . LYS F 3 33 ? -7.553 9.782 48.426 1.000 35.903 33 LYS F N 1
ATOM 10744 C CA . LYS F 3 33 ? -8.635 8.829 48.660 1.000 35.532 33 LYS F CA 1
ATOM 10745 C C . LYS F 3 33 ? -9.228 8.438 47.315 1.000 34.479 33 LYS F C 1
ATOM 10746 O O . LYS F 3 33 ? -9.310 7.273 46.966 1.000 36.712 33 LYS F O 1
ATOM 10752 N N . GLU F 3 34 ? -9.598 9.428 46.522 1.000 33.531 34 GLU F N 1
ATOM 10753 C CA . GLU F 3 34 ? -10.142 9.125 45.218 1.000 34.002 34 GLU F CA 1
ATOM 10754 C C . GLU F 3 34 ? -9.194 8.216 44.447 1.000 34.103 34 GLU F C 1
ATOM 10755 O O . GLU F 3 34 ? -9.632 7.207 43.898 1.000 33.386 34 GLU F O 1
ATOM 10767 N N . GLU F 3 35 ? -7.899 8.542 44.461 1.000 34.586 35 GLU F N 1
ATOM 10768 C CA . GLU F 3 35 ? -6.929 7.843 43.630 1.000 33.214 35 GLU F CA 1
ATOM 10769 C C . GLU F 3 35 ? -6.902 6.355 43.920 1.000 30.728 35 GLU F C 1
ATOM 10770 O O . GLU F 3 35 ? -6.984 5.548 42.987 1.000 32.002 35 GLU F O 1
ATOM 10782 N N . TYR F 3 36 ? -6.796 6.038 45.205 1.000 29.430 36 TYR F N 1
ATOM 10783 C CA . TYR F 3 36 ? -6.740 4.659 45.654 1.000 30.425 36 TYR F CA 1
ATOM 10784 C C . TYR F 3 36 ? -8.015 3.927 45.272 1.000 32.911 36 TYR F C 1
ATOM 10785 O O . TYR F 3 36 ? -7.949 2.761 44.869 1.000 33.057 36 TYR F O 1
ATOM 10803 N N . GLN F 3 37 ? -9.157 4.623 45.380 1.000 33.746 37 GLN F N 1
ATOM 10804 C CA . GLN F 3 37 ? -10.437 3.980 45.162 1.000 33.223 37 GLN F CA 1
ATOM 10805 C C . GLN F 3 37 ? -10.516 3.619 43.716 1.000 31.965 37 GLN F C 1
ATOM 10806 O O . GLN F 3 37 ? -10.816 2.493 43.410 1.000 34.622 37 GLN F O 1
ATOM 10820 N N . SER F 3 38 ? -10.239 4.588 42.848 1.000 32.614 38 SER F N 1
ATOM 10821 C CA . SER F 3 38 ? -10.309 4.274 41.434 1.000 35.381 38 SER F CA 1
ATOM 10822 C C . SER F 3 38 ? -9.279 3.183 41.104 1.000 34.203 38 SER F C 1
ATOM 10823 O O . SER F 3 38 ? -9.581 2.279 40.326 1.000 33.926 38 SER F O 1
ATOM 10831 N N . LEU F 3 39 ? -8.085 3.256 41.712 1.000 31.178 39 LEU F N 1
ATOM 10832 C CA . LEU F 3 39 ? -7.060 2.258 41.470 1.000 30.212 39 LEU F CA 1
ATOM 10833 C C . LEU F 3 39 ? -7.477 0.878 41.959 1.000 33.256 39 LEU F C 1
ATOM 10834 O O . LEU F 3 39 ? -7.200 -0.132 41.307 1.000 36.513 39 LEU F O 1
ATOM 10850 N N . ILE F 3 40 ? -8.114 0.796 43.116 1.000 33.121 40 ILE F N 1
ATOM 10851 C CA . ILE F 3 40 ? -8.573 -0.514 43.550 1.000 32.563 40 ILE F CA 1
ATOM 10852 C C . ILE F 3 40 ? -9.541 -1.073 42.524 1.000 32.943 40 ILE F C 1
ATOM 10853 O O . ILE F 3 40 ? -9.433 -2.242 42.182 1.000 37.341 40 ILE F O 1
ATOM 10869 N N . ARG F 3 41 ? -10.493 -0.253 42.076 1.000 32.706 41 ARG F N 1
ATOM 10870 C CA . ARG F 3 41 ? -11.497 -0.720 41.149 1.000 36.140 41 ARG F CA 1
ATOM 10871 C C . ARG F 3 41 ? -10.853 -1.174 39.835 1.000 33.823 41 ARG F C 1
ATOM 10872 O O . ARG F 3 41 ? -11.259 -2.179 39.255 1.000 34.999 41 ARG F O 1
ATOM 10893 N N . TYR F 3 42 ? -9.822 -0.468 39.377 1.000 28.634 42 TYR F N 1
ATOM 10894 C CA . TYR F 3 42 ? -9.177 -0.884 38.157 1.000 28.046 42 TYR F CA 1
ATOM 10895 C C . TYR F 3 42 ? -8.576 -2.275 38.349 1.000 30.173 42 TYR F C 1
ATOM 10896 O O . TYR F 3 42 ? -8.695 -3.173 37.514 1.000 31.411 42 TYR F O 1
ATOM 10914 N N . VAL F 3 43 ? -7.925 -2.488 39.478 1.000 31.882 43 VAL F N 1
ATOM 10915 C CA . VAL F 3 43 ? -7.266 -3.761 39.668 1.000 33.538 43 VAL F CA 1
ATOM 10916 C C . VAL F 3 43 ? -8.311 -4.867 39.727 1.000 36.408 43 VAL F C 1
ATOM 10917 O O . VAL F 3 43 ? -8.134 -5.927 39.116 1.000 37.250 43 VAL F O 1
ATOM 10930 N N . GLU F 3 44 ? -9.403 -4.625 40.461 1.000 37.619 44 GLU F N 1
ATOM 10931 C CA . GLU F 3 44 ? -10.466 -5.615 40.541 1.000 36.651 44 GLU F CA 1
ATOM 10932 C C . GLU F 3 44 ? -11.047 -5.930 39.166 1.000 37.236 44 GLU F C 1
ATOM 10933 O O . GLU F 3 44 ? -11.227 -7.079 38.849 1.000 40.378 44 GLU F O 1
ATOM 10945 N N . ASN F 3 45 ? -11.274 -4.937 38.317 1.000 37.627 45 ASN F N 1
ATOM 10946 C CA . ASN F 3 45 ? -11.588 -5.186 36.921 1.000 37.306 45 ASN F CA 1
ATOM 10947 C C . ASN F 3 45 ? -10.522 -6.042 36.250 1.000 36.528 45 ASN F C 1
ATOM 10948 O O . ASN F 3 45 ? -10.819 -7.048 35.609 1.000 37.690 45 ASN F O 1
ATOM 10959 N N . ASN F 3 46 ? -9.270 -5.637 36.390 1.000 35.050 46 ASN F N 1
ATOM 10960 C CA . ASN F 3 46 ? -8.195 -6.379 35.767 1.000 36.449 46 ASN F CA 1
ATOM 10961 C C . ASN F 3 46 ? -8.128 -7.855 36.155 1.000 36.143 46 ASN F C 1
ATOM 10962 O O . ASN F 3 46 ? -7.796 -8.657 35.309 1.000 34.715 46 ASN F O 1
ATOM 10973 N N . LYS F 3 47 ? -8.410 -8.196 37.410 1.000 37.747 47 LYS F N 1
ATOM 10974 C CA . LYS F 3 47 ? -8.326 -9.575 37.875 1.000 39.173 47 LYS F CA 1
ATOM 10975 C C . LYS F 3 47 ? -9.506 -10.380 37.326 1.000 39.992 47 LYS F C 1
ATOM 10976 O O . LYS F 3 47 ? -9.400 -11.555 37.060 1.000 39.826 47 LYS F O 1
ATOM 10995 N N . ASN F 3 48 ? -10.661 -9.736 37.216 1.000 42.191 48 ASN F N 1
ATOM 10996 C CA . ASN F 3 48 ? -11.918 -10.405 36.952 1.000 44.908 48 ASN F CA 1
ATOM 10997 C C . ASN F 3 48 ? -11.889 -10.837 35.496 1.000 43.896 48 ASN F C 1
ATOM 10998 O O . ASN F 3 48 ? -12.584 -11.725 35.052 1.000 45.652 48 ASN F O 1
ATOM 11009 N N . ALA F 3 49 ? -11.000 -10.197 34.759 1.000 43.429 49 ALA F N 1
ATOM 11010 C CA . ALA F 3 49 ? -10.870 -10.427 33.338 1.000 41.308 49 ALA F CA 1
ATOM 11011 C C . ALA F 3 49 ? -9.604 -11.207 33.021 1.000 38.653 49 ALA F C 1
ATOM 11012 O O . ALA F 3 49 ? -9.087 -11.068 31.983 1.000 38.422 49 ALA F O 1
ATOM 11019 N N . ASP F 3 50 ? -8.954 -11.901 33.911 1.000 40.112 50 ASP F N 1
ATOM 11020 C CA . ASP F 3 50 ? -7.651 -12.480 33.639 1.000 40.030 50 ASP F CA 1
ATOM 11021 C C . ASP F 3 50 ? -6.734 -11.446 32.977 1.000 39.125 50 ASP F C 1
ATOM 11022 O O . ASP F 3 50 ? -5.862 -11.828 32.221 1.000 45.163 50 ASP F O 1
ATOM 11031 N N . ASN F 3 51 ? -6.814 -10.145 33.288 1.000 41.752 51 ASN F N 1
ATOM 11032 C CA . ASN F 3 51 ? -5.860 -9.205 32.696 1.000 42.791 51 ASN F CA 1
ATOM 11033 C C . ASN F 3 51 ? -5.039 -8.433 33.735 1.000 43.949 51 ASN F C 1
ATOM 11034 O O . ASN F 3 51 ? -4.911 -7.214 33.675 1.000 45.870 51 ASN F O 1
ATOM 11045 N N . ASP F 3 52 ? -4.321 -9.162 34.579 1.000 46.772 52 ASP F N 1
ATOM 11046 C CA . ASP F 3 52 ? -3.530 -8.562 35.638 1.000 45.653 52 ASP F CA 1
ATOM 11047 C C . ASP F 3 52 ? -2.160 -8.200 35.056 1.000 40.291 52 ASP F C 1
ATOM 11048 O O . ASP F 3 52 ? -1.366 -9.082 34.762 1.000 38.943 52 ASP F O 1
ATOM 11057 N N . TRP F 3 53 ? -1.851 -6.913 34.880 1.000 35.940 53 TRP F N 1
ATOM 11058 C CA . TRP F 3 53 ? -0.565 -6.607 34.259 1.000 34.445 53 TRP F CA 1
ATOM 11059 C C . TRP F 3 53 ? 0.394 -5.739 35.082 1.000 34.346 53 TRP F C 1
ATOM 11060 O O . TRP F 3 53 ? 1.484 -5.410 34.597 1.000 32.197 53 TRP F O 1
ATOM 11081 N N . PHE F 3 54 ? 0.015 -5.378 36.315 1.000 32.183 54 PHE F N 1
ATOM 11082 C CA . PHE F 3 54 ? 0.888 -4.533 37.083 1.000 29.978 54 PHE F CA 1
ATOM 11083 C C . PHE F 3 54 ? 0.703 -4.781 38.573 1.000 34.376 54 PHE F C 1
ATOM 11084 O O . PHE F 3 54 ? -0.280 -5.386 39.015 1.000 30.704 54 PHE F O 1
ATOM 11101 N N . ARG F 3 55 ? 1.695 -4.254 39.319 1.000 40.049 55 ARG F N 1
ATOM 11102 C CA . ARG F 3 55 ? 1.673 -4.092 40.765 1.000 36.990 55 ARG F CA 1
ATOM 11103 C C . ARG F 3 55 ? 2.102 -2.665 41.082 1.000 34.270 55 ARG F C 1
ATOM 11104 O O . ARG F 3 55 ? 2.960 -2.154 40.373 1.000 33.547 55 ARG F O 1
ATOM 11125 N N . LEU F 3 56 ? 1.548 -2.057 42.150 1.000 33.545 56 LEU F N 1
ATOM 11126 C CA . LEU F 3 56 ? 1.940 -0.718 42.588 1.000 32.360 56 LEU F CA 1
ATOM 11127 C C . LEU F 3 56 ? 1.861 -0.497 44.102 1.000 35.178 56 LEU F C 1
ATOM 11128 O O . LEU F 3 56 ? 1.009 -1.044 44.806 1.000 33.948 56 LEU F O 1
ATOM 11144 N N . GLU F 3 57 ? 2.673 0.467 44.544 1.000 37.937 57 GLU F N 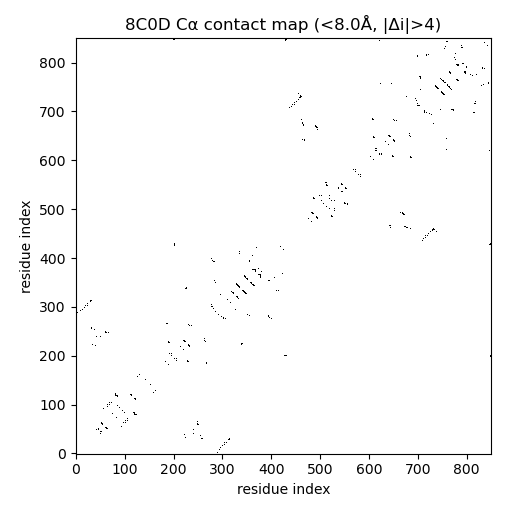1
ATOM 11145 C CA . GLU F 3 57 ? 2.776 0.882 45.926 1.000 39.634 57 GLU F CA 1
ATOM 11146 C C . GLU F 3 57 ? 3.145 2.360 45.939 1.000 36.235 57 GLU F C 1
ATOM 11147 O O . GLU F 3 57 ? 3.775 2.794 44.973 1.000 31.190 57 GLU F O 1
ATOM 11159 N N . SER F 3 58 ? 2.756 3.101 47.011 1.000 35.673 58 SER F N 1
ATOM 11160 C CA . SER F 3 58 ? 3.113 4.512 47.146 1.000 33.948 58 SER F CA 1
ATOM 11161 C C . SER F 3 58 ? 3.915 4.750 48.421 1.000 32.872 58 SER F C 1
ATOM 11162 O O . SER F 3 58 ? 4.042 3.883 49.250 1.000 33.924 58 SER F O 1
ATOM 11170 N N . ASN F 3 59 ? 4.447 5.953 48.564 1.000 34.592 59 ASN F N 1
ATOM 11171 C CA . ASN F 3 59 ? 5.033 6.399 49.822 1.000 37.688 59 ASN F CA 1
ATOM 11172 C C . ASN F 3 59 ? 3.877 6.726 50.780 1.000 39.561 59 ASN F C 1
ATOM 11173 O O . ASN F 3 59 ? 2.718 6.610 50.387 1.000 40.780 59 ASN F O 1
ATOM 11184 N N . LYS F 3 60 ? 4.170 7.100 52.041 1.000 40.809 60 LYS F N 1
ATOM 11185 C CA . LYS F 3 60 ? 3.091 7.309 52.997 1.000 40.936 60 LYS F CA 1
ATOM 11186 C C . LYS F 3 60 ? 2.196 8.468 52.494 1.000 39.367 60 LYS F C 1
ATOM 11187 O O . LYS F 3 60 ? 0.985 8.473 52.702 1.000 40.362 60 LYS F O 1
ATOM 11193 N N . GLU F 3 61 ? 2.748 9.443 51.772 1.000 37.330 61 GLU F N 1
ATOM 11194 C CA . GLU F 3 61 ? 1.982 10.619 51.399 1.000 36.775 61 GLU F CA 1
ATOM 11195 C C . GLU F 3 61 ? 1.403 10.502 49.988 1.000 37.940 61 GLU F C 1
ATOM 11196 O O . GLU F 3 61 ? 0.830 11.476 49.493 1.000 40.264 61 GLU F O 1
ATOM 11208 N N . GLY F 3 62 ? 1.617 9.369 49.298 1.000 34.069 62 GLY F N 1
ATOM 11209 C CA . GLY F 3 62 ? 1.075 9.214 47.964 1.000 31.685 62 GLY F CA 1
ATOM 11210 C C . GLY F 3 62 ? 1.770 10.098 46.928 1.000 31.758 62 GLY F C 1
ATOM 11211 O O . GLY F 3 62 ? 1.232 10.339 45.850 1.000 30.745 62 GLY F O 1
ATOM 11215 N N . THR F 3 63 ? 2.996 10.532 47.223 1.000 33.652 63 THR F N 1
ATOM 11216 C CA . THR F 3 63 ? 3.748 11.378 46.311 1.000 32.326 63 THR F CA 1
ATOM 11217 C C . THR F 3 63 ? 4.782 10.596 45.497 1.000 34.633 63 THR F C 1
ATOM 11218 O O . THR F 3 63 ? 5.149 11.042 44.412 1.000 36.312 63 THR F O 1
ATOM 11229 N N . ARG F 3 64 ? 5.184 9.396 45.944 1.000 36.010 64 ARG F N 1
ATOM 11230 C CA . ARG F 3 64 ? 6.127 8.570 45.194 1.000 37.336 64 ARG F CA 1
ATOM 11231 C C . ARG F 3 64 ? 5.466 7.209 44.898 1.000 35.162 64 ARG F C 1
ATOM 11232 O O . ARG F 3 64 ? 4.856 6.580 45.769 1.000 34.643 64 ARG F O 1
ATOM 11253 N N . TRP F 3 65 ? 5.567 6.748 43.648 1.000 32.451 65 TRP F N 1
ATOM 11254 C CA . TRP F 3 65 ? 4.977 5.475 43.278 1.000 31.758 65 TRP F CA 1
ATOM 11255 C C . TRP F 3 65 ? 6.013 4.559 42.606 1.000 34.184 65 TRP F C 1
ATOM 11256 O O . TRP F 3 65 ? 6.849 5.020 41.831 1.000 31.905 65 TRP F O 1
ATOM 11277 N N . PHE F 3 66 ? 5.930 3.243 42.904 1.000 36.854 66 PHE F N 1
ATOM 11278 C CA . PHE F 3 66 ? 6.853 2.218 42.417 1.000 38.474 66 PHE F CA 1
ATOM 11279 C C . PHE F 3 66 ? 6.142 0.861 42.289 1.000 36.748 66 PHE F C 1
ATOM 11280 O O . PHE F 3 66 ? 5.209 0.555 43.033 1.000 35.650 66 PHE F O 1
ATOM 11297 N N . GLY F 3 67 ? 6.609 0.029 41.352 1.000 34.798 67 GLY F N 1
ATOM 11298 C CA . GLY F 3 67 ? 5.908 -1.195 41.021 1.000 33.772 67 GLY F CA 1
ATOM 11299 C C . GLY F 3 67 ? 6.483 -1.927 39.807 1.000 35.421 67 GLY F C 1
ATOM 11300 O O . GLY F 3 67 ? 7.562 -1.659 39.297 1.000 36.288 67 GLY F O 1
ATOM 11304 N N . LYS F 3 68 ? 5.710 -2.902 39.357 1.000 38.104 68 LYS F N 1
ATOM 11305 C CA . LYS F 3 68 ? 6.072 -3.764 38.252 1.000 40.156 68 LYS F CA 1
ATOM 11306 C C . LYS F 3 68 ? 4.969 -3.663 37.213 1.000 38.321 68 LYS F C 1
ATOM 11307 O O . LYS F 3 68 ? 3.805 -3.464 37.567 1.000 37.820 68 LYS F O 1
ATOM 11326 N N . CYS F 3 69 ? 5.350 -3.814 35.941 1.000 36.759 69 CYS F N 1
ATOM 11327 C CA . CYS F 3 69 ? 4.391 -4.111 34.888 1.000 35.238 69 CYS F CA 1
ATOM 11328 C C . CYS F 3 69 ? 4.884 -5.357 34.161 1.000 32.873 69 CYS F C 1
ATOM 11329 O O . CYS F 3 69 ? 6.059 -5.660 34.218 1.000 32.562 69 CYS F O 1
ATOM 11337 N N . TRP F 3 70 ? 3.999 -6.066 33.466 1.000 34.846 70 TRP F N 1
ATOM 11338 C CA . TRP F 3 70 ? 4.434 -7.117 32.545 1.000 39.506 70 TRP F CA 1
ATOM 11339 C C . TRP F 3 70 ? 3.600 -7.125 31.258 1.000 34.929 70 TRP F C 1
ATOM 11340 O O . TRP F 3 70 ? 2.427 -6.789 31.232 1.000 29.535 70 TRP F O 1
ATOM 11361 N N . TYR F 3 71 ? 4.273 -7.511 30.175 1.000 36.990 71 TYR F N 1
ATOM 11362 C CA . TYR F 3 71 ? 3.693 -7.621 28.848 1.000 37.570 71 TYR F CA 1
ATOM 11363 C C . TYR F 3 71 ? 3.929 -9.018 28.268 1.000 37.349 71 TYR F C 1
ATOM 11364 O O . TYR F 3 71 ? 5.032 -9.558 28.329 1.000 38.440 71 TYR F O 1
ATOM 11382 N N . ILE F 3 72 ? 2.889 -9.569 27.650 1.000 36.300 72 ILE F N 1
ATOM 11383 C CA . ILE F 3 72 ? 2.972 -10.901 27.105 1.000 38.922 72 ILE F CA 1
ATOM 11384 C C . ILE F 3 72 ? 3.148 -10.786 25.604 1.000 38.301 72 ILE F C 1
ATOM 11385 O O . ILE F 3 72 ? 2.289 -10.229 24.956 1.000 36.937 72 ILE F O 1
ATOM 11401 N N . HIS F 3 73 ? 4.210 -11.379 25.065 1.000 40.788 73 HIS F N 1
ATOM 11402 C CA . HIS F 3 73 ? 4.393 -11.399 23.626 1.000 44.440 73 HIS F CA 1
ATOM 11403 C C . HIS F 3 73 ? 4.770 -12.798 23.150 1.000 46.118 73 HIS F C 1
ATOM 11404 O O . HIS F 3 73 ? 5.851 -13.283 23.481 1.000 48.143 73 HIS F O 1
ATOM 11419 N N . ASP F 3 74 ? 3.921 -13.389 22.307 1.000 47.597 74 ASP F N 1
ATOM 11420 C CA . ASP F 3 74 ? 4.117 -14.759 21.847 1.000 53.480 74 ASP F CA 1
ATOM 11421 C C . ASP F 3 74 ? 4.169 -15.709 23.031 1.000 48.620 74 ASP F C 1
ATOM 11422 O O . ASP F 3 74 ? 5.070 -16.527 23.135 1.000 47.193 74 ASP F O 1
ATOM 11431 N N . LEU F 3 75 ? 3.189 -15.568 23.918 1.000 47.308 75 LEU F N 1
ATOM 11432 C CA . LEU F 3 75 ? 2.984 -16.504 25.013 1.000 47.553 75 LEU F CA 1
ATOM 11433 C C . LEU F 3 75 ? 4.141 -16.450 26.017 1.000 45.166 75 LEU F C 1
ATOM 11434 O O . LEU F 3 75 ? 4.243 -17.328 26.873 1.000 47.441 75 LEU F O 1
ATOM 11450 N N . LEU F 3 76 ? 4.998 -15.427 25.898 1.000 42.728 76 LEU F N 1
ATOM 11451 C CA . LEU F 3 76 ? 6.103 -15.187 26.810 1.000 42.546 76 LEU F CA 1
ATOM 11452 C C . LEU F 3 76 ? 5.893 -13.856 27.537 1.000 40.292 76 LEU F C 1
ATOM 11453 O O . LEU F 3 76 ? 5.515 -12.882 26.894 1.000 36.843 76 LEU F O 1
ATOM 11469 N N . LYS F 3 77 ? 6.205 -13.844 28.847 1.000 41.280 77 LYS F N 1
ATOM 11470 C CA . LYS F 3 77 ? 6.064 -12.692 29.711 1.000 42.476 77 LYS F CA 1
ATOM 11471 C C . LYS F 3 77 ? 7.391 -11.965 29.954 1.000 41.370 77 LYS F C 1
ATOM 11472 O O . LYS F 3 77 ? 8.416 -12.583 30.238 1.000 41.092 77 LYS F O 1
ATOM 11491 N N . TYR F 3 78 ? 7.311 -10.629 29.845 1.000 37.701 78 TYR F N 1
ATOM 11492 C CA . TYR F 3 78 ? 8.412 -9.746 30.122 1.000 38.964 78 TYR F CA 1
ATOM 11493 C C . TYR F 3 78 ? 7.944 -8.797 31.216 1.000 41.118 78 TYR F C 1
ATOM 11494 O O . TYR F 3 78 ? 6.849 -8.272 31.115 1.000 41.570 78 TYR F O 1
ATOM 11512 N N . GLU F 3 79 ? 8.777 -8.600 32.248 1.000 45.053 79 GLU F N 1
ATOM 11513 C CA . GLU F 3 79 ? 8.443 -7.823 33.431 1.000 45.292 79 GLU F CA 1
ATOM 11514 C C . GLU F 3 79 ? 9.395 -6.647 33.569 1.000 42.854 79 GLU F C 1
ATOM 11515 O O . GLU F 3 79 ? 10.604 -6.811 33.547 1.000 44.792 79 GLU F O 1
ATOM 11527 N N . PHE F 3 80 ? 8.858 -5.461 33.816 1.000 42.802 80 PHE F N 1
ATOM 11528 C CA . PHE F 3 80 ? 9.716 -4.300 33.997 1.000 41.676 80 PHE F CA 1
ATOM 11529 C C . PHE F 3 80 ? 9.364 -3.561 35.276 1.000 40.761 80 PHE F C 1
ATOM 11530 O O . PHE F 3 80 ? 8.191 -3.504 35.639 1.000 44.604 80 PHE F O 1
ATOM 11547 N N . ASP F 3 81 ? 10.384 -2.990 35.916 1.000 40.299 81 ASP F N 1
ATOM 11548 C CA . ASP F 3 81 ? 10.166 -2.072 37.011 1.000 39.769 81 ASP F CA 1
ATOM 11549 C C . ASP F 3 81 ? 9.807 -0.707 36.441 1.000 36.600 81 ASP F C 1
ATOM 11550 O O . ASP F 3 81 ? 10.338 -0.324 35.401 1.000 35.939 81 ASP F O 1
ATOM 11559 N N . ILE F 3 82 ? 8.925 -0.022 37.179 1.000 32.638 82 ILE F N 1
ATOM 11560 C CA . ILE F 3 82 ? 8.365 1.252 36.820 1.000 32.049 82 ILE F CA 1
ATOM 11561 C C . ILE F 3 82 ? 8.298 2.089 38.077 1.000 34.093 82 ILE F C 1
ATOM 11562 O O . ILE F 3 82 ? 8.192 1.513 39.147 1.000 37.842 82 ILE F O 1
ATOM 11578 N N . GLU F 3 83 ? 8.245 3.423 37.927 1.000 34.156 83 GLU F N 1
ATOM 11579 C CA . GLU F 3 83 ? 8.082 4.337 39.049 1.000 34.326 83 GLU F CA 1
ATOM 11580 C C . GLU F 3 83 ? 7.695 5.723 38.537 1.000 33.839 83 GLU F C 1
ATOM 11581 O O . GLU F 3 83 ? 7.963 6.036 37.368 1.000 31.264 83 GLU F O 1
ATOM 11593 N N . PHE F 3 84 ? 7.102 6.541 39.430 1.000 32.436 84 PHE F N 1
ATOM 11594 C CA . PHE F 3 84 ? 6.804 7.923 39.104 1.000 31.886 84 PHE F CA 1
ATOM 11595 C C . PHE F 3 84 ? 6.544 8.773 40.345 1.000 33.889 84 PHE F C 1
ATOM 11596 O O . PHE F 3 84 ? 6.180 8.273 41.431 1.000 33.287 84 PHE F O 1
ATOM 11613 N N . ASP F 3 85 ? 6.749 10.084 40.138 1.000 33.524 85 ASP F N 1
ATOM 11614 C CA . ASP F 3 85 ? 6.516 11.086 41.161 1.000 33.026 85 ASP F CA 1
ATOM 11615 C C . ASP F 3 85 ? 5.308 11.910 40.742 1.000 33.370 85 ASP F C 1
ATOM 11616 O O . ASP F 3 85 ? 5.116 12.174 39.556 1.000 34.089 85 ASP F O 1
ATOM 11625 N N . ILE F 3 86 ? 4.518 12.331 41.728 1.000 32.288 86 ILE F N 1
ATOM 11626 C CA . ILE F 3 86 ? 3.336 13.128 41.480 1.000 29.027 86 ILE F CA 1
ATOM 11627 C C . ILE F 3 86 ? 3.750 14.583 41.369 1.000 30.361 86 ILE F C 1
ATOM 11628 O O . ILE F 3 86 ? 4.187 15.148 42.355 1.000 34.370 86 ILE F O 1
ATOM 11644 N N . PRO F 3 87 ? 3.613 15.250 40.208 1.000 32.125 87 PRO F N 1
ATOM 11645 C CA . PRO F 3 87 ? 3.935 16.664 40.070 1.000 35.293 87 PRO F CA 1
ATOM 11646 C C . PRO F 3 87 ? 3.134 17.609 40.950 1.000 37.781 87 PRO F C 1
ATOM 11647 O O . PRO F 3 87 ? 2.000 17.314 41.301 1.000 35.713 87 PRO F O 1
ATOM 11658 N N . ILE F 3 88 ? 3.728 18.777 41.235 1.000 41.139 88 ILE F N 1
ATOM 11659 C CA . ILE F 3 88 ? 3.107 19.707 42.151 1.000 43.173 88 ILE F CA 1
ATOM 11660 C C . ILE F 3 88 ? 1.778 20.123 41.538 1.000 41.484 88 ILE F C 1
ATOM 11661 O O . ILE F 3 88 ? 0.785 20.233 42.241 1.000 43.710 88 ILE F O 1
ATOM 11677 N N . THR F 3 89 ? 1.800 20.336 40.219 1.000 41.296 89 THR F N 1
ATOM 11678 C CA . THR F 3 89 ? 0.652 20.738 39.415 1.000 39.776 89 THR F CA 1
ATOM 11679 C C . THR F 3 89 ? -0.327 19.613 39.021 1.000 38.314 89 THR F C 1
ATOM 11680 O O . THR F 3 89 ? -1.234 19.856 38.238 1.000 37.666 89 THR F O 1
ATOM 11691 N N . TYR F 3 90 ? -0.169 18.387 39.547 1.000 35.235 90 TYR F N 1
ATOM 11692 C CA . TYR F 3 90 ? -1.149 17.325 39.375 1.000 32.725 90 TYR F CA 1
ATOM 11693 C C . TYR F 3 90 ? -2.412 17.728 40.104 1.000 31.901 90 TYR F C 1
ATOM 11694 O O . TYR F 3 90 ? -2.293 18.346 41.138 1.000 34.763 90 TYR F O 1
ATOM 11712 N N . PRO F 3 91 ? -3.644 17.374 39.693 1.000 32.538 91 PRO F N 1
ATOM 11713 C CA . PRO F 3 91 ? -3.928 16.519 38.544 1.000 33.823 91 PRO F CA 1
ATOM 11714 C C . PRO F 3 91 ? -4.022 17.175 37.171 1.000 37.103 91 PRO F C 1
ATOM 11715 O O . PRO F 3 91 ? -4.373 16.541 36.180 1.000 40.283 91 PRO F O 1
ATOM 11726 N N . THR F 3 92 ? -3.759 18.471 37.111 1.000 40.962 92 THR F N 1
ATOM 11727 C CA . THR F 3 92 ? -3.702 19.183 35.846 1.000 38.395 92 THR F CA 1
ATOM 11728 C C . THR F 3 92 ? -2.582 18.604 34.984 1.000 38.595 92 THR F C 1
ATOM 11729 O O . THR F 3 92 ? -2.826 18.171 33.872 1.000 39.090 92 THR F O 1
ATOM 11740 N N . THR F 3 93 ? -1.371 18.538 35.547 1.000 38.991 93 THR F N 1
ATOM 11741 C CA . THR F 3 93 ? -0.205 17.964 34.900 1.000 38.731 93 THR F CA 1
ATOM 11742 C C . THR F 3 93 ? -0.113 16.460 35.179 1.000 38.666 93 THR F C 1
ATOM 11743 O O . THR F 3 93 ? -0.146 15.986 36.319 1.000 35.340 93 THR F O 1
ATOM 11754 N N . ALA F 3 94 ? -0.034 15.679 34.107 1.000 40.934 94 ALA F N 1
ATOM 11755 C CA . ALA F 3 94 ? -0.000 14.234 34.260 1.000 37.420 94 ALA F CA 1
ATOM 11756 C C . ALA F 3 94 ? 1.418 13.830 34.631 1.000 37.247 94 ALA F C 1
ATOM 11757 O O . ALA F 3 94 ? 2.377 14.488 34.236 1.000 42.296 94 ALA F O 1
ATOM 11764 N N . PRO F 3 95 ? 1.603 12.758 35.420 1.000 36.481 95 PRO F N 1
ATOM 11765 C CA . PRO F 3 95 ? 2.940 12.330 35.852 1.000 36.320 95 PRO F CA 1
ATOM 11766 C C . PRO F 3 95 ? 3.679 11.697 34.684 1.000 33.082 95 PRO F C 1
ATOM 11767 O O . PRO F 3 95 ? 3.053 11.313 33.725 1.000 33.451 95 PRO F O 1
ATOM 11778 N N . GLU F 3 96 ? 4.994 11.598 34.770 1.000 33.090 96 GLU F N 1
ATOM 11779 C CA . GLU F 3 96 ? 5.773 10.956 33.732 1.000 36.083 96 GLU F CA 1
ATOM 11780 C C . GLU F 3 96 ? 6.299 9.614 34.235 1.000 34.542 96 GLU F C 1
ATOM 11781 O O . GLU F 3 96 ? 7.084 9.592 35.172 1.000 34.286 96 GLU F O 1
ATOM 11793 N N . ILE F 3 97 ? 5.869 8.500 33.623 1.000 35.287 97 ILE F N 1
ATOM 11794 C CA . ILE F 3 97 ? 6.260 7.173 34.085 1.000 34.588 97 ILE F CA 1
ATOM 11795 C C . ILE F 3 97 ? 7.695 6.885 33.653 1.000 38.138 97 ILE F C 1
ATOM 11796 O O . ILE F 3 97 ? 8.084 7.258 32.550 1.000 42.857 97 ILE F O 1
ATOM 11812 N N . ALA F 3 98 ? 8.474 6.208 34.506 1.000 38.260 98 ALA F N 1
ATOM 11813 C CA . ALA F 3 98 ? 9.822 5.824 34.119 1.000 41.712 98 ALA F CA 1
ATOM 11814 C C . ALA F 3 98 ? 10.001 4.308 34.210 1.000 43.713 98 ALA F C 1
ATOM 11815 O O . ALA F 3 98 ? 9.681 3.699 35.230 1.000 45.209 98 ALA F O 1
ATOM 11822 N N . VAL F 3 99 ? 10.482 3.714 33.112 1.000 43.452 99 VAL F N 1
ATOM 11823 C CA . VAL F 3 99 ? 10.906 2.324 33.082 1.000 41.031 99 VAL F CA 1
ATOM 11824 C C . VAL F 3 99 ? 12.429 2.304 32.899 1.000 44.006 99 VAL F C 1
ATOM 11825 O O . VAL F 3 99 ? 12.961 2.242 31.781 1.000 42.362 99 VAL F O 1
ATOM 11838 N N . PRO F 3 100 ? 13.175 2.409 34.018 1.000 44.139 100 PRO F N 1
ATOM 11839 C CA . PRO F 3 100 ? 14.601 2.650 33.969 1.000 45.419 100 PRO F CA 1
ATOM 11840 C C . PRO F 3 100 ? 15.414 1.585 33.258 1.000 47.676 100 PRO F C 1
ATOM 11841 O O . PRO F 3 100 ? 16.479 1.916 32.769 1.000 51.495 100 PRO F O 1
ATOM 11852 N N . GLU F 3 101 ? 14.951 0.326 33.226 1.000 48.639 101 GLU F N 1
ATOM 11853 C CA . GLU F 3 101 ? 15.741 -0.779 32.673 1.000 50.557 101 GLU F CA 1
ATOM 11854 C C . GLU F 3 101 ? 15.747 -0.766 31.144 1.000 52.295 101 GLU F C 1
ATOM 11855 O O . GLU F 3 101 ? 16.559 -1.463 30.540 1.000 53.791 101 GLU F O 1
ATOM 11867 N N . LEU F 3 102 ? 14.886 0.073 30.530 1.000 56.254 102 LEU F N 1
ATOM 11868 C CA . LEU F 3 102 ? 14.871 0.302 29.082 1.000 58.060 102 LEU F CA 1
ATOM 11869 C C . LEU F 3 102 ? 15.497 1.643 28.674 1.000 60.723 102 LEU F C 1
ATOM 11870 O O . LEU F 3 102 ? 15.266 2.110 27.561 1.000 63.139 102 LEU F O 1
ATOM 11886 N N . ASP F 3 103 ? 16.274 2.291 29.541 1.000 61.171 103 ASP F N 1
ATOM 11887 C CA . ASP F 3 103 ? 16.859 3.558 29.155 1.000 67.772 103 ASP F CA 1
ATOM 11888 C C . ASP F 3 103 ? 17.915 3.267 28.102 1.000 74.417 103 ASP F C 1
ATOM 11889 O O . ASP F 3 103 ? 18.663 2.307 28.259 1.000 79.062 103 ASP F O 1
ATOM 11898 N N . GLY F 3 104 ? 17.937 4.057 27.018 1.000 76.772 104 GLY F N 1
ATOM 11899 C CA . GLY F 3 104 ? 18.907 3.851 25.948 1.000 80.085 104 GLY F CA 1
ATOM 11900 C C . GLY F 3 104 ? 18.423 2.873 24.881 1.000 77.245 104 GLY F C 1
ATOM 11901 O O . GLY F 3 104 ? 18.733 3.017 23.712 1.000 87.635 104 GLY F O 1
ATOM 11905 N N . LYS F 3 105 ? 17.633 1.882 25.273 1.000 71.996 105 LYS F N 1
ATOM 11906 C CA . LYS F 3 105 ? 17.256 0.807 24.373 1.000 70.659 105 LYS F CA 1
ATOM 11907 C C . LYS F 3 105 ? 16.049 1.156 23.505 1.000 67.054 105 LYS F C 1
ATOM 11908 O O . LYS F 3 105 ? 15.707 0.376 22.625 1.000 70.813 105 LYS F O 1
ATOM 11927 N N . THR F 3 106 ? 15.346 2.258 23.765 1.000 62.795 106 THR F N 1
ATOM 11928 C CA . THR F 3 106 ? 14.170 2.567 22.962 1.000 60.944 106 THR F CA 1
ATOM 11929 C C . THR F 3 106 ? 14.139 4.064 22.694 1.000 65.282 106 THR F C 1
ATOM 11930 O O . THR F 3 106 ? 14.490 4.901 23.544 1.000 67.644 106 THR F O 1
ATOM 11941 N N . ALA F 3 107 ? 13.663 4.352 21.484 1.000 67.541 107 ALA F N 1
ATOM 11942 C CA . ALA F 3 107 ? 13.557 5.702 20.977 1.000 69.694 107 ALA F CA 1
ATOM 11943 C C . ALA F 3 107 ? 12.399 6.428 21.665 1.000 62.982 107 ALA F C 1
ATOM 11944 O O . ALA F 3 107 ? 12.491 7.626 21.874 1.000 61.807 107 ALA F O 1
ATOM 11951 N N . LYS F 3 108 ? 11.322 5.737 22.043 1.000 57.997 108 LYS F N 1
ATOM 11952 C CA . LYS F 3 108 ? 10.155 6.483 22.493 1.000 60.944 108 LYS F CA 1
ATOM 11953 C C . LYS F 3 108 ? 10.239 6.701 24.017 1.000 59.222 108 LYS F C 1
ATOM 11954 O O . LYS F 3 108 ? 9.269 6.505 24.769 1.000 50.846 108 LYS F O 1
ATOM 11973 N N . MET F 3 109 ? 11.410 7.188 24.464 1.000 62.478 109 MET F N 1
ATOM 11974 C CA . MET F 3 109 ? 11.699 7.356 25.882 1.000 61.526 109 MET F CA 1
ATOM 11975 C C . MET F 3 109 ? 12.832 8.366 26.062 1.000 64.401 109 MET F C 1
ATOM 11976 O O . MET F 3 109 ? 13.889 8.198 25.457 1.000 70.445 109 MET F O 1
ATOM 11990 N N . TYR F 3 110 ? 12.635 9.354 26.950 1.000 62.783 110 TYR F N 1
ATOM 11991 C CA . TYR F 3 110 ? 13.682 10.299 27.329 1.000 65.300 110 TYR F CA 1
ATOM 11992 C C . TYR F 3 110 ? 14.738 9.627 28.209 1.000 67.100 110 TYR F C 1
ATOM 11993 O O . TYR F 3 110 ? 14.578 8.473 28.617 1.000 60.418 110 TYR F O 1
ATOM 12011 N N . ARG F 3 111 ? 15.807 10.385 28.519 1.000 72.988 111 ARG F N 1
ATOM 12012 C CA . ARG F 3 111 ? 16.794 9.978 29.514 1.000 74.168 111 ARG F CA 1
ATOM 12013 C C . ARG F 3 111 ? 16.122 9.898 30.898 1.000 72.255 111 ARG F C 1
ATOM 12014 O O . ARG F 3 111 ? 15.175 10.631 31.226 1.000 62.918 111 ARG F O 1
ATOM 12020 N N . GLY F 3 112 ? 16.580 8.902 31.673 1.000 73.714 112 GLY F N 1
ATOM 12021 C CA . GLY F 3 112 ? 16.011 8.591 32.973 1.000 68.541 112 GLY F CA 1
ATOM 12022 C C . GLY F 3 112 ? 15.051 7.407 32.929 1.000 64.095 112 GLY F C 1
ATOM 12023 O O . GLY F 3 112 ? 14.656 6.916 33.976 1.000 63.125 112 GLY F O 1
ATOM 12027 N N . GLY F 3 113 ? 14.684 6.932 31.732 1.000 63.687 113 GLY F N 1
ATOM 12028 C CA . GLY F 3 113 ? 13.621 5.939 31.615 1.000 60.967 113 GLY F CA 1
ATOM 12029 C C . GLY F 3 113 ? 12.249 6.579 31.365 1.000 55.646 113 GLY F C 1
ATOM 12030 O O . GLY F 3 113 ? 11.241 5.891 31.191 1.000 47.852 113 GLY F O 1
ATOM 12034 N N . LYS F 3 114 ? 12.230 7.913 31.324 1.000 55.450 114 LYS F N 1
ATOM 12035 C CA . LYS F 3 114 ? 10.995 8.648 31.151 1.000 55.154 114 LYS F CA 1
ATOM 12036 C C . LYS F 3 114 ? 10.397 8.328 29.791 1.000 53.511 114 LYS F C 1
ATOM 12037 O O . LYS F 3 114 ? 10.946 8.714 28.764 1.000 56.864 114 LYS F O 1
ATOM 12056 N N . ILE F 3 115 ? 9.258 7.638 29.799 1.000 49.484 115 ILE F N 1
ATOM 12057 C CA . ILE F 3 115 ? 8.653 7.170 28.561 1.000 50.312 115 ILE F CA 1
ATOM 12058 C C . ILE F 3 115 ? 8.046 8.354 27.811 1.000 48.877 115 ILE F C 1
ATOM 12059 O O . ILE F 3 115 ? 7.711 9.354 28.423 1.000 46.978 115 ILE F O 1
ATOM 12075 N N . LYS F 3 116 ? 7.945 8.229 26.483 1.000 50.766 116 LYS F N 1
ATOM 12076 C CA . LYS F 3 116 ? 7.367 9.260 25.647 1.000 51.930 116 LYS F CA 1
ATOM 12077 C C . LYS F 3 116 ? 6.156 8.670 24.936 1.000 52.119 116 LYS F C 1
ATOM 12078 O O . LYS F 3 116 ? 6.276 7.713 24.182 1.000 54.995 116 LYS F O 1
ATOM 12097 N N . LEU F 3 117 ? 4.995 9.274 25.163 1.000 52.335 117 LEU F N 1
ATOM 12098 C CA . LEU F 3 117 ? 3.731 8.822 24.600 1.000 54.520 117 LEU F CA 1
ATOM 12099 C C . LEU F 3 117 ? 3.418 9.477 23.239 1.000 63.568 117 LEU F C 1
ATOM 12100 O O . LEU F 3 117 ? 4.205 10.292 22.720 1.000 63.780 117 LEU F O 1
ATOM 12116 N N . THR F 3 118 ? 2.267 9.096 22.638 1.000 65.893 118 THR F N 1
ATOM 12117 C CA . THR F 3 118 ? 1.809 9.726 21.405 1.000 69.747 118 THR F CA 1
ATOM 12118 C C . THR F 3 118 ? 1.372 11.146 21.717 1.000 70.289 118 THR F C 1
ATOM 12119 O O . THR F 3 118 ? 1.092 11.480 22.876 1.000 66.172 118 THR F O 1
ATOM 12130 N N . ASP F 3 119 ? 1.274 11.927 20.638 1.000 70.117 119 ASP F N 1
ATOM 12131 C CA . ASP F 3 119 ? 0.844 13.306 20.693 1.000 72.694 119 ASP F CA 1
ATOM 12132 C C . ASP F 3 119 ? -0.598 13.390 21.188 1.000 71.174 119 ASP F C 1
ATOM 12133 O O . ASP F 3 119 ? -1.005 14.458 21.645 1.000 70.413 119 ASP F O 1
ATOM 12142 N N . HIS F 3 120 ? -1.364 12.283 21.097 1.000 69.650 120 HIS F N 1
ATOM 12143 C CA . HIS F 3 120 ? -2.785 12.304 21.421 1.000 68.758 120 HIS F CA 1
ATOM 12144 C C . HIS F 3 120 ? -3.006 12.358 22.934 1.000 63.586 120 HIS F C 1
ATOM 12145 O O . HIS F 3 120 ? -4.012 12.902 23.403 1.000 59.665 120 HIS F O 1
ATOM 12160 N N . PHE F 3 121 ? -2.053 11.821 23.704 1.000 58.713 121 PHE F N 1
ATOM 12161 C CA . PHE F 3 121 ? -2.232 11.695 25.144 1.000 54.969 121 PHE F CA 1
ATOM 12162 C C . PHE F 3 121 ? -2.475 13.030 25.871 1.000 50.091 121 PHE F C 1
ATOM 12163 O O . PHE F 3 121 ? -3.495 13.183 26.554 1.000 44.832 121 PHE F O 1
ATOM 12180 N N . LYS F 3 122 ? -1.500 13.952 25.802 1.000 49.439 122 LYS F N 1
ATOM 12181 C CA . LYS F 3 122 ? -1.587 15.237 26.500 1.000 49.053 122 LYS F CA 1
ATOM 12182 C C . LYS F 3 122 ? -2.940 15.924 26.212 1.000 48.025 122 LYS F C 1
ATOM 12183 O O . LYS F 3 122 ? -3.682 16.280 27.142 1.000 44.093 122 LYS F O 1
ATOM 12189 N N . PRO F 3 123 ? -3.334 16.107 24.923 1.000 49.167 123 PRO F N 1
ATOM 12190 C CA . PRO F 3 123 ? -4.623 16.710 24.585 1.000 52.231 123 PRO F CA 1
ATOM 12191 C C . PRO F 3 123 ? -5.832 16.104 25.280 1.000 51.391 123 PRO F C 1
ATOM 12192 O O . PRO F 3 123 ? -6.646 16.833 25.823 1.000 54.242 123 PRO F O 1
ATOM 12203 N N . LEU F 3 124 ? -5.926 14.772 25.268 1.000 53.303 124 LEU F N 1
ATOM 12204 C CA . LEU F 3 124 ? -7.000 14.048 25.935 1.000 50.780 124 LEU F CA 1
ATOM 12205 C C . LEU F 3 124 ? -6.977 14.192 27.462 1.000 47.104 124 LEU F C 1
ATOM 12206 O O . LEU F 3 124 ? -8.019 14.424 28.085 1.000 46.780 124 LEU F O 1
ATOM 12222 N N . TRP F 3 125 ? -5.814 13.992 28.096 1.000 43.264 125 TRP F N 1
ATOM 12223 C CA . TRP F 3 125 ? -5.759 14.205 29.533 1.000 42.061 125 TRP F CA 1
ATOM 12224 C C . TRP F 3 125 ? -6.327 15.580 29.877 1.000 44.845 125 TRP F C 1
ATOM 12225 O O . TRP F 3 125 ? -7.144 15.719 30.814 1.000 42.012 125 TRP F O 1
ATOM 12246 N N . ALA F 3 126 ? -5.857 16.549 29.067 1.000 46.089 126 ALA F N 1
ATOM 12247 C CA . ALA F 3 126 ? -6.048 17.956 29.319 1.000 49.796 126 ALA F CA 1
ATOM 12248 C C . ALA F 3 126 ? -7.526 18.285 29.228 1.000 50.596 126 ALA F C 1
ATOM 12249 O O . ALA F 3 126 ? -8.015 19.101 29.986 1.000 51.112 126 ALA F O 1
ATOM 12256 N N . ARG F 3 127 ? -8.220 17.660 28.286 1.000 51.326 127 ARG F N 1
ATOM 12257 C CA . ARG F 3 127 ? -9.620 17.956 28.094 1.000 54.345 127 ARG F CA 1
ATOM 12258 C C . ARG F 3 127 ? -10.425 17.417 29.256 1.000 53.004 127 ARG F C 1
ATOM 12259 O O . ARG F 3 127 ? -11.601 17.724 29.311 1.000 60.903 127 ARG F O 1
ATOM 12280 N N . ASN F 3 128 ? -9.848 16.577 30.124 1.000 48.224 128 ASN F N 1
ATOM 12281 C CA . ASN F 3 128 ? -10.684 15.877 31.085 1.000 47.053 128 ASN F CA 1
ATOM 12282 C C . ASN F 3 128 ? -10.271 16.154 32.515 1.000 45.036 128 ASN F C 1
ATOM 12283 O O . ASN F 3 128 ? -10.702 15.435 33.417 1.000 43.356 128 ASN F O 1
ATOM 12294 N N . VAL F 3 129 ? -9.445 17.176 32.726 1.000 44.799 129 VAL F N 1
ATOM 12295 C CA . VAL F 3 129 ? -9.050 17.506 34.084 1.000 42.882 129 VAL F CA 1
ATOM 12296 C C . VAL F 3 129 ? -10.312 17.965 34.810 1.000 44.208 129 VAL F C 1
ATOM 12297 O O . VAL F 3 129 ? -11.082 18.776 34.277 1.000 50.486 129 VAL F O 1
ATOM 12310 N N . PRO F 3 130 ? -10.615 17.492 36.035 1.000 41.051 130 PRO F N 1
ATOM 12311 C CA . PRO F 3 130 ? -9.800 16.556 36.827 1.000 40.376 130 PRO F CA 1
ATOM 12312 C C . PRO F 3 130 ? -10.240 15.083 36.991 1.000 42.924 130 PRO F C 1
ATOM 12313 O O . PRO F 3 130 ? -10.011 14.490 38.061 1.000 41.637 130 PRO F O 1
ATOM 12324 N N . LYS F 3 131 ? -10.847 14.491 35.935 1.000 42.758 131 LYS F N 1
ATOM 12325 C CA . LYS F 3 131 ? -11.537 13.210 36.032 1.000 41.219 131 LYS F CA 1
ATOM 12326 C C . LYS F 3 131 ? -10.523 12.075 35.985 1.000 35.995 131 LYS F C 1
ATOM 12327 O O . LYS F 3 131 ? -10.628 11.116 36.736 1.000 36.680 131 LYS F O 1
ATOM 12346 N N . PHE F 3 132 ? -9.530 12.207 35.111 1.000 34.243 132 PHE F N 1
ATOM 12347 C CA . PHE F 3 132 ? -8.459 11.238 35.012 1.000 30.810 132 PHE F CA 1
ATOM 12348 C C . PHE F 3 132 ? -7.539 11.245 36.213 1.000 27.762 132 PHE F C 1
ATOM 12349 O O . PHE F 3 132 ? -7.238 12.273 36.749 1.000 28.671 132 PHE F O 1
ATOM 12366 N N . GLY F 3 133 ? -7.079 10.050 36.570 1.000 30.852 133 GLY F N 1
ATOM 12367 C CA . GLY F 3 133 ? -6.128 9.841 37.639 1.000 29.516 133 GLY F CA 1
ATOM 12368 C C . GLY F 3 133 ? -5.079 8.802 37.253 1.000 27.202 133 GLY F C 1
ATOM 12369 O O . GLY F 3 133 ? -4.844 8.513 36.080 1.000 27.677 133 GLY F O 1
ATOM 12373 N N . LEU F 3 134 ? -4.478 8.195 38.262 1.000 25.824 134 LEU F N 1
ATOM 12374 C CA . LEU F 3 134 ? -3.437 7.235 37.997 1.000 26.544 134 LEU F CA 1
ATOM 12375 C C . LEU F 3 134 ? -3.985 5.977 37.316 1.000 28.108 134 LEU F C 1
ATOM 12376 O O . LEU F 3 134 ? -3.308 5.345 36.519 1.000 29.341 134 LEU F O 1
ATOM 12392 N N . ALA F 3 135 ? -5.214 5.568 37.598 1.000 30.978 135 ALA F N 1
ATOM 12393 C CA . ALA F 3 135 ? -5.740 4.388 36.914 1.000 31.156 135 ALA F CA 1
ATOM 12394 C C . ALA F 3 135 ? -5.750 4.641 35.406 1.000 29.601 135 ALA F C 1
ATOM 12395 O O . ALA F 3 135 ? -5.375 3.782 34.617 1.000 27.108 135 ALA F O 1
ATOM 12402 N N . HIS F 3 136 ? -6.171 5.849 35.029 1.000 30.186 136 HIS F N 1
ATOM 12403 C CA . HIS F 3 136 ? -6.276 6.216 33.639 1.000 30.812 136 HIS F CA 1
ATOM 12404 C C . HIS F 3 136 ? -4.901 6.452 33.037 1.000 29.530 136 HIS F C 1
ATOM 12405 O O . HIS F 3 136 ? -4.745 6.299 31.837 1.000 30.968 136 HIS F O 1
ATOM 12420 N N . LEU F 3 137 ? -3.915 6.823 33.856 1.000 26.990 137 LEU F N 1
ATOM 12421 C CA . LEU F 3 137 ? -2.558 6.934 33.350 1.000 27.277 137 LEU F CA 1
ATOM 12422 C C . LEU F 3 137 ? -1.970 5.562 33.011 1.000 28.020 137 LEU F C 1
ATOM 12423 O O . LEU F 3 137 ? -1.372 5.363 31.950 1.000 29.708 137 LEU F O 1
ATOM 12439 N N . MET F 3 138 ? -2.151 4.592 33.900 1.000 26.738 138 MET F N 1
ATOM 12440 C CA . MET F 3 138 ? -1.722 3.237 33.603 1.000 27.279 138 MET F CA 1
ATOM 12441 C C . MET F 3 138 ? -2.411 2.710 32.345 1.000 27.235 138 MET F C 1
ATOM 12442 O O . MET F 3 138 ? -1.787 2.090 31.470 1.000 26.381 138 MET F O 1
ATOM 12456 N N . ALA F 3 139 ? -3.718 2.959 32.273 1.000 27.024 139 ALA F N 1
ATOM 12457 C CA . ALA F 3 139 ? -4.525 2.331 31.258 1.000 27.549 139 ALA F CA 1
ATOM 12458 C C . ALA F 3 139 ? -4.368 3.034 29.918 1.000 29.023 139 ALA F C 1
ATOM 12459 O O . ALA F 3 139 ? -4.294 2.368 28.881 1.000 30.735 139 ALA F O 1
ATOM 12466 N N . LEU F 3 140 ? -4.303 4.371 29.926 1.000 29.459 140 LEU F N 1
ATOM 12467 C CA . LEU F 3 140 ? -4.263 5.098 28.663 1.000 29.496 140 LEU F CA 1
ATOM 12468 C C . LEU F 3 140 ? -2.863 5.480 28.286 1.000 29.272 140 LEU F C 1
ATOM 12469 O O . LEU F 3 140 ? -2.701 5.784 27.135 1.000 32.567 140 LEU F O 1
ATOM 12485 N N . GLY F 3 141 ? -1.903 5.449 29.215 1.000 28.504 141 GLY F N 1
ATOM 12486 C CA . GLY F 3 141 ? -0.555 5.885 28.911 1.000 29.058 141 GLY F CA 1
ATOM 12487 C C . GLY F 3 141 ? 0.398 4.715 28.754 1.000 29.529 141 GLY F C 1
ATOM 12488 O O . GLY F 3 141 ? 0.807 4.417 27.631 1.000 30.383 141 GLY F O 1
ATOM 12492 N N . LEU F 3 142 ? 0.751 4.096 29.899 1.000 29.124 142 LEU F N 1
ATOM 12493 C CA . LEU F 3 142 ? 1.807 3.096 29.932 1.000 28.804 142 LEU F CA 1
ATOM 12494 C C . LEU F 3 142 ? 1.360 1.926 29.086 1.000 33.071 142 LEU F C 1
ATOM 12495 O O . LEU F 3 142 ? 2.141 1.413 28.279 1.000 35.287 142 LEU F O 1
ATOM 12511 N N . GLY F 3 143 ? 0.106 1.496 29.328 1.000 34.875 143 GLY F N 1
ATOM 12512 C CA . GLY F 3 143 ? -0.382 0.284 28.698 1.000 37.554 143 GLY F CA 1
ATOM 12513 C C . GLY F 3 143 ? -0.120 0.326 27.192 1.000 37.776 143 GLY F C 1
ATOM 12514 O O . GLY F 3 143 ? 0.622 -0.502 26.643 1.000 37.641 143 GLY F O 1
ATOM 12518 N N . PRO F 3 144 ? -0.753 1.307 26.508 1.000 32.396 144 PRO F N 1
ATOM 12519 C CA . PRO F 3 144 ? -0.588 1.482 25.071 1.000 31.685 144 PRO F CA 1
ATOM 12520 C C . PRO F 3 144 ? 0.861 1.611 24.674 1.000 32.737 144 PRO F C 1
ATOM 12521 O O . PRO F 3 144 ? 1.280 1.105 23.643 1.000 37.425 144 PRO F O 1
ATOM 12532 N N . TRP F 3 145 ? 1.658 2.191 25.547 1.000 32.031 145 TRP F N 1
ATOM 12533 C CA . TRP F 3 145 ? 3.046 2.365 25.180 1.000 32.594 145 TRP F CA 1
ATOM 12534 C C . TRP F 3 145 ? 3.698 1.006 25.031 1.000 32.079 145 TRP F C 1
ATOM 12535 O O . TRP F 3 145 ? 4.369 0.751 24.046 1.000 32.094 145 TRP F O 1
ATOM 12556 N N . LEU F 3 146 ? 3.433 0.145 26.008 1.000 33.494 146 LEU F N 1
ATOM 12557 C CA . LEU F 3 146 ? 3.981 -1.206 26.016 1.000 36.220 146 LEU F CA 1
ATOM 12558 C C . LEU F 3 146 ? 3.535 -1.954 24.763 1.000 37.578 146 LEU F C 1
ATOM 12559 O O . LEU F 3 146 ? 4.315 -2.686 24.162 1.000 39.431 146 LEU F O 1
ATOM 12575 N N . ALA F 3 147 ? 2.258 -1.785 24.412 1.000 38.139 147 ALA F N 1
ATOM 12576 C CA . ALA F 3 147 ? 1.663 -2.505 23.308 1.000 38.664 147 ALA F CA 1
ATOM 12577 C C . ALA F 3 147 ? 2.438 -2.216 22.023 1.000 39.376 147 ALA F C 1
ATOM 12578 O O . ALA F 3 147 ? 2.489 -3.062 21.150 1.000 41.163 147 ALA F O 1
ATOM 12585 N N . VAL F 3 148 ? 3.086 -1.055 21.927 1.000 39.756 148 VAL F N 1
ATOM 12586 C CA . VAL F 3 148 ? 3.834 -0.694 20.728 1.000 41.675 148 VAL F CA 1
ATOM 12587 C C . VAL F 3 148 ? 5.298 -1.099 20.881 1.000 41.974 148 VAL F C 1
ATOM 12588 O O . VAL F 3 148 ? 5.828 -1.859 20.105 1.000 45.066 148 VAL F O 1
ATOM 12601 N N . GLU F 3 149 ? 5.945 -0.599 21.910 1.000 43.365 149 GLU F N 1
ATOM 12602 C CA . GLU F 3 149 ? 7.384 -0.653 22.027 1.000 46.039 149 GLU F CA 1
ATOM 12603 C C . GLU F 3 149 ? 7.916 -2.028 22.387 1.000 45.035 149 GLU F C 1
ATOM 12604 O O . GLU F 3 149 ? 8.994 -2.342 21.935 1.000 48.827 149 GLU F O 1
ATOM 12616 N N . ILE F 3 150 ? 7.255 -2.800 23.257 1.000 42.334 150 ILE F N 1
ATOM 12617 C CA . ILE F 3 150 ? 7.795 -4.100 23.636 1.000 42.351 150 ILE F CA 1
ATOM 12618 C C . ILE F 3 150 ? 7.843 -5.036 22.423 1.000 43.925 150 ILE F C 1
ATOM 12619 O O . ILE F 3 150 ? 8.888 -5.618 22.157 1.000 42.922 150 ILE F O 1
ATOM 12635 N N . PRO F 3 151 ? 6.752 -5.248 21.647 1.000 44.619 151 PRO F N 1
ATOM 12636 C CA . PRO F 3 151 ? 6.855 -6.016 20.412 1.000 48.012 151 PRO F CA 1
ATOM 12637 C C . PRO F 3 151 ? 8.077 -5.636 19.594 1.000 49.911 151 PRO F C 1
ATOM 12638 O O . PRO F 3 151 ? 8.807 -6.507 19.144 1.000 52.673 151 PRO F O 1
ATOM 12649 N N . ASP F 3 152 ? 8.278 -4.336 19.418 1.000 48.858 152 ASP F N 1
ATOM 12650 C CA . ASP F 3 152 ? 9.299 -3.818 18.524 1.000 53.304 152 ASP F CA 1
ATOM 12651 C C . ASP F 3 152 ? 10.709 -4.184 18.982 1.000 51.824 152 ASP F C 1
ATOM 12652 O O . ASP F 3 152 ? 11.526 -4.594 18.176 1.000 53.410 152 ASP F O 1
ATOM 12661 N N . LEU F 3 153 ? 11.003 -3.980 20.265 1.000 50.223 153 LEU F N 1
ATOM 12662 C CA . LEU F 3 153 ? 12.334 -4.211 20.808 1.000 51.006 153 LEU F CA 1
ATOM 12663 C C . LEU F 3 153 ? 12.653 -5.690 20.811 1.000 51.733 153 LEU F C 1
ATOM 12664 O O . LEU F 3 153 ? 13.808 -6.031 20.701 1.000 53.434 153 LEU F O 1
ATOM 12680 N N . ILE F 3 154 ? 11.644 -6.550 20.998 1.000 52.791 154 ILE F N 1
ATOM 12681 C CA . ILE F 3 154 ? 11.823 -7.998 20.853 1.000 53.971 154 ILE F CA 1
ATOM 12682 C C . ILE F 3 154 ? 12.229 -8.327 19.419 1.000 57.828 154 ILE F C 1
ATOM 12683 O O . ILE F 3 154 ? 13.175 -9.062 19.230 1.000 57.267 154 ILE F O 1
ATOM 12699 N N . GLN F 3 155 ? 11.529 -7.744 18.436 1.000 62.165 155 GLN F N 1
ATOM 12700 C CA . GLN F 3 155 ? 11.702 -8.048 17.028 1.000 68.388 155 GLN F CA 1
ATOM 12701 C C . GLN F 3 155 ? 13.002 -7.457 16.491 1.000 68.886 155 GLN F C 1
ATOM 12702 O O . GLN F 3 155 ? 13.589 -7.967 15.550 1.000 70.574 155 GLN F O 1
ATOM 12716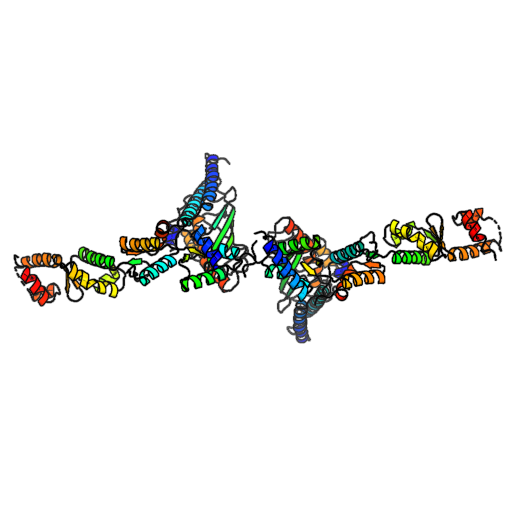 N N . LYS F 3 156 ? 13.459 -6.363 17.074 1.000 71.216 156 LYS F N 1
ATOM 12717 C CA . LYS F 3 156 ? 14.757 -5.817 16.709 1.000 75.470 156 LYS F CA 1
ATOM 12718 C C . LYS F 3 156 ? 15.820 -6.529 17.533 1.000 72.666 156 LYS F C 1
ATOM 12719 O O . LYS F 3 156 ? 16.990 -6.199 17.411 1.000 74.788 156 LYS F O 1
ATOM 12738 N N . GLY F 3 157 ? 15.397 -7.464 18.397 1.000 67.592 157 GLY F N 1
ATOM 12739 C CA . GLY F 3 157 ? 16.308 -8.194 19.260 1.000 66.850 157 GLY F CA 1
ATOM 12740 C C . GLY F 3 157 ? 16.925 -7.350 20.374 1.000 67.464 157 GLY F C 1
ATOM 12741 O O . GLY F 3 157 ? 17.895 -7.787 20.972 1.000 71.100 157 GLY F O 1
ATOM 12745 N N . VAL F 3 158 ? 16.373 -6.168 20.689 1.000 67.896 158 VAL F N 1
ATOM 12746 C CA . VAL F 3 158 ? 16.964 -5.294 21.701 1.000 67.950 158 VAL F CA 1
ATOM 12747 C C . VAL F 3 158 ? 16.699 -5.840 23.117 1.000 65.430 158 VAL F C 1
ATOM 12748 O O . VAL F 3 158 ? 17.460 -5.530 24.023 1.000 63.846 158 VAL F O 1
ATOM 12753 N N . ILE F 3 159 ? 15.638 -6.644 23.311 1.000 63.585 159 ILE F N 1
ATOM 12754 C CA . ILE F 3 159 ? 15.376 -7.333 24.572 1.000 61.584 159 ILE F CA 1
ATOM 12755 C C . ILE F 3 159 ? 15.196 -8.831 24.320 1.000 61.013 159 ILE F C 1
ATOM 12756 O O . ILE F 3 159 ? 14.740 -9.230 23.252 1.000 62.790 159 ILE F O 1
ATOM 12772 N N . GLN F 3 160 ? 15.505 -9.664 25.323 1.000 59.301 160 GLN F N 1
ATOM 12773 C CA . GLN F 3 160 ? 15.422 -11.111 25.204 1.000 57.532 160 GLN F CA 1
ATOM 12774 C C . GLN F 3 160 ? 14.721 -11.699 26.416 1.000 56.416 160 GLN F C 1
ATOM 12775 O O . GLN F 3 160 ? 14.989 -11.255 27.521 1.000 58.766 160 GLN F O 1
ATOM 12789 N N . HIS F 3 161 ? 13.891 -12.731 26.214 1.000 57.966 161 HIS F N 1
ATOM 12790 C CA . HIS F 3 161 ? 13.186 -13.395 27.305 1.000 58.610 161 HIS F CA 1
ATOM 12791 C C . HIS F 3 161 ? 14.158 -14.102 28.250 1.000 60.117 161 HIS F C 1
ATOM 12792 O O . HIS F 3 161 ? 15.001 -14.903 27.832 1.000 63.400 161 HIS F O 1
ATOM 12807 N N . LYS F 3 162 ? 13.968 -13.853 29.548 1.000 58.021 162 LYS F N 1
ATOM 12808 C CA . LYS F 3 162 ? 14.888 -14.363 30.538 1.000 62.042 162 LYS F CA 1
ATOM 12809 C C . LYS F 3 162 ? 14.222 -15.477 31.334 1.000 64.657 162 LYS F C 1
ATOM 12810 O O . LYS F 3 162 ? 13.336 -15.196 32.123 1.000 65.484 162 LYS F O 1
ATOM 12829 N N . GLU F 3 163 ? 14.647 -16.729 31.146 1.000 69.010 163 GLU F N 1
ATOM 12830 C CA . GLU F 3 163 ? 14.182 -17.821 31.998 1.000 72.615 163 GLU F CA 1
ATOM 12831 C C . GLU F 3 163 ? 15.335 -18.224 32.920 1.000 70.920 163 GLU F C 1
ATOM 12832 O O . GLU F 3 163 ? 16.368 -17.538 32.869 1.000 71.093 163 GLU F O 1
ATOM 12844 N N . LYS F 3 164 ? 15.123 -19.312 33.712 1.000 67.947 164 LYS F N 1
ATOM 12845 C CA . LYS F 3 164 ? 16.134 -19.958 34.544 1.000 69.750 164 LYS F CA 1
ATOM 12846 C C . LYS F 3 164 ? 17.237 -20.449 33.625 1.000 74.588 164 LYS F C 1
ATOM 12847 O O . LYS F 3 164 ? 17.103 -20.494 32.440 1.000 73.641 164 LYS F O 1
ATOM 12853 N N . CYS F 3 165 ? 18.409 -20.772 34.115 1.000 80.933 165 CYS F N 1
ATOM 12854 C CA . CYS F 3 165 ? 19.565 -20.823 33.250 1.000 88.619 165 CYS F CA 1
ATOM 12855 C C . CYS F 3 165 ? 19.700 -21.984 32.301 1.000 95.942 165 CYS F C 1
ATOM 12856 O O . CYS F 3 165 ? 20.392 -21.917 31.292 1.000 107.564 165 CYS F O 1
ATOM 12863 N N . ASN F 3 166 ? 19.272 -23.074 32.894 1.000 97.103 166 ASN F N 1
ATOM 12864 C CA . ASN F 3 166 ? 19.289 -24.404 32.340 1.000 101.145 166 ASN F CA 1
ATOM 12865 C C . ASN F 3 166 ? 18.530 -24.475 31.042 1.000 98.274 166 ASN F C 1
ATOM 12866 O O . ASN F 3 166 ? 19.108 -25.040 30.115 1.000 101.530 166 ASN F O 1
ATOM 12877 N N . GLN F 3 167 ? 17.246 -24.019 31.115 1.000 84.928 167 GLN F N 1
ATOM 12878 C CA . GLN F 3 167 ? 16.371 -23.917 29.969 1.000 77.989 167 GLN F CA 1
ATOM 12879 C C . GLN F 3 167 ? 17.261 -23.738 28.739 1.000 75.688 167 GLN F C 1
ATOM 12880 O O . GLN F 3 167 ? 17.827 -22.638 28.602 1.000 74.677 167 GLN F O 1
ATOM 12894 N N . GLY F 3 168 ? 17.391 -24.799 27.891 1.000 73.036 168 GLY F N 1
ATOM 12895 C CA . GLY F 3 168 ? 18.259 -24.804 26.719 1.000 73.292 168 GLY F CA 1
ATOM 12896 C C . GLY F 3 168 ? 17.500 -25.020 25.420 1.000 71.915 168 GLY F C 1
ATOM 12897 O O . GLY F 3 168 ? 18.158 -25.370 24.400 1.000 74.314 168 GLY F O 1
#

Sequence (850 aa):
NLYFQGMADAWEEIRRLAADFQRAQFAEATQRLSERNCIEIVNKLIAQKQLEVVHTLDGKEYITPAQISKEMRDELHVRGGRVNIVDLQQVINVDLIHIENRIGDIIKSEKHVQLVLGQLIDENYLDRLAEEVNDKLQESTISELCKTYDLPGNFLTQALTQRLGETMTEEQSQSFLTEFINYIKQSKVVLLEDLASQVGLRTQDTINRIQDLLAEGTITGVIDDRGKFIYITPEELAAVANFIRQRGRVSIAELAQASNSLIAWGREATRRVVSEIPVLKTNAGPRDRELWVQRLKEEYQSLIRYVENNKNADNDWFRLESNKEGTRWFGKCWYIHDLLKYEFDIEFDIPITYPTTAPEIAVPELDGKTAKMYRGGKIKLTDHFKPLWARNVPKFGLAHLMALGLGPWLAVEIPDLIQKGVIQHKEKCNQLYFQGMADAWEEIRRLAADFQRAQFAEATQRLSERNCIEIVNKLIAQKQLEVVHTLDGKEYITPAQISKEMRDELHVRGGRVNIVDLQQVINVDLIHIENRIGDIIKSEKHVQLVLGQLIDENYLDRLAEEVNDKLISELCKTYDLPGNFLTQALTQRLGRQSFLTEFINYIKQSKVVLLEDLASQVGLRTQDTINRIQDLLAEGTITGVIDDRGKFIYITPEELAAVANFIRQRGRVSIAELAQASNSLIAWGRATRRVVSEIPVLKTNAGPRDRELWVQRLKEEYQSLIRYVENNKNADNDWFRLESNKEGTRWFGKCWYIHDLLKYEFDIEFDIPITYPTTAPEIAVPELDGKTAKMYRGGKIKLTDHFKPLWARNVPKFGLAHLMALGLGPWLAVEIPDLIQKGVIQHKEKCNQG

B-factor: mean 51.92, std 19.8, range [21.51, 149.35]

GO terms:
  GO:0005741 mitochondrial outer membrane (C, IDA)
  GO:0045732 positive regulation of protein catabolic process (P, IDA)
  GO:0050821 protein stabilization (P, IDA)
  GO:0071569 protein ufmylation (P, IDA)
  GO:0034976 response to endoplasmic reticulum stress (P, IDA)
  GO:0005783 endoplasmic reticulum (C, IDA)
  GO:0005789 endoplasmic reticulum membrane (C, IDA)
  GO:0032991 protein-containing complex (C, IDA)
  GO:0032434 regulation of proteasomal ubiquitin-dependent protein catabolic process (P, IMP)
  GO:0032880 regulation of protein localization (P, IMP)
  GO:0071569 protein ufmylation (P, IMP)
  GO:0008284 positive regulation of cell population proliferation (P, IMP)
  GO:0002841 negative regulation of T cell mediated immune response to tumor cell (P, IDA)
  GO:0061666 UFM1 ligase activity (F, IDA)
  GO:0035861 site of double-strand break (C, IDA)
  GO:0005634 nucleus (C, IDA)
  GO:0005737 cytoplasm (C, IDA)
  GO:1903895 negative regulation of IRE1-mediated unfolded protein response (P, IDA)
  GO:1990592 protein K69-linked ufmylation (P, IDA)
  GO:0140501 positive regulation of reticulophagy (P, IDA)

Nearest PDB structures (foldseek):
  8c0d-assembly2_D  TM=1.006E+00  e=5.841E-28  Homo sapiens
  8c0d-assembly1_A  TM=1.005E+00  e=1.776E-26  Homo sapiens
  8b9x-assembly2_B  TM=9.814E-01  e=1.119E-19  Homo sapiens
  8qfc-assembly1_B  TM=9.404E-01  e=3.569E-19  Homo sapiens
  8oj5-assembly1_A  TM=9.290E-01  e=7.249E-19  Homo sapiens

InterPro domains:
  IPR018611 E3 UFM1-protein ligase 1 [PTHR31057] (1-789)
  IPR056579 E3 UFM1-protein ligase 1-like, N-terminal [PF09743] (7-284)
  IPR056580 E3 UFM1-protein ligase 1-like domain [PF23659] (538-655)
  IPR056761 E3 UFM1-protein ligase-like, C-terminal domain [PF25041] (661-782)

Radius of gyration: 44.96 Å; Cα contacts (8 Å, |Δi|>4): 1122; chains: 6; bounding box: 172×67×93 Å

Foldseek 3Di:
DPDDPCVVVVVVVVVVVVVVVVVVVVDDDDDDDDPVVVVVVVVVCVVVVNAAWFAFLVRPDIDHLVVLLVVVVVVCVVVPFKDFLVCSCVVVRGDSVSVVVCVVCNCVPVVQWDDADRMIGGPRNLLVVVVVVVVCVVPHPVVVVCVVVVHDPVVNVVSNVPHDD/DDDDPVLLVVLVVLVVVCCVFWQKAQLCVSCVVSVHDSVVSLVSVVVCVVVVVAAWDQDPNGITHHFDVVLVVLLVVVCVVVVDDDVVVVVVCCVVSGDRGD/DCLVVLVVQFFWADDQADQPPPPCHVVRVVVQVVRVVSSQVVCVVPVHHFWDKDADPSRQKMWTKGWDADPNAIDMFIKIWGTDRNPPQDPIWMARQVCAVLFPQADHRRGGHFDPPPNVVSNVRPPTDDVSVCVVVPVVVSCVPTVVVSVVVVSDDGDDPDDD/DDDPCVVVVVVVVVVVVVVVVVVVPDDDDDDDDVVVVVVVVVVCVVVVVAAWFAFLVRPDIGHLVVLLVVVVVVCVVVFFKDALVCSCVVVRHDSVSNVVCVCCNCVVVVQWDDADRMIGGPRSLQVVVVVVVVVVAVVVCVVVVGDRVVNVVSVVVPDPD/DCLVVLVVVCCVAFQKAQQVVSCVVVVHHLVVSLVVVVVCVVVVVAAWDAPPRRMTHHFDVVLVVVLVVVCVVVVDDDPVNSVVCCPVSGDRGD/DLCVLVVQFFWADDQAFLPPPPCNVVRVVVQVVRVVSLQVVCVVVVRHFWDWDADPSRFKMKIKGWDADPNAIDMFIKIWGTDNNPPQDPIFIARQVCAPLDDQADPPRGGHFDPVPNVVSNVDPPTDDVSCCVVVPVVVSCVPTVVVCVVVVVDDGDDPDVPD

Secondary structure (DSSP, 8-state):
----TTHHHHHHHHHHHHHHHHHHHHSPPPP---HHHHHHHHHHHHHTT----EE-TTSSEEE-HHHHHHHHHHHHHHHTSEEEGGGHHHHHTS-HHHHHTTHHHHHHHHSSEEEETTEEEEHHHHHHHHHHHHHHHTT--HHHHHHHTT--HHHHHHHHHTT--/-PPPHHHHHHHHHHHHHHHHHHSEEEHHHHHHHHT--HHHHHHHHHHHHHHTSS--EE-TTSEEE---HHHHHHHHHHHHHHSEEEHHHHHHHHHHHS-S--/-THHHHHHHSPP------TT-TTTHHHHHHHHHHHHHHHHHHHHHTT---EEEEE-TTSSEEEEEEEEEETTEEEEEEEEEEPPTTTTTSPP--B-GGGTTT-SSB-TTSBB---TTHHHHHHHTTTT--HHHHIIIIIHHHHHHHHHHHHHTTSS----S---/---TTHHHHHHHHHHHHHHHHHHHHSPPPP---HHHHHHHHHHHHHTTS---EE-TTSSEEE-HHHHHHHHHHHHHHHTSEEEGGGHHHHHTS-HHHHHTTHHHHHHHHSSEEEETTEEEEHHHHHHHHHHHHTT--HHHHHHTT--HHHHHHHHHTTTT-/--HHHHHHHHHHHHSEEEHHHHHHHHT--HHHHHHHHHHHHHHTSS--EE-TTSEEE---HHHHHHHHHHHHHHSEEEHHHHHHHHHHHS-S--/-HHHHHHHSPP------TT-TTTHHHHHHHHHHHHHHHHHHHHHTT---EEEEE-TTS-EEEEEEEEEETTEEEEEEEEEE--TTTTTSPP--B-GGGTTT-SSB-TTSBB---TTHHHHHHHTTTT--HHHHIIIIIHHHHHHHHHHHHHTTSS-----SS--

Organism: Homo sapiens (NCBI:txid9606)